Protein AF-0000000066507977 (afdb_homodimer)

Structure (mmCIF, N/CA/C/O backbone):
data_AF-0000000066507977-model_v1
#
loop_
_entity.id
_entity.type
_entity.pdbx_description
1 polymer 'Cysteine peptidase, putative'
#
loop_
_atom_site.group_PDB
_atom_site.id
_atom_site.type_symbol
_atom_site.label_atom_id
_atom_site.label_alt_id
_atom_site.label_comp_id
_atom_site.label_asym_id
_atom_site.label_entity_id
_atom_site.label_seq_id
_atom_site.pdbx_PDB_ins_code
_atom_site.Cartn_x
_atom_site.Cartn_y
_atom_site.Cartn_z
_atom_site.occupancy
_atom_site.B_iso_or_equiv
_atom_site.auth_seq_id
_atom_site.auth_comp_id
_atom_site.auth_asym_id
_atom_site.auth_atom_id
_atom_site.pdbx_PDB_model_num
ATOM 1 N N . MET A 1 1 ? -26.359 -58.062 8.664 1 36.88 1 MET A N 1
ATOM 2 C CA . MET A 1 1 ? -25.344 -57.094 8.281 1 36.88 1 MET A CA 1
ATOM 3 C C . MET A 1 1 ? -24.328 -56.906 9.398 1 36.88 1 MET A C 1
ATOM 5 O O . MET A 1 1 ? -24.672 -56.469 10.492 1 36.88 1 MET A O 1
ATOM 9 N N . SER A 1 2 ? -23.156 -57.781 9.398 1 46.66 2 SER A N 1
ATOM 10 C CA . SER A 1 2 ? -22.375 -58.219 10.555 1 46.66 2 SER A CA 1
ATOM 11 C C . SER A 1 2 ? -21.625 -57.031 11.18 1 46.66 2 SER A C 1
ATOM 13 O O . SER A 1 2 ? -21.438 -56 10.539 1 46.66 2 SER A O 1
ATOM 15 N N . GLY A 1 3 ? -21.328 -57.125 12.484 1 55 3 GLY A N 1
ATOM 16 C CA . GLY A 1 3 ? -20.688 -56.25 13.461 1 55 3 GLY A CA 1
ATOM 17 C C . GLY A 1 3 ? -19.391 -55.656 12.969 1 55 3 GLY A C 1
ATOM 18 O O . GLY A 1 3 ? -18.953 -54.594 13.438 1 55 3 GLY A O 1
ATOM 19 N N . TRP A 1 4 ? -18.672 -56.469 12.094 1 57.59 4 TRP A N 1
ATOM 20 C CA . TRP A 1 4 ? -17.359 -56.062 11.633 1 57.59 4 TRP A CA 1
ATOM 21 C C . TRP A 1 4 ? -17.453 -54.938 10.625 1 57.59 4 TRP A C 1
ATOM 23 O O . TRP A 1 4 ? -16.5 -54.156 10.461 1 57.59 4 TRP A O 1
ATOM 33 N N . ALA A 1 5 ? -18.531 -54.812 9.719 1 61.16 5 ALA A N 1
ATOM 34 C CA . ALA A 1 5 ? -18.672 -53.75 8.742 1 61.16 5 ALA A CA 1
ATOM 35 C C . ALA A 1 5 ? -18.906 -52.406 9.43 1 61.16 5 ALA A C 1
ATOM 37 O O . ALA A 1 5 ? -18.406 -51.375 8.984 1 61.16 5 ALA A O 1
ATOM 38 N N . ARG A 1 6 ? -19.578 -52.406 10.633 1 58.53 6 ARG A N 1
ATOM 39 C CA . ARG A 1 6 ? -19.812 -51.156 11.352 1 58.53 6 ARG A CA 1
ATOM 40 C C . ARG A 1 6 ? -18.516 -50.625 11.977 1 58.53 6 ARG A C 1
ATOM 42 O O . ARG A 1 6 ? -18.297 -49.406 12.039 1 58.53 6 ARG A O 1
ATOM 49 N N . ALA A 1 7 ? -17.609 -51.562 12.422 1 58.47 7 ALA A N 1
ATOM 50 C CA . ALA A 1 7 ? -16.359 -51.094 13.023 1 58.47 7 ALA A CA 1
ATOM 51 C C . ALA A 1 7 ? -15.414 -50.531 11.977 1 58.47 7 ALA A C 1
ATOM 53 O O . ALA A 1 7 ? -14.727 -49.531 12.242 1 58.47 7 ALA A O 1
ATOM 54 N N . LEU A 1 8 ? -15.453 -51.094 10.727 1 55.66 8 LEU A N 1
ATOM 55 C CA . LEU A 1 8 ? -14.594 -50.531 9.695 1 55.66 8 LEU A CA 1
ATOM 56 C C . LEU A 1 8 ? -15.133 -49.188 9.211 1 55.66 8 LEU A C 1
ATOM 58 O O . LEU A 1 8 ? -14.367 -48.281 8.938 1 55.66 8 LEU A O 1
ATOM 62 N N . LEU A 1 9 ? -16.547 -49.062 9.242 1 53.91 9 LEU A N 1
ATOM 63 C CA . LEU A 1 9 ? -17.094 -47.75 8.867 1 53.91 9 LEU A CA 1
ATOM 64 C C . LEU A 1 9 ? -16.781 -46.719 9.93 1 53.91 9 LEU A C 1
ATOM 66 O O . LEU A 1 9 ? -16.469 -45.562 9.602 1 53.91 9 LEU A O 1
ATOM 70 N N . LEU A 1 10 ? -16.844 -47.156 11.188 1 51.69 10 LEU A N 1
ATOM 71 C CA . LEU A 1 10 ? -16.547 -46.188 12.234 1 51.69 10 LEU A CA 1
ATOM 72 C C . LEU A 1 10 ? -15.062 -45.812 12.211 1 51.69 10 LEU A C 1
ATOM 74 O O . LEU A 1 10 ? -14.719 -44.625 12.391 1 51.69 10 LEU A O 1
ATOM 78 N N . ALA A 1 11 ? -14.18 -46.781 11.898 1 51.47 11 ALA A N 1
ATOM 79 C CA . ALA A 1 11 ? -12.758 -46.438 11.836 1 51.47 11 ALA A CA 1
ATOM 80 C C . ALA A 1 11 ? -12.453 -45.562 10.641 1 51.47 11 ALA A C 1
ATOM 82 O O . ALA A 1 11 ? -11.633 -44.625 10.727 1 51.47 11 ALA A O 1
ATOM 83 N N . ALA A 1 12 ? -13.219 -45.812 9.5 1 46.44 12 ALA A N 1
ATOM 84 C CA . ALA A 1 12 ? -13 -44.938 8.352 1 46.44 12 ALA A CA 1
ATOM 85 C C . ALA A 1 12 ? -13.508 -43.531 8.625 1 46.44 12 ALA A C 1
ATOM 87 O O . ALA A 1 12 ? -12.875 -42.531 8.219 1 46.44 12 ALA A O 1
ATOM 88 N N . VAL A 1 13 ? -14.695 -43.438 9.398 1 47.12 13 VAL A N 1
ATOM 89 C CA . VAL A 1 13 ? -15.172 -42.094 9.719 1 47.12 13 VAL A CA 1
ATOM 90 C C . VAL A 1 13 ? -14.211 -41.438 10.688 1 47.12 13 VAL A C 1
ATOM 92 O O . VAL A 1 13 ? -13.953 -40.219 10.594 1 47.12 13 VAL A O 1
ATOM 95 N N . LEU A 1 14 ? -13.633 -42.219 11.609 1 42.78 14 LEU A N 1
ATOM 96 C CA . LEU A 1 14 ? -12.734 -41.594 12.57 1 42.78 14 LEU A CA 1
ATOM 97 C C . LEU A 1 14 ? -11.43 -41.188 11.898 1 42.78 14 LEU A C 1
ATOM 99 O O . LEU A 1 14 ? -10.844 -40.156 12.266 1 42.78 14 LEU A O 1
ATOM 103 N N . VAL A 1 15 ? -10.977 -41.969 10.883 1 38.81 15 VAL A N 1
ATOM 104 C CA . VAL A 1 15 ? -9.727 -41.562 10.234 1 38.81 15 VAL A CA 1
ATOM 105 C C . VAL A 1 15 ? -9.961 -40.344 9.352 1 38.81 15 VAL A C 1
ATOM 107 O O . VAL A 1 15 ? -9.086 -39.469 9.219 1 38.81 15 VAL A O 1
ATOM 110 N N . VAL A 1 16 ? -11.172 -40.25 8.719 1 36.97 16 VAL A N 1
ATOM 111 C CA . VAL A 1 16 ? -11.43 -39.031 7.934 1 36.97 16 VAL A CA 1
ATOM 112 C C . VAL A 1 16 ? -11.492 -37.844 8.852 1 36.97 16 VAL A C 1
ATOM 114 O O . VAL A 1 16 ? -11.086 -36.719 8.469 1 36.97 16 VAL A O 1
ATOM 117 N N . MET A 1 17 ? -11.992 -38 10.062 1 35.5 17 MET A N 1
ATOM 118 C CA . MET A 1 17 ? -12.055 -36.812 10.938 1 35.5 17 MET A CA 1
ATOM 119 C C . MET A 1 17 ? -10.656 -36.375 11.367 1 35.5 17 MET A C 1
ATOM 121 O O . MET A 1 17 ? -10.469 -35.25 11.805 1 35.5 17 MET A O 1
ATOM 125 N N . ALA A 1 18 ? -9.75 -37.281 11.531 1 34.12 18 ALA A N 1
ATOM 126 C CA . ALA A 1 18 ? -8.453 -36.906 12.078 1 34.12 18 ALA A CA 1
ATOM 127 C C . ALA A 1 18 ? -7.629 -36.125 11.047 1 34.12 18 ALA A C 1
ATOM 129 O O . ALA A 1 18 ? -6.781 -35.312 11.414 1 34.12 18 ALA A O 1
ATOM 130 N N . CYS A 1 19 ? -7.715 -36.5 9.766 1 31.78 19 CYS A N 1
ATOM 131 C CA . CYS A 1 19 ? -6.812 -35.938 8.781 1 31.78 19 CYS A CA 1
ATOM 132 C C . CYS A 1 19 ? -7.254 -34.5 8.414 1 31.78 19 CYS A C 1
ATOM 134 O O . CYS A 1 19 ? -6.574 -33.812 7.648 1 31.78 19 CYS A O 1
ATOM 136 N N . LEU A 1 20 ? -8.469 -34.188 8.727 1 32.75 20 LEU A N 1
ATOM 137 C CA . LEU A 1 20 ? -8.977 -32.844 8.43 1 32.75 20 LEU A CA 1
ATOM 138 C C . LEU A 1 20 ? -8.406 -31.812 9.398 1 32.75 20 LEU A C 1
ATOM 140 O O . LEU A 1 20 ? -8.688 -30.609 9.281 1 32.75 20 LEU A O 1
ATOM 144 N N . VAL A 1 21 ? -7.68 -32.156 10.367 1 32.25 21 VAL A N 1
ATOM 145 C CA . VAL A 1 21 ? -7.391 -31.25 11.469 1 32.25 21 VAL A CA 1
ATOM 146 C C . VAL A 1 21 ? -6.234 -30.328 11.086 1 32.25 21 VAL A C 1
ATOM 148 O O . VAL A 1 21 ? -6.273 -29.125 11.367 1 32.25 21 VAL A O 1
ATOM 151 N N . PRO A 1 22 ? -5.266 -30.828 10.297 1 32.66 22 PRO A N 1
ATOM 152 C CA . PRO A 1 22 ? -4.086 -29.969 10.32 1 32.66 22 PRO A CA 1
ATOM 153 C C . PRO A 1 22 ? -4.184 -28.797 9.344 1 32.66 22 PRO A C 1
ATOM 155 O O . PRO A 1 22 ? -3.58 -27.75 9.57 1 32.66 22 PRO A O 1
ATOM 158 N N . ALA A 1 23 ? -4.676 -28.969 8.117 1 34.66 23 ALA A N 1
ATOM 159 C CA . ALA A 1 23 ? -4.797 -27.906 7.125 1 34.66 23 ALA A CA 1
ATOM 160 C C . ALA A 1 23 ? -5.645 -26.75 7.656 1 34.66 23 ALA A C 1
ATOM 162 O O . ALA A 1 23 ? -5.344 -25.594 7.398 1 34.66 23 ALA A O 1
ATOM 163 N N . ALA A 1 24 ? -6.691 -26.906 8.297 1 39.5 24 ALA A N 1
ATOM 164 C CA . ALA A 1 24 ? -7.551 -26.016 9.078 1 39.5 24 ALA A CA 1
ATOM 165 C C . ALA A 1 24 ? -6.75 -25.297 10.156 1 39.5 24 ALA A C 1
ATOM 167 O O . ALA A 1 24 ? -7.031 -24.141 10.477 1 39.5 24 ALA A O 1
ATOM 168 N N . THR A 1 25 ? -5.504 -25.75 10.391 1 40.69 25 THR A N 1
ATOM 169 C CA . THR A 1 25 ? -4.797 -25.188 11.539 1 40.69 25 THR A CA 1
ATOM 170 C C . THR A 1 25 ? -3.914 -24.016 11.109 1 40.69 25 THR A C 1
ATOM 172 O O . THR A 1 25 ? -3.82 -23.016 11.82 1 40.69 25 THR A O 1
ATOM 175 N N . ALA A 1 26 ? -3.121 -24.078 9.898 1 41.31 26 ALA A N 1
ATOM 176 C CA . ALA A 1 26 ? -2.258 -22.953 9.539 1 41.31 26 ALA A CA 1
ATOM 177 C C . ALA A 1 26 ? -3.082 -21.75 9.102 1 41.31 26 ALA A C 1
ATOM 179 O O . ALA A 1 26 ? -2.811 -20.609 9.516 1 41.31 26 ALA A O 1
ATOM 180 N N . SER A 1 27 ? -3.938 -21.781 7.926 1 45.03 27 SER A N 1
ATOM 181 C CA . SER A 1 27 ? -4.91 -20.719 7.703 1 45.03 27 SER A CA 1
ATOM 182 C C . SER A 1 27 ? -5.602 -20.312 9 1 45.03 27 SER A C 1
ATOM 184 O O . SER A 1 27 ? -5.836 -19.125 9.25 1 45.03 27 SER A O 1
ATOM 186 N N . LEU A 1 28 ? -5.68 -21.344 9.742 1 47.59 28 LEU A N 1
ATOM 187 C CA . LEU A 1 28 ? -6.234 -21.109 11.07 1 47.59 28 LEU A CA 1
ATOM 188 C C . LEU A 1 28 ? -5.242 -20.375 11.961 1 47.59 28 LEU A C 1
ATOM 190 O O . LEU A 1 28 ? -5.625 -19.484 12.719 1 47.59 28 LEU A O 1
ATOM 194 N N . HIS A 1 29 ? -3.834 -20.703 11.641 1 51.03 29 HIS A N 1
ATOM 195 C CA . HIS A 1 29 ? -2.842 -20.016 12.461 1 51.03 29 HIS A CA 1
ATOM 196 C C . HIS A 1 29 ? -2.715 -18.547 12.07 1 51.03 29 HIS A C 1
ATOM 198 O O . HIS A 1 29 ? -2.631 -17.672 12.938 1 51.03 29 HIS A O 1
ATOM 204 N N . ALA A 1 30 ? -2.65 -18.359 10.688 1 58.41 30 ALA A N 1
ATOM 205 C CA . ALA A 1 30 ? -2.617 -16.969 10.25 1 58.41 30 ALA A CA 1
ATOM 206 C C . ALA A 1 30 ? -3.883 -16.219 10.672 1 58.41 30 ALA A C 1
ATOM 208 O O . ALA A 1 30 ? -3.818 -15.07 11.117 1 58.41 30 ALA A O 1
ATOM 209 N N . GLU A 1 31 ? -4.867 -16.938 10.484 1 67.06 31 GLU A N 1
ATOM 210 C CA . GLU A 1 31 ? -6.129 -16.344 10.922 1 67.06 31 GLU A CA 1
ATOM 211 C C . GLU A 1 31 ? -6.168 -16.188 12.438 1 67.06 31 GLU A C 1
ATOM 213 O O . GLU A 1 31 ? -6.699 -15.211 12.961 1 67.06 31 GLU A O 1
ATOM 218 N N . GLU A 1 32 ? -5.551 -17.203 13.031 1 68.06 32 GLU A N 1
ATOM 219 C CA . GLU A 1 32 ? -5.492 -17.109 14.492 1 68.06 32 GLU A CA 1
ATOM 220 C C . GLU A 1 32 ? -4.629 -15.938 14.945 1 68.06 32 GLU A C 1
ATOM 222 O O . GLU A 1 32 ? -4.977 -15.234 15.898 1 68.06 32 GLU A O 1
ATOM 227 N N . THR A 1 33 ? -3.619 -15.789 14.211 1 81.56 33 THR A N 1
ATOM 228 C CA . THR A 1 33 ? -2.752 -14.672 14.555 1 81.56 33 THR A CA 1
ATOM 229 C C . THR A 1 33 ? -3.461 -13.344 14.297 1 81.56 33 THR A C 1
ATOM 231 O O . THR A 1 33 ? -3.402 -12.43 15.125 1 81.56 33 THR A O 1
ATOM 234 N N . LEU A 1 34 ? -4.27 -13.297 13.258 1 89.12 34 LEU A N 1
ATOM 235 C CA . LEU A 1 34 ? -5.016 -12.086 12.93 1 89.12 34 LEU A CA 1
ATOM 236 C C . LEU A 1 34 ? -6.078 -11.805 13.984 1 89.12 34 LEU A C 1
ATOM 238 O O . LEU A 1 34 ? -6.219 -10.664 14.438 1 89.12 34 LEU A O 1
ATOM 242 N N . THR A 1 35 ? -6.758 -12.859 14.398 1 91.81 35 THR A N 1
ATOM 243 C CA . THR A 1 35 ? -7.82 -12.703 15.383 1 91.81 35 THR A CA 1
ATOM 244 C C . THR A 1 35 ? -7.246 -12.281 16.734 1 91.81 35 THR A C 1
ATOM 246 O O . THR A 1 35 ? -7.848 -11.477 17.438 1 91.81 35 THR A O 1
ATOM 249 N N . SER A 1 36 ? -6.109 -12.82 17 1 93.62 36 SER A N 1
ATOM 250 C CA . SER A 1 36 ? -5.457 -12.445 18.25 1 93.62 36 SER A CA 1
ATOM 251 C C . SER A 1 36 ? -4.996 -10.992 18.219 1 93.62 36 SER A C 1
ATOM 253 O O . SER A 1 36 ? -5.152 -10.258 19.203 1 93.62 36 SER A O 1
ATOM 255 N N . GLN A 1 37 ? -4.445 -10.578 17.203 1 94.5 37 GLN A N 1
ATOM 256 C CA . GLN A 1 37 ? -4.004 -9.195 17.047 1 94.5 37 GLN A CA 1
ATOM 257 C C . GLN A 1 37 ? -5.188 -8.234 17.125 1 94.5 37 GLN A C 1
ATOM 259 O O . GLN A 1 37 ? -5.082 -7.156 17.703 1 94.5 37 GLN A O 1
ATOM 264 N N . PHE A 1 38 ? -6.277 -8.648 16.531 1 97.25 38 PHE A N 1
ATOM 265 C CA . PHE A 1 38 ? -7.465 -7.805 16.547 1 97.25 38 PHE A CA 1
ATOM 266 C C . PHE A 1 38 ? -8.039 -7.691 17.953 1 97.25 38 PHE A C 1
ATOM 268 O O . PHE A 1 38 ? -8.492 -6.621 18.359 1 97.25 38 PHE A O 1
ATOM 275 N N . ALA A 1 39 ? -8 -8.758 18.656 1 96.12 39 ALA A N 1
ATOM 276 C CA . ALA A 1 39 ? -8.453 -8.727 20.047 1 96.12 39 ALA A CA 1
ATOM 277 C C . ALA A 1 39 ? -7.586 -7.785 20.875 1 96.12 39 ALA A C 1
ATOM 279 O O . ALA A 1 39 ? -8.102 -7.035 21.703 1 96.12 39 ALA A O 1
ATOM 280 N N . GLU A 1 40 ? -6.344 -7.84 20.719 1 96.31 40 GLU A N 1
ATOM 281 C CA . GLU A 1 40 ? -5.434 -6.938 21.422 1 96.31 40 GLU A CA 1
ATOM 282 C C . GLU A 1 40 ? -5.711 -5.484 21.062 1 96.31 40 GLU A C 1
ATOM 284 O O . GLU A 1 40 ? -5.672 -4.602 21.922 1 96.31 40 GLU A O 1
ATOM 289 N N . PHE A 1 41 ? -5.945 -5.289 19.797 1 97.62 41 PHE A N 1
ATOM 290 C CA . PHE A 1 41 ? -6.289 -3.961 19.312 1 97.62 41 PHE A CA 1
ATOM 291 C C . PHE A 1 41 ? -7.535 -3.428 20.016 1 97.62 41 PHE A C 1
ATOM 293 O O . PHE A 1 41 ? -7.555 -2.281 20.453 1 97.62 41 PHE A O 1
ATOM 300 N N . LYS A 1 42 ? -8.57 -4.188 20.047 1 97.38 42 LYS A N 1
ATOM 301 C CA . LYS A 1 42 ? -9.82 -3.791 20.672 1 97.38 42 LYS A CA 1
ATOM 302 C C . LYS A 1 42 ? -9.609 -3.459 22.156 1 97.38 42 LYS A C 1
ATOM 304 O O . LYS A 1 42 ? -10.172 -2.484 22.656 1 97.38 42 LYS A O 1
ATOM 309 N N . GLN A 1 43 ? -8.812 -4.273 22.766 1 96.31 43 GLN A N 1
ATOM 310 C CA . GLN A 1 43 ? -8.531 -4.051 24.188 1 96.31 43 GLN A CA 1
ATOM 311 C C . GLN A 1 43 ? -7.738 -2.766 24.391 1 96.31 43 GLN A C 1
ATOM 313 O O . GLN A 1 43 ? -8.102 -1.936 25.234 1 96.31 43 GLN A O 1
ATOM 318 N N . LYS A 1 44 ? -6.758 -2.576 23.625 1 95.69 44 LYS A N 1
ATOM 319 C CA . LYS A 1 44 ? -5.863 -1.431 23.781 1 95.69 44 LYS A CA 1
ATOM 320 C C . LYS A 1 44 ? -6.598 -0.121 23.5 1 95.69 44 LYS A C 1
ATOM 322 O O . LYS A 1 44 ? -6.344 0.887 24.172 1 95.69 44 LYS A O 1
ATOM 327 N N . HIS A 1 45 ? -7.484 -0.158 22.547 1 94.56 45 HIS A N 1
ATOM 328 C CA . HIS A 1 45 ? -8.102 1.094 22.109 1 94.56 45 HIS A CA 1
ATOM 329 C C . HIS A 1 45 ? -9.562 1.157 22.531 1 94.56 45 HIS A C 1
ATOM 331 O O . HIS A 1 45 ? -10.305 2.031 22.078 1 94.56 45 HIS A O 1
ATOM 337 N N . GLY A 1 46 ? -9.984 0.193 23.297 1 94.12 46 GLY A N 1
ATOM 338 C CA . GLY A 1 46 ? -11.32 0.214 23.875 1 94.12 46 GLY A CA 1
ATOM 339 C C . GLY A 1 46 ? -12.422 0.153 22.828 1 94.12 46 GLY A C 1
ATOM 340 O O . GLY A 1 46 ? -13.391 0.908 22.891 1 94.12 46 GLY A O 1
ATOM 341 N N . ARG A 1 47 ? -12.297 -0.706 21.812 1 95.88 47 ARG A N 1
ATOM 342 C CA . ARG A 1 47 ? -13.266 -0.788 20.734 1 95.88 47 ARG A CA 1
ATOM 343 C C . ARG A 1 47 ? -14.375 -1.771 21.062 1 95.88 47 ARG A C 1
ATOM 345 O O . ARG A 1 47 ? -14.117 -2.889 21.5 1 95.88 47 ARG A O 1
ATOM 352 N N . VAL A 1 48 ? -15.57 -1.277 20.922 1 95.12 48 VAL A N 1
ATOM 353 C CA . VAL A 1 48 ? -16.766 -2.1 21.016 1 95.12 48 VAL A CA 1
ATOM 354 C C . VAL A 1 48 ? -17.656 -1.854 19.797 1 95.12 48 VAL A C 1
ATOM 356 O O . VAL A 1 48 ? -17.891 -0.705 19.422 1 95.12 48 VAL A O 1
ATOM 359 N N . TYR A 1 49 ? -18.094 -2.924 19.219 1 96.25 49 TYR A N 1
ATOM 360 C CA . TYR A 1 49 ? -18.891 -2.801 18 1 96.25 49 TYR A CA 1
ATOM 361 C C . TYR A 1 49 ? -20.344 -3.174 18.266 1 96.25 49 TYR A C 1
ATOM 363 O O . TYR A 1 49 ? -20.641 -3.996 19.141 1 96.25 49 TYR A O 1
ATOM 371 N N . GLU A 1 50 ? -21.203 -2.621 17.516 1 95.44 50 GLU A N 1
ATOM 372 C CA . GLU A 1 50 ? -22.641 -2.701 17.75 1 95.44 50 GLU A CA 1
ATOM 373 C C . GLU A 1 50 ? -23.172 -4.105 17.484 1 95.44 50 GLU A C 1
ATOM 375 O O . GLU A 1 50 ? -24.156 -4.535 18.094 1 95.44 50 GLU A O 1
ATOM 380 N N . SER A 1 51 ? -22.531 -4.824 16.453 1 96.69 51 SER A N 1
ATOM 381 C CA . SER A 1 51 ? -23.016 -6.137 16.047 1 96.69 51 SER A CA 1
ATOM 382 C C . SER A 1 51 ? -21.859 -7.051 15.648 1 96.69 51 SER A C 1
ATOM 384 O O . SER A 1 51 ? -20.75 -6.59 15.422 1 96.69 51 SER A O 1
ATOM 386 N N . ALA A 1 52 ? -22.203 -8.328 15.602 1 95 52 ALA A N 1
ATOM 387 C CA . ALA A 1 52 ? -21.219 -9.305 15.148 1 95 52 ALA A CA 1
ATOM 388 C C . ALA A 1 52 ? -20.828 -9.055 13.695 1 95 52 ALA A C 1
ATOM 390 O O . ALA A 1 52 ? -19.672 -9.266 13.312 1 95 52 ALA A O 1
ATOM 391 N N . ALA A 1 53 ? -21.781 -8.641 12.984 1 95.25 53 ALA A N 1
ATOM 392 C CA . ALA A 1 53 ? -21.516 -8.328 11.578 1 95.25 53 ALA A CA 1
ATOM 393 C C . ALA A 1 53 ? -20.547 -7.16 11.445 1 95.25 53 ALA A C 1
ATOM 395 O O . ALA A 1 53 ? -19.641 -7.188 10.602 1 95.25 53 ALA A O 1
ATOM 396 N N . GLU A 1 54 ? -20.766 -6.145 12.234 1 96.12 54 GLU A N 1
ATOM 397 C CA . GLU A 1 54 ? -19.859 -5.012 12.211 1 96.12 54 GLU A CA 1
ATOM 398 C C . GLU A 1 54 ? -18.453 -5.43 12.641 1 96.12 54 GLU A C 1
ATOM 400 O O . GLU A 1 54 ? -17.453 -5.004 12.047 1 96.12 54 GLU A O 1
ATOM 405 N N . GLU A 1 55 ? -18.438 -6.207 13.656 1 96.31 55 GLU A N 1
ATOM 406 C CA . GLU A 1 55 ? -17.141 -6.648 14.141 1 96.31 55 GLU A CA 1
ATOM 407 C C . GLU A 1 55 ? -16.391 -7.438 13.07 1 96.31 55 GLU A C 1
ATOM 409 O O . GLU A 1 55 ? -15.172 -7.277 12.914 1 96.31 55 GLU A O 1
ATOM 414 N N . ALA A 1 56 ? -17.062 -8.32 12.391 1 94.56 56 ALA A N 1
ATOM 415 C CA . ALA A 1 56 ? -16.453 -9.086 11.305 1 94.56 56 ALA A CA 1
ATOM 416 C C . ALA A 1 56 ? -15.945 -8.164 10.203 1 94.56 56 ALA A C 1
ATOM 418 O O . ALA A 1 56 ? -14.875 -8.398 9.633 1 94.56 56 ALA A O 1
ATOM 419 N N . PHE A 1 57 ? -16.703 -7.164 9.93 1 94.62 57 PHE A N 1
ATOM 420 C CA . PHE A 1 57 ? -16.297 -6.188 8.93 1 94.62 57 PHE A CA 1
ATOM 421 C C . PHE A 1 57 ? -15.039 -5.457 9.367 1 94.62 57 PHE A C 1
ATOM 423 O O . PHE A 1 57 ? -14.094 -5.309 8.578 1 94.62 57 PHE A O 1
ATOM 430 N N . ARG A 1 58 ? -15.016 -5.016 10.633 1 97.69 58 ARG A N 1
ATOM 431 C CA . ARG A 1 58 ? -13.867 -4.293 11.156 1 97.69 58 ARG A CA 1
ATOM 432 C C . ARG A 1 58 ? -12.625 -5.18 11.18 1 97.69 58 ARG A C 1
ATOM 434 O O . ARG A 1 58 ? -11.508 -4.699 10.992 1 97.69 58 ARG A O 1
ATOM 441 N N . LEU A 1 59 ? -12.836 -6.445 11.422 1 96.12 59 LEU A N 1
ATOM 442 C CA . LEU A 1 59 ? -11.727 -7.387 11.359 1 96.12 59 LEU A CA 1
ATOM 443 C C . LEU A 1 59 ? -11.141 -7.441 9.945 1 96.12 59 LEU A C 1
ATOM 445 O O . LEU A 1 59 ? -9.922 -7.484 9.773 1 96.12 59 LEU A O 1
ATOM 449 N N . SER A 1 60 ? -12.016 -7.48 8.977 1 93.44 60 SER A N 1
ATOM 450 C CA . SER A 1 60 ? -11.555 -7.488 7.594 1 93.44 60 SER A CA 1
ATOM 451 C C . SER A 1 60 ? -10.781 -6.215 7.262 1 93.44 60 SER A C 1
ATOM 453 O O . SER A 1 60 ? -9.781 -6.262 6.535 1 93.44 60 SER A O 1
ATOM 455 N N . VAL A 1 61 ? -11.266 -5.109 7.77 1 95.88 61 VAL A N 1
ATOM 456 C CA . VAL A 1 61 ? -10.594 -3.83 7.562 1 95.88 61 VAL A CA 1
ATOM 457 C C . VAL A 1 61 ? -9.242 -3.834 8.266 1 95.88 61 VAL A C 1
ATOM 459 O O . VAL A 1 61 ? -8.25 -3.344 7.727 1 95.88 61 VAL A O 1
ATOM 462 N N . PHE A 1 62 ? -9.281 -4.43 9.453 1 97.19 62 PHE A N 1
ATOM 463 C CA . PHE A 1 62 ? -8.047 -4.57 10.219 1 97.19 62 PHE A CA 1
ATOM 464 C C . PHE A 1 62 ? -7.008 -5.359 9.438 1 97.19 62 PHE A C 1
ATOM 466 O O . PHE A 1 62 ? -5.84 -4.969 9.375 1 97.19 62 PHE A O 1
ATOM 473 N N . ARG A 1 63 ? -7.414 -6.395 8.836 1 92.94 63 ARG A N 1
ATOM 474 C CA . ARG A 1 63 ? -6.539 -7.199 7.988 1 92.94 63 ARG A CA 1
ATOM 475 C C . ARG A 1 63 ? -5.969 -6.371 6.844 1 92.94 63 ARG A C 1
ATOM 477 O O . ARG A 1 63 ? -4.773 -6.438 6.555 1 92.94 63 ARG A O 1
ATOM 484 N N . GLU A 1 64 ? -6.789 -5.629 6.234 1 93.38 64 GLU A N 1
ATOM 485 C CA . GLU A 1 64 ? -6.375 -4.777 5.121 1 93.38 64 GLU A CA 1
ATOM 486 C C . GLU A 1 64 ? -5.34 -3.752 5.57 1 93.38 64 GLU A C 1
ATOM 488 O O . GLU A 1 64 ? -4.375 -3.479 4.848 1 93.38 64 GLU A O 1
ATOM 493 N N . ASN A 1 65 ? -5.578 -3.213 6.68 1 96.19 65 ASN A N 1
ATOM 494 C CA . ASN A 1 65 ? -4.668 -2.178 7.156 1 96.19 65 ASN A CA 1
ATOM 495 C C . ASN A 1 65 ? -3.328 -2.764 7.586 1 96.19 65 ASN A C 1
ATOM 497 O O . ASN A 1 65 ? -2.295 -2.096 7.492 1 96.19 65 ASN A O 1
ATOM 501 N N . LEU A 1 66 ? -3.346 -3.986 8.062 1 95.12 66 LEU A N 1
ATOM 502 C CA . LEU A 1 66 ? -2.072 -4.648 8.328 1 95.12 66 LEU A CA 1
ATOM 503 C C . LEU A 1 66 ? -1.289 -4.855 7.031 1 95.12 66 LEU A C 1
ATOM 505 O O . LEU A 1 66 ? -0.065 -4.703 7.012 1 95.12 66 LEU A O 1
ATOM 509 N N . PHE A 1 67 ? -1.99 -5.215 6.035 1 93.31 67 PHE A N 1
ATOM 510 C CA . PHE A 1 67 ? -1.362 -5.336 4.727 1 93.31 67 PHE A CA 1
ATOM 511 C C . PHE A 1 67 ? -0.777 -4.004 4.281 1 93.31 67 PHE A C 1
ATOM 513 O O . PHE A 1 67 ? 0.369 -3.939 3.832 1 93.31 67 PHE A O 1
ATOM 520 N N . LEU A 1 68 ? -1.506 -2.953 4.418 1 94.81 68 LEU A N 1
ATOM 521 C CA . LEU A 1 68 ? -1.051 -1.615 4.059 1 94.81 68 LEU A CA 1
ATOM 522 C C . LEU A 1 68 ? 0.181 -1.224 4.867 1 94.81 68 LEU A C 1
ATOM 524 O O . LEU A 1 68 ? 1.108 -0.608 4.336 1 94.81 68 LEU A O 1
ATOM 528 N N . ALA A 1 69 ? 0.147 -1.556 6.121 1 97 69 ALA A N 1
ATOM 529 C CA . ALA A 1 69 ? 1.283 -1.251 6.988 1 97 69 ALA A CA 1
ATOM 530 C C . ALA A 1 69 ? 2.559 -1.913 6.473 1 97 69 ALA A C 1
ATOM 532 O O . ALA A 1 69 ? 3.617 -1.282 6.422 1 97 69 ALA A O 1
ATOM 533 N N . ARG A 1 70 ? 2.443 -3.127 6.09 1 95.38 70 ARG A N 1
ATOM 534 C CA . ARG A 1 70 ? 3.604 -3.842 5.57 1 95.38 70 ARG A CA 1
ATOM 535 C C . ARG A 1 70 ? 4.082 -3.227 4.262 1 95.38 70 ARG A C 1
ATOM 537 O O . ARG A 1 70 ? 5.285 -3.145 4.012 1 95.38 70 ARG A O 1
ATOM 544 N N . LEU A 1 71 ? 3.15 -2.9 3.457 1 95.38 71 LEU A N 1
ATOM 545 C CA . LEU A 1 71 ? 3.498 -2.281 2.184 1 95.38 71 LEU A CA 1
ATOM 546 C C . LEU A 1 71 ? 4.168 -0.93 2.4 1 95.38 71 LEU A C 1
ATOM 548 O O . LEU A 1 71 ? 5.145 -0.599 1.721 1 95.38 71 LEU A O 1
ATOM 552 N N . HIS A 1 72 ? 3.643 -0.121 3.309 1 97.06 72 HIS A N 1
ATOM 553 C CA . HIS A 1 72 ? 4.297 1.131 3.674 1 97.06 72 HIS A CA 1
ATOM 554 C C . HIS A 1 72 ? 5.715 0.885 4.18 1 97.06 72 HIS A C 1
ATOM 556 O O . HIS A 1 72 ? 6.633 1.645 3.865 1 97.06 72 HIS A O 1
ATOM 562 N N . ALA A 1 73 ? 5.832 -0.094 4.992 1 96.75 73 ALA A N 1
ATOM 563 C CA . ALA A 1 73 ? 7.148 -0.414 5.535 1 96.75 73 ALA A CA 1
ATOM 564 C C . ALA A 1 73 ? 8.133 -0.766 4.422 1 96.75 73 ALA A C 1
ATOM 566 O O . ALA A 1 73 ? 9.305 -0.386 4.48 1 96.75 73 ALA A O 1
ATOM 567 N N . ALA A 1 74 ? 7.656 -1.505 3.455 1 94.5 74 ALA A N 1
ATOM 568 C CA . ALA A 1 74 ? 8.5 -1.868 2.32 1 94.5 74 ALA A CA 1
ATOM 569 C C . ALA A 1 74 ? 8.93 -0.63 1.539 1 94.5 74 ALA A C 1
ATOM 571 O O . ALA A 1 74 ? 10.055 -0.57 1.029 1 94.5 74 ALA A O 1
ATOM 572 N N . ALA A 1 75 ? 8.102 0.33 1.475 1 95.69 75 ALA A N 1
ATOM 573 C CA . ALA A 1 75 ? 8.375 1.566 0.747 1 95.69 75 ALA A CA 1
ATOM 574 C C . ALA A 1 75 ? 9.227 2.52 1.586 1 95.69 75 ALA A C 1
ATOM 576 O O . ALA A 1 75 ? 9.82 3.461 1.056 1 95.69 75 ALA A O 1
ATOM 577 N N . ASN A 1 76 ? 9.25 2.316 2.926 1 97 76 ASN A N 1
ATOM 578 C CA . ASN A 1 76 ? 9.906 3.209 3.877 1 97 76 ASN A CA 1
ATOM 579 C C . ASN A 1 76 ? 10.844 2.443 4.812 1 97 76 ASN A C 1
ATOM 581 O O . ASN A 1 76 ? 10.508 2.217 5.977 1 97 76 ASN A O 1
ATOM 585 N N . PRO A 1 77 ? 12.055 2.191 4.387 1 95.5 77 PRO A N 1
ATOM 586 C CA . PRO A 1 77 ? 12.938 1.324 5.168 1 95.5 77 PRO A CA 1
ATOM 587 C C . PRO A 1 77 ? 13.398 1.972 6.473 1 95.5 77 PRO A C 1
ATOM 589 O O . PRO A 1 77 ? 13.922 1.287 7.355 1 95.5 77 PRO A O 1
ATOM 592 N N . HIS A 1 78 ? 13.25 3.309 6.645 1 98 78 HIS A N 1
ATOM 593 C CA . HIS A 1 78 ? 13.719 3.992 7.844 1 98 78 HIS A CA 1
ATOM 594 C C . HIS A 1 78 ? 12.562 4.324 8.781 1 98 78 HIS A C 1
ATOM 596 O O . HIS A 1 78 ? 12.734 5.086 9.734 1 98 78 HIS A O 1
ATOM 602 N N . ALA A 1 79 ? 11.375 3.766 8.453 1 98.31 79 ALA A N 1
ATOM 603 C CA . ALA A 1 79 ? 10.195 3.99 9.281 1 98.31 79 ALA A CA 1
ATOM 604 C C . ALA A 1 79 ? 9.508 2.672 9.633 1 98.31 79 ALA A C 1
ATOM 606 O O . ALA A 1 79 ? 9.805 1.633 9.039 1 98.31 79 ALA A O 1
ATOM 607 N N . THR A 1 80 ? 8.711 2.721 10.617 1 98.44 80 THR A N 1
ATOM 608 C CA . THR A 1 80 ? 7.926 1.562 11.031 1 98.44 80 THR A CA 1
ATOM 609 C C . THR A 1 80 ? 6.434 1.851 10.922 1 98.44 80 THR A C 1
ATOM 611 O O . THR A 1 80 ? 6.004 2.994 11.086 1 98.44 80 THR A O 1
ATOM 614 N N . PHE A 1 81 ? 5.719 0.83 10.609 1 98.12 81 PHE A N 1
ATOM 615 C CA . PHE A 1 81 ? 4.273 0.873 10.43 1 98.12 81 PHE A CA 1
ATOM 616 C C . PHE A 1 81 ? 3.605 -0.317 11.109 1 98.12 81 PHE A C 1
ATOM 618 O O . PHE A 1 81 ? 4.203 -1.391 11.219 1 98.12 81 PHE A O 1
ATOM 625 N N . GLY A 1 82 ? 2.396 -0.122 11.547 1 97.38 82 GLY A N 1
ATOM 626 C CA . GLY A 1 82 ? 1.691 -1.181 12.25 1 97.38 82 GLY A CA 1
ATOM 627 C C . GLY A 1 82 ? 0.31 -0.767 12.727 1 97.38 82 GLY A C 1
ATOM 628 O O . GLY A 1 82 ? -0.396 -0.034 12.023 1 97.38 82 GLY A O 1
ATOM 629 N N . VAL A 1 83 ? -0.047 -1.341 13.859 1 97.5 83 VAL A N 1
ATOM 630 C CA . VAL A 1 83 ? -1.375 -1.109 14.422 1 97.5 83 VAL A CA 1
ATOM 631 C C . VAL A 1 83 ? -1.433 0.275 15.062 1 97.5 83 VAL A C 1
ATOM 633 O O . VAL A 1 83 ? -0.566 0.631 15.867 1 97.5 83 VAL A O 1
ATOM 636 N N . THR A 1 84 ? -2.352 1.023 14.672 1 97.88 84 THR A N 1
ATOM 637 C CA . THR A 1 84 ? -2.646 2.344 15.211 1 97.88 84 THR A CA 1
ATOM 638 C C . THR A 1 84 ? -4.102 2.428 15.672 1 97.88 84 THR A C 1
ATOM 640 O O . THR A 1 84 ? -4.871 1.484 15.484 1 97.88 84 THR A O 1
ATOM 643 N N . PRO A 1 85 ? -4.531 3.535 16.266 1 96.75 85 PRO A N 1
ATOM 644 C CA . PRO A 1 85 ? -5.934 3.66 16.672 1 96.75 85 PRO A CA 1
ATOM 645 C C . PRO A 1 85 ? -6.891 3.66 15.477 1 96.75 85 PRO A C 1
ATOM 647 O O . PRO A 1 85 ? -8.102 3.555 15.656 1 96.75 85 PRO A O 1
ATOM 650 N N . PHE A 1 86 ? -6.344 3.695 14.273 1 97 86 PHE A N 1
ATOM 651 C CA . PHE A 1 86 ? -7.172 3.826 13.078 1 97 86 PHE A CA 1
ATOM 652 C C . PHE A 1 86 ? -7.242 2.504 12.328 1 97 86 PHE A C 1
ATOM 654 O O . PHE A 1 86 ? -7.816 2.438 11.234 1 97 86 PHE A O 1
ATOM 661 N N . SER A 1 87 ? -6.738 1.452 12.891 1 97.69 87 SER A N 1
ATOM 662 C CA . SER A 1 87 ? -6.508 0.208 12.164 1 97.69 87 SER A CA 1
ATOM 663 C C . SER A 1 87 ? -7.82 -0.503 11.852 1 97.69 87 SER A C 1
ATOM 665 O O . SER A 1 87 ? -7.844 -1.462 11.078 1 97.69 87 SER A O 1
ATOM 667 N N . ASP A 1 88 ? -8.945 -0.085 12.391 1 97.5 88 ASP A N 1
ATOM 668 C CA . ASP A 1 88 ? -10.242 -0.687 12.078 1 97.5 88 ASP A CA 1
ATOM 669 C C . ASP A 1 88 ? -11.062 0.225 11.164 1 97.5 88 ASP A C 1
ATOM 671 O O . ASP A 1 88 ? -12.266 0.01 10.984 1 97.5 88 ASP A O 1
ATOM 675 N N . LEU A 1 89 ? -10.398 1.289 10.617 1 95.94 89 LEU A N 1
ATOM 676 C CA . LEU A 1 89 ? -11.07 2.201 9.695 1 95.94 89 LEU A CA 1
ATOM 677 C C . LEU A 1 89 ? -10.617 1.948 8.258 1 95.94 89 LEU A C 1
ATOM 679 O O . LEU A 1 89 ? -9.43 1.71 8.008 1 95.94 89 LEU A O 1
ATOM 683 N N . THR A 1 90 ? -11.617 1.972 7.359 1 93.62 90 THR A N 1
ATOM 684 C CA . THR A 1 90 ? -11.234 2.01 5.953 1 93.62 90 THR A CA 1
ATOM 685 C C . THR A 1 90 ? -10.516 3.316 5.621 1 93.62 90 THR A C 1
ATOM 687 O O . THR A 1 90 ? -10.633 4.297 6.355 1 93.62 90 THR A O 1
ATOM 690 N N . ARG A 1 91 ? -9.781 3.318 4.586 1 91.94 91 ARG A N 1
ATOM 691 C CA . ARG A 1 91 ? -9.102 4.543 4.184 1 91.94 91 ARG A CA 1
ATOM 692 C C . ARG A 1 91 ? -10.102 5.66 3.904 1 91.94 91 ARG A C 1
ATOM 694 O O . ARG A 1 91 ? -9.828 6.832 4.164 1 91.94 91 ARG A O 1
ATOM 701 N N . GLU A 1 92 ? -11.227 5.305 3.338 1 88.69 92 GLU A N 1
ATOM 702 C CA . GLU A 1 92 ? -12.266 6.301 3.08 1 88.69 92 GLU A CA 1
ATOM 703 C C . GLU A 1 92 ? -12.812 6.875 4.383 1 88.69 92 GLU A C 1
ATOM 705 O O . GLU A 1 92 ? -13.023 8.086 4.492 1 88.69 92 GLU A O 1
ATOM 710 N N . GLU A 1 93 ? -13.07 5.98 5.355 1 90.38 93 GLU A N 1
ATOM 711 C CA . GLU A 1 93 ? -13.516 6.449 6.664 1 90.38 93 GLU A CA 1
ATOM 712 C C . GLU A 1 93 ? -12.477 7.363 7.305 1 90.38 93 GLU A C 1
ATOM 714 O O . GLU A 1 93 ? -12.82 8.406 7.867 1 90.38 93 GLU A O 1
ATOM 719 N N . PHE A 1 94 ? -11.234 6.957 7.242 1 92.25 94 PHE A N 1
ATOM 720 C CA . PHE A 1 94 ? -10.133 7.73 7.797 1 92.25 94 PHE A CA 1
ATOM 721 C C . PHE A 1 94 ? -10.062 9.117 7.16 1 92.25 94 PHE A C 1
ATOM 723 O O . PHE A 1 94 ? -9.977 10.125 7.863 1 92.25 94 PHE A O 1
ATOM 730 N N . ARG A 1 95 ? -10.125 9.164 5.887 1 87 95 ARG A N 1
ATOM 731 C CA . ARG A 1 95 ? -10.07 10.414 5.141 1 87 95 ARG A CA 1
ATOM 732 C C . ARG A 1 95 ? -11.242 11.32 5.496 1 87 95 ARG A C 1
ATOM 734 O O . ARG A 1 95 ? -11.07 12.523 5.711 1 87 95 ARG A O 1
ATOM 741 N N . SER A 1 96 ? -12.391 10.781 5.574 1 84.19 96 SER A N 1
ATOM 742 C CA . SER A 1 96 ? -13.602 11.555 5.809 1 84.19 96 SER A CA 1
ATOM 743 C C . SER A 1 96 ? -13.633 12.109 7.227 1 84.19 96 SER A C 1
ATOM 745 O O . SER A 1 96 ? -14.164 13.203 7.461 1 84.19 96 SER A O 1
ATOM 747 N N . ARG A 1 97 ? -13.031 11.398 8.109 1 83.25 97 ARG A N 1
ATOM 748 C CA . ARG A 1 97 ? -13.125 11.773 9.516 1 83.25 97 ARG A CA 1
ATOM 749 C C . ARG A 1 97 ? -11.977 12.695 9.914 1 83.25 97 ARG A C 1
ATOM 751 O O . ARG A 1 97 ? -12.148 13.594 10.742 1 83.25 97 ARG A O 1
ATOM 758 N N . TYR A 1 98 ? -10.898 12.492 9.305 1 81.94 98 TYR A N 1
ATOM 759 C CA . TYR A 1 98 ? -9.719 13.133 9.875 1 81.94 98 TYR A CA 1
ATOM 760 C C . TYR A 1 98 ? -9.102 14.109 8.883 1 81.94 98 TYR A C 1
ATOM 762 O O . TYR A 1 98 ? -8.25 14.922 9.258 1 81.94 98 TYR A O 1
ATOM 770 N N . HIS A 1 99 ? -9.508 14.055 7.613 1 73.31 99 HIS A N 1
ATOM 771 C CA . HIS A 1 99 ? -8.914 14.898 6.582 1 73.31 99 HIS A CA 1
ATOM 772 C C . HIS A 1 99 ? -9.969 15.781 5.918 1 73.31 99 HIS A C 1
ATOM 774 O O . HIS A 1 99 ? -9.828 16.156 4.75 1 73.31 99 HIS A O 1
ATOM 780 N N . ASN A 1 100 ? -11.016 16.172 6.453 1 64.88 100 ASN A N 1
ATOM 781 C CA . ASN A 1 100 ? -12.148 16.812 5.789 1 64.88 100 ASN A CA 1
ATOM 782 C C . ASN A 1 100 ? -11.836 18.234 5.379 1 64.88 100 ASN A C 1
ATOM 784 O O . ASN A 1 100 ? -12.703 18.953 4.871 1 64.88 100 ASN A O 1
ATOM 788 N N . GLY A 1 101 ? -10.75 18.547 5.07 1 68.88 101 GLY A N 1
ATOM 789 C CA . GLY A 1 101 ? -10.484 19.922 4.684 1 68.88 101 GLY A CA 1
ATOM 790 C C . GLY A 1 101 ? -9.688 20.047 3.4 1 68.88 101 GLY A C 1
ATOM 791 O O . GLY A 1 101 ? -9.133 21.094 3.096 1 68.88 101 GLY A O 1
ATOM 792 N N . ALA A 1 102 ? -9.844 18.906 2.682 1 72.06 102 ALA A N 1
ATOM 793 C CA . ALA A 1 102 ? -8.992 18.859 1.494 1 72.06 102 ALA A CA 1
ATOM 794 C C . ALA A 1 102 ? -9.367 19.953 0.503 1 72.06 102 ALA A C 1
ATOM 796 O O . ALA A 1 102 ? -8.492 20.531 -0.154 1 72.06 102 ALA A O 1
ATOM 797 N N . ALA A 1 103 ? -10.57 20.297 0.522 1 74.56 103 ALA A N 1
ATOM 798 C CA . ALA A 1 103 ? -11.023 21.344 -0.389 1 74.56 103 ALA A CA 1
ATOM 799 C C . ALA A 1 103 ? -10.398 22.688 -0.024 1 74.56 103 ALA A C 1
ATOM 801 O O . ALA A 1 103 ? -10.047 23.484 -0.905 1 74.56 103 ALA A O 1
ATOM 802 N N . HIS A 1 104 ? -10.273 22.953 1.215 1 80.69 104 HIS A N 1
ATOM 803 C CA . HIS A 1 104 ? -9.664 24.203 1.668 1 80.69 104 HIS A CA 1
ATOM 804 C C . HIS A 1 104 ? -8.188 24.25 1.304 1 80.69 104 HIS A C 1
ATOM 806 O O . HIS A 1 104 ? -7.68 25.297 0.879 1 80.69 104 HIS A O 1
ATOM 812 N N . PHE A 1 105 ? -7.625 23.156 1.393 1 84.38 105 PHE A N 1
ATOM 813 C CA . PHE A 1 105 ? -6.203 23.094 1.079 1 84.38 105 PHE A CA 1
ATOM 814 C C . PHE A 1 105 ? -5.973 23.203 -0.424 1 84.38 105 PHE A C 1
ATOM 816 O O . PHE A 1 105 ? -5.016 23.828 -0.872 1 84.38 105 PHE A O 1
ATOM 823 N N . ALA A 1 106 ? -6.816 22.578 -1.114 1 77.62 106 ALA A N 1
ATOM 824 C CA . ALA A 1 106 ? -6.727 22.688 -2.566 1 77.62 106 ALA A CA 1
ATOM 825 C C . ALA A 1 106 ? -6.918 24.141 -3.018 1 77.62 106 ALA A C 1
ATOM 827 O O . ALA A 1 106 ? -6.203 24.625 -3.898 1 77.62 106 ALA A O 1
ATOM 828 N N . ALA A 1 107 ? -7.863 24.766 -2.43 1 75.69 107 ALA A N 1
ATOM 829 C CA . ALA A 1 107 ? -8.125 26.172 -2.758 1 75.69 107 ALA A CA 1
ATOM 830 C C . ALA A 1 107 ? -6.934 27.047 -2.396 1 75.69 107 ALA A C 1
ATOM 832 O O . ALA A 1 107 ? -6.633 28.016 -3.104 1 75.69 107 ALA A O 1
ATOM 833 N N . ALA A 1 108 ? -6.316 26.719 -1.366 1 75.94 108 ALA A N 1
ATOM 834 C CA . ALA A 1 108 ? -5.164 27.484 -0.892 1 75.94 108 ALA A CA 1
ATOM 835 C C . ALA A 1 108 ? -4.023 27.453 -1.904 1 75.94 108 ALA A C 1
ATOM 837 O O . ALA A 1 108 ? -3.279 28.422 -2.043 1 75.94 108 ALA A O 1
ATOM 838 N N . GLN A 1 109 ? -3.891 26.375 -2.58 1 75.06 109 GLN A N 1
ATOM 839 C CA . GLN A 1 109 ? -2.799 26.203 -3.535 1 75.06 109 GLN A CA 1
ATOM 840 C C . GLN A 1 109 ? -3.018 27.078 -4.773 1 75.06 109 GLN A C 1
ATOM 842 O O . GLN A 1 109 ? -2.066 27.391 -5.488 1 75.06 109 GLN A O 1
ATOM 847 N N . GLU A 1 110 ? -4.184 27.5 -4.965 1 74 110 GLU A N 1
ATOM 848 C CA . GLU A 1 110 ? -4.504 28.297 -6.148 1 74 110 GLU A CA 1
ATOM 849 C C . GLU A 1 110 ? -4.484 29.781 -5.84 1 74 110 GLU A C 1
ATOM 851 O O . GLU A 1 110 ? -4.508 30.625 -6.75 1 74 110 GLU A O 1
ATOM 856 N N . ARG A 1 111 ? -4.383 30.125 -4.68 1 78.69 111 ARG A N 1
ATOM 857 C CA . ARG A 1 111 ? -4.414 31.531 -4.285 1 78.69 111 ARG A CA 1
ATOM 858 C C . ARG A 1 111 ? -3.07 32.219 -4.543 1 78.69 111 ARG A C 1
ATOM 860 O O . ARG A 1 111 ? -2.027 31.547 -4.52 1 78.69 111 ARG A O 1
ATOM 867 N N . ALA A 1 112 ? -3.162 33.469 -4.871 1 77.88 112 ALA A N 1
ATOM 868 C CA . ALA A 1 112 ? -1.937 34.25 -4.961 1 77.88 112 ALA A CA 1
ATOM 869 C C . ALA A 1 112 ? -1.269 34.375 -3.594 1 77.88 112 ALA A C 1
ATOM 871 O O . ALA A 1 112 ? -1.94 34.625 -2.586 1 77.88 112 ALA A O 1
ATOM 872 N N . ARG A 1 113 ? 0.039 34.125 -3.584 1 84.31 113 ARG A N 1
ATOM 873 C CA . ARG A 1 113 ? 0.791 34.125 -2.334 1 84.31 113 ARG A CA 1
ATOM 874 C C . ARG A 1 113 ? 1.853 35.219 -2.344 1 84.31 113 ARG A C 1
ATOM 876 O O . ARG A 1 113 ? 2.412 35.531 -3.395 1 84.31 113 ARG A O 1
ATOM 883 N N . VAL A 1 114 ? 2.018 35.844 -1.164 1 84 114 VAL A N 1
ATOM 884 C CA . VAL A 1 114 ? 3.105 36.781 -0.966 1 84 114 VAL A CA 1
ATOM 885 C C . VAL A 1 114 ? 3.979 36.344 0.203 1 84 114 VAL A C 1
ATOM 887 O O . VAL A 1 114 ? 3.855 36.875 1.313 1 84 114 VAL A O 1
ATOM 890 N N . PRO A 1 115 ? 4.883 35.438 -0.074 1 89.06 115 PRO A N 1
ATOM 891 C CA . PRO A 1 115 ? 5.723 34.906 1.009 1 89.06 115 PRO A CA 1
ATOM 892 C C . PRO A 1 115 ? 6.742 35.938 1.503 1 89.06 115 PRO A C 1
ATOM 894 O O . PRO A 1 115 ? 7.199 36.781 0.729 1 89.06 115 PRO A O 1
ATOM 897 N N . VAL A 1 116 ? 7.094 35.812 2.75 1 89.69 116 VAL A N 1
ATOM 898 C CA . VAL A 1 116 ? 8.141 36.625 3.332 1 89.69 116 VAL A CA 1
ATOM 899 C C . VAL A 1 116 ? 9.5 36.219 2.787 1 89.69 116 VAL A C 1
ATOM 901 O O . VAL A 1 116 ? 9.68 35.062 2.357 1 89.69 116 VAL A O 1
ATOM 904 N N . LYS A 1 117 ? 10.406 37.156 2.768 1 86.88 117 LYS A N 1
ATOM 905 C CA . LYS A 1 117 ? 11.781 36.812 2.393 1 86.88 117 LYS A CA 1
ATOM 906 C C . LYS A 1 117 ? 12.531 36.188 3.561 1 86.88 117 LYS A C 1
ATOM 908 O O . LYS A 1 117 ? 12.516 36.719 4.676 1 86.88 117 LYS A O 1
ATOM 913 N N . VAL A 1 118 ? 12.992 35.031 3.361 1 88.69 118 VAL A N 1
ATOM 914 C CA . VAL A 1 118 ? 13.75 34.312 4.391 1 88.69 118 VAL A CA 1
ATOM 915 C C . VAL A 1 118 ? 15.172 34.062 3.898 1 88.69 118 VAL A C 1
ATOM 917 O O . VAL A 1 118 ? 15.367 33.5 2.816 1 88.69 118 VAL A O 1
ATOM 920 N N . GLU A 1 119 ? 16.141 34.531 4.621 1 85.19 119 GLU A N 1
ATOM 921 C CA . GLU A 1 119 ? 17.547 34.25 4.301 1 85.19 119 GLU A CA 1
ATOM 922 C C . GLU A 1 119 ? 18.016 32.969 4.969 1 85.19 119 GLU A C 1
ATOM 924 O O . GLU A 1 119 ? 17.734 32.75 6.145 1 85.19 119 GLU A O 1
ATOM 929 N N . VAL A 1 120 ? 18.594 32.156 4.133 1 84.88 120 VAL A N 1
ATOM 930 C CA . VAL A 1 120 ? 19.062 30.875 4.645 1 84.88 120 VAL A CA 1
ATOM 931 C C . VAL A 1 120 ? 20.5 31 5.125 1 84.88 120 VAL A C 1
ATOM 933 O O . VAL A 1 120 ? 21.453 30.719 4.375 1 84.88 120 VAL A O 1
ATOM 936 N N . VAL A 1 121 ? 20.859 31.906 5.926 1 78.88 121 VAL A N 1
ATOM 937 C CA . VAL A 1 121 ? 22.234 32.062 6.367 1 78.88 121 VAL A CA 1
ATOM 938 C C . VAL A 1 121 ? 22.375 31.594 7.812 1 78.88 121 VAL A C 1
ATOM 940 O O . VAL A 1 121 ? 21.625 32.031 8.688 1 78.88 121 VAL A O 1
ATOM 943 N N . GLY A 1 122 ? 23.266 30.609 8.008 1 80.75 122 GLY A N 1
ATOM 944 C CA . GLY A 1 122 ? 23.656 30.234 9.352 1 80.75 122 GLY A CA 1
ATOM 945 C C . GLY A 1 122 ? 22.609 29.406 10.078 1 80.75 122 GLY A C 1
ATOM 946 O O . GLY A 1 122 ? 22.562 29.422 11.312 1 80.75 122 GLY A O 1
ATOM 947 N N . ALA A 1 123 ? 21.75 28.797 9.453 1 87.69 123 ALA A N 1
ATOM 948 C CA . ALA A 1 123 ? 20.781 27.953 10.156 1 87.69 123 ALA A CA 1
ATOM 949 C C . ALA A 1 123 ? 21.469 26.766 10.812 1 87.69 123 ALA A C 1
ATOM 951 O O . ALA A 1 123 ? 22.344 26.125 10.211 1 87.69 123 ALA A O 1
ATOM 952 N N . PRO A 1 124 ? 21.125 26.594 12.133 1 95.25 124 PRO A N 1
ATOM 953 C CA . PRO A 1 124 ? 21.719 25.422 12.797 1 95.25 124 PRO A CA 1
ATOM 954 C C . PRO A 1 124 ? 21.375 24.109 12.117 1 95.25 124 PRO A C 1
ATOM 956 O O . PRO A 1 124 ? 20.344 24.016 11.43 1 95.25 124 PRO A O 1
ATOM 959 N N . ALA A 1 125 ? 22.172 23.078 12.406 1 96.25 125 ALA A N 1
ATOM 960 C CA . ALA A 1 125 ? 21.984 21.766 11.789 1 96.25 125 ALA A CA 1
ATOM 961 C C . ALA A 1 125 ? 20.766 21.047 12.383 1 96.25 125 ALA A C 1
ATOM 963 O O . ALA A 1 125 ? 20.188 20.172 11.742 1 96.25 125 ALA A O 1
ATOM 964 N N . ALA A 1 126 ? 20.469 21.453 13.602 1 98.06 126 ALA A N 1
ATOM 965 C CA . ALA A 1 126 ? 19.312 20.828 14.25 1 98.06 126 ALA A CA 1
ATOM 966 C C . ALA A 1 126 ? 18.641 21.797 15.211 1 98.06 126 ALA A C 1
ATOM 968 O O . ALA A 1 126 ? 19.312 22.609 15.867 1 98.06 126 ALA A O 1
ATOM 969 N N . VAL A 1 127 ? 17.312 21.766 15.188 1 98.25 127 VAL A N 1
ATOM 970 C CA . VAL A 1 127 ? 16.484 22.516 16.109 1 98.25 127 VAL A CA 1
ATOM 971 C C . VAL A 1 127 ? 15.305 21.656 16.562 1 98.25 127 VAL A C 1
ATOM 973 O O . VAL A 1 127 ? 14.719 20.922 15.766 1 98.25 127 VAL A O 1
ATOM 976 N N . ASP A 1 128 ? 15.039 21.641 17.828 1 98.62 128 ASP A N 1
ATOM 977 C CA . ASP A 1 128 ? 13.867 21 18.422 1 98.62 128 ASP A CA 1
ATOM 978 C C . ASP A 1 128 ? 13.242 21.891 19.5 1 98.62 128 ASP A C 1
ATOM 980 O O . ASP A 1 128 ? 13.742 21.984 20.609 1 98.62 128 ASP A O 1
ATOM 984 N N . TRP A 1 129 ? 12.172 22.469 19.125 1 98.75 129 TRP A N 1
ATOM 985 C CA . TRP A 1 129 ? 11.57 23.453 20.016 1 98.75 129 TRP A CA 1
ATOM 986 C C . TRP A 1 129 ? 10.883 22.781 21.203 1 98.75 129 TRP A C 1
ATOM 988 O O . TRP A 1 129 ? 10.562 23.438 22.188 1 98.75 129 TRP A O 1
ATOM 998 N N . ARG A 1 130 ? 10.586 21.484 21.141 1 98.38 130 ARG A N 1
ATOM 999 C CA . ARG A 1 130 ? 10.086 20.766 22.297 1 98.38 130 ARG A CA 1
ATOM 1000 C C . ARG A 1 130 ? 11.078 20.797 23.453 1 98.38 130 ARG A C 1
ATOM 1002 O O . ARG A 1 130 ? 10.688 20.969 24.609 1 98.38 130 ARG A O 1
ATOM 1009 N N . ALA A 1 131 ? 12.328 20.656 23.062 1 96.75 131 ALA A N 1
ATOM 1010 C CA . ALA A 1 131 ? 13.398 20.641 24.062 1 96.75 131 ALA A CA 1
ATOM 1011 C C . ALA A 1 131 ? 13.547 22 24.719 1 96.75 131 ALA A C 1
ATOM 1013 O O . ALA A 1 131 ? 14.094 22.109 25.828 1 96.75 131 ALA A O 1
ATOM 1014 N N . ARG A 1 132 ? 13.055 23 24.141 1 96 132 ARG A N 1
ATOM 1015 C CA . ARG A 1 132 ? 13.148 24.359 24.656 1 96 132 ARG A CA 1
ATOM 1016 C C . ARG A 1 132 ? 11.875 24.75 25.406 1 96 132 ARG A C 1
ATOM 1018 O O . ARG A 1 132 ? 11.719 25.906 25.828 1 96 132 ARG A O 1
ATOM 1025 N N . GLY A 1 133 ? 10.977 23.828 25.438 1 97.31 133 GLY A N 1
ATOM 1026 C CA . GLY A 1 133 ? 9.75 24.031 26.203 1 97.31 133 GLY A CA 1
ATOM 1027 C C . GLY A 1 133 ? 8.742 24.906 25.484 1 97.31 133 GLY A C 1
ATOM 1028 O O . GLY A 1 133 ? 7.824 25.453 26.109 1 97.31 133 GLY A O 1
ATOM 1029 N N . ALA A 1 134 ? 8.844 25.031 24.188 1 98.19 134 ALA A N 1
ATOM 1030 C CA . ALA A 1 134 ? 8.047 26.016 23.453 1 98.19 134 ALA A CA 1
ATOM 1031 C C . ALA A 1 134 ? 6.797 25.375 22.859 1 98.19 134 ALA A C 1
ATOM 1033 O O . ALA A 1 134 ? 6.008 26.047 22.203 1 98.19 134 ALA A O 1
ATOM 1034 N N . VAL A 1 135 ? 6.605 24.062 23.062 1 98.81 135 VAL A N 1
ATOM 1035 C CA . VAL A 1 135 ? 5.52 23.359 22.391 1 98.81 135 VAL A CA 1
ATOM 1036 C C . VAL A 1 135 ? 4.586 22.75 23.438 1 98.81 135 VAL A C 1
ATOM 1038 O O . VAL A 1 135 ? 5.035 22.047 24.344 1 98.81 135 VAL A O 1
ATOM 1041 N N . THR A 1 136 ? 3.324 23.031 23.344 1 98.62 136 THR A N 1
ATOM 1042 C CA . THR A 1 136 ? 2.35 22.438 24.25 1 98.62 136 THR A CA 1
ATOM 1043 C C . THR A 1 136 ? 2.174 20.953 23.953 1 98.62 136 THR A C 1
ATOM 1045 O O . THR A 1 136 ? 2.67 20.453 22.938 1 98.62 136 THR A O 1
ATOM 1048 N N . ALA A 1 137 ? 1.486 20.25 24.797 1 98.31 137 ALA A N 1
ATOM 1049 C CA . ALA A 1 137 ? 1.284 18.812 24.672 1 98.31 137 ALA A CA 1
ATOM 1050 C C . ALA A 1 137 ? 0.447 18.484 23.453 1 98.31 137 ALA A C 1
ATOM 1052 O O . ALA A 1 137 ? -0.297 19.328 22.953 1 98.31 137 ALA A O 1
ATOM 1053 N N . VAL A 1 138 ? 0.62 17.234 22.969 1 98.69 138 VAL A N 1
ATOM 1054 C CA . VAL A 1 138 ? -0.198 16.734 21.875 1 98.69 138 VAL A CA 1
ATOM 1055 C C . VAL A 1 138 ? -1.661 16.672 22.297 1 98.69 138 VAL A C 1
ATOM 1057 O O . VAL A 1 138 ? -1.97 16.219 23.406 1 98.69 138 VAL A O 1
ATOM 1060 N N . LYS A 1 139 ? -2.531 17.156 21.453 1 98 139 LYS A N 1
ATOM 1061 C CA . LYS A 1 139 ? -3.967 17.203 21.719 1 98 139 LYS A CA 1
ATOM 1062 C C . LYS A 1 139 ? -4.719 16.219 20.828 1 98 139 LYS A C 1
ATOM 1064 O O . LYS A 1 139 ? -4.121 15.305 20.266 1 98 139 LYS A O 1
ATOM 1069 N N . ASP A 1 140 ? -6.086 16.266 20.875 1 96.88 140 ASP A N 1
ATOM 1070 C CA . ASP A 1 140 ? -6.922 15.328 20.125 1 96.88 140 ASP A CA 1
ATOM 1071 C C . ASP A 1 140 ? -8.031 16.062 19.375 1 96.88 140 ASP A C 1
ATOM 1073 O O . ASP A 1 140 ? -8.984 16.547 19.984 1 96.88 140 ASP A O 1
ATOM 1077 N N . GLN A 1 141 ? -7.949 16.031 18.078 1 95.69 141 GLN A N 1
ATOM 1078 C CA . GLN A 1 141 ? -8.969 16.719 17.297 1 95.69 141 GLN A CA 1
ATOM 1079 C C . GLN A 1 141 ? -10.234 15.867 17.188 1 95.69 141 GLN A C 1
ATOM 1081 O O . GLN A 1 141 ? -11.297 16.375 16.812 1 95.69 141 GLN A O 1
ATOM 1086 N N . GLY A 1 142 ? -10.047 14.555 17.453 1 93.94 142 GLY A N 1
ATOM 1087 C CA . GLY A 1 142 ? -11.188 13.664 17.312 1 93.94 142 GLY A CA 1
ATOM 1088 C C . GLY A 1 142 ? -11.625 13.461 15.867 1 93.94 142 GLY A C 1
ATOM 1089 O O . GLY A 1 142 ? -10.781 13.367 14.969 1 93.94 142 GLY A O 1
ATOM 1090 N N . GLN A 1 143 ? -12.922 13.305 15.688 1 90.31 143 GLN A N 1
ATOM 1091 C CA . GLN A 1 143 ? -13.461 13.023 14.359 1 90.31 143 GLN A CA 1
ATOM 1092 C C . GLN A 1 143 ? -13.875 14.312 13.648 1 90.31 143 GLN A C 1
ATOM 1094 O O . GLN A 1 143 ? -14.781 14.305 12.812 1 90.31 143 GLN A O 1
ATOM 1099 N N . CYS A 1 144 ? -13.32 15.398 14.047 1 92.62 144 CYS A N 1
ATOM 1100 C CA . CYS A 1 144 ? -13.578 16.703 13.445 1 92.62 144 CYS A CA 1
ATOM 1101 C C . CYS A 1 144 ? -12.43 17.125 12.539 1 92.62 144 CYS A C 1
ATOM 1103 O O . CYS A 1 144 ? -11.266 17.016 12.922 1 92.62 144 CYS A O 1
ATOM 1105 N N . GLY A 1 145 ? -12.781 17.578 11.297 1 91.69 145 GLY A N 1
ATOM 1106 C CA . GLY A 1 145 ? -11.781 18.125 10.391 1 91.69 145 GLY A CA 1
ATOM 1107 C C . GLY A 1 145 ? -11.234 19.469 10.844 1 91.69 145 GLY A C 1
ATOM 1108 O O . GLY A 1 145 ? -11.242 20.438 10.078 1 91.69 145 GLY A O 1
ATOM 1109 N N . SER A 1 146 ? -10.797 19.516 12.086 1 95.38 146 SER A N 1
ATOM 1110 C CA . SER A 1 146 ? -10.359 20.766 12.695 1 95.38 146 SER A CA 1
ATOM 1111 C C . SER A 1 146 ? -8.836 20.844 12.781 1 95.38 146 SER A C 1
ATOM 1113 O O . SER A 1 146 ? -8.289 21.625 13.547 1 95.38 146 SER A O 1
ATOM 1115 N N . CYS A 1 147 ? -8.141 20.016 11.953 1 96.5 147 CYS A N 1
ATOM 1116 C CA . CYS A 1 147 ? -6.68 19.984 11.984 1 96.5 147 CYS A CA 1
ATOM 1117 C C . CYS A 1 147 ? -6.102 21.359 11.703 1 96.5 147 CYS A C 1
ATOM 1119 O O . CYS A 1 147 ? -5.059 21.734 12.25 1 96.5 147 CYS A O 1
ATOM 1121 N N . TRP A 1 148 ? -6.75 22.141 10.914 1 96.5 148 TRP A N 1
ATOM 1122 C CA . TRP A 1 148 ? -6.328 23.5 10.602 1 96.5 148 TRP A CA 1
ATOM 1123 C C . TRP A 1 148 ? -6.309 24.375 11.859 1 96.5 148 TRP A C 1
ATOM 1125 O O . TRP A 1 148 ? -5.383 25.156 12.062 1 96.5 148 TRP A O 1
ATOM 1135 N N . ALA A 1 149 ? -7.266 24.203 12.664 1 97.88 149 ALA A N 1
ATOM 1136 C CA . ALA A 1 149 ? -7.348 24.953 13.914 1 97.88 149 ALA A CA 1
ATOM 1137 C C . ALA A 1 149 ? -6.254 24.516 14.891 1 97.88 149 ALA A C 1
ATOM 1139 O O . ALA A 1 149 ? -5.652 25.344 15.57 1 97.88 149 ALA A O 1
ATOM 1140 N N . PHE A 1 150 ? -6.012 23.219 14.938 1 98.5 150 PHE A N 1
ATOM 1141 C CA . PHE A 1 150 ? -4.977 22.703 15.828 1 98.5 150 PHE A CA 1
ATOM 1142 C C . PHE A 1 150 ? -3.598 23.172 15.375 1 98.5 150 PHE A C 1
ATOM 1144 O O . PHE A 1 150 ? -2.748 23.5 16.203 1 98.5 150 PHE A O 1
ATOM 1151 N N . SER A 1 151 ? -3.395 23.125 14.102 1 98.5 151 SER A N 1
ATOM 1152 C CA . SER A 1 151 ? -2.133 23.609 13.547 1 98.5 151 SER A CA 1
ATOM 1153 C C . SER A 1 151 ? -1.929 25.094 13.844 1 98.5 151 SER A C 1
ATOM 1155 O O . SER A 1 151 ? -0.875 25.484 14.344 1 98.5 151 SER A O 1
ATOM 1157 N N . ALA A 1 152 ? -2.914 25.922 13.602 1 98.56 152 ALA A N 1
ATOM 1158 C CA . ALA A 1 152 ? -2.832 27.375 13.789 1 98.56 152 ALA A CA 1
ATOM 1159 C C . ALA A 1 152 ? -2.652 27.719 15.266 1 98.56 152 ALA A C 1
ATOM 1161 O O . ALA A 1 152 ? -1.776 28.516 15.617 1 98.56 152 ALA A O 1
ATOM 1162 N N . ILE A 1 153 ? -3.473 27.141 16.094 1 98.88 153 ILE A N 1
ATOM 1163 C CA . ILE A 1 153 ? -3.418 27.438 17.516 1 98.88 153 ILE A CA 1
ATOM 1164 C C . ILE A 1 153 ? -2.08 26.969 18.094 1 98.88 153 ILE A C 1
ATOM 1166 O O . ILE A 1 153 ? -1.482 27.656 18.922 1 98.88 153 ILE A O 1
ATOM 1170 N N . GLY A 1 154 ? -1.68 25.734 17.656 1 98.88 154 GLY A N 1
ATOM 1171 C CA . GLY A 1 154 ? -0.357 25.297 18.078 1 98.88 154 GLY A CA 1
ATOM 1172 C C . GLY A 1 154 ? 0.734 26.297 17.734 1 98.88 154 GLY A C 1
ATOM 1173 O O . GLY A 1 154 ? 1.632 26.531 18.547 1 98.88 154 GLY A O 1
ATOM 1174 N N . ASN A 1 155 ? 0.701 26.828 16.578 1 98.88 155 ASN A N 1
ATOM 1175 C CA . ASN A 1 155 ? 1.661 27.859 16.172 1 98.88 155 ASN A CA 1
ATOM 1176 C C . ASN A 1 155 ? 1.573 29.094 17.062 1 98.88 155 ASN A C 1
ATOM 1178 O O . ASN A 1 155 ? 2.596 29.594 17.516 1 98.88 155 ASN A O 1
ATOM 1182 N N . VAL A 1 156 ? 0.396 29.594 17.344 1 98.75 156 VAL A N 1
ATOM 1183 C CA . VAL A 1 156 ? 0.2 30.797 18.156 1 98.75 156 VAL A CA 1
ATOM 1184 C C . VAL A 1 156 ? 0.744 30.562 19.562 1 98.75 156 VAL A C 1
ATOM 1186 O O . VAL A 1 156 ? 1.362 31.453 20.141 1 98.75 156 VAL A O 1
ATOM 1189 N N . GLU A 1 157 ? 0.492 29.375 20.109 1 98.75 157 GLU A N 1
ATOM 1190 C CA . GLU A 1 157 ? 1.025 29.047 21.422 1 98.75 157 GLU A CA 1
ATOM 1191 C C . GLU A 1 157 ? 2.543 29.188 21.453 1 98.75 157 GLU A C 1
ATOM 1193 O O . GLU A 1 157 ? 3.094 29.781 22.391 1 98.75 157 GLU A O 1
ATOM 1198 N N . CYS A 1 158 ? 3.113 28.672 20.469 1 98.44 158 CYS A N 1
ATOM 1199 C CA . CYS A 1 158 ? 4.57 28.719 20.391 1 98.44 158 CYS A CA 1
ATOM 1200 C C . CYS A 1 158 ? 5.062 30.141 20.234 1 98.44 158 CYS A C 1
ATOM 1202 O O . CYS A 1 158 ? 5.992 30.562 20.938 1 98.44 158 CYS A O 1
ATOM 1204 N N . GLN A 1 159 ? 4.449 30.906 19.328 1 97.75 159 GLN A N 1
ATOM 1205 C CA . GLN A 1 159 ? 4.867 32.281 19.078 1 97.75 159 GLN A CA 1
ATOM 1206 C C . GLN A 1 159 ? 4.676 33.156 20.312 1 97.75 159 GLN A C 1
ATOM 1208 O O . GLN A 1 159 ? 5.5 34.031 20.594 1 97.75 159 GLN A O 1
ATOM 1213 N N . TRP A 1 160 ? 3.615 32.906 21 1 97.44 160 TRP A N 1
ATOM 1214 C CA . TRP A 1 160 ? 3.338 33.656 22.234 1 97.44 160 TRP A CA 1
ATOM 1215 C C . TRP A 1 160 ? 4.41 33.375 23.281 1 97.44 160 TRP A C 1
ATOM 1217 O O . TRP A 1 160 ? 4.902 34.312 23.938 1 97.44 160 TRP A O 1
ATOM 1227 N N . PHE A 1 161 ? 4.73 32.156 23.453 1 97.88 161 PHE A N 1
ATOM 1228 C CA . PHE A 1 161 ? 5.785 31.75 24.375 1 97.88 161 PHE A CA 1
ATOM 1229 C C . PHE A 1 161 ? 7.117 32.375 23.984 1 97.88 161 PHE A C 1
ATOM 1231 O O . PHE A 1 161 ? 7.832 32.906 24.828 1 97.88 161 PHE A O 1
ATOM 1238 N N . LEU A 1 162 ? 7.414 32.344 22.719 1 96.31 162 LEU A N 1
ATOM 1239 C CA . LEU A 1 162 ? 8.703 32.844 22.234 1 96.31 162 LEU A CA 1
ATOM 1240 C C . LEU A 1 162 ? 8.766 34.344 22.312 1 96.31 162 LEU A C 1
ATOM 1242 O O . LEU A 1 162 ? 9.859 34.938 22.281 1 96.31 162 LEU A O 1
ATOM 1246 N N . ALA A 1 163 ? 7.637 35 22.438 1 94.94 163 ALA A N 1
ATOM 1247 C CA . ALA A 1 163 ? 7.574 36.438 22.625 1 94.94 163 ALA A CA 1
ATOM 1248 C C . ALA A 1 163 ? 7.797 36.812 24.094 1 94.94 163 ALA A C 1
ATOM 1250 O O . ALA A 1 163 ? 7.781 37.969 24.453 1 94.94 163 ALA A O 1
ATOM 1251 N N . GLY A 1 164 ? 7.957 35.906 24.938 1 94.75 164 GLY A N 1
ATOM 1252 C CA . GLY A 1 164 ? 8.328 36.156 26.328 1 94.75 164 GLY A CA 1
ATOM 1253 C C . GLY A 1 164 ? 7.207 35.875 27.312 1 94.75 164 GLY A C 1
ATOM 1254 O O . GLY A 1 164 ? 7.316 36.219 28.484 1 94.75 164 GLY A O 1
ATOM 1255 N N . HIS A 1 165 ? 6.168 35.25 26.859 1 96.81 165 HIS A N 1
ATOM 1256 C CA . HIS A 1 165 ? 5.031 34.969 27.719 1 96.81 165 HIS A CA 1
ATOM 1257 C C . HIS A 1 165 ? 5.031 33.5 28.172 1 96.81 165 HIS A C 1
ATOM 1259 O O . HIS A 1 165 ? 5.797 32.688 27.641 1 96.81 165 HIS A O 1
ATOM 1265 N N . PRO A 1 166 ? 4.324 33.156 29.172 1 96.5 166 PRO A N 1
ATOM 1266 C CA . PRO A 1 166 ? 4.223 31.766 29.562 1 96.5 166 PRO A CA 1
ATOM 1267 C C . PRO A 1 166 ? 3.609 30.891 28.484 1 96.5 166 PRO A C 1
ATOM 1269 O O . PRO A 1 166 ? 2.717 31.328 27.75 1 96.5 166 PRO A O 1
ATOM 1272 N N . LEU A 1 167 ? 4.137 29.656 28.438 1 97.81 167 LEU A N 1
ATOM 1273 C CA . LEU A 1 167 ? 3.506 28.719 27.531 1 97.81 167 LEU A CA 1
ATOM 1274 C C . LEU A 1 167 ? 2.053 28.469 27.922 1 97.81 167 LEU A C 1
ATOM 1276 O O . LEU A 1 167 ? 1.78 27.953 29 1 97.81 167 LEU A O 1
ATOM 1280 N N . THR A 1 168 ? 1.141 28.891 27.094 1 98.12 168 THR A N 1
ATOM 1281 C CA . THR A 1 168 ? -0.286 28.875 27.406 1 98.12 168 THR A CA 1
ATOM 1282 C C . THR A 1 168 ? -1.031 27.922 26.469 1 98.12 168 THR A C 1
ATOM 1284 O O . THR A 1 168 ? -0.82 27.953 25.25 1 98.12 168 THR A O 1
ATOM 1287 N N . ASN A 1 169 ? -1.851 27.047 27.078 1 98.62 169 ASN A N 1
ATOM 1288 C CA . ASN A 1 169 ? -2.758 26.219 26.297 1 98.62 169 ASN A CA 1
ATOM 1289 C C . ASN A 1 169 ? -3.941 27.031 25.766 1 98.62 169 ASN A C 1
ATOM 1291 O O . ASN A 1 169 ? -4.73 27.562 26.547 1 98.62 169 ASN A O 1
ATOM 1295 N N . LEU A 1 170 ? -4.059 27.094 24.406 1 98.75 170 LEU A N 1
ATOM 1296 C CA . LEU A 1 170 ? -5.066 27.953 23.812 1 98.75 170 LEU A CA 1
ATOM 1297 C C . LEU A 1 170 ? -6.191 27.141 23.188 1 98.75 170 LEU A C 1
ATOM 1299 O O . LEU A 1 170 ? -6.074 25.922 23.062 1 98.75 170 LEU A O 1
ATOM 1303 N N . SER A 1 171 ? -7.238 27.812 22.812 1 98.56 171 SER A N 1
ATOM 1304 C CA . SER A 1 171 ? -8.492 27.156 22.453 1 98.56 171 SER A CA 1
ATOM 1305 C C . SER A 1 171 ? -8.578 26.953 20.938 1 98.56 171 SER A C 1
ATOM 1307 O O . SER A 1 171 ? -8.688 27.906 20.172 1 98.56 171 SER A O 1
ATOM 1309 N N . GLU A 1 172 ? -8.617 25.672 20.547 1 98.44 172 GLU A N 1
ATOM 1310 C CA . GLU A 1 172 ? -8.969 25.359 19.172 1 98.44 172 GLU A CA 1
ATOM 1311 C C . GLU A 1 172 ? -10.453 25.594 18.906 1 98.44 172 GLU A C 1
ATOM 1313 O O . GLU A 1 172 ? -10.836 25.953 17.797 1 98.44 172 GLU A O 1
ATOM 1318 N N . GLN A 1 173 ? -11.266 25.438 19.953 1 98.12 173 GLN A N 1
ATOM 1319 C CA . GLN A 1 173 ? -12.711 25.547 19.812 1 98.12 173 GLN A CA 1
ATOM 1320 C C . GLN A 1 173 ? -13.117 26.938 19.328 1 98.12 173 GLN A C 1
ATOM 1322 O O . GLN A 1 173 ? -14.086 27.094 18.594 1 98.12 173 GLN A O 1
ATOM 1327 N N . MET A 1 174 ? -12.414 27.953 19.781 1 98 174 MET A N 1
ATOM 1328 C CA . MET A 1 174 ? -12.68 29.328 19.344 1 98 174 MET A CA 1
ATOM 1329 C C . MET A 1 174 ? -12.742 29.406 17.828 1 98 174 MET A C 1
ATOM 1331 O O . MET A 1 174 ? -13.695 29.953 17.266 1 98 174 MET A O 1
ATOM 1335 N N . LEU A 1 175 ? -11.766 28.828 17.172 1 97.94 175 LEU A N 1
ATOM 1336 C CA . LEU A 1 175 ? -11.711 28.875 15.719 1 97.94 175 LEU A CA 1
ATOM 1337 C C . LEU A 1 175 ? -12.805 28 15.109 1 97.94 175 LEU A C 1
ATOM 1339 O O . LEU A 1 175 ? -13.461 28.406 14.148 1 97.94 175 LEU A O 1
ATOM 1343 N N . VAL A 1 176 ? -12.992 26.812 15.664 1 97.19 176 VAL A N 1
ATOM 1344 C CA . VAL A 1 176 ? -13.953 25.859 15.109 1 97.19 176 VAL A CA 1
ATOM 1345 C C . VAL A 1 176 ? -15.359 26.438 15.164 1 97.19 176 VAL A C 1
ATOM 1347 O O . VAL A 1 176 ? -16.156 26.266 14.234 1 97.19 176 VAL A O 1
ATOM 1350 N N . SER A 1 177 ? -15.656 27.172 16.188 1 97.44 177 SER A N 1
ATOM 1351 C CA . SER A 1 177 ? -17.016 27.656 16.422 1 97.44 177 SER A CA 1
ATOM 1352 C C . SER A 1 177 ? -17.203 29.062 15.852 1 97.44 177 SER A C 1
ATOM 1354 O O . SER A 1 177 ? -18.297 29.422 15.414 1 97.44 177 SER A O 1
ATOM 1356 N N . CYS A 1 178 ? -16.172 29.875 15.859 1 97.31 178 CYS A N 1
ATOM 1357 C CA . CYS A 1 178 ? -16.422 31.297 15.672 1 97.31 178 CYS A CA 1
ATOM 1358 C C . CYS A 1 178 ? -15.875 31.781 14.328 1 97.31 178 CYS A C 1
ATOM 1360 O O . CYS A 1 178 ? -16.297 32.812 13.812 1 97.31 178 CYS A O 1
ATOM 1362 N N . ASP A 1 179 ? -14.859 31.141 13.781 1 96.56 179 ASP A N 1
ATOM 1363 C CA . ASP A 1 179 ? -14.281 31.531 12.5 1 96.56 179 ASP A CA 1
ATOM 1364 C C . ASP A 1 179 ? -15.234 31.203 11.352 1 96.56 179 ASP A C 1
ATOM 1366 O O . ASP A 1 179 ? -15.383 30.047 10.961 1 96.56 179 ASP A O 1
ATOM 1370 N N . LYS A 1 180 ? -15.797 32.188 10.742 1 92.56 180 LYS A N 1
ATOM 1371 C CA . LYS A 1 180 ? -16.797 31.969 9.688 1 92.56 180 LYS A CA 1
ATOM 1372 C C . LYS A 1 180 ? -16.125 31.922 8.312 1 92.56 180 LYS A C 1
ATOM 1374 O O . LYS A 1 180 ? -16.781 31.609 7.316 1 92.56 180 LYS A O 1
ATOM 1379 N N . THR A 1 181 ? -14.906 32.281 8.266 1 91.5 181 THR A N 1
ATOM 1380 C CA . THR A 1 181 ? -14.156 32.125 7.023 1 91.5 181 THR A CA 1
ATOM 1381 C C . THR A 1 181 ? -13.883 30.672 6.711 1 91.5 181 THR A C 1
ATOM 1383 O O . THR A 1 181 ? -13.859 30.266 5.543 1 91.5 181 THR A O 1
ATOM 1386 N N . ASP A 1 182 ? -13.586 29.906 7.73 1 93.69 182 ASP A N 1
ATOM 1387 C CA . ASP A 1 182 ? -13.406 28.469 7.605 1 93.69 182 ASP A CA 1
ATOM 1388 C C . ASP A 1 182 ? -14.695 27.719 7.945 1 93.69 182 ASP A C 1
ATOM 1390 O O . ASP A 1 182 ? -15.758 28.328 8.062 1 93.69 182 ASP A O 1
ATOM 1394 N N . SER A 1 183 ? -14.602 26.375 7.973 1 9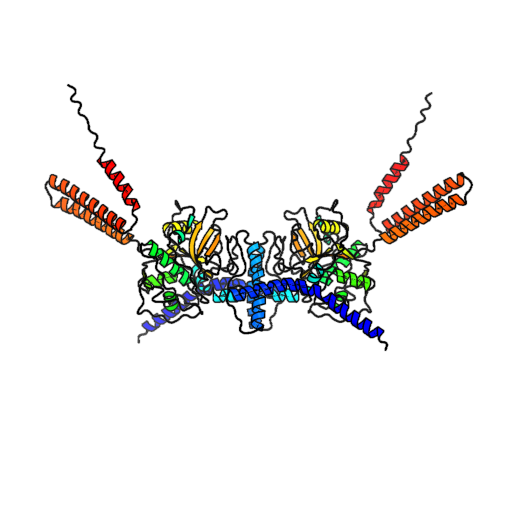2.19 183 SER A N 1
ATOM 1395 C CA . SER A 1 183 ? -15.859 25.641 8.016 1 92.19 183 SER A CA 1
ATOM 1396 C C . SER A 1 183 ? -15.867 24.641 9.172 1 92.19 183 SER A C 1
ATOM 1398 O O . SER A 1 183 ? -16.297 23.5 9.008 1 92.19 183 SER A O 1
ATOM 1400 N N . GLY A 1 184 ? -15.289 25.078 10.273 1 93.38 184 GLY A N 1
ATOM 1401 C CA . GLY A 1 184 ? -15.344 24.234 11.453 1 93.38 184 GLY A CA 1
ATOM 1402 C C . GLY A 1 184 ? -14.828 22.828 11.195 1 93.38 184 GLY A C 1
ATOM 1403 O O . GLY A 1 184 ? -13.688 22.656 10.766 1 93.38 184 GLY A O 1
ATOM 1404 N N . CYS A 1 185 ? -15.742 21.859 11.312 1 92.38 185 CYS A N 1
ATOM 1405 C CA . CYS A 1 185 ? -15.352 20.469 11.148 1 92.38 185 CYS A CA 1
ATOM 1406 C C . CYS A 1 185 ? -15.281 20.094 9.672 1 92.38 185 CYS A C 1
ATOM 1408 O O . CYS A 1 185 ? -14.789 19.016 9.328 1 92.38 185 CYS A O 1
ATOM 1410 N N . SER A 1 186 ? -15.602 20.938 8.875 1 89.94 186 SER A N 1
ATOM 1411 C CA . SER A 1 186 ? -15.539 20.656 7.441 1 89.94 186 SER A CA 1
ATOM 1412 C C . SER A 1 186 ? -14.266 21.25 6.824 1 89.94 186 SER A C 1
ATOM 1414 O O . SER A 1 186 ? -14.148 21.312 5.602 1 89.94 186 SER A O 1
ATOM 1416 N N . GLY A 1 187 ? -13.406 21.781 7.672 1 92 187 GLY A N 1
ATOM 1417 C CA . GLY A 1 187 ? -12.086 22.141 7.188 1 92 187 GLY A CA 1
ATOM 1418 C C . GLY A 1 187 ? -11.797 23.625 7.277 1 92 187 GLY A C 1
ATOM 1419 O O . GLY A 1 187 ? -12.68 24.422 7.629 1 92 187 GLY A O 1
ATOM 1420 N N . GLY A 1 188 ? -10.57 23.938 7.008 1 93.75 188 GLY A N 1
ATOM 1421 C CA . GLY A 1 188 ? -10.047 25.297 7.016 1 93.75 188 GLY A CA 1
ATOM 1422 C C . GLY A 1 188 ? -8.586 25.391 6.637 1 93.75 188 GLY A C 1
ATOM 1423 O O . GLY A 1 188 ? -7.992 24.391 6.215 1 93.75 188 GLY A O 1
ATOM 1424 N N . LEU A 1 189 ? -8.109 26.578 6.688 1 94.44 189 LEU A N 1
ATOM 1425 C CA . LEU A 1 189 ? -6.715 26.859 6.383 1 94.44 189 LEU A CA 1
ATOM 1426 C C . LEU A 1 189 ? -6.078 27.703 7.492 1 94.44 189 LEU A C 1
ATOM 1428 O O . LEU A 1 189 ? -6.699 28.641 8 1 94.44 189 LEU A O 1
ATOM 1432 N N . MET A 1 190 ? -4.867 27.391 7.809 1 96.69 190 MET A N 1
ATOM 1433 C CA . MET A 1 190 ? -4.191 28.094 8.898 1 96.69 190 MET A CA 1
ATOM 1434 C C . MET A 1 190 ? -4.098 29.578 8.617 1 96.69 190 MET A C 1
ATOM 1436 O O . MET A 1 190 ? -4.324 30.406 9.508 1 96.69 190 MET A O 1
ATOM 1440 N N . ASN A 1 191 ? -3.789 29.906 7.41 1 93.5 191 ASN A N 1
ATOM 1441 C CA . ASN A 1 191 ? -3.697 31.312 7.059 1 93.5 191 ASN A CA 1
ATOM 1442 C C . ASN A 1 191 ? -5.023 32.031 7.277 1 93.5 191 ASN A C 1
ATOM 1444 O O . ASN A 1 191 ? -5.047 33.188 7.754 1 93.5 191 ASN A O 1
ATOM 1448 N N . ASN A 1 192 ? -6.062 31.438 6.875 1 94.06 192 ASN A N 1
ATOM 1449 C CA . ASN A 1 192 ? -7.391 32 7.129 1 94.06 192 ASN A CA 1
ATOM 1450 C C . ASN A 1 192 ? -7.652 32.156 8.625 1 94.06 192 ASN A C 1
ATOM 1452 O O . ASN A 1 192 ? -8.258 33.156 9.039 1 94.06 192 ASN A O 1
ATOM 1456 N N . ALA A 1 193 ? -7.23 31.188 9.344 1 97.25 193 ALA A N 1
ATOM 1457 C CA . ALA A 1 193 ? -7.414 31.234 10.797 1 97.25 193 ALA A CA 1
ATOM 1458 C C . ALA A 1 193 ? -6.688 32.438 11.406 1 97.25 193 ALA A C 1
ATOM 1460 O O . ALA A 1 193 ? -7.254 33.156 12.234 1 97.25 193 ALA A O 1
ATOM 1461 N N . PHE A 1 194 ? -5.441 32.625 11 1 97.31 194 PHE A N 1
ATOM 1462 C CA . PHE A 1 194 ? -4.684 33.781 11.484 1 97.31 194 PHE A CA 1
ATOM 1463 C C . PHE A 1 194 ? -5.375 35.094 11.117 1 97.31 194 PHE A C 1
ATOM 1465 O O . PHE A 1 194 ? -5.48 36 11.938 1 97.31 194 PHE A O 1
ATOM 1472 N N . GLU A 1 195 ? -5.758 35.125 9.906 1 94.56 195 GLU A N 1
ATOM 1473 C CA . GLU A 1 195 ? -6.422 36.312 9.414 1 94.56 195 GLU A CA 1
ATOM 1474 C C . GLU A 1 195 ? -7.688 36.625 10.219 1 94.56 195 GLU A C 1
ATOM 1476 O O . GLU A 1 195 ? -7.941 37.75 10.594 1 94.56 195 GLU A O 1
ATOM 1481 N N . TRP A 1 196 ? -8.461 35.594 10.445 1 97.25 196 TRP A N 1
ATOM 1482 C CA . TRP A 1 196 ? -9.672 35.781 11.227 1 97.25 196 TRP A CA 1
ATOM 1483 C C . TRP A 1 196 ? -9.352 36.281 12.625 1 97.25 196 TRP A C 1
ATOM 1485 O O . TRP A 1 196 ? -10.016 37.188 13.133 1 97.25 196 TRP A O 1
ATOM 1495 N N . ILE A 1 197 ? -8.359 35.719 13.312 1 97.5 197 ILE A N 1
ATOM 1496 C CA . ILE A 1 197 ? -7.957 36.125 14.648 1 97.5 197 ILE A CA 1
ATOM 1497 C C . ILE A 1 197 ? -7.609 37.625 14.656 1 97.5 197 ILE A C 1
ATOM 1499 O O . ILE A 1 197 ? -8.094 38.375 15.5 1 97.5 197 ILE A O 1
ATOM 1503 N N . VAL A 1 198 ? -6.812 38.062 13.703 1 96.12 198 VAL A N 1
ATOM 1504 C CA . VAL A 1 198 ? -6.297 39.438 13.672 1 96.12 198 VAL A CA 1
ATOM 1505 C C . VAL A 1 198 ? -7.414 40.406 13.289 1 96.12 198 VAL A C 1
ATOM 1507 O O . VAL A 1 198 ? -7.594 41.438 13.938 1 96.12 198 VAL A O 1
ATOM 1510 N N . GLN A 1 199 ? -8.211 40.062 12.359 1 95.38 199 GLN A N 1
ATOM 1511 C CA . GLN A 1 199 ? -9.125 41 11.758 1 95.38 199 GLN A CA 1
ATOM 1512 C C . GLN A 1 199 ? -10.484 40.969 12.445 1 95.38 199 GLN A C 1
ATOM 1514 O O . GLN A 1 199 ? -11.156 42 12.555 1 95.38 199 GLN A O 1
ATOM 1519 N N . GLU A 1 200 ? -10.859 39.781 12.891 1 95.56 200 GLU A N 1
ATOM 1520 C CA . GLU A 1 200 ? -12.242 39.625 13.328 1 95.56 200 GLU A CA 1
ATOM 1521 C C . GLU A 1 200 ? -12.32 39.406 14.836 1 95.56 200 GLU A C 1
ATOM 1523 O O . GLU A 1 200 ? -13.383 39.562 15.438 1 95.56 200 GLU A O 1
ATOM 1528 N N . ASN A 1 201 ? -11.227 39.031 15.398 1 95.81 201 ASN A N 1
ATOM 1529 C CA . ASN A 1 201 ? -11.234 38.812 16.844 1 95.81 201 ASN A CA 1
ATOM 1530 C C . ASN A 1 201 ? -10.211 39.656 17.562 1 95.81 201 ASN A C 1
ATOM 1532 O O . ASN A 1 201 ? -9.695 39.281 18.609 1 95.81 201 ASN A O 1
ATOM 1536 N N . ASN A 1 202 ? -9.859 40.812 16.953 1 94 202 ASN A N 1
ATOM 1537 C CA . ASN A 1 202 ? -8.977 41.812 17.516 1 94 202 ASN A CA 1
ATOM 1538 C C . ASN A 1 202 ? -7.648 41.219 17.969 1 94 202 ASN A C 1
ATOM 1540 O O . ASN A 1 202 ? -7.102 41.625 19 1 94 202 ASN A O 1
ATOM 1544 N N . GLY A 1 203 ? -7.238 40.125 17.375 1 96.12 203 GLY A N 1
ATOM 1545 C CA . GLY A 1 203 ? -5.961 39.5 17.656 1 96.12 203 GLY A CA 1
ATOM 1546 C C . GLY A 1 203 ? -6.008 38.594 18.875 1 96.12 203 GLY A C 1
ATOM 1547 O O . GLY A 1 203 ? -5.023 37.938 19.203 1 96.12 203 GLY A O 1
ATOM 1548 N N . ALA A 1 204 ? -7.133 38.469 19.531 1 96.56 204 ALA A N 1
ATOM 1549 C CA . ALA A 1 204 ? -7.246 37.75 20.797 1 96.56 204 ALA A CA 1
ATOM 1550 C C . ALA A 1 204 ? -7.48 36.281 20.562 1 96.56 204 ALA A C 1
ATOM 1552 O O . ALA A 1 204 ? -8.25 35.875 19.688 1 96.56 204 ALA A O 1
ATOM 1553 N N . VAL A 1 205 ? -6.809 35.469 21.297 1 98 205 VAL A N 1
ATOM 1554 C CA . VAL A 1 205 ? -7.016 34.031 21.328 1 98 205 VAL A CA 1
ATOM 1555 C C . VAL A 1 205 ? -7.324 33.594 22.766 1 98 205 VAL A C 1
ATOM 1557 O O . VAL A 1 205 ? -6.613 33.969 23.703 1 98 205 VAL A O 1
ATOM 1560 N N . TYR A 1 206 ? -8.359 32.812 22.906 1 98.31 206 TYR A N 1
ATOM 1561 C CA . TYR A 1 206 ? -8.812 32.406 24.234 1 98.31 206 TYR A CA 1
ATOM 1562 C C . TYR A 1 206 ? -8.055 31.203 24.75 1 98.31 206 TYR A C 1
ATOM 1564 O O . TYR A 1 206 ? -7.449 30.469 23.953 1 98.31 206 TYR A O 1
ATOM 1572 N N . THR A 1 207 ? -8.07 31.047 26.062 1 98.44 207 THR A N 1
ATOM 1573 C CA . THR A 1 207 ? -7.441 29.875 26.672 1 98.44 207 THR A CA 1
ATOM 1574 C C . THR A 1 207 ? -8.312 28.641 26.5 1 98.44 207 THR A C 1
ATOM 1576 O O . THR A 1 207 ? -9.539 28.75 26.422 1 98.44 207 THR A O 1
ATOM 1579 N N . GLU A 1 208 ? -7.613 27.516 26.438 1 98.31 208 GLU A N 1
ATOM 1580 C CA . GLU A 1 208 ? -8.32 26.234 26.406 1 98.31 208 GLU A CA 1
ATOM 1581 C C . GLU A 1 208 ? -9.242 26.078 27.609 1 98.31 208 GLU A C 1
ATOM 1583 O O . GLU A 1 208 ? -10.344 25.547 27.484 1 98.31 208 GLU A O 1
ATOM 1588 N N . ASP A 1 209 ? -8.859 26.5 28.781 1 97.62 209 ASP A N 1
ATOM 1589 C CA . ASP A 1 209 ? -9.625 26.359 30.016 1 97.62 209 ASP A CA 1
ATOM 1590 C C . ASP A 1 209 ? -10.945 27.125 29.938 1 97.62 209 ASP A C 1
ATOM 1592 O O . ASP A 1 209 ? -11.977 26.641 30.422 1 97.62 209 ASP A O 1
ATOM 1596 N N . SER A 1 210 ? -10.906 28.312 29.375 1 97.5 210 SER A N 1
ATOM 1597 C CA . SER A 1 210 ? -12.086 29.156 29.344 1 97.5 210 SER A CA 1
ATOM 1598 C C . SER A 1 210 ? -12.984 28.828 28.156 1 97.5 210 SER A C 1
ATOM 1600 O O . SER A 1 210 ? -14.172 29.156 28.156 1 97.5 210 SER A O 1
ATOM 1602 N N . TYR A 1 211 ? -12.43 28.188 27.109 1 97.56 211 TYR A N 1
ATOM 1603 C CA . TYR A 1 211 ? -13.172 27.734 25.938 1 97.56 211 TYR A CA 1
ATOM 1604 C C . TYR A 1 211 ? -12.711 26.359 25.484 1 97.56 211 TYR A C 1
ATOM 1606 O O . TYR A 1 211 ? -12.078 26.219 24.438 1 97.56 211 TYR A O 1
ATOM 1614 N N . PRO A 1 212 ? -13.102 25.375 26.188 1 97 212 PRO A N 1
ATOM 1615 C CA . PRO A 1 212 ? -12.586 24.031 25.969 1 97 212 PRO A CA 1
ATOM 1616 C C . PRO A 1 212 ? -13.039 23.422 24.641 1 97 212 PRO A C 1
ATOM 1618 O O . PRO A 1 212 ? -14.172 23.656 24.219 1 97 212 PRO A O 1
ATOM 1621 N N . TYR A 1 213 ? -12.18 22.641 24.047 1 97.69 213 TYR A N 1
ATOM 1622 C CA . TYR A 1 213 ? -12.492 21.938 22.797 1 97.69 213 TYR A CA 1
ATOM 1623 C C . TYR A 1 213 ? -13.68 21 22.984 1 97.69 213 TYR A C 1
ATOM 1625 O O . TYR A 1 213 ? -13.695 20.172 23.906 1 97.69 213 TYR A O 1
ATOM 1633 N N . ALA A 1 214 ? -14.688 21.094 22.109 1 96.44 214 ALA A N 1
ATOM 1634 C CA . ALA A 1 214 ? -15.922 20.328 22.281 1 96.44 214 ALA A CA 1
ATOM 1635 C C . ALA A 1 214 ? -16.359 19.688 20.969 1 96.44 214 ALA A C 1
ATOM 1637 O O . ALA A 1 214 ? -17.453 19.125 20.875 1 96.44 214 ALA A O 1
ATOM 1638 N N . SER A 1 215 ? -15.508 19.656 20 1 94.25 215 SER A N 1
ATOM 1639 C CA . SER A 1 215 ? -15.93 19.266 18.656 1 94.25 215 SER A CA 1
ATOM 1640 C C . SER A 1 215 ? -15.391 17.891 18.297 1 94.25 215 SER A C 1
ATOM 1642 O O . SER A 1 215 ? -15.523 17.453 17.141 1 94.25 215 SER A O 1
ATOM 1644 N N . GLY A 1 216 ? -14.906 17.141 19.188 1 92.75 216 GLY A N 1
ATOM 1645 C CA . GLY A 1 216 ? -14.281 15.852 18.922 1 92.75 216 GLY A CA 1
ATOM 1646 C C . GLY A 1 216 ? -15.219 14.852 18.266 1 92.75 216 GLY A C 1
ATOM 1647 O O . GLY A 1 216 ? -14.766 13.938 17.578 1 92.75 216 GLY A O 1
ATOM 1648 N N . GLU A 1 217 ? -16.5 15.078 18.391 1 90.25 217 GLU A N 1
ATOM 1649 C CA . GLU A 1 217 ? -17.484 14.148 17.828 1 90.25 217 GLU A CA 1
ATOM 1650 C C . GLU A 1 217 ? -17.922 14.586 16.438 1 90.25 217 GLU A C 1
ATOM 1652 O O . GLU A 1 217 ? -18.844 14.008 15.859 1 90.25 217 GLU A O 1
ATOM 1657 N N . GLY A 1 218 ? -17.344 15.57 16 1 89.31 218 GLY A N 1
ATOM 1658 C CA . GLY A 1 218 ? -17.594 15.969 14.633 1 89.31 218 GLY A CA 1
ATOM 1659 C C . GLY A 1 218 ? -18.656 17.047 14.5 1 89.31 218 GLY A C 1
ATOM 1660 O O . GLY A 1 218 ? -19.203 17.25 13.422 1 89.31 218 GLY A O 1
ATOM 1661 N N . ILE A 1 219 ? -18.906 17.656 15.625 1 89.19 219 ILE A N 1
ATOM 1662 C CA . ILE A 1 219 ? -19.891 18.734 15.602 1 89.19 219 ILE A CA 1
ATOM 1663 C C . ILE A 1 219 ? -19.219 20.062 15.953 1 89.19 219 ILE A C 1
ATOM 1665 O O . ILE A 1 219 ? -18.25 20.078 16.719 1 89.19 219 ILE A O 1
ATOM 1669 N N . SER A 1 220 ? -19.781 21.141 15.383 1 89.88 220 SER A N 1
ATOM 1670 C CA . SER A 1 220 ? -19.297 22.484 15.672 1 89.88 220 SER A CA 1
ATOM 1671 C C . SER A 1 220 ? -20.344 23.281 16.438 1 89.88 220 SER A C 1
ATOM 1673 O O . SER A 1 220 ? -21.203 23.922 15.836 1 89.88 220 SER A O 1
ATOM 1675 N N . PRO A 1 221 ? -20.203 23.359 17.719 1 93.25 221 PRO A N 1
ATOM 1676 C CA . PRO A 1 221 ? -21.141 24.172 18.484 1 93.25 221 PRO A CA 1
ATOM 1677 C C . PRO A 1 221 ? -21.109 25.641 18.078 1 93.25 221 PRO A C 1
ATOM 1679 O O . PRO A 1 221 ? -20.109 26.109 17.531 1 93.25 221 PRO A O 1
ATOM 1682 N N . PRO A 1 222 ? -22.172 26.375 18.406 1 93.88 222 PRO A N 1
ATOM 1683 C CA . PRO A 1 222 ? -22.203 27.781 18.047 1 93.88 222 PRO A CA 1
ATOM 1684 C C . PRO A 1 222 ? -21.156 28.609 18.812 1 93.88 222 PRO A C 1
ATOM 1686 O O . PRO A 1 222 ? -20.766 28.25 19.922 1 93.88 222 PRO A O 1
ATOM 1689 N N . CYS A 1 223 ? -20.766 29.672 18.172 1 95.81 223 CYS A N 1
ATOM 1690 C CA . CYS A 1 223 ? -19.781 30.594 18.75 1 95.81 223 CYS A CA 1
ATOM 1691 C C . CYS A 1 223 ? -20.328 31.281 20 1 95.81 223 CYS A C 1
ATOM 1693 O O . CYS A 1 223 ? -21.484 31.719 20 1 95.81 223 CYS A O 1
ATOM 1695 N N . THR A 1 224 ? -19.547 31.25 21.016 1 90.75 224 THR A N 1
ATOM 1696 C CA . THR A 1 224 ? -19.797 32.062 22.188 1 90.75 224 THR A CA 1
ATOM 1697 C C . THR A 1 224 ? -18.625 33 22.469 1 90.75 224 THR A C 1
ATOM 1699 O O . THR A 1 224 ? -17.469 32.562 22.531 1 90.75 224 THR A O 1
ATOM 1702 N N . THR A 1 225 ? -18.844 34.312 22.547 1 79.31 225 THR A N 1
ATOM 1703 C CA . THR A 1 225 ? -17.703 35.219 22.672 1 79.31 225 THR A CA 1
ATOM 1704 C C . THR A 1 225 ? -17.625 35.781 24.078 1 79.31 225 THR A C 1
ATOM 1706 O O . THR A 1 225 ? -16.641 36.469 24.422 1 79.31 225 THR A O 1
ATOM 1709 N N . SER A 1 226 ? -18.578 35.594 24.844 1 84.69 226 SER A N 1
ATOM 1710 C CA . SER A 1 226 ? -18.562 36.219 26.156 1 84.69 226 SER A CA 1
ATOM 1711 C C . SER A 1 226 ? -18 35.25 27.203 1 84.69 226 SER A C 1
ATOM 1713 O O . SER A 1 226 ? -18.172 34.031 27.109 1 84.69 226 SER A O 1
ATOM 1715 N N . GLY A 1 227 ? -17.219 35.844 28.172 1 89.88 227 GLY A N 1
ATOM 1716 C CA . GLY A 1 227 ? -16.812 35.156 29.375 1 89.88 227 GLY A CA 1
ATOM 1717 C C . GLY A 1 227 ? -15.57 34.312 29.188 1 89.88 227 GLY A C 1
ATOM 1718 O O . GLY A 1 227 ? -15.32 33.375 29.938 1 89.88 227 GLY A O 1
ATOM 1719 N N . HIS A 1 228 ? -14.789 34.625 28.094 1 94.62 228 HIS A N 1
ATOM 1720 C CA . HIS A 1 228 ? -13.57 33.844 27.891 1 94.62 228 HIS A CA 1
ATOM 1721 C C . HIS A 1 228 ? -12.328 34.656 28.25 1 94.62 228 HIS A C 1
ATOM 1723 O O . HIS A 1 228 ? -12.336 35.875 28.172 1 94.62 228 HIS A O 1
ATOM 1729 N N . THR A 1 229 ? -11.32 33.938 28.688 1 97.62 229 THR A N 1
ATOM 1730 C CA . THR A 1 229 ? -10.055 34.562 29.078 1 97.62 229 THR A CA 1
ATOM 1731 C C . THR A 1 229 ? -9.102 34.594 27.875 1 97.62 229 THR A C 1
ATOM 1733 O O . THR A 1 229 ? -8.828 33.594 27.25 1 97.62 229 THR A O 1
ATOM 1736 N N . VAL A 1 230 ? -8.609 35.844 27.609 1 97.31 230 VAL A N 1
ATOM 1737 C CA . VAL A 1 230 ? -7.625 35.969 26.547 1 97.31 230 VAL A CA 1
ATOM 1738 C C . VAL A 1 230 ? -6.277 35.438 27.016 1 97.31 230 VAL A C 1
ATOM 1740 O O . VAL A 1 230 ? -5.742 35.875 28.031 1 97.31 230 VAL A O 1
ATOM 1743 N N . GLY A 1 231 ? -5.727 34.469 26.25 1 97.94 231 GLY A N 1
ATOM 1744 C CA . GLY A 1 231 ? -4.469 33.844 26.625 1 97.94 231 GLY A CA 1
ATOM 1745 C C . GLY A 1 231 ? -3.305 34.281 25.766 1 97.94 231 GLY A C 1
ATOM 1746 O O . GLY A 1 231 ? -2.145 34.125 26.156 1 97.94 231 GLY A O 1
ATOM 1747 N N . ALA A 1 232 ? -3.65 34.844 24.641 1 97.69 232 ALA A N 1
ATOM 1748 C CA . ALA A 1 232 ? -2.643 35.344 23.719 1 97.69 232 ALA A CA 1
ATOM 1749 C C . ALA A 1 232 ? -3.252 36.375 22.75 1 97.69 232 ALA A C 1
ATOM 1751 O O . ALA A 1 232 ? -4.473 36.406 22.578 1 97.69 232 ALA A O 1
ATOM 1752 N N . THR A 1 233 ? -2.398 37.219 22.203 1 96.81 233 THR A N 1
ATOM 1753 C CA . THR A 1 233 ? -2.793 38.156 21.125 1 96.81 233 THR A CA 1
ATOM 1754 C C . THR A 1 233 ? -1.78 38.094 19.984 1 96.81 233 THR A C 1
ATOM 1756 O O . THR A 1 233 ? -0.572 38.062 20.219 1 96.81 233 THR A O 1
ATOM 1759 N N . ILE A 1 234 ? -2.334 38.094 18.812 1 96 234 ILE A N 1
ATOM 1760 C CA . ILE A 1 234 ? -1.454 38.219 17.656 1 96 234 ILE A CA 1
ATOM 1761 C C . ILE A 1 234 ? -1.847 39.438 16.844 1 96 234 ILE A C 1
ATOM 1763 O O . ILE A 1 234 ? -3.01 39.844 16.844 1 96 234 ILE A O 1
ATOM 1767 N N . THR A 1 235 ? -0.87 40.031 16.141 1 94.25 235 THR A N 1
ATOM 1768 C CA . THR A 1 235 ? -1.128 41.25 15.414 1 94.25 235 THR A CA 1
ATOM 1769 C C . THR A 1 235 ? -0.996 41.031 13.906 1 94.25 235 THR A C 1
ATOM 1771 O O . THR A 1 235 ? -1.321 41.938 13.117 1 94.25 235 THR A O 1
ATOM 1774 N N . GLY A 1 236 ? -0.466 39.875 13.539 1 94.62 236 GLY A N 1
ATOM 1775 C CA . GLY A 1 236 ? -0.303 39.594 12.125 1 94.62 236 GLY A CA 1
ATOM 1776 C C . GLY A 1 236 ? 0.107 38.156 11.859 1 94.62 236 GLY A C 1
ATOM 1777 O O . GLY A 1 236 ? 0.046 37.312 12.766 1 94.62 236 GLY A O 1
ATOM 1778 N N . HIS A 1 237 ? 0.287 37.906 10.602 1 95.12 237 HIS A N 1
ATOM 1779 C CA . HIS A 1 237 ? 0.757 36.594 10.156 1 95.12 237 HIS A CA 1
ATOM 1780 C C . HIS A 1 237 ? 1.559 36.688 8.867 1 95.12 237 HIS A C 1
ATOM 1782 O O . HIS A 1 237 ? 1.512 37.719 8.188 1 95.12 237 HIS A O 1
ATOM 1788 N N . VAL A 1 238 ? 2.35 35.656 8.586 1 95.06 238 VAL A N 1
ATOM 1789 C CA . VAL A 1 238 ? 3.18 35.625 7.383 1 95.06 238 VAL A CA 1
ATOM 1790 C C . VAL A 1 238 ? 3.023 34.281 6.672 1 95.06 238 VAL A C 1
ATOM 1792 O O . VAL A 1 238 ? 2.682 33.281 7.297 1 95.06 238 VAL A O 1
ATOM 1795 N N . GLU A 1 239 ? 3.199 34.281 5.406 1 95.25 239 GLU A N 1
ATOM 1796 C CA . GLU A 1 239 ? 3.355 33.062 4.586 1 95.25 239 GLU A CA 1
ATOM 1797 C C . GLU A 1 239 ? 4.82 32.812 4.242 1 95.25 239 GLU A C 1
ATOM 1799 O O . GLU A 1 239 ? 5.562 33.75 3.947 1 95.25 239 GLU A O 1
ATOM 1804 N N . LEU A 1 240 ? 5.168 31.625 4.344 1 96.69 240 LEU A N 1
ATOM 1805 C CA . LEU A 1 240 ? 6.562 31.281 4.074 1 96.69 240 LEU A CA 1
ATOM 1806 C C . LEU A 1 240 ? 6.738 30.781 2.646 1 96.69 240 LEU A C 1
ATOM 1808 O O . LEU A 1 240 ? 5.781 30.312 2.031 1 96.69 240 LEU A O 1
ATOM 1812 N N . PRO A 1 241 ? 7.996 30.938 2.125 1 95.38 241 PRO A N 1
ATOM 1813 C CA . PRO A 1 241 ? 8.258 30.422 0.782 1 95.38 241 PRO A CA 1
ATOM 1814 C C . PRO A 1 241 ? 8.125 28.906 0.703 1 95.38 241 PRO A C 1
ATOM 1816 O O . PRO A 1 241 ? 8.32 28.203 1.705 1 95.38 241 PRO A O 1
ATOM 1819 N N . GLN A 1 242 ? 7.84 28.391 -0.493 1 95.94 242 GLN A N 1
ATOM 1820 C CA . GLN A 1 242 ? 7.766 26.953 -0.738 1 95.94 242 GLN A CA 1
ATOM 1821 C C . GLN A 1 242 ? 9.156 26.359 -0.948 1 95.94 242 GLN A C 1
ATOM 1823 O O . GLN A 1 242 ? 9.445 25.781 -2.004 1 95.94 242 GLN A O 1
ATOM 1828 N N . ASP A 1 243 ? 9.938 26.484 0.062 1 97.25 243 ASP A N 1
ATOM 1829 C CA . ASP A 1 243 ? 11.336 26.062 0.071 1 97.25 243 ASP A CA 1
ATOM 1830 C C . ASP A 1 243 ? 11.734 25.516 1.438 1 97.25 243 ASP A C 1
ATOM 1832 O O . ASP A 1 243 ? 11.711 26.234 2.438 1 97.25 243 ASP A O 1
ATOM 1836 N N . GLU A 1 244 ? 12.086 24.281 1.436 1 97.94 244 GLU A N 1
ATOM 1837 C CA . GLU A 1 244 ? 12.336 23.609 2.707 1 97.94 244 GLU A CA 1
ATOM 1838 C C . GLU A 1 244 ? 13.508 24.234 3.445 1 97.94 244 GLU A C 1
ATOM 1840 O O . GLU A 1 244 ? 13.523 24.297 4.676 1 97.94 244 GLU A O 1
ATOM 1845 N N . ALA A 1 245 ? 14.523 24.672 2.711 1 96.62 245 ALA A N 1
ATOM 1846 C CA . ALA A 1 245 ? 15.656 25.328 3.363 1 96.62 245 ALA A CA 1
ATOM 1847 C C . ALA A 1 245 ? 15.227 26.625 4.023 1 96.62 245 ALA A C 1
ATOM 1849 O O . ALA A 1 245 ? 15.656 26.938 5.137 1 96.62 245 ALA A O 1
ATOM 1850 N N . GLN A 1 246 ? 14.438 27.391 3.354 1 97.19 246 GLN A N 1
ATOM 1851 C CA . GLN A 1 246 ? 13.961 28.656 3.902 1 97.19 246 GLN A CA 1
ATOM 1852 C C . GLN A 1 246 ? 13 28.438 5.066 1 97.19 246 GLN A C 1
ATOM 1854 O O . GLN A 1 246 ? 13.016 29.172 6.047 1 97.19 246 GLN A O 1
ATOM 1859 N N . ILE A 1 247 ? 12.18 27.422 4.953 1 98.12 247 ILE A N 1
ATOM 1860 C CA . ILE A 1 247 ? 11.273 27.078 6.047 1 98.12 247 ILE A CA 1
ATOM 1861 C C . ILE A 1 247 ? 12.086 26.688 7.281 1 98.12 247 ILE A C 1
ATOM 1863 O O . ILE A 1 247 ? 11.781 27.109 8.398 1 98.12 247 ILE A O 1
ATOM 1867 N N . ALA A 1 248 ? 13.141 25.922 7.07 1 98.06 248 ALA A N 1
ATOM 1868 C CA . ALA A 1 248 ? 13.992 25.5 8.18 1 98.06 248 ALA A CA 1
ATOM 1869 C C . ALA A 1 248 ? 14.68 26.688 8.82 1 98.06 248 ALA A C 1
ATOM 1871 O O . ALA A 1 248 ? 14.781 26.781 10.047 1 98.06 248 ALA A O 1
ATOM 1872 N N . ALA A 1 249 ? 15.18 27.578 7.984 1 97 249 ALA A N 1
ATOM 1873 C CA . ALA A 1 249 ? 15.844 28.766 8.5 1 97 249 ALA A CA 1
ATOM 1874 C C . ALA A 1 249 ? 14.883 29.625 9.328 1 97 249 ALA A C 1
ATOM 1876 O O . ALA A 1 249 ? 15.25 30.125 10.391 1 97 249 ALA A O 1
ATOM 1877 N N . TRP A 1 250 ? 13.703 29.797 8.812 1 96.56 250 TRP A N 1
ATOM 1878 C CA . TRP A 1 250 ? 12.695 30.547 9.547 1 96.56 250 TRP A CA 1
ATOM 1879 C C . TRP A 1 250 ? 12.375 29.875 10.883 1 96.56 250 TRP A C 1
ATOM 1881 O O . TRP A 1 250 ? 12.32 30.531 11.922 1 96.56 250 TRP A O 1
ATOM 1891 N N . LEU A 1 251 ? 12.172 28.578 10.844 1 98 251 LEU A N 1
ATOM 1892 C CA . LEU A 1 251 ? 11.828 27.797 12.031 1 98 251 LEU A CA 1
ATOM 1893 C C . LEU A 1 251 ? 12.914 27.922 13.094 1 98 251 LEU A C 1
ATOM 1895 O O . LEU A 1 251 ? 12.617 28.047 14.281 1 98 251 LEU A O 1
ATOM 1899 N N . ALA A 1 252 ? 14.078 27.938 12.68 1 97.06 252 ALA A N 1
ATOM 1900 C CA . ALA A 1 252 ? 15.211 27.984 13.602 1 97.06 252 ALA A CA 1
ATOM 1901 C C . ALA A 1 252 ? 15.227 29.312 14.375 1 97.06 252 ALA A C 1
ATOM 1903 O O . ALA A 1 252 ? 15.602 29.344 15.547 1 97.06 252 ALA A O 1
ATOM 1904 N N . VAL A 1 253 ? 14.797 30.344 13.727 1 94.69 253 VAL A N 1
ATOM 1905 C CA . VAL A 1 253 ? 14.93 31.688 14.305 1 94.69 253 VAL A CA 1
ATOM 1906 C C . VAL A 1 253 ? 13.617 32.094 14.969 1 94.69 253 VAL A C 1
ATOM 1908 O O . VAL A 1 253 ? 13.625 32.688 16.047 1 94.69 253 VAL A O 1
ATOM 1911 N N . ASN A 1 254 ? 12.531 31.719 14.336 1 95.25 254 ASN A N 1
ATOM 1912 C CA . ASN A 1 254 ? 11.266 32.344 14.727 1 95.25 254 ASN A CA 1
ATOM 1913 C C . ASN A 1 254 ? 10.367 31.344 15.469 1 95.25 254 ASN A C 1
ATOM 1915 O O . ASN A 1 254 ? 9.383 31.734 16.094 1 95.25 254 ASN A O 1
ATOM 1919 N N . GLY A 1 255 ? 10.711 30.031 15.422 1 97.38 255 GLY A N 1
ATOM 1920 C CA . GLY A 1 255 ? 9.906 29.047 16.125 1 97.38 255 GLY A CA 1
ATOM 1921 C C . GLY A 1 255 ? 9.102 28.156 15.195 1 97.38 255 GLY A C 1
ATOM 1922 O O . GLY A 1 255 ? 9.273 28.203 13.977 1 97.38 255 GLY A O 1
ATOM 1923 N N . PRO A 1 256 ? 8.227 27.328 15.781 1 98.69 256 PRO A N 1
ATOM 1924 C CA . PRO A 1 256 ? 7.441 26.344 15.023 1 98.69 256 PRO A CA 1
ATOM 1925 C C . PRO A 1 256 ? 6.566 27 13.953 1 98.69 256 PRO A C 1
ATOM 1927 O O . PRO A 1 256 ? 6.223 28.172 14.062 1 98.69 256 PRO A O 1
ATOM 1930 N N . VAL A 1 257 ? 6.242 26.172 12.93 1 98.75 257 VAL A N 1
ATOM 1931 C CA . VAL A 1 257 ? 5.551 26.672 11.75 1 98.75 257 VAL A CA 1
ATOM 1932 C C . VAL A 1 257 ? 4.301 25.828 11.484 1 98.75 257 VAL A C 1
ATOM 1934 O O . VAL A 1 257 ? 4.344 24.609 11.562 1 98.75 257 VAL A O 1
ATOM 1937 N N . ALA A 1 258 ? 3.162 26.516 11.219 1 98.62 258 ALA A N 1
ATOM 1938 C CA . ALA A 1 258 ? 1.969 25.797 10.758 1 98.62 258 ALA A CA 1
ATOM 1939 C C . ALA A 1 258 ? 2.113 25.375 9.297 1 98.62 258 ALA A C 1
ATOM 1941 O O . ALA A 1 258 ? 2.35 26.219 8.422 1 98.62 258 ALA A O 1
ATOM 1942 N N . VAL A 1 259 ? 1.962 24.094 9.047 1 98 259 VAL A N 1
ATOM 1943 C CA . VAL A 1 259 ? 2.109 23.609 7.676 1 98 259 VAL A CA 1
ATOM 1944 C C . VAL A 1 259 ? 0.938 22.703 7.316 1 98 259 VAL A C 1
ATOM 1946 O O . VAL A 1 259 ? 0.286 22.141 8.203 1 98 259 VAL A O 1
ATOM 1949 N N . ALA A 1 260 ? 0.679 22.625 6.035 1 96.5 260 ALA A N 1
ATOM 1950 C CA . ALA A 1 260 ? -0.214 21.594 5.496 1 96.5 260 ALA A CA 1
ATOM 1951 C C . ALA A 1 260 ? 0.579 20.453 4.863 1 96.5 260 ALA A C 1
ATOM 1953 O O . ALA A 1 260 ? 1.64 20.688 4.277 1 96.5 260 ALA A O 1
ATOM 1954 N N . VAL A 1 261 ? 0.047 19.234 5.012 1 96.69 261 VAL A N 1
ATOM 1955 C CA . VAL A 1 261 ? 0.697 18.062 4.434 1 96.69 261 VAL A CA 1
ATOM 1956 C C . VAL A 1 261 ? -0.348 17.156 3.791 1 96.69 261 VAL A C 1
ATOM 1958 O O . VAL A 1 261 ? -1.552 17.375 3.941 1 96.69 261 VAL A O 1
ATOM 1961 N N . ASP A 1 262 ? 0.126 16.297 2.984 1 94.94 262 ASP A N 1
ATOM 1962 C CA . ASP A 1 262 ? -0.668 15.133 2.59 1 94.94 262 ASP A CA 1
ATOM 1963 C C . ASP A 1 262 ? -0.474 13.977 3.566 1 94.94 262 ASP A C 1
ATOM 1965 O O . ASP A 1 262 ? 0.589 13.352 3.594 1 94.94 262 ASP A O 1
ATOM 1969 N N . ALA A 1 263 ? -1.482 13.656 4.301 1 94.94 263 ALA A N 1
ATOM 1970 C CA . ALA A 1 263 ? -1.341 12.656 5.359 1 94.94 263 ALA A CA 1
ATOM 1971 C C . ALA A 1 263 ? -1.879 11.305 4.91 1 94.94 263 ALA A C 1
ATOM 1973 O O . ALA A 1 263 ? -2.137 10.43 5.738 1 94.94 263 ALA A O 1
ATOM 1974 N N . SER A 1 264 ? -1.993 11.086 3.631 1 91.44 264 SER A N 1
ATOM 1975 C CA . SER A 1 264 ? -2.574 9.859 3.092 1 91.44 264 SER A CA 1
ATOM 1976 C C . SER A 1 264 ? -1.766 8.633 3.51 1 91.44 264 SER A C 1
ATOM 1978 O O . SER A 1 264 ? -2.318 7.543 3.666 1 91.44 264 SER A O 1
ATOM 1980 N N . SER A 1 265 ? -0.509 8.773 3.764 1 95.69 265 SER A N 1
ATOM 1981 C CA . SER A 1 265 ? 0.374 7.656 4.086 1 95.69 265 SER A CA 1
ATOM 1982 C C . SER A 1 265 ? 0.556 7.512 5.59 1 95.69 265 SER A C 1
ATOM 1984 O O . SER A 1 265 ? 1.379 6.715 6.051 1 95.69 265 SER A O 1
ATOM 1986 N N . TRP A 1 266 ? -0.241 8.203 6.387 1 97 266 TRP A N 1
ATOM 1987 C CA . TRP A 1 266 ? 0.109 8.336 7.797 1 97 266 TRP A CA 1
ATOM 1988 C C . TRP A 1 266 ? -0.702 7.371 8.656 1 97 266 TRP A C 1
ATOM 1990 O O . TRP A 1 266 ? -0.375 7.141 9.82 1 97 266 TRP A O 1
ATOM 2000 N N . MET A 1 267 ? -1.695 6.77 8.094 1 96.19 267 MET A N 1
ATOM 2001 C CA . MET A 1 267 ? -2.689 6.027 8.867 1 96.19 267 MET A CA 1
ATOM 2002 C C . MET A 1 267 ? -2.027 4.926 9.688 1 96.19 267 MET A C 1
ATOM 2004 O O . MET A 1 267 ? -2.422 4.676 10.828 1 96.19 267 MET A O 1
ATOM 2008 N N . THR A 1 268 ? -0.991 4.301 9.156 1 97.81 268 THR A N 1
ATOM 2009 C CA . THR A 1 268 ? -0.417 3.125 9.797 1 97.81 268 THR A CA 1
ATOM 2010 C C . THR A 1 268 ? 0.963 3.441 10.367 1 97.81 268 THR A C 1
ATOM 2012 O O . THR A 1 268 ? 1.68 2.539 10.812 1 97.81 268 THR A O 1
ATOM 2015 N N . TYR A 1 269 ? 1.402 4.652 10.375 1 98.5 269 TYR A N 1
ATOM 2016 C CA . TYR A 1 269 ? 2.721 5.062 10.852 1 98.5 269 TYR A CA 1
ATOM 2017 C C . TYR A 1 269 ? 2.855 4.844 12.352 1 98.5 269 TYR A C 1
ATOM 2019 O O . TYR A 1 269 ? 1.959 5.195 13.117 1 98.5 269 TYR A O 1
ATOM 2027 N N . THR A 1 270 ? 4.105 4.27 12.766 1 98.5 270 THR A N 1
ATOM 2028 C CA . THR A 1 270 ? 4.32 4.055 14.195 1 98.5 270 THR A CA 1
ATOM 2029 C C . THR A 1 270 ? 5.664 4.637 14.633 1 98.5 270 THR A C 1
ATOM 2031 O O . THR A 1 270 ? 5.914 4.797 15.828 1 98.5 270 THR A O 1
ATOM 2034 N N . GLY A 1 271 ? 6.555 4.883 13.703 1 98.69 271 GLY A N 1
ATOM 2035 C CA . GLY A 1 271 ? 7.812 5.484 14.117 1 98.69 271 GLY A CA 1
ATOM 2036 C C . GLY A 1 271 ? 8.852 5.504 13.016 1 98.69 271 GLY A C 1
ATOM 2037 O O . GLY A 1 271 ? 8.633 4.953 11.938 1 98.69 271 GLY A O 1
ATOM 2038 N N . GLY A 1 272 ? 9.93 6.242 13.328 1 98.69 272 GLY A N 1
ATOM 2039 C CA . GLY A 1 272 ? 11.023 6.359 12.367 1 98.69 272 GLY A CA 1
ATOM 2040 C C . GLY A 1 272 ? 10.836 7.504 11.391 1 98.69 272 GLY A C 1
ATOM 2041 O O . GLY A 1 272 ? 9.984 8.375 11.594 1 98.69 272 GLY A O 1
ATOM 2042 N N . VAL A 1 273 ? 11.727 7.531 10.312 1 98.75 273 VAL A N 1
ATOM 2043 C CA . VAL A 1 273 ? 11.703 8.625 9.352 1 98.75 273 VAL A CA 1
ATOM 2044 C C . VAL A 1 273 ? 11.023 8.164 8.062 1 98.75 273 VAL A C 1
ATOM 2046 O O . VAL A 1 273 ? 11.547 7.305 7.352 1 98.75 273 VAL A O 1
ATOM 2049 N N . MET A 1 274 ? 9.891 8.672 7.82 1 97.94 274 MET A N 1
ATOM 2050 C CA . MET A 1 274 ? 9.211 8.391 6.562 1 97.94 274 MET A CA 1
ATOM 2051 C C . MET A 1 274 ? 9.945 9.023 5.387 1 97.94 274 MET A C 1
ATOM 2053 O O . MET A 1 274 ? 10.125 10.242 5.352 1 97.94 274 MET A O 1
ATOM 2057 N N . THR A 1 275 ? 10.32 8.227 4.426 1 97.38 275 THR A N 1
ATOM 2058 C CA . THR A 1 275 ? 11.117 8.711 3.309 1 97.38 275 THR A CA 1
ATOM 2059 C C . THR A 1 275 ? 10.305 8.703 2.018 1 97.38 275 THR A C 1
ATOM 2061 O O . THR A 1 275 ? 10.727 9.273 1.01 1 97.38 275 THR A O 1
ATOM 2064 N N . SER A 1 276 ? 9.156 8.086 2.066 1 95.44 276 SER A N 1
ATOM 2065 C CA . SER A 1 276 ? 8.312 8 0.881 1 95.44 276 SER A CA 1
ATOM 2066 C C . SER A 1 276 ? 6.844 8.18 1.238 1 95.44 276 SER A C 1
ATOM 2068 O O . SER A 1 276 ? 6.199 7.25 1.729 1 95.44 276 SER A O 1
ATOM 2070 N N . CYS A 1 277 ? 6.332 9.383 0.949 1 95.38 277 CYS A N 1
ATOM 2071 C CA . CYS A 1 277 ? 4.906 9.672 1.04 1 95.38 277 CYS A CA 1
ATOM 2072 C C . CYS A 1 277 ? 4.234 9.555 -0.324 1 95.38 277 CYS A C 1
ATOM 2074 O O . CYS A 1 277 ? 4.672 10.18 -1.292 1 95.38 277 CYS A O 1
ATOM 2076 N N . VAL A 1 278 ? 3.279 8.68 -0.401 1 92.38 278 VAL A N 1
ATOM 2077 C CA . VAL A 1 278 ? 2.443 8.695 -1.596 1 92.38 278 VAL A CA 1
ATOM 2078 C C . VAL A 1 278 ? 1.423 9.828 -1.492 1 92.38 278 VAL A C 1
ATOM 2080 O O . VAL A 1 278 ? 0.394 9.688 -0.828 1 92.38 278 VAL A O 1
ATOM 2083 N N . SER A 1 279 ? 1.801 10.961 -2.207 1 89.5 279 SER A N 1
ATOM 2084 C CA . SER A 1 279 ? 1.016 12.172 -1.999 1 89.5 279 SER A CA 1
ATOM 2085 C C . SER A 1 279 ? 0.229 12.539 -3.252 1 89.5 279 SER A C 1
ATOM 2087 O O . SER A 1 279 ? 0.693 12.312 -4.371 1 89.5 279 SER A O 1
ATOM 2089 N N . GLU A 1 280 ? -0.95 12.977 -3.012 1 82.94 280 GLU A N 1
ATOM 2090 C CA . GLU A 1 280 ? -1.784 13.492 -4.09 1 82.94 280 GLU A CA 1
ATOM 2091 C C . GLU A 1 280 ? -2.086 14.977 -3.891 1 82.94 280 GLU A C 1
ATOM 2093 O O . GLU A 1 280 ? -1.934 15.781 -4.816 1 82.94 280 GLU A O 1
ATOM 2098 N N . GLN A 1 281 ? -2.477 15.305 -2.734 1 88.25 281 GLN A N 1
ATOM 2099 C CA . GLN A 1 281 ? -2.875 16.672 -2.412 1 88.25 281 GLN A CA 1
ATOM 2100 C C . GLN A 1 281 ? -2.775 16.938 -0.913 1 88.25 281 GLN A C 1
ATOM 2102 O O . GLN A 1 281 ? -2.838 16 -0.108 1 88.25 281 GLN A O 1
ATOM 2107 N N . LEU A 1 282 ? -2.609 18.219 -0.62 1 92.81 282 LEU A N 1
ATOM 2108 C CA . LEU A 1 282 ? -2.652 18.609 0.786 1 92.81 282 LEU A CA 1
ATOM 2109 C C . LEU A 1 282 ? -4.012 18.297 1.397 1 92.81 282 LEU A C 1
ATOM 2111 O O . LEU A 1 282 ? -5.047 18.484 0.751 1 92.81 282 LEU A O 1
ATOM 2115 N N . ASP A 1 283 ? -3.961 17.766 2.688 1 92.5 283 ASP A N 1
ATOM 2116 C CA . ASP A 1 283 ? -5.25 17.391 3.264 1 92.5 283 ASP A CA 1
ATOM 2117 C C . ASP A 1 283 ? -5.203 17.438 4.789 1 92.5 283 ASP A C 1
ATOM 2119 O O . ASP A 1 283 ? -6.137 17 5.457 1 92.5 283 ASP A O 1
ATOM 2123 N N . HIS A 1 284 ? -4.129 17.984 5.316 1 95.75 284 HIS A N 1
ATOM 2124 C CA . HIS A 1 284 ? -3.975 17.938 6.766 1 95.75 284 HIS A CA 1
ATOM 2125 C C . HIS A 1 284 ? -3.092 19.078 7.266 1 95.75 284 HIS A C 1
ATOM 2127 O O . HIS A 1 284 ? -2.053 19.359 6.672 1 95.75 284 HIS A O 1
ATOM 2133 N N . GLY A 1 285 ? -3.566 19.797 8.305 1 96.81 285 GLY A N 1
ATOM 2134 C CA . GLY A 1 285 ? -2.781 20.828 8.961 1 96.81 285 GLY A CA 1
ATOM 2135 C C . GLY A 1 285 ? -2.055 20.328 10.195 1 96.81 285 GLY A C 1
ATOM 2136 O O . GLY A 1 285 ? -2.645 19.641 11.039 1 96.81 285 GLY A O 1
ATOM 2137 N N . VAL A 1 286 ? -0.779 20.625 10.273 1 98.5 286 VAL A N 1
ATOM 2138 C CA . VAL A 1 286 ? 0.042 20.156 11.391 1 98.5 286 VAL A CA 1
ATOM 2139 C C . VAL A 1 286 ? 1.051 21.234 11.773 1 98.5 286 VAL A C 1
ATOM 2141 O O . VAL A 1 286 ? 1.042 22.328 11.203 1 98.5 286 VAL A O 1
ATOM 2144 N N . LEU A 1 287 ? 1.792 20.906 12.828 1 98.94 287 LEU A N 1
ATOM 2145 C CA . LEU A 1 287 ? 2.764 21.875 13.336 1 98.94 287 LEU A CA 1
ATOM 2146 C C . LEU A 1 287 ? 4.188 21.344 13.172 1 98.94 287 LEU A C 1
ATOM 2148 O O . LEU A 1 287 ? 4.527 20.297 13.719 1 98.94 287 LEU A O 1
ATOM 2152 N N . LEU A 1 288 ? 4.953 22.047 12.375 1 98.88 288 LEU A N 1
ATOM 2153 C CA . LEU A 1 288 ? 6.379 21.766 12.234 1 98.88 288 LEU A CA 1
ATOM 2154 C C . LEU A 1 288 ? 7.164 22.328 13.414 1 98.88 288 LEU A C 1
ATOM 2156 O O . LEU A 1 288 ? 7.188 23.547 13.617 1 98.88 288 LEU A O 1
ATOM 2160 N N . VAL A 1 289 ? 7.93 21.438 14.195 1 98.94 289 VAL A N 1
ATOM 2161 C CA . VAL A 1 289 ? 8.461 21.938 15.469 1 98.94 289 VAL A CA 1
ATOM 2162 C C . VAL A 1 289 ? 9.984 21.812 15.469 1 98.94 289 VAL A C 1
ATOM 2164 O O . VAL A 1 289 ? 10.648 22.297 16.375 1 98.94 289 VAL A O 1
ATOM 2167 N N . GLY A 1 290 ? 10.523 21.172 14.469 1 98.88 290 GLY A N 1
ATOM 2168 C CA . GLY A 1 290 ? 11.969 21.031 14.438 1 98.88 290 GLY A CA 1
ATOM 2169 C C . GLY A 1 290 ? 12.461 20.25 13.234 1 98.88 290 GLY A C 1
ATOM 2170 O O . GLY A 1 290 ? 11.672 19.875 12.367 1 98.88 290 GLY A O 1
ATOM 2171 N N . TYR A 1 291 ? 13.727 20.109 13.125 1 98.81 291 TYR A N 1
ATOM 2172 C CA . TYR A 1 291 ? 14.414 19.328 12.117 1 98.81 291 TYR A CA 1
ATOM 2173 C C . TYR A 1 291 ? 15.789 18.875 12.602 1 98.81 291 TYR A C 1
ATOM 2175 O O . TYR A 1 291 ? 16.297 19.391 13.609 1 98.81 291 TYR A O 1
ATOM 2183 N N . ASN A 1 292 ? 16.312 17.859 12.016 1 98.69 292 ASN A N 1
ATOM 2184 C CA . ASN A 1 292 ? 17.672 17.406 12.258 1 98.69 292 ASN A CA 1
ATOM 2185 C C . ASN A 1 292 ? 18.375 17.031 10.961 1 98.69 292 ASN A C 1
ATOM 2187 O O . ASN A 1 292 ? 18.203 15.922 10.453 1 98.69 292 ASN A O 1
ATOM 2191 N N . ASP A 1 293 ? 19.25 17.844 10.516 1 97.75 293 ASP A N 1
ATOM 2192 C CA . ASP A 1 293 ? 20 17.656 9.273 1 97.75 293 ASP A CA 1
ATOM 2193 C C . ASP A 1 293 ? 21.234 16.781 9.5 1 97.75 293 ASP A C 1
ATOM 2195 O O . ASP A 1 293 ? 21.844 16.297 8.547 1 97.75 293 ASP A O 1
ATOM 2199 N N . SER A 1 294 ? 21.578 16.562 10.719 1 97.19 294 SER A N 1
ATOM 2200 C CA . SER A 1 294 ? 22.781 15.812 11.055 1 97.19 294 SER A CA 1
ATOM 2201 C C . SER A 1 294 ? 22.5 14.32 11.156 1 97.19 294 SER A C 1
ATOM 2203 O O . SER A 1 294 ? 23.422 13.516 11.312 1 97.19 294 SER A O 1
ATOM 2205 N N . ALA A 1 295 ? 21.266 14.008 11.109 1 97.38 295 ALA A N 1
ATOM 2206 C CA . ALA A 1 295 ? 20.891 12.594 11.172 1 97.38 295 ALA A CA 1
ATOM 2207 C C . ALA A 1 295 ? 21.266 11.883 9.875 1 97.38 295 ALA A C 1
ATOM 2209 O O . ALA A 1 295 ? 21.516 12.523 8.852 1 97.38 295 ALA A O 1
ATOM 2210 N N . ALA A 1 296 ? 21.391 10.508 9.891 1 96.69 296 ALA A N 1
ATOM 2211 C CA . ALA A 1 296 ? 21.688 9.719 8.695 1 96.69 296 ALA A CA 1
ATOM 2212 C C . ALA A 1 296 ? 20.688 10.031 7.578 1 96.69 296 ALA A C 1
ATOM 2214 O O . ALA A 1 296 ? 21.078 10.117 6.41 1 96.69 296 ALA A O 1
ATOM 2215 N N . VAL A 1 297 ? 19.438 10.094 7.996 1 97.88 297 VAL A N 1
ATOM 2216 C CA . VAL A 1 297 ? 18.375 10.625 7.137 1 97.88 297 VAL A CA 1
ATOM 2217 C C . VAL A 1 297 ? 17.844 11.93 7.719 1 97.88 297 VAL A C 1
ATOM 2219 O O . VAL A 1 297 ? 17.125 11.922 8.719 1 97.88 297 VAL A O 1
ATOM 2222 N N . PRO A 1 298 ? 18.234 13.078 7.078 1 98.56 298 PRO A N 1
ATOM 2223 C CA . PRO A 1 298 ? 17.672 14.336 7.578 1 98.56 298 PRO A CA 1
ATOM 2224 C C . PRO A 1 298 ? 16.141 14.32 7.652 1 98.56 298 PRO A C 1
ATOM 2226 O O . PRO A 1 298 ? 15.492 13.781 6.762 1 98.56 298 PRO A O 1
ATOM 2229 N N . TYR A 1 299 ? 15.617 14.922 8.75 1 98.88 299 TYR A N 1
ATOM 2230 C CA . TYR A 1 299 ? 14.172 14.797 8.906 1 98.88 299 TYR A CA 1
ATOM 2231 C C . TYR A 1 299 ? 13.586 16.047 9.555 1 98.88 299 TYR A C 1
ATOM 2233 O O . TYR A 1 299 ? 14.297 16.797 10.219 1 98.88 299 TYR A O 1
ATOM 2241 N N . TRP A 1 300 ? 12.273 16.266 9.266 1 98.88 300 TRP A N 1
ATOM 2242 C CA . TRP A 1 300 ? 11.398 17.188 9.977 1 98.88 300 TRP A CA 1
ATOM 2243 C C . TRP A 1 300 ? 10.766 16.5 11.188 1 98.88 300 TRP A C 1
ATOM 2245 O O . TRP A 1 300 ? 10.508 15.297 11.164 1 98.88 300 TRP A O 1
ATOM 2255 N N . ILE A 1 301 ? 10.484 17.266 12.219 1 98.94 301 ILE A N 1
ATOM 2256 C CA . ILE A 1 301 ? 9.664 16.828 13.352 1 98.94 301 ILE A CA 1
ATOM 2257 C C . ILE A 1 301 ? 8.312 17.531 13.32 1 98.94 301 ILE A C 1
ATOM 2259 O O . ILE A 1 301 ? 8.25 18.766 13.32 1 98.94 301 ILE A O 1
ATOM 2263 N N . ILE A 1 302 ? 7.266 16.734 13.312 1 98.94 302 ILE A N 1
ATOM 2264 C CA . ILE A 1 302 ? 5.93 17.281 13.148 1 98.94 302 ILE A CA 1
ATOM 2265 C C . ILE A 1 302 ? 5.043 16.859 14.32 1 98.94 302 ILE A C 1
ATOM 2267 O O . ILE A 1 302 ? 4.977 15.68 14.656 1 98.94 302 ILE A O 1
ATOM 2271 N N . LYS A 1 303 ? 4.387 17.812 14.938 1 98.94 303 LYS A N 1
ATOM 2272 C CA . LYS A 1 303 ? 3.369 17.531 15.953 1 98.94 303 LYS A CA 1
ATOM 2273 C C . LYS A 1 303 ? 1.991 17.375 15.32 1 98.94 303 LYS A C 1
ATOM 2275 O O . LYS A 1 303 ? 1.522 18.25 14.602 1 98.94 303 LYS A O 1
ATOM 2280 N N . ASN A 1 304 ? 1.42 16.25 15.578 1 98.06 304 ASN A N 1
ATOM 2281 C CA . ASN A 1 304 ? 0.073 15.953 15.102 1 98.06 304 ASN A CA 1
ATOM 2282 C C . ASN A 1 304 ? -0.967 16.156 16.203 1 98.06 304 ASN A C 1
ATOM 2284 O O . ASN A 1 304 ? -0.64 16.641 17.297 1 98.06 304 ASN A O 1
ATOM 2288 N N . SER A 1 305 ? -2.254 15.938 15.797 1 97.94 305 SER A N 1
ATOM 2289 C CA . SER A 1 305 ? -3.344 16.141 16.75 1 97.94 305 SER A CA 1
ATOM 2290 C C . SER A 1 305 ? -4.211 14.898 16.875 1 97.94 305 SER A C 1
ATOM 2292 O O . SER A 1 305 ? -5.434 14.992 16.984 1 97.94 305 SER A O 1
ATOM 2294 N N . TRP A 1 306 ? -3.553 13.719 16.781 1 97 306 TRP A N 1
ATOM 2295 C CA . TRP A 1 306 ? -4.25 12.445 16.875 1 97 306 TRP A CA 1
ATOM 2296 C C . TRP A 1 306 ? -3.871 11.703 18.156 1 97 306 TRP A C 1
ATOM 2298 O O . TRP A 1 306 ? -3.627 10.492 18.125 1 97 306 TRP A O 1
ATOM 2308 N N . THR A 1 307 ? -3.709 12.414 19.25 1 96.69 307 THR A N 1
ATOM 2309 C CA . THR A 1 307 ? -3.367 11.891 20.578 1 96.69 307 THR A CA 1
ATOM 2310 C C . THR A 1 307 ? -1.938 11.352 20.594 1 96.69 307 THR A C 1
ATOM 2312 O O . THR A 1 307 ? -1.281 11.297 19.547 1 96.69 307 THR A O 1
ATOM 2315 N N . THR A 1 308 ? -1.497 10.945 21.781 1 97.94 308 THR A N 1
ATOM 2316 C CA . THR A 1 308 ? -0.158 10.391 21.953 1 97.94 308 THR A CA 1
ATOM 2317 C C . THR A 1 308 ? -0.137 8.906 21.578 1 97.94 308 THR A C 1
ATOM 2319 O O . THR A 1 308 ? 0.931 8.297 21.516 1 97.94 308 THR A O 1
ATOM 2322 N N . GLN A 1 309 ? -1.259 8.344 21.25 1 96.56 309 GLN A N 1
ATOM 2323 C CA . GLN A 1 309 ? -1.345 6.926 20.922 1 96.56 309 GLN A CA 1
ATOM 2324 C C . GLN A 1 309 ? -0.958 6.676 19.469 1 96.56 309 GLN A C 1
ATOM 2326 O O . GLN A 1 309 ? -0.768 5.531 19.062 1 96.56 309 GLN A O 1
ATOM 2331 N N . TRP A 1 310 ? -0.823 7.66 18.75 1 97.44 310 TRP A N 1
ATOM 2332 C CA . TRP A 1 310 ? -0.447 7.555 17.344 1 97.44 310 TRP A CA 1
ATOM 2333 C C . TRP A 1 310 ? 0.993 8.008 17.125 1 97.44 310 TRP A C 1
ATOM 2335 O O . TRP A 1 310 ? 1.454 8.953 17.766 1 97.44 310 TRP A O 1
ATOM 2345 N N . GLY A 1 311 ? 1.653 7.383 16.203 1 98.31 311 GLY A N 1
ATOM 2346 C CA . GLY A 1 311 ? 3.004 7.781 15.836 1 98.31 311 GLY A CA 1
ATOM 2347 C C . GLY A 1 311 ? 3.977 7.715 17 1 98.31 311 GLY A C 1
ATOM 2348 O O . GLY A 1 311 ? 3.938 6.77 17.797 1 98.31 311 GLY A O 1
ATOM 2349 N N . GLU A 1 312 ? 4.879 8.641 16.969 1 98.62 312 GLU A N 1
ATOM 2350 C CA . GLU A 1 312 ? 5.82 8.773 18.078 1 98.62 312 GLU A CA 1
ATOM 2351 C C . GLU A 1 312 ? 5.262 9.68 19.172 1 98.62 312 GLU A C 1
ATOM 2353 O O . GLU A 1 312 ? 5.641 10.844 19.266 1 98.62 312 GLU A O 1
ATOM 2358 N N . GLU A 1 313 ? 4.32 9.078 19.906 1 98.31 313 GLU A N 1
ATOM 2359 C CA . GLU A 1 313 ? 3.65 9.836 20.953 1 98.31 313 GLU A CA 1
ATOM 2360 C C . GLU A 1 313 ? 3 11.102 20.406 1 98.31 313 GLU A C 1
ATOM 2362 O O . GLU A 1 313 ? 3.166 12.188 20.953 1 98.31 313 GLU A O 1
ATOM 2367 N N . GLY A 1 314 ? 2.488 11 19.234 1 98.75 314 GLY A N 1
ATOM 2368 C CA . GLY A 1 314 ? 1.753 12.094 18.625 1 98.75 314 GLY A CA 1
ATOM 2369 C C . GLY A 1 314 ? 2.564 12.852 17.594 1 98.75 314 GLY A C 1
ATOM 2370 O O . GLY A 1 314 ? 2.072 13.812 17 1 98.75 314 GLY A O 1
ATOM 2371 N N . TYR A 1 315 ? 3.795 12.406 17.359 1 98.88 315 TYR A N 1
ATOM 2372 C CA . TYR A 1 315 ? 4.672 13.078 16.391 1 98.88 315 TYR A CA 1
ATOM 2373 C C . TYR A 1 315 ? 5.02 12.156 15.234 1 98.88 315 TYR A C 1
ATOM 2375 O O . TYR A 1 315 ? 4.84 10.938 15.328 1 98.88 315 TYR A O 1
ATOM 2383 N N . ILE A 1 316 ? 5.465 12.734 14.188 1 98.88 316 ILE A N 1
ATOM 2384 C CA . ILE A 1 316 ? 5.984 12 13.031 1 98.88 316 ILE A CA 1
ATOM 2385 C C . ILE A 1 316 ? 7.246 12.68 12.516 1 98.88 316 ILE A C 1
ATOM 2387 O O . ILE A 1 316 ? 7.367 13.906 12.578 1 98.88 316 ILE A O 1
ATOM 2391 N N . ARG A 1 317 ? 8.195 11.914 12.078 1 98.88 317 ARG A N 1
ATOM 2392 C CA . ARG A 1 317 ? 9.367 12.406 11.367 1 98.88 317 ARG A CA 1
ATOM 2393 C C . ARG A 1 317 ? 9.281 12.07 9.875 1 98.88 317 ARG A C 1
ATOM 2395 O O . ARG A 1 317 ? 8.984 10.938 9.508 1 98.88 317 ARG A O 1
ATOM 2402 N N . ILE A 1 318 ? 9.406 13.062 9.047 1 98.81 318 ILE A N 1
ATOM 2403 C CA . ILE A 1 318 ? 9.445 12.836 7.609 1 98.81 318 ILE A CA 1
ATOM 2404 C C . ILE A 1 318 ? 10.766 13.352 7.043 1 98.81 318 ILE A C 1
ATOM 2406 O O . ILE A 1 318 ? 11.344 14.312 7.562 1 98.81 318 ILE A O 1
ATOM 2410 N N . ALA A 1 319 ? 11.234 12.742 6.035 1 98.69 319 ALA A N 1
ATOM 2411 C CA . ALA A 1 319 ? 12.516 13.125 5.445 1 98.69 319 ALA A CA 1
ATOM 2412 C C . ALA A 1 319 ? 12.484 14.578 4.977 1 98.69 319 ALA A C 1
ATOM 2414 O O . ALA A 1 319 ? 11.492 15.031 4.406 1 98.69 319 ALA A O 1
ATOM 2415 N N . LYS A 1 320 ? 13.516 15.234 5.25 1 98.56 320 LYS A N 1
ATOM 2416 C CA . LYS A 1 320 ? 13.688 16.625 4.863 1 98.56 320 LYS A CA 1
ATOM 2417 C C . LYS A 1 320 ? 14.5 16.75 3.578 1 98.56 320 LYS A C 1
ATOM 2419 O O . LYS A 1 320 ? 15.492 16.031 3.396 1 98.56 320 LYS A O 1
ATOM 2424 N N . GLY A 1 321 ? 14.055 17.625 2.697 1 97.25 321 GLY A N 1
ATOM 2425 C CA . GLY A 1 321 ? 14.844 17.938 1.516 1 97.25 321 GLY A CA 1
ATOM 2426 C C . GLY A 1 321 ? 14.227 17.422 0.231 1 97.25 321 GLY A C 1
ATOM 2427 O O . GLY A 1 321 ? 14.641 17.797 -0.864 1 97.25 321 GLY A O 1
ATOM 2428 N N . LEU A 1 322 ? 13.18 16.703 0.3 1 94.69 322 LEU A N 1
ATOM 2429 C CA . LEU A 1 322 ? 12.594 16.109 -0.897 1 94.69 322 LEU A CA 1
ATOM 2430 C C . LEU A 1 322 ? 11.094 16.391 -0.965 1 94.69 322 LEU A C 1
ATOM 2432 O O . LEU A 1 322 ? 10.367 15.727 -1.7 1 94.69 322 LEU A O 1
ATOM 2436 N N . ASN A 1 323 ? 10.656 17.359 -0.153 1 97.94 323 ASN A N 1
ATOM 2437 C CA . ASN A 1 323 ? 9.25 17.75 -0.079 1 97.94 323 ASN A CA 1
ATOM 2438 C C . ASN A 1 323 ? 8.344 16.562 0.192 1 97.94 323 ASN A C 1
ATOM 2440 O O . ASN A 1 323 ? 7.289 16.422 -0.428 1 97.94 323 ASN A O 1
ATOM 2444 N N . GLN A 1 324 ? 8.828 15.664 1.082 1 97.88 324 GLN A N 1
ATOM 2445 C CA . GLN A 1 324 ? 7.988 14.539 1.493 1 97.88 324 GLN A CA 1
ATOM 2446 C C . GLN A 1 324 ? 6.652 15.031 2.049 1 97.88 324 GLN A C 1
ATOM 2448 O O . GLN A 1 324 ? 6.605 16 2.795 1 97.88 324 GLN A O 1
ATOM 2453 N N . CYS A 1 325 ? 5.543 14.367 1.61 1 97.06 325 CYS A N 1
ATOM 2454 C CA . CYS A 1 325 ? 4.172 14.641 2.025 1 97.06 325 CYS A CA 1
ATOM 2455 C C . CYS A 1 325 ? 3.758 16.062 1.659 1 97.06 325 CYS A C 1
ATOM 2457 O O . CYS A 1 325 ? 2.879 16.641 2.301 1 97.06 325 CYS A O 1
ATOM 2459 N N . LEU A 1 326 ? 4.461 16.734 0.826 1 96.44 326 LEU A N 1
ATOM 2460 C CA . LEU A 1 326 ? 4.16 18.062 0.305 1 96.44 326 LEU A CA 1
ATOM 2461 C C . LEU A 1 326 ? 4.328 19.125 1.391 1 96.44 326 LEU A C 1
ATOM 2463 O O . LEU A 1 326 ? 3.586 20.109 1.421 1 96.44 326 LEU A O 1
ATOM 2467 N N . VAL A 1 327 ? 5.289 18.938 2.211 1 98 327 VAL A N 1
ATOM 2468 C CA . VAL A 1 327 ? 5.406 19.688 3.459 1 98 327 VAL A CA 1
ATOM 2469 C C . VAL A 1 327 ? 5.738 21.156 3.158 1 98 327 VAL A C 1
ATOM 2471 O O . VAL A 1 327 ? 5.418 22.047 3.949 1 98 327 VAL A O 1
ATOM 2474 N N . LYS A 1 328 ? 6.352 21.438 2.02 1 97.31 328 LYS A N 1
ATOM 2475 C CA . LYS A 1 328 ? 6.801 22.812 1.804 1 97.31 328 LYS A CA 1
ATOM 2476 C C . LYS A 1 328 ? 5.715 23.641 1.126 1 97.31 328 LYS A C 1
ATOM 2478 O O . LYS A 1 328 ? 5.848 24.859 0.996 1 97.31 328 LYS A O 1
ATOM 2483 N N . GLU A 1 329 ? 4.598 23 0.739 1 95.19 329 GLU A N 1
ATOM 2484 C CA . GLU A 1 329 ? 3.664 23.609 -0.2 1 95.19 329 GLU A CA 1
ATOM 2485 C C . GLU A 1 329 ? 2.826 24.688 0.479 1 95.19 329 GLU A C 1
ATOM 2487 O O . GLU A 1 329 ? 2.346 25.625 -0.179 1 95.19 329 GLU A O 1
ATOM 2492 N N . GLU A 1 330 ? 2.539 24.578 1.697 1 94.94 330 GLU A N 1
ATOM 2493 C CA . GLU A 1 330 ? 1.743 25.531 2.471 1 94.94 330 GLU A CA 1
ATOM 2494 C C . GLU A 1 330 ? 2.287 25.672 3.891 1 94.94 330 GLU A C 1
ATOM 2496 O O . GLU A 1 330 ? 2.072 24.797 4.734 1 94.94 330 GLU A O 1
ATOM 2501 N N . ALA A 1 331 ? 3.008 26.75 4.102 1 97.19 331 ALA A N 1
ATOM 2502 C CA . ALA A 1 331 ? 3.604 27.062 5.398 1 97.19 331 ALA A CA 1
ATOM 2503 C C . ALA A 1 331 ? 3.309 28.5 5.801 1 97.19 331 ALA A C 1
ATOM 2505 O O . ALA A 1 331 ? 3.406 29.422 4.98 1 97.19 331 ALA A O 1
ATOM 2506 N N . SER A 1 332 ? 2.861 28.688 7.074 1 97.25 332 SER A N 1
ATOM 2507 C CA . SER A 1 332 ? 2.539 30.016 7.582 1 97.25 332 SER A CA 1
ATOM 2508 C C . SER A 1 332 ? 2.771 30.109 9.086 1 97.25 332 SER A C 1
ATOM 2510 O O . SER A 1 332 ? 2.969 29.094 9.75 1 97.25 332 SER A O 1
ATOM 2512 N N . SER A 1 333 ? 2.859 31.297 9.578 1 97.81 333 SER A N 1
ATOM 2513 C CA . SER A 1 333 ? 3.078 31.547 11 1 97.81 333 SER A CA 1
ATOM 2514 C C . SER A 1 333 ? 2.453 32.875 11.445 1 97.81 333 SER A C 1
ATOM 2516 O O . SER A 1 333 ? 2.373 33.812 10.656 1 97.81 333 SER A O 1
ATOM 2518 N N . ALA A 1 334 ? 1.975 32.844 12.672 1 96.56 334 ALA A N 1
ATOM 2519 C CA . ALA A 1 334 ? 1.622 34.094 13.312 1 96.56 334 ALA A CA 1
ATOM 2520 C C . ALA A 1 334 ? 2.855 34.969 13.516 1 96.56 334 ALA A C 1
ATOM 2522 O O . ALA A 1 334 ? 3.969 34.469 13.664 1 96.56 334 ALA A O 1
ATOM 2523 N N . ALA A 1 335 ? 2.742 36.25 13.234 1 85.94 335 ALA A N 1
ATOM 2524 C CA . ALA A 1 335 ? 3.844 37.188 13.406 1 85.94 335 ALA A CA 1
ATOM 2525 C C . ALA A 1 335 ? 3.781 37.875 14.766 1 85.94 335 ALA A C 1
ATOM 2527 O O . ALA A 1 335 ? 2.693 38.156 15.273 1 85.94 335 ALA A O 1
ATOM 2528 N N . LYS A 1 336 ? 4.977 37.781 15.438 1 64.06 336 LYS A N 1
ATOM 2529 C CA . LYS A 1 336 ? 5.152 38.469 16.719 1 64.06 336 LYS A CA 1
ATOM 2530 C C . LYS A 1 336 ? 4.922 39.969 16.578 1 64.06 336 LYS A C 1
ATOM 2532 O O . LYS A 1 336 ? 5.117 40.531 15.508 1 64.06 336 LYS A O 1
ATOM 2537 N N . HIS A 1 337 ? 4.105 40.531 17.406 1 52.38 337 HIS A N 1
ATOM 2538 C CA . HIS A 1 337 ? 4.16 41.969 17.484 1 52.38 337 HIS A CA 1
ATOM 2539 C C . HIS A 1 337 ? 5.598 42.469 17.406 1 52.38 337 HIS A C 1
ATOM 2541 O O . HIS A 1 337 ? 6.453 42.062 18.188 1 52.38 337 HIS A O 1
ATOM 2547 N N . GLY A 1 338 ? 6.211 42.344 16.328 1 40.66 338 GLY A N 1
ATOM 2548 C CA . GLY A 1 338 ? 7.535 42.969 16.375 1 40.66 338 GLY A CA 1
ATOM 2549 C C . GLY A 1 338 ? 7.602 44.188 17.25 1 40.66 338 GLY A C 1
ATOM 2550 O O . GLY A 1 338 ? 6.746 45.062 17.156 1 40.66 338 GLY A O 1
ATOM 2551 N N . PHE A 1 339 ? 8.055 44.062 18.391 1 38.34 339 PHE A N 1
ATOM 2552 C CA . PHE A 1 339 ? 8.656 45.188 19.062 1 38.34 339 PHE A CA 1
ATOM 2553 C C . PHE A 1 339 ? 9.312 46.125 18.062 1 38.34 339 PHE A C 1
ATOM 2555 O O . PHE A 1 339 ? 9.898 47.156 18.453 1 38.34 339 PHE A O 1
ATOM 2562 N N . PHE A 1 340 ? 9.367 45.781 16.891 1 37.34 340 PHE A N 1
ATOM 2563 C CA . PHE A 1 340 ? 10.094 46.562 15.906 1 37.34 340 PHE A CA 1
ATOM 2564 C C . PHE A 1 340 ? 9.344 47.844 15.562 1 37.34 340 PHE A C 1
ATOM 2566 O O . PHE A 1 340 ? 9.953 48.906 15.359 1 37.34 340 PHE A O 1
ATOM 2573 N N . ARG A 1 341 ? 8.102 47.812 15.477 1 39.31 341 ARG A N 1
ATOM 2574 C CA . ARG A 1 341 ? 7.449 49.125 15.289 1 39.31 341 ARG A CA 1
ATOM 2575 C C . ARG A 1 341 ? 7.617 50 16.516 1 39.31 341 ARG A C 1
ATOM 2577 O O . ARG A 1 341 ? 7.855 51.219 16.391 1 39.31 341 ARG A O 1
ATOM 2584 N N . ILE A 1 342 ? 7.469 49.375 17.609 1 38.66 342 ILE A N 1
ATOM 2585 C CA . ILE A 1 342 ? 7.695 50.219 18.781 1 38.66 342 ILE A CA 1
ATOM 2586 C C . ILE A 1 342 ? 9.188 50.5 18.938 1 38.66 342 ILE A C 1
ATOM 2588 O O . ILE A 1 342 ? 9.578 51.594 19.281 1 38.66 342 ILE A O 1
ATOM 2592 N N . PHE A 1 343 ? 9.984 49.531 18.547 1 40 343 PHE A N 1
ATOM 2593 C CA . PHE A 1 343 ? 11.422 49.781 18.547 1 40 343 PHE A CA 1
ATOM 2594 C C . PHE A 1 343 ? 11.797 50.781 17.438 1 40 343 PHE A C 1
ATOM 2596 O O . PHE A 1 343 ? 12.609 51.688 17.656 1 40 343 PHE A O 1
ATOM 2603 N N . SER A 1 344 ? 11.234 50.625 16.344 1 39.94 344 SER A N 1
ATOM 2604 C CA . SER A 1 344 ? 11.453 51.625 15.312 1 39.94 344 SER A CA 1
ATOM 2605 C C . SER A 1 344 ? 10.828 52.969 15.695 1 39.94 344 SER A C 1
ATOM 2607 O O . SER A 1 344 ? 11.406 54 15.453 1 39.94 344 SER A O 1
ATOM 2609 N N . ILE A 1 345 ? 9.734 52.875 16.281 1 45.34 345 ILE A N 1
ATOM 2610 C CA . ILE A 1 345 ? 9.094 54.094 16.734 1 45.34 345 ILE A CA 1
ATOM 2611 C C . ILE A 1 345 ? 9.852 54.656 17.953 1 45.34 345 ILE A C 1
ATOM 2613 O O . ILE A 1 345 ? 10.109 55.844 18.047 1 45.34 345 ILE A O 1
ATOM 2617 N N . VAL A 1 346 ? 10.273 53.719 18.812 1 47 346 VAL A N 1
ATOM 2618 C CA . VAL A 1 346 ? 11.047 54.156 19.969 1 47 346 VAL A CA 1
ATOM 2619 C C . VAL A 1 346 ? 12.445 54.594 19.531 1 47 346 VAL A C 1
ATOM 2621 O O . VAL A 1 346 ? 12.961 55.594 20 1 47 346 VAL A O 1
ATOM 2624 N N . VAL A 1 347 ? 13.016 53.906 18.578 1 49.62 347 VAL A N 1
ATOM 2625 C CA . VAL A 1 347 ? 14.312 54.281 18.031 1 49.62 347 VAL A CA 1
ATOM 2626 C C . VAL A 1 347 ? 14.172 55.594 17.25 1 49.62 347 VAL A C 1
ATOM 2628 O O . VAL A 1 347 ? 14.992 56.5 17.391 1 49.62 347 VAL A O 1
ATOM 2631 N N . VAL A 1 348 ? 13.078 55.688 16.578 1 52.59 348 VAL A N 1
ATOM 2632 C CA . VAL A 1 348 ? 12.812 56.938 15.859 1 52.59 348 VAL A CA 1
ATOM 2633 C C . VAL A 1 348 ? 12.477 58.031 16.859 1 52.59 348 VAL A C 1
ATOM 2635 O O . VAL A 1 348 ? 12.953 59.188 16.719 1 52.59 348 VAL A O 1
ATOM 2638 N N . LEU A 1 349 ? 11.797 57.688 17.875 1 52.09 349 LEU A N 1
ATOM 2639 C CA . LEU A 1 349 ? 11.453 58.688 18.906 1 52.09 349 LEU A CA 1
ATOM 2640 C C . LEU A 1 349 ? 12.68 59.062 19.719 1 52.09 349 LEU A C 1
ATOM 2642 O O . LEU A 1 349 ? 12.891 60.25 20.016 1 52.09 349 LEU A O 1
ATOM 2646 N N . VAL A 1 350 ? 13.531 58.094 19.984 1 53.16 350 VAL A N 1
ATOM 2647 C CA . VAL A 1 350 ? 14.773 58.375 20.703 1 53.16 350 VAL A CA 1
ATOM 2648 C C . VAL A 1 350 ? 15.719 59.156 19.812 1 53.16 350 VAL A C 1
ATOM 2650 O O . VAL A 1 350 ? 16.344 60.125 20.25 1 53.16 350 VAL A O 1
ATOM 2653 N N . LEU A 1 351 ? 15.703 58.812 18.547 1 56.38 351 LEU A N 1
ATOM 2654 C CA . LEU A 1 351 ? 16.531 59.531 17.594 1 56.38 351 LEU A CA 1
ATOM 2655 C C . LEU A 1 351 ? 15.992 60.969 17.375 1 56.38 351 LEU A C 1
ATOM 2657 O O . LEU A 1 351 ? 16.766 61.906 17.312 1 56.38 351 LEU A O 1
ATOM 2661 N N . VAL A 1 352 ? 14.727 61.094 17.359 1 56.06 352 VAL A N 1
ATOM 2662 C CA . VAL A 1 352 ? 14.102 62.406 17.203 1 56.06 352 VAL A CA 1
ATOM 2663 C C . VAL A 1 352 ? 14.344 63.25 18.469 1 56.06 352 VAL A C 1
ATOM 2665 O O . VAL A 1 352 ? 14.672 64.438 18.375 1 56.06 352 VAL A O 1
ATOM 2668 N N . PHE A 1 353 ? 14.25 62.594 19.594 1 54.22 353 PHE A N 1
ATOM 2669 C CA . PHE A 1 353 ? 14.492 63.281 20.844 1 54.22 353 PHE A CA 1
ATOM 2670 C C . PHE A 1 353 ? 15.969 63.656 20.984 1 54.22 353 PHE A C 1
ATOM 2672 O O . PHE A 1 353 ? 16.297 64.75 21.5 1 54.22 353 PHE A O 1
ATOM 2679 N N . CYS A 1 354 ? 16.844 62.75 20.422 1 52.59 354 CYS A N 1
ATOM 2680 C CA . CYS A 1 354 ? 18.266 63.031 20.438 1 52.59 354 CYS A CA 1
ATOM 2681 C C . CYS A 1 354 ? 18.609 64.188 19.5 1 52.59 354 CYS A C 1
ATOM 2683 O O . CYS A 1 354 ? 19.391 65.062 19.844 1 52.59 354 CYS A O 1
ATOM 2685 N N . VAL A 1 355 ? 18.016 64.188 18.328 1 56.16 355 VAL A N 1
ATOM 2686 C CA . VAL A 1 355 ? 18.281 65.188 17.344 1 56.16 355 VAL A CA 1
ATOM 2687 C C . VAL A 1 355 ? 17.656 66.5 17.797 1 56.16 355 VAL A C 1
ATOM 2689 O O . VAL A 1 355 ? 18.266 67.562 17.688 1 56.16 355 VAL A O 1
ATOM 2692 N N . CYS A 1 356 ? 16.438 66.438 18.359 1 52.03 356 CYS A N 1
ATOM 2693 C CA . CYS A 1 356 ? 15.781 67.625 18.828 1 52.03 356 CYS A CA 1
ATOM 2694 C C . CYS A 1 356 ? 16.516 68.25 20.031 1 52.03 356 CYS A C 1
ATOM 2696 O O . CYS A 1 356 ? 16.625 69.438 20.172 1 52.03 356 CYS A O 1
ATOM 2698 N N . GLY A 1 357 ? 17.047 67.375 20.859 1 48.47 357 GLY A N 1
ATOM 2699 C CA . GLY A 1 357 ? 17.859 67.812 21.969 1 48.47 357 GLY A CA 1
ATOM 2700 C C . GLY A 1 357 ? 19.125 68.5 21.531 1 48.47 357 GLY A C 1
ATOM 2701 O O . GLY A 1 357 ? 19.5 69.562 22.094 1 48.47 357 GLY A O 1
ATOM 2702 N N . VAL A 1 358 ? 19.75 68 20.438 1 53.69 358 VAL A N 1
ATOM 2703 C CA . VAL A 1 358 ? 20.953 68.625 19.891 1 53.69 358 VAL A CA 1
ATOM 2704 C C . VAL A 1 358 ? 20.594 70 19.25 1 53.69 358 VAL A C 1
ATOM 2706 O O . VAL A 1 358 ? 21.312 70.938 19.406 1 53.69 358 VAL A O 1
ATOM 2709 N N . PHE A 1 359 ? 19.5 70.062 18.531 1 53.19 359 PHE A N 1
ATOM 2710 C CA . PHE A 1 359 ? 19.078 71.25 17.875 1 53.19 359 PHE A CA 1
ATOM 2711 C C . PHE A 1 359 ? 18.688 72.312 18.891 1 53.19 359 PHE A C 1
ATOM 2713 O O . PHE A 1 359 ? 19.016 73.5 18.734 1 53.19 359 PHE A O 1
ATOM 2720 N N . PHE A 1 360 ? 17.969 72 19.953 1 51.66 360 PHE A N 1
ATOM 2721 C CA . PHE A 1 360 ? 17.609 72.938 21.016 1 51.66 360 PHE A CA 1
ATOM 2722 C C . PHE A 1 360 ? 18.844 73.438 21.703 1 51.66 360 PHE A C 1
ATOM 2724 O O . PHE A 1 360 ? 18.906 74.625 22.047 1 51.66 360 PHE A O 1
ATOM 2731 N N . CYS A 1 361 ? 19.812 72.562 21.859 1 45.94 361 CYS A N 1
ATOM 2732 C CA . CYS A 1 361 ? 21.078 73 22.469 1 45.94 361 CYS A CA 1
ATOM 2733 C C . CYS A 1 361 ? 21.828 73.938 21.531 1 45.94 361 CYS A C 1
ATOM 2735 O O . CYS A 1 361 ? 22.484 74.875 22 1 45.94 361 CYS A O 1
ATOM 2737 N N . PHE A 1 362 ? 21.797 73.688 20.25 1 52.38 362 PHE A N 1
ATOM 2738 C CA . PHE A 1 362 ? 22.469 74.5 19.281 1 52.38 362 PHE A CA 1
ATOM 2739 C C . PHE A 1 362 ? 21.828 75.875 19.234 1 52.38 362 PHE A C 1
ATOM 2741 O O . PHE A 1 362 ? 22.531 76.875 19.078 1 52.38 362 PHE A O 1
ATOM 2748 N N . PHE A 1 363 ? 20.547 76 19.188 1 52.91 363 PHE A N 1
ATOM 2749 C CA . PHE A 1 363 ? 19.922 77.312 18.984 1 52.91 363 PHE A CA 1
ATOM 2750 C C . PHE A 1 363 ? 19.953 78.125 20.266 1 52.91 363 PHE A C 1
ATOM 2752 O O . PHE A 1 363 ? 19.984 79.312 20.234 1 52.91 363 PHE A O 1
ATOM 2759 N N . PHE A 1 364 ? 19.734 77.5 21.375 1 49.38 364 PHE A N 1
ATOM 2760 C CA . PHE A 1 364 ? 19.609 78.312 22.547 1 49.38 364 PHE A CA 1
ATOM 2761 C C . PHE A 1 364 ? 20.953 78.625 23.188 1 49.38 364 PHE A C 1
ATOM 2763 O O . PHE A 1 364 ? 21.094 79.5 24.031 1 49.38 364 PHE A O 1
ATOM 2770 N N . PHE A 1 365 ? 21.844 77.625 23.328 1 46.38 365 PHE A N 1
ATOM 2771 C CA . PHE A 1 365 ? 23.016 77.938 24.141 1 46.38 365 PHE A CA 1
ATOM 2772 C C . PHE A 1 365 ? 24.156 78.438 23.281 1 46.38 365 PHE A C 1
ATOM 2774 O O . PHE A 1 365 ? 24.578 77.812 22.328 1 46.38 365 PHE A O 1
ATOM 2781 N N . PHE A 1 366 ? 24.203 79.812 23.062 1 48.12 366 PHE A N 1
ATOM 2782 C CA . PHE A 1 366 ? 25.156 80.688 22.328 1 48.12 366 PHE A CA 1
ATOM 2783 C C . PHE A 1 366 ? 26.578 80.312 22.688 1 48.12 366 PHE A C 1
ATOM 2785 O O . PHE A 1 366 ? 27.516 80.688 21.984 1 48.12 366 PHE A O 1
ATOM 2792 N N . ASP A 1 367 ? 26.938 80.125 24.062 1 49.47 367 ASP A N 1
ATOM 2793 C CA . ASP A 1 367 ? 28.344 80.062 24.438 1 49.47 367 ASP A CA 1
ATOM 2794 C C . ASP A 1 367 ? 28.906 78.688 24.172 1 49.47 367 ASP A C 1
ATOM 2796 O O . ASP A 1 367 ? 28.203 77.688 24.297 1 49.47 367 ASP A O 1
ATOM 2800 N N . VAL A 1 368 ? 30.094 78.5 23.359 1 55.84 368 VAL A N 1
ATOM 2801 C CA . VAL A 1 368 ? 30.797 77.312 22.844 1 55.84 368 VAL A CA 1
ATOM 2802 C C . VAL A 1 368 ? 30.906 76.25 23.922 1 55.84 368 VAL A C 1
ATOM 2804 O O . VAL A 1 368 ? 30.75 75.062 23.641 1 55.84 368 VAL A O 1
ATOM 2807 N N . PHE A 1 369 ? 31.141 76.625 25.219 1 55.84 369 PHE A N 1
ATOM 2808 C CA . PHE A 1 369 ? 31.375 75.688 26.312 1 55.84 369 PHE A CA 1
ATOM 2809 C C . PHE A 1 369 ? 30.094 74.938 26.656 1 55.84 369 PHE A C 1
ATOM 2811 O O . PHE A 1 369 ? 30.109 73.75 26.859 1 55.84 369 PHE A O 1
ATOM 2818 N N . TYR A 1 370 ? 28.953 75.688 26.75 1 54.47 370 TYR A N 1
ATOM 2819 C CA . TYR A 1 370 ? 27.656 75.062 27.109 1 54.47 370 TYR A CA 1
ATOM 2820 C C . TYR A 1 370 ? 27.109 74.25 25.938 1 54.47 370 TYR A C 1
ATOM 2822 O O . TYR A 1 370 ? 26.359 73.312 26.156 1 54.47 370 TYR A O 1
ATOM 2830 N N . PHE A 1 371 ? 27.625 74.562 24.656 1 55.62 371 PHE A N 1
ATOM 2831 C CA . PHE A 1 371 ? 27.328 73.75 23.453 1 55.62 371 PHE A CA 1
ATOM 2832 C C . PHE A 1 371 ? 27.953 72.375 23.547 1 55.62 371 PHE A C 1
ATOM 2834 O O . PHE A 1 371 ? 27.297 71.375 23.281 1 55.62 371 PHE A O 1
ATOM 2841 N N . LEU A 1 372 ? 29.297 72.375 23.953 1 59.69 372 LEU A N 1
ATOM 2842 C CA . LEU A 1 372 ? 30.016 71.125 24.078 1 59.69 372 LEU A CA 1
ATOM 2843 C C . LEU A 1 372 ? 29.484 70.25 25.25 1 59.69 372 LEU A C 1
ATOM 2845 O O . LEU A 1 372 ? 29.375 69.062 25.141 1 59.69 372 LEU A O 1
ATOM 2849 N N . LEU A 1 373 ? 29.047 70.938 26.344 1 60.59 373 LEU A N 1
ATOM 2850 C CA . LEU A 1 373 ? 28.469 70.312 27.5 1 60.59 373 LEU A CA 1
ATOM 2851 C C . LEU A 1 373 ? 27.062 69.75 27.188 1 60.59 373 LEU A C 1
ATOM 2853 O O . LEU A 1 373 ? 26.688 68.688 27.609 1 60.59 373 LEU A O 1
ATOM 2857 N N . GLY A 1 374 ? 26.312 70.562 26.344 1 53.28 374 GLY A N 1
ATOM 2858 C CA . GLY A 1 374 ? 25 70.125 25.891 1 53.28 374 GLY A CA 1
ATOM 2859 C C . GLY A 1 374 ? 25.031 68.938 24.938 1 53.28 374 GLY A C 1
ATOM 2860 O O . GLY A 1 374 ? 24.219 68 25.047 1 53.28 374 GLY A O 1
ATOM 2861 N N . ILE A 1 375 ? 26.062 69 24.031 1 60.56 375 ILE A N 1
ATOM 2862 C CA . ILE A 1 375 ? 26.281 67.875 23.125 1 60.56 375 ILE A CA 1
ATOM 2863 C C . ILE A 1 375 ? 26.688 66.625 23.953 1 60.56 375 ILE A C 1
ATOM 2865 O O . ILE A 1 375 ? 26.188 65.5 23.703 1 60.56 375 ILE A O 1
ATOM 2869 N N . PHE A 1 376 ? 27.578 66.875 24.953 1 60.19 376 PHE A N 1
ATOM 2870 C CA . PHE A 1 376 ? 28.016 65.812 25.812 1 60.19 376 PHE A CA 1
ATOM 2871 C C . PHE A 1 376 ? 26.859 65.25 26.656 1 60.19 376 PHE A C 1
ATOM 2873 O O . PHE A 1 376 ? 26.688 64.062 26.781 1 60.19 376 PHE A O 1
ATOM 2880 N N . LEU A 1 377 ? 26 66.125 27.141 1 58.66 377 LEU A N 1
ATOM 2881 C CA . LEU A 1 377 ? 24.875 65.688 27.984 1 58.66 377 LEU A CA 1
ATOM 2882 C C . LEU A 1 377 ? 23.781 65.062 27.141 1 58.66 377 LEU A C 1
ATOM 2884 O O . LEU A 1 377 ? 23.156 64.062 27.562 1 58.66 377 LEU A O 1
ATOM 2888 N N . SER A 1 378 ? 23.562 65.625 25.922 1 54.31 378 SER A N 1
ATOM 2889 C CA . SER A 1 378 ? 22.609 65.062 24.984 1 54.31 378 SER A CA 1
ATOM 2890 C C . SER A 1 378 ? 23.078 63.656 24.5 1 54.31 378 SER A C 1
ATOM 2892 O O . SER A 1 378 ? 22.281 62.719 24.406 1 54.31 378 SER A O 1
ATOM 2894 N N . LEU A 1 379 ? 24.359 63.625 24.156 1 58.72 379 LEU A N 1
ATOM 2895 C CA . LEU A 1 379 ? 24.938 62.344 23.766 1 58.72 379 LEU A CA 1
ATOM 2896 C C . LEU A 1 379 ? 24.953 61.375 24.938 1 58.72 379 LEU A C 1
ATOM 2898 O O . LEU A 1 379 ? 24.672 60.188 24.781 1 58.72 379 LEU A O 1
ATOM 2902 N N . PHE A 1 380 ? 25.219 61.906 26.172 1 58.78 380 PHE A N 1
ATOM 2903 C CA . PHE A 1 380 ? 25.203 61.094 27.375 1 58.78 380 PHE A CA 1
ATOM 2904 C C . PHE A 1 380 ? 23.781 60.656 27.688 1 58.78 380 PHE A C 1
ATOM 2906 O O . PHE A 1 380 ? 23.562 59.469 28.016 1 58.78 380 PHE A O 1
ATOM 2913 N N . LEU A 1 381 ? 22.828 61.5 27.562 1 56.25 381 LEU A N 1
ATOM 2914 C CA . LEU A 1 381 ? 21.438 61.125 27.812 1 56.25 381 LEU A CA 1
ATOM 2915 C C . LEU A 1 381 ? 20.906 60.188 26.734 1 56.25 381 LEU A C 1
ATOM 2917 O O . LEU A 1 381 ? 20.156 59.25 27.031 1 56.25 381 LEU A O 1
ATOM 2921 N N . CYS A 1 382 ? 21.328 60.469 25.5 1 55.06 382 CYS A N 1
ATOM 2922 C CA . CYS A 1 382 ? 20.969 59.562 24.406 1 55.06 382 CYS A CA 1
ATOM 2923 C C . CYS A 1 382 ? 21.594 58.188 24.594 1 55.06 382 CYS A C 1
ATOM 2925 O O . CYS A 1 382 ? 20.922 57.188 24.391 1 55.06 382 CYS A O 1
ATOM 2927 N N . VAL A 1 383 ? 22.906 58.188 24.953 1 57.84 383 VAL A N 1
ATOM 2928 C CA . VAL A 1 383 ? 23.578 56.938 25.234 1 57.84 383 VAL A CA 1
ATOM 2929 C C . VAL A 1 383 ? 23 56.312 26.516 1 57.84 383 VAL A C 1
ATOM 2931 O O . VAL A 1 383 ? 22.75 55.094 26.578 1 57.84 383 VAL A O 1
ATOM 2934 N N . PHE A 1 384 ? 22.672 57.125 27.469 1 56.97 384 PHE A N 1
ATOM 2935 C CA . PHE A 1 384 ? 22.109 56.656 28.734 1 56.97 384 PHE A CA 1
ATOM 2936 C C . PHE A 1 384 ? 20.703 56.125 28.531 1 56.97 384 PHE A C 1
ATOM 2938 O O . PHE A 1 384 ? 20.359 55.031 29.031 1 56.97 384 PHE A O 1
ATOM 2945 N N . VAL A 1 385 ? 19.875 56.781 27.812 1 54.94 385 VAL A N 1
ATOM 2946 C CA . VAL A 1 385 ? 18.5 56.344 27.562 1 54.94 385 VAL A CA 1
ATOM 2947 C C . VAL A 1 385 ? 18.531 55.125 26.641 1 54.94 385 VAL A C 1
ATOM 2949 O O . VAL A 1 385 ? 17.766 54.188 26.844 1 54.94 385 VAL A O 1
ATOM 2952 N N . SER A 1 386 ? 19.453 55.156 25.656 1 51.12 386 SER A N 1
ATOM 2953 C CA . SER A 1 386 ? 19.609 54 24.781 1 51.12 386 SER A CA 1
ATOM 2954 C C . SER A 1 386 ? 20.094 52.781 25.547 1 51.12 386 SER A C 1
ATOM 2956 O O . SER A 1 386 ? 19.594 51.688 25.344 1 51.12 386 SER A O 1
ATOM 2958 N N . VAL A 1 387 ? 21.031 53 26.422 1 55.12 387 VAL A N 1
ATOM 2959 C CA . VAL A 1 387 ? 21.531 51.906 27.266 1 55.12 387 VAL A CA 1
ATOM 2960 C C . VAL A 1 387 ? 20.469 51.5 28.266 1 55.12 387 VAL A C 1
ATOM 2962 O O . VAL A 1 387 ? 20.25 50.281 28.484 1 55.12 387 VAL A O 1
ATOM 2965 N N . TRP A 1 388 ? 19.797 52.438 28.781 1 54.94 388 TRP A N 1
ATOM 2966 C CA . TRP A 1 388 ? 18.75 52.094 29.75 1 54.94 388 TRP A CA 1
ATOM 2967 C C . TRP A 1 388 ? 17.562 51.438 29.062 1 54.94 388 TRP A C 1
ATOM 2969 O O . TRP A 1 388 ? 16.984 50.5 29.578 1 54.94 388 TRP A O 1
ATOM 2979 N N . VAL A 1 389 ? 17.125 51.906 27.906 1 51.34 389 VAL A N 1
ATOM 2980 C CA . VAL A 1 389 ? 16.062 51.25 27.141 1 51.34 389 VAL A CA 1
ATOM 2981 C C . VAL A 1 389 ? 16.531 49.875 26.688 1 51.34 389 VAL A C 1
ATOM 2983 O O . VAL A 1 389 ? 15.773 48.906 26.766 1 51.34 389 VAL A O 1
ATOM 2986 N N . CYS A 1 390 ? 17.781 49.812 26.172 1 48.5 390 CYS A N 1
ATOM 2987 C CA . CYS A 1 390 ? 18.344 48.5 25.859 1 48.5 390 CYS A CA 1
ATOM 2988 C C . CYS A 1 390 ? 18.438 47.656 27.109 1 48.5 390 CYS A C 1
ATOM 2990 O O . CYS A 1 390 ? 18.125 46.438 27.062 1 48.5 390 CYS A O 1
ATOM 2992 N N . TRP A 1 391 ? 18.891 48.281 28.219 1 50.75 391 TRP A N 1
ATOM 2993 C CA . TRP A 1 391 ? 18.922 47.562 29.5 1 50.75 391 TRP A CA 1
ATOM 2994 C C . TRP A 1 391 ? 17.5 47.188 29.922 1 50.75 391 TRP A C 1
ATOM 2996 O O .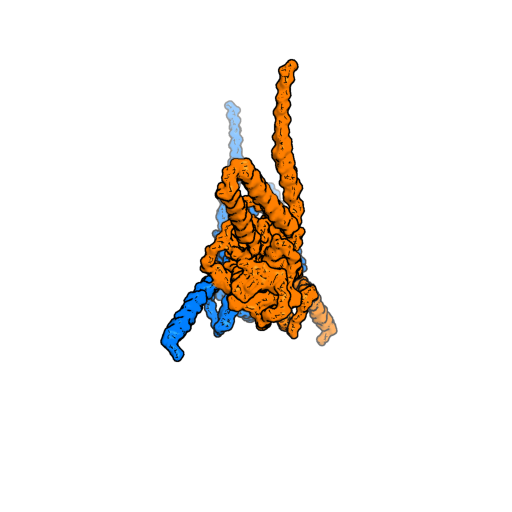 TRP A 1 391 ? 17.266 46.062 30.359 1 50.75 391 TRP A O 1
ATOM 3006 N N . LEU A 1 392 ? 16.594 48.094 29.797 1 48.69 392 LEU A N 1
ATOM 3007 C CA . LEU A 1 392 ? 15.211 47.781 30.141 1 48.69 392 LEU A CA 1
ATOM 3008 C C . LEU A 1 392 ? 14.609 46.781 29.188 1 48.69 392 LEU A C 1
ATOM 3010 O O . LEU A 1 392 ? 13.914 45.844 29.609 1 48.69 392 LEU A O 1
ATOM 3014 N N . LEU A 1 393 ? 14.875 46.938 27.953 1 45.69 393 LEU A N 1
ATOM 3015 C CA . LEU A 1 393 ? 14.422 45.969 26.984 1 45.69 393 LEU A CA 1
ATOM 3016 C C . LEU A 1 393 ? 15.133 44.625 27.188 1 45.69 393 LEU A C 1
ATOM 3018 O O . LEU A 1 393 ? 14.516 43.562 27.109 1 45.69 393 LEU A O 1
ATOM 3022 N N . CYS A 1 394 ? 16.484 44.719 27.297 1 43.12 394 CYS A N 1
ATOM 3023 C CA . CYS A 1 394 ? 17.219 43.531 27.672 1 43.12 394 CYS A CA 1
ATOM 3024 C C . CYS A 1 394 ? 16.719 42.969 29 1 43.12 394 CYS A C 1
ATOM 3026 O O . CYS A 1 394 ? 16.609 41.75 29.188 1 43.12 394 CYS A O 1
ATOM 3028 N N . PHE A 1 395 ? 16.5 43.812 29.984 1 45.19 395 PHE A N 1
ATOM 3029 C CA . PHE A 1 395 ? 15.914 43.375 31.25 1 45.19 395 PHE A CA 1
ATOM 3030 C C . PHE A 1 395 ? 14.531 42.781 31.031 1 45.19 395 PHE A C 1
ATOM 3032 O O . PHE A 1 395 ? 14.172 41.781 31.641 1 45.19 395 PHE A O 1
ATOM 3039 N N . LEU A 1 396 ? 13.719 43.438 30.266 1 41.44 396 LEU A N 1
ATOM 3040 C CA . LEU A 1 396 ? 12.398 42.875 29.984 1 41.44 396 LEU A CA 1
ATOM 3041 C C . LEU A 1 396 ? 12.516 41.625 29.109 1 41.44 396 LEU A C 1
ATOM 3043 O O . LEU A 1 396 ? 11.672 40.75 29.188 1 41.44 396 LEU A O 1
ATOM 3047 N N . CYS A 1 397 ? 13.289 41.75 28.047 1 38.03 397 CYS A N 1
ATOM 3048 C CA . CYS A 1 397 ? 13.5 40.562 27.219 1 38.03 397 CYS A CA 1
ATOM 3049 C C . CYS A 1 397 ? 14.422 39.562 27.922 1 38.03 397 CYS A C 1
ATOM 3051 O O . CYS A 1 397 ? 14.742 38.5 27.375 1 38.03 397 CYS A O 1
ATOM 3053 N N . ARG A 1 398 ? 14.289 39.219 29.25 1 39.69 398 ARG A N 1
ATOM 3054 C CA . ARG A 1 398 ? 14.945 38.312 30.172 1 39.69 398 ARG A CA 1
ATOM 3055 C C . ARG A 1 398 ? 16.219 37.75 29.562 1 39.69 398 ARG A C 1
ATOM 3057 O O . ARG A 1 398 ? 16.703 36.688 30 1 39.69 398 ARG A O 1
ATOM 3064 N N . THR A 1 399 ? 16.641 38.125 28.344 1 35.66 399 THR A N 1
ATOM 3065 C CA . THR A 1 399 ? 17.844 37.469 27.859 1 35.66 399 THR A CA 1
ATOM 3066 C C . THR A 1 399 ? 19.094 38.062 28.531 1 35.66 399 THR A C 1
ATOM 3068 O O . THR A 1 399 ? 19.359 39.25 28.391 1 35.66 399 THR A O 1
ATOM 3071 N N . ALA A 1 400 ? 19.5 37.562 29.703 1 34.56 400 ALA A N 1
ATOM 3072 C CA . ALA A 1 400 ? 20.578 37.875 30.641 1 34.56 400 ALA A CA 1
ATOM 3073 C C . ALA A 1 400 ? 21.922 37.969 29.922 1 34.56 400 ALA A C 1
ATOM 3075 O O . ALA A 1 400 ? 22.828 38.688 30.359 1 34.56 400 ALA A O 1
ATOM 3076 N N . PHE A 1 401 ? 22.125 37.188 28.859 1 35 401 PHE A N 1
ATOM 3077 C CA . PHE A 1 401 ? 23.531 36.906 28.547 1 35 401 PHE A CA 1
ATOM 3078 C C . PHE A 1 401 ? 24.172 38.094 27.844 1 35 401 PHE A C 1
ATOM 3080 O O . PHE A 1 401 ? 25.391 38.25 27.891 1 35 401 PHE A O 1
ATOM 3087 N N . VAL A 1 402 ? 23.422 38.844 27.188 1 34.09 402 VAL A N 1
ATOM 3088 C CA . VAL A 1 402 ? 24.125 39.781 26.297 1 34.09 402 VAL A CA 1
ATOM 3089 C C . VAL A 1 402 ? 24.688 40.938 27.125 1 34.09 402 VAL A C 1
ATOM 3091 O O . VAL A 1 402 ? 25.406 41.812 26.594 1 34.09 402 VAL A O 1
ATOM 3094 N N . MET A 1 403 ? 24.359 41.062 28.391 1 33.78 403 MET A N 1
ATOM 3095 C CA . MET A 1 403 ? 24.812 42.219 29.125 1 33.78 403 MET A CA 1
ATOM 3096 C C . MET A 1 403 ? 26.328 42.156 29.344 1 33.78 403 MET A C 1
ATOM 3098 O O . MET A 1 403 ? 26.953 43.188 29.656 1 33.78 403 MET A O 1
ATOM 3102 N N . ILE A 1 404 ? 26.828 40.906 29.391 1 34.81 404 ILE A N 1
ATOM 3103 C CA . ILE A 1 404 ? 28.203 40.844 29.891 1 34.81 404 ILE A CA 1
ATOM 3104 C C . ILE A 1 404 ? 29.156 41.375 28.828 1 34.81 404 ILE A C 1
ATOM 3106 O O . ILE A 1 404 ? 30.125 42.062 29.141 1 34.81 404 ILE A O 1
ATOM 3110 N N . ILE A 1 405 ? 28.781 41.219 27.562 1 34.09 405 ILE A N 1
ATOM 3111 C CA . ILE A 1 405 ? 29.844 41.438 26.594 1 34.09 405 ILE A CA 1
ATOM 3112 C C . ILE A 1 405 ? 30 42.969 26.359 1 34.09 405 ILE A C 1
ATOM 3114 O O . ILE A 1 405 ? 31.125 43.438 26.219 1 34.09 405 ILE A O 1
ATOM 3118 N N . PHE A 1 406 ? 28.875 43.656 26.469 1 33.94 406 PHE A N 1
ATOM 3119 C CA . PHE A 1 406 ? 29.047 45.062 26.125 1 33.94 406 PHE A CA 1
ATOM 3120 C C . PHE A 1 406 ? 29.766 45.844 27.234 1 33.94 406 PHE A C 1
ATOM 3122 O O . PHE A 1 406 ? 30.328 46.906 27.016 1 33.94 406 PHE A O 1
ATOM 3129 N N . PHE A 1 407 ? 29.625 45.281 28.469 1 34.47 407 PHE A N 1
ATOM 3130 C CA . PHE A 1 407 ? 30.359 45.938 29.516 1 34.47 407 PHE A CA 1
ATOM 3131 C C . PHE A 1 407 ? 31.859 45.844 29.281 1 34.47 407 PHE A C 1
ATOM 3133 O O . PHE A 1 407 ? 32.625 46.781 29.594 1 34.47 407 PHE A O 1
ATOM 3140 N N . PHE A 1 408 ? 32.25 44.688 28.609 1 35.62 408 PHE A N 1
ATOM 3141 C CA . PHE A 1 408 ? 33.688 44.531 28.438 1 35.62 408 PHE A CA 1
ATOM 3142 C C . PHE A 1 408 ? 34.219 45.469 27.344 1 35.62 408 PHE A C 1
ATOM 3144 O O . PHE A 1 408 ? 35.312 46.031 27.469 1 35.62 408 PHE A O 1
ATOM 3151 N N . PHE A 1 409 ? 33.406 45.688 26.344 1 35.28 409 PHE A N 1
ATOM 3152 C CA . PHE A 1 409 ? 34 46.469 25.266 1 35.28 409 PHE A CA 1
ATOM 3153 C C . PHE A 1 409 ? 34.062 47.938 25.641 1 35.28 409 PHE A C 1
ATOM 3155 O O . PHE A 1 409 ? 34.938 48.656 25.172 1 35.28 409 PHE A O 1
ATOM 3162 N N . PHE A 1 410 ? 33.094 48.375 26.422 1 34.66 410 PHE A N 1
ATOM 3163 C CA . PHE A 1 410 ? 33.156 49.812 26.75 1 34.66 410 PHE A CA 1
ATOM 3164 C C . PHE A 1 410 ? 34.344 50.094 27.672 1 34.66 410 PHE A C 1
ATOM 3166 O O . PHE A 1 410 ? 34.969 51.156 27.578 1 34.66 410 PHE A O 1
ATOM 3173 N N . PHE A 1 411 ? 34.625 49.125 28.531 1 34.88 411 PHE A N 1
ATOM 3174 C CA . PHE A 1 411 ? 35.75 49.375 29.406 1 34.88 411 PHE A CA 1
ATOM 3175 C C . PHE A 1 411 ? 37.062 49.438 28.609 1 34.88 411 PHE A C 1
ATOM 3177 O O . PHE A 1 411 ? 38 50.125 29 1 34.88 411 PHE A O 1
ATOM 3184 N N . PHE A 1 412 ? 37.156 48.562 27.594 1 35.75 412 PHE A N 1
ATOM 3185 C CA . PHE A 1 412 ? 38.438 48.594 26.891 1 35.75 412 PHE A CA 1
ATOM 3186 C C . PHE A 1 412 ? 38.625 49.906 26.109 1 35.75 412 PHE A C 1
ATOM 3188 O O . PHE A 1 412 ? 39.75 50.375 25.906 1 35.75 412 PHE A O 1
ATOM 3195 N N . TRP A 1 413 ? 37.5 50.344 25.562 1 33.03 413 TRP A N 1
ATOM 3196 C CA . TRP A 1 413 ? 37.75 51.531 24.734 1 33.03 413 TRP A CA 1
ATOM 3197 C C . TRP A 1 413 ? 38.156 52.719 25.594 1 33.03 413 TRP A C 1
ATOM 3199 O O . TRP A 1 413 ? 39 53.5 25.203 1 33.03 413 TRP A O 1
ATOM 3209 N N . VAL A 1 414 ? 37.5 52.875 26.703 1 33.62 414 VAL A N 1
ATOM 3210 C CA . VAL A 1 414 ? 37.844 54.094 27.406 1 33.62 414 VAL A CA 1
ATOM 3211 C C . VAL A 1 414 ? 39.25 54 27.969 1 33.62 414 VAL A C 1
ATOM 3213 O O . VAL A 1 414 ? 39.875 55 28.281 1 33.62 414 VAL A O 1
ATOM 3216 N N . GLY A 1 415 ? 39.656 52.75 28.328 1 31.83 415 GLY A N 1
ATOM 3217 C CA . GLY A 1 415 ? 40.875 52.719 29.125 1 31.83 415 GLY A CA 1
ATOM 3218 C C . GLY A 1 415 ? 42.125 53 28.312 1 31.83 415 GLY A C 1
ATOM 3219 O O . GLY A 1 415 ? 43.25 52.875 28.828 1 31.83 415 GLY A O 1
ATOM 3220 N N . GLY A 1 416 ? 42.094 52.938 27.031 1 29.83 416 GLY A N 1
ATOM 3221 C CA . GLY A 1 416 ? 43.375 53.031 26.359 1 29.83 416 GLY A CA 1
ATOM 3222 C C . GLY A 1 416 ? 44.031 54.406 26.516 1 29.83 416 GLY A C 1
ATOM 3223 O O . GLY A 1 416 ? 44.031 55.188 25.562 1 29.83 416 GLY A O 1
ATOM 3224 N N . GLY A 1 417 ? 43.719 55.188 27.594 1 27.06 417 GLY A N 1
ATOM 3225 C CA . GLY A 1 417 ? 44.5 56.375 27.781 1 27.06 417 GLY A CA 1
ATOM 3226 C C . GLY A 1 417 ? 46 56.125 27.812 1 27.06 417 GLY A C 1
ATOM 3227 O O . GLY A 1 417 ? 46.469 55.312 28.609 1 27.06 417 GLY A O 1
ATOM 3228 N N . TYR A 1 418 ? 46.75 56.125 26.672 1 25.98 418 TYR A N 1
ATOM 3229 C CA . TYR A 1 418 ? 48.188 56.188 26.422 1 25.98 418 TYR A CA 1
ATOM 3230 C C . TYR A 1 418 ? 48.844 57.219 27.312 1 25.98 418 TYR A C 1
ATOM 3232 O O . TYR A 1 418 ? 48.406 58.375 27.359 1 25.98 418 TYR A O 1
ATOM 3240 N N . PHE A 1 419 ? 49.344 56.875 28.547 1 23.72 419 PHE A N 1
ATOM 3241 C CA . PHE A 1 419 ? 50.344 57.562 29.406 1 23.72 419 PHE A CA 1
ATOM 3242 C C . PHE A 1 419 ? 51.5 58.094 28.578 1 23.72 419 PHE A C 1
ATOM 3244 O O . PHE A 1 419 ? 52.281 57.281 28.047 1 23.72 419 PHE A O 1
ATOM 3251 N N . CYS A 1 420 ? 51.406 59.031 27.625 1 20.73 420 CYS A N 1
ATOM 3252 C CA . CYS A 1 420 ? 52.5 59.75 26.984 1 20.73 420 CYS A CA 1
ATOM 3253 C C . CYS A 1 420 ? 53.469 60.312 28.031 1 20.73 420 CYS A C 1
ATOM 3255 O O . CYS A 1 420 ? 53.094 61.125 28.859 1 20.73 420 CYS A O 1
ATOM 3257 N N . ARG A 1 421 ? 54.312 59.438 28.625 1 22.17 421 ARG A N 1
ATOM 3258 C CA . ARG A 1 421 ? 55.469 59.719 29.484 1 22.17 421 ARG A CA 1
ATOM 3259 C C . ARG A 1 421 ? 56.406 60.75 28.844 1 22.17 421 ARG A C 1
ATOM 3261 O O . ARG A 1 421 ? 56.906 60.531 27.734 1 22.17 421 ARG A O 1
ATOM 3268 N N . CYS A 1 422 ? 56.062 62.031 28.938 1 22.11 422 CYS A N 1
ATOM 3269 C CA . CYS A 1 422 ? 56.969 63.156 28.703 1 22.11 422 CYS A CA 1
ATOM 3270 C C . CYS A 1 422 ? 58.281 62.969 29.453 1 22.11 422 CYS A C 1
ATOM 3272 O O . CYS A 1 422 ? 58.312 62.844 30.672 1 22.11 422 CYS A O 1
ATOM 3274 N N . GLU A 1 423 ? 59.094 61.969 29 1 23.73 423 GLU A N 1
ATOM 3275 C CA . GLU A 1 423 ? 60.469 61.906 29.484 1 23.73 423 GLU A CA 1
ATOM 3276 C C . GLU A 1 423 ? 61.156 63.25 29.453 1 23.73 423 GLU A C 1
ATOM 3278 O O . GLU A 1 423 ? 61.156 63.938 28.422 1 23.73 423 GLU A O 1
ATOM 3283 N N . VAL A 1 424 ? 61 64.062 30.531 1 22.89 424 VAL A N 1
ATOM 3284 C CA . VAL A 1 424 ? 61.844 65.188 30.875 1 22.89 424 VAL A CA 1
ATOM 3285 C C . VAL A 1 424 ? 63.312 64.812 30.875 1 22.89 424 VAL A C 1
ATOM 3287 O O . VAL A 1 424 ? 63.719 63.969 31.703 1 22.89 424 VAL A O 1
ATOM 3290 N N . GLN A 1 425 ? 63.719 64.188 29.797 1 20.22 425 GLN A N 1
ATOM 3291 C CA . GLN A 1 425 ? 65.188 64.062 29.703 1 20.22 425 GLN A CA 1
ATOM 3292 C C . GLN A 1 425 ? 65.875 65.438 29.859 1 20.22 425 GLN A C 1
ATOM 3294 O O . GLN A 1 425 ? 65.625 66.312 29.047 1 20.22 425 GLN A O 1
ATOM 3299 N N . ALA A 1 426 ? 66.062 65.938 31.141 1 19.33 426 ALA A N 1
ATOM 3300 C CA . ALA A 1 426 ? 67.375 66.5 31.391 1 19.33 426 ALA A CA 1
ATOM 3301 C C . ALA A 1 426 ? 68.438 65.375 31.516 1 19.33 426 ALA A C 1
ATOM 3303 O O . ALA A 1 426 ? 68.125 64.312 32.062 1 19.33 426 ALA A O 1
ATOM 3304 N N . MET B 1 1 ? -37.312 52.375 -1.516 1 36.56 1 MET B N 1
ATOM 3305 C CA . MET B 1 1 ? -36.125 51.562 -1.409 1 36.56 1 MET B CA 1
ATOM 3306 C C . MET B 1 1 ? -35.406 51.469 -2.746 1 36.56 1 MET B C 1
ATOM 3308 O O . MET B 1 1 ? -35.938 50.969 -3.725 1 36.56 1 MET B O 1
ATOM 3312 N N . SER B 1 2 ? -34.406 52.531 -3.045 1 45.75 2 SER B N 1
ATOM 3313 C CA . SER B 1 2 ? -34.031 53.062 -4.355 1 45.75 2 SER B CA 1
ATOM 3314 C C . SER B 1 2 ? -33.25 52 -5.152 1 45.75 2 SER B C 1
ATOM 3316 O O . SER B 1 2 ? -32.75 51.031 -4.582 1 45.75 2 SER B O 1
ATOM 3318 N N . GLY B 1 3 ? -33.312 52.094 -6.484 1 54.28 3 GLY B N 1
ATOM 3319 C CA . GLY B 1 3 ? -32.812 51.312 -7.602 1 54.28 3 GLY B CA 1
ATOM 3320 C C . GLY B 1 3 ? -31.344 50.938 -7.445 1 54.28 3 GLY B C 1
ATOM 3321 O O . GLY B 1 3 ? -30.891 49.938 -8.031 1 54.28 3 GLY B O 1
ATOM 3322 N N . TRP B 1 4 ? -30.594 51.875 -6.746 1 56.97 4 TRP B N 1
ATOM 3323 C CA . TRP B 1 4 ? -29.156 51.688 -6.633 1 56.97 4 TRP B CA 1
ATOM 3324 C C . TRP B 1 4 ? -28.812 50.594 -5.641 1 56.97 4 TRP B C 1
ATOM 3326 O O . TRP B 1 4 ? -27.719 50.031 -5.68 1 56.97 4 TRP B O 1
ATOM 3336 N N . ALA B 1 5 ? -29.594 50.344 -4.504 1 60.91 5 ALA B N 1
ATOM 3337 C CA . ALA B 1 5 ? -29.328 49.281 -3.531 1 60.91 5 ALA B CA 1
ATOM 3338 C C . ALA B 1 5 ? -29.484 47.906 -4.156 1 60.91 5 ALA B C 1
ATOM 3340 O O . ALA B 1 5 ? -28.75 46.969 -3.816 1 60.91 5 ALA B O 1
ATOM 3341 N N . ARG B 1 6 ? -30.391 47.75 -5.152 1 58.28 6 ARG B N 1
ATOM 3342 C CA . ARG B 1 6 ? -30.594 46.469 -5.797 1 58.28 6 ARG B CA 1
ATOM 3343 C C . ARG B 1 6 ? -29.422 46.125 -6.715 1 58.28 6 ARG B C 1
ATOM 3345 O O . ARG B 1 6 ? -29.031 44.969 -6.844 1 58.28 6 ARG B O 1
ATOM 3352 N N . ALA B 1 7 ? -28.812 47.188 -7.34 1 58.28 7 ALA B N 1
ATOM 3353 C CA . ALA B 1 7 ? -27.688 46.938 -8.234 1 58.28 7 ALA B CA 1
ATOM 3354 C C . ALA B 1 7 ? -26.438 46.531 -7.457 1 58.28 7 ALA B C 1
ATOM 3356 O O . ALA B 1 7 ? -25.672 45.656 -7.887 1 58.28 7 ALA B O 1
ATOM 3357 N N . LEU B 1 8 ? -26.266 47.125 -6.238 1 55.09 8 LEU B N 1
ATOM 3358 C CA . LEU B 1 8 ? -25.109 46.75 -5.453 1 55.09 8 LEU B CA 1
ATOM 3359 C C . LEU B 1 8 ? -25.281 45.344 -4.867 1 55.09 8 LEU B C 1
ATOM 3361 O O . LEU B 1 8 ? -24.312 44.562 -4.797 1 55.09 8 LEU B O 1
ATOM 3365 N N . LEU B 1 9 ? -26.594 45 -4.539 1 53.78 9 LEU B N 1
ATOM 3366 C CA . LEU B 1 9 ? -26.812 43.625 -4.051 1 53.78 9 LEU B CA 1
ATOM 3367 C C . LEU B 1 9 ? -26.578 42.625 -5.168 1 53.78 9 LEU B C 1
ATOM 3369 O O . LEU B 1 9 ? -26 41.562 -4.941 1 53.78 9 LEU B O 1
ATOM 3373 N N . LEU B 1 10 ? -27.031 43.031 -6.375 1 51.22 10 LEU B N 1
ATOM 3374 C CA . LEU B 1 10 ? -26.812 42.094 -7.473 1 51.22 10 LEU B CA 1
ATOM 3375 C C . LEU B 1 10 ? -25.344 41.969 -7.809 1 51.22 10 LEU B C 1
ATOM 3377 O O . LEU B 1 10 ? -24.844 40.844 -8.078 1 51.22 10 LEU B O 1
ATOM 3381 N N . ALA B 1 11 ? -24.562 43.062 -7.691 1 51.81 11 ALA B N 1
ATOM 3382 C CA . ALA B 1 11 ? -23.141 42.969 -7.984 1 51.81 11 ALA B CA 1
ATOM 3383 C C . ALA B 1 11 ? -22.406 42.188 -6.898 1 51.81 11 ALA B C 1
ATOM 3385 O O . ALA B 1 11 ? -21.484 41.406 -7.195 1 51.81 11 ALA B O 1
ATOM 3386 N N . ALA B 1 12 ? -22.922 42.344 -5.621 1 46.31 12 ALA B N 1
ATOM 3387 C CA . ALA B 1 12 ? -22.266 41.562 -4.57 1 46.31 12 ALA B CA 1
ATOM 3388 C C . ALA B 1 12 ? -22.578 40.062 -4.727 1 46.31 12 ALA B C 1
ATOM 3390 O O . ALA B 1 12 ? -21.719 39.219 -4.5 1 46.31 12 ALA B O 1
ATOM 3391 N N . VAL B 1 13 ? -23.891 39.781 -5.188 1 47.5 13 VAL B N 1
ATOM 3392 C CA . VAL B 1 13 ? -24.188 38.375 -5.402 1 47.5 13 VAL B CA 1
ATOM 3393 C C . VAL B 1 13 ? -23.391 37.844 -6.586 1 47.5 13 VAL B C 1
ATOM 3395 O O . VAL B 1 13 ? -22.906 36.688 -6.559 1 47.5 13 VAL B O 1
ATOM 3398 N N . LEU B 1 14 ? -23.188 38.688 -7.605 1 43.09 14 LEU B N 1
ATOM 3399 C CA . LEU B 1 14 ? -22.453 38.188 -8.758 1 43.09 14 LEU B CA 1
ATOM 3400 C C . LEU B 1 14 ? -20.984 38.031 -8.43 1 43.09 14 LEU B C 1
ATOM 3402 O O . LEU B 1 14 ? -20.328 37.094 -8.938 1 43.09 14 LEU B O 1
ATOM 3406 N N . VAL B 1 15 ? -20.438 38.906 -7.547 1 39 15 VAL B N 1
ATOM 3407 C CA . VAL B 1 15 ? -19.016 38.75 -7.238 1 39 15 VAL B CA 1
ATOM 3408 C C . VAL B 1 15 ? -18.812 37.531 -6.336 1 39 15 VAL B C 1
ATOM 3410 O O . VAL B 1 15 ? -17.797 36.844 -6.441 1 39 15 VAL B O 1
ATOM 3413 N N . VAL B 1 16 ? -19.797 37.281 -5.418 1 36.81 16 VAL B N 1
ATOM 3414 C CA . VAL B 1 16 ? -19.656 36.062 -4.605 1 36.81 16 VAL B CA 1
ATOM 3415 C C . VAL B 1 16 ? -19.734 34.844 -5.496 1 36.81 16 VAL B C 1
ATOM 3417 O O . VAL B 1 16 ? -19.062 33.844 -5.238 1 36.81 16 VAL B O 1
ATOM 3420 N N . MET B 1 17 ? -20.531 34.875 -6.547 1 35.47 17 MET B N 1
ATOM 3421 C CA . MET B 1 17 ? -20.609 33.688 -7.398 1 35.47 17 MET B CA 1
ATOM 3422 C C . MET B 1 17 ? -19.312 33.469 -8.156 1 35.47 17 MET B C 1
ATOM 3424 O O . MET B 1 17 ? -19.031 32.375 -8.633 1 35.47 17 MET B O 1
ATOM 3428 N N . ALA B 1 18 ? -18.641 34.5 -8.516 1 34.22 18 ALA B N 1
ATOM 3429 C CA . ALA B 1 18 ? -17.453 34.344 -9.359 1 34.22 18 ALA B CA 1
ATOM 3430 C C . ALA B 1 18 ? -16.297 33.75 -8.57 1 34.22 18 ALA B C 1
ATOM 3432 O O . ALA B 1 18 ? -15.422 33.062 -9.133 1 34.22 18 ALA B O 1
ATOM 3433 N N . CYS B 1 19 ? -16.141 34.125 -7.305 1 31.67 19 CYS B N 1
ATOM 3434 C CA . CYS B 1 19 ? -14.945 33.719 -6.574 1 31.67 19 CYS B CA 1
ATOM 3435 C C . CYS B 1 19 ? -15.039 32.281 -6.121 1 31.67 19 CYS B C 1
ATOM 3437 O O . CYS B 1 19 ? -14.094 31.734 -5.551 1 31.67 19 CYS B O 1
ATOM 3439 N N . LEU B 1 20 ? -16.219 31.734 -6.109 1 33.22 20 LEU B N 1
ATOM 3440 C CA . LEU B 1 20 ? -16.406 30.344 -5.734 1 33.22 20 LEU B CA 1
ATOM 3441 C C . LEU B 1 20 ? -15.914 29.406 -6.832 1 33.22 20 LEU B C 1
ATOM 3443 O O . LEU B 1 20 ? -15.93 28.188 -6.668 1 33.22 20 LEU B O 1
ATOM 3447 N N . VAL B 1 21 ? -15.508 29.844 -7.938 1 32.31 21 VAL B N 1
ATOM 3448 C CA . VAL B 1 21 ? -15.32 28.984 -9.094 1 32.31 21 VAL B CA 1
ATOM 3449 C C . VAL B 1 21 ? -13.961 28.281 -9 1 32.31 21 VAL B C 1
ATOM 3451 O O . VAL B 1 21 ? -13.844 27.094 -9.281 1 32.31 21 VAL B O 1
ATOM 3454 N N . PRO B 1 22 ? -12.922 28.969 -8.453 1 32.97 22 PRO B N 1
ATOM 3455 C CA . PRO B 1 22 ? -11.648 28.312 -8.758 1 32.97 22 PRO B CA 1
ATOM 3456 C C . PRO B 1 22 ? -11.312 27.203 -7.777 1 32.97 22 PRO B C 1
ATOM 3458 O O . PRO B 1 22 ? -10.633 26.234 -8.141 1 32.97 22 PRO B O 1
ATOM 3461 N N . ALA B 1 23 ? -11.531 27.328 -6.473 1 34.03 23 ALA B N 1
ATOM 3462 C CA . ALA B 1 23 ? -11.234 26.297 -5.477 1 34.03 23 ALA B CA 1
ATOM 3463 C C . ALA B 1 23 ? -11.953 25 -5.797 1 34.03 23 ALA B C 1
ATOM 3465 O O . ALA B 1 23 ? -11.398 23.906 -5.605 1 34.03 23 ALA B O 1
ATOM 3466 N N . ALA B 1 24 ? -13.133 24.938 -6.16 1 38.84 24 ALA B N 1
ATOM 3467 C CA . ALA B 1 24 ? -13.969 23.891 -6.734 1 38.84 24 ALA B CA 1
ATOM 3468 C C . ALA B 1 24 ? -13.32 23.297 -7.98 1 38.84 24 ALA B C 1
ATOM 3470 O O . ALA B 1 24 ? -13.453 22.094 -8.25 1 38.84 24 ALA B O 1
ATOM 3471 N N . THR B 1 25 ? -12.242 23.969 -8.484 1 40.94 25 THR B N 1
ATOM 3472 C CA . THR B 1 25 ? -11.727 23.516 -9.766 1 40.94 25 THR B CA 1
ATOM 3473 C C . THR B 1 25 ? -10.57 22.531 -9.57 1 40.94 25 THR B C 1
ATOM 3475 O O . THR B 1 25 ? -10.461 21.547 -10.297 1 40.94 25 THR B O 1
ATOM 3478 N N . ALA B 1 26 ? -9.547 22.766 -8.57 1 41.31 26 ALA B N 1
ATOM 3479 C CA . ALA B 1 26 ? -8.438 21.812 -8.43 1 41.31 26 ALA B CA 1
ATOM 3480 C C . ALA B 1 26 ? -8.906 20.5 -7.828 1 41.31 26 ALA B C 1
ATOM 3482 O O . ALA B 1 26 ? -8.539 19.422 -8.305 1 41.31 26 ALA B O 1
ATOM 3483 N N . SER B 1 27 ? -9.469 20.422 -6.492 1 44.78 27 SER B N 1
ATOM 3484 C CA . SER B 1 27 ? -10.156 19.203 -6.066 1 44.78 27 SER B CA 1
ATOM 3485 C C . SER B 1 27 ? -11.047 18.656 -7.176 1 44.78 27 SER B C 1
ATOM 3487 O O . SER B 1 27 ? -11.109 17.438 -7.379 1 44.78 27 SER B O 1
ATOM 3489 N N . LEU B 1 28 ? -11.461 19.625 -7.863 1 47.16 28 LEU B N 1
ATOM 3490 C CA . LEU B 1 28 ? -12.258 19.281 -9.031 1 47.16 28 LEU B CA 1
ATOM 3491 C C . LEU B 1 28 ? -11.383 18.703 -10.133 1 47.16 28 LEU B C 1
ATOM 3493 O O . LEU B 1 28 ? -11.766 17.734 -10.805 1 47.16 28 LEU B O 1
ATOM 3497 N N . HIS B 1 29 ? -10.016 19.281 -10.133 1 50.69 29 HIS B N 1
ATOM 3498 C CA . HIS B 1 29 ? -9.133 18.766 -11.172 1 50.69 29 HIS B CA 1
ATOM 3499 C C . HIS B 1 29 ? -8.664 17.359 -10.852 1 50.69 29 HIS B C 1
ATOM 3501 O O . HIS B 1 29 ? -8.633 16.5 -11.727 1 50.69 29 HIS B O 1
ATOM 3507 N N . ALA B 1 30 ? -8.25 17.219 -9.523 1 58 30 ALA B N 1
ATOM 3508 C CA . ALA B 1 30 ? -7.867 15.867 -9.133 1 58 30 ALA B CA 1
ATOM 3509 C C . ALA B 1 30 ? -9.047 14.906 -9.266 1 58 30 ALA B C 1
ATOM 3511 O O . ALA B 1 30 ? -8.883 13.773 -9.734 1 58 30 ALA B O 1
ATOM 3512 N N . GLU B 1 31 ? -10.07 15.43 -8.828 1 66.69 31 GLU B N 1
ATOM 3513 C CA . GLU B 1 31 ? -11.273 14.617 -8.977 1 66.69 31 GLU B CA 1
ATOM 3514 C C . GLU B 1 31 ? -11.633 14.43 -10.453 1 66.69 31 GLU B C 1
ATOM 3516 O O . GLU B 1 31 ? -12.086 13.352 -10.852 1 66.69 31 GLU B O 1
ATOM 3521 N N . GLU B 1 32 ? -11.359 15.516 -11.156 1 67.88 32 GLU B N 1
ATOM 3522 C CA . GLU B 1 32 ? -11.625 15.406 -12.586 1 67.88 32 GLU B CA 1
ATOM 3523 C C . GLU B 1 32 ? -10.695 14.398 -13.25 1 67.88 32 GLU B C 1
ATOM 3525 O O . GLU B 1 32 ? -11.117 13.625 -14.109 1 67.88 32 GLU B O 1
ATOM 3530 N N . THR B 1 33 ? -9.531 14.445 -12.766 1 81.75 33 THR B N 1
ATOM 3531 C CA . THR B 1 33 ? -8.578 13.492 -13.32 1 81.75 33 THR B CA 1
ATOM 3532 C C . THR B 1 33 ? -8.961 12.062 -12.93 1 81.75 33 THR B C 1
ATOM 3534 O O . THR B 1 33 ? -8.93 11.156 -13.766 1 81.75 33 THR B O 1
ATOM 3537 N N . LEU B 1 34 ? -9.492 11.898 -11.742 1 89.12 34 LEU B N 1
ATOM 3538 C CA . LEU B 1 34 ? -9.922 10.578 -11.266 1 89.12 34 LEU B CA 1
ATOM 3539 C C . LEU B 1 34 ? -11.125 10.086 -12.055 1 89.12 34 LEU B C 1
ATOM 3541 O O . LEU B 1 34 ? -11.164 8.93 -12.484 1 89.12 34 LEU B O 1
ATOM 3545 N N . THR B 1 35 ? -12.055 11.008 -12.281 1 91.81 35 THR B N 1
ATOM 3546 C CA . THR B 1 35 ? -13.273 10.641 -13 1 91.81 35 THR B CA 1
ATOM 3547 C C . THR B 1 35 ? -12.961 10.305 -14.453 1 91.81 35 THR B C 1
ATOM 3549 O O . THR B 1 35 ? -13.555 9.383 -15.023 1 91.81 35 THR B O 1
ATOM 3552 N N . SER B 1 36 ? -12.031 11.023 -14.961 1 93.69 36 SER B N 1
ATOM 3553 C CA . SER B 1 36 ? -11.625 10.742 -16.328 1 93.69 36 SER B CA 1
ATOM 3554 C C . SER B 1 36 ? -10.922 9.391 -16.438 1 93.69 36 SER B C 1
ATOM 3556 O O . SER B 1 36 ? -11.164 8.625 -17.375 1 93.69 36 SER B O 1
ATOM 3558 N N . GLN B 1 37 ? -10.086 9.109 -15.586 1 94.56 37 GLN B N 1
ATOM 3559 C CA . GLN B 1 37 ? -9.383 7.832 -15.57 1 94.56 37 GLN B CA 1
ATOM 3560 C C . GLN B 1 37 ? -10.359 6.672 -15.383 1 94.56 37 GLN B C 1
ATOM 3562 O O . GLN B 1 37 ? -10.211 5.617 -16 1 94.56 37 GLN B O 1
ATOM 3567 N N . PHE B 1 38 ? -11.336 6.902 -14.562 1 97.31 38 PHE B N 1
ATOM 3568 C CA . PHE B 1 38 ? -12.328 5.859 -14.312 1 97.31 38 PHE B CA 1
ATOM 3569 C C . PHE B 1 38 ? -13.18 5.617 -15.555 1 97.31 38 PHE B C 1
ATOM 3571 O O . PHE B 1 38 ? -13.516 4.473 -15.867 1 97.31 38 PHE B O 1
ATOM 3578 N N . ALA B 1 39 ? -13.5 6.664 -16.219 1 96.19 39 ALA B N 1
ATOM 3579 C CA . ALA B 1 39 ? -14.242 6.523 -17.469 1 96.19 39 ALA B CA 1
ATOM 3580 C C . ALA B 1 39 ? -13.445 5.73 -18.5 1 96.19 39 ALA B C 1
ATOM 3582 O O . ALA B 1 39 ? -13.992 4.883 -19.203 1 96.19 39 ALA B O 1
ATOM 3583 N N . GLU B 1 40 ? -12.227 6 -18.625 1 96.31 40 GLU B N 1
ATOM 3584 C CA . GLU B 1 40 ? -11.359 5.258 -19.547 1 96.31 40 GLU B CA 1
ATOM 3585 C C . GLU B 1 40 ? -11.281 3.785 -19.141 1 96.31 40 GLU B C 1
ATOM 3587 O O . GLU B 1 40 ? -11.281 2.906 -20.016 1 96.31 40 GLU B O 1
ATOM 3592 N N . PHE B 1 41 ? -11.188 3.574 -17.875 1 97.62 41 PHE B N 1
ATOM 3593 C CA . PHE B 1 41 ? -11.164 2.217 -17.344 1 97.62 41 PHE B CA 1
ATOM 3594 C C . PHE B 1 41 ? -12.422 1.457 -17.75 1 97.62 41 PHE B C 1
ATOM 3596 O O . PHE B 1 41 ? -12.344 0.316 -18.203 1 97.62 41 PHE B O 1
ATOM 3603 N N . LYS B 1 42 ? -13.555 2.029 -17.531 1 97.38 42 LYS B N 1
ATOM 3604 C CA . LYS B 1 42 ? -14.828 1.401 -17.859 1 97.38 42 LYS B CA 1
ATOM 3605 C C . LYS B 1 42 ? -14.906 1.079 -19.344 1 97.38 42 LYS B C 1
ATOM 3607 O O . LYS B 1 42 ? -15.383 0.009 -19.734 1 97.38 42 LYS B O 1
ATOM 3612 N N . GLN B 1 43 ? -14.43 2.012 -20.125 1 96.31 43 GLN B N 1
ATOM 3613 C CA . GLN B 1 43 ? -14.453 1.812 -21.578 1 96.31 43 GLN B CA 1
ATOM 3614 C C . GLN B 1 43 ? -13.516 0.682 -21.984 1 96.31 43 GLN B C 1
ATOM 3616 O O . GLN B 1 43 ? -13.906 -0.216 -22.734 1 96.31 43 GLN B O 1
ATOM 3621 N N . LYS B 1 44 ? -12.367 0.687 -21.484 1 95.75 44 LYS B N 1
ATOM 3622 C CA . LYS B 1 44 ? -11.344 -0.284 -21.859 1 95.75 44 LYS B CA 1
ATOM 3623 C C . LYS B 1 44 ? -11.75 -1.697 -21.453 1 95.75 44 LYS B C 1
ATOM 3625 O O . LYS B 1 44 ? -11.484 -2.658 -22.172 1 95.75 44 LYS B O 1
ATOM 3630 N N . HIS B 1 45 ? -12.383 -1.795 -20.312 1 94.56 45 HIS B N 1
ATOM 3631 C CA . HIS B 1 45 ? -12.648 -3.125 -19.781 1 94.56 45 HIS B CA 1
ATOM 3632 C C . HIS B 1 45 ? -14.141 -3.457 -19.844 1 94.56 45 HIS B C 1
ATOM 3634 O O . HIS B 1 45 ? -14.586 -4.438 -19.25 1 94.56 45 HIS B O 1
ATOM 3640 N N . GLY B 1 46 ? -14.883 -2.602 -20.469 1 94.25 46 GLY B N 1
ATOM 3641 C CA . GLY B 1 46 ? -16.297 -2.873 -20.719 1 94.25 46 GLY B CA 1
ATOM 3642 C C . GLY B 1 46 ? -17.109 -2.982 -19.438 1 94.25 46 GLY B C 1
ATOM 3643 O O . GLY B 1 46 ? -17.922 -3.896 -19.297 1 94.25 46 GLY B O 1
ATOM 3644 N N . ARG B 1 47 ? -16.922 -2.088 -18.484 1 95.94 47 ARG B N 1
ATOM 3645 C CA . ARG B 1 47 ? -17.594 -2.156 -17.188 1 95.94 47 ARG B CA 1
ATOM 3646 C C . ARG B 1 47 ? -18.922 -1.392 -17.234 1 95.94 47 ARG B C 1
ATOM 3648 O O . ARG B 1 47 ? -18.969 -0.256 -17.719 1 95.94 47 ARG B O 1
ATOM 3655 N N . VAL B 1 48 ? -19.938 -2.086 -16.828 1 95.12 48 VAL B N 1
ATOM 3656 C CA . VAL B 1 48 ? -21.25 -1.492 -16.641 1 95.12 48 VAL B CA 1
ATOM 3657 C C . VAL B 1 48 ? -21.781 -1.868 -15.258 1 95.12 48 VAL B C 1
ATOM 3659 O O . VAL B 1 48 ? -21.719 -3.033 -14.852 1 95.12 48 VAL B O 1
ATOM 3662 N N . TYR B 1 49 ? -22.266 -0.877 -14.578 1 96.31 49 TYR B N 1
ATOM 3663 C CA . TYR B 1 49 ? -22.719 -1.115 -13.211 1 96.31 49 TYR B CA 1
ATOM 3664 C C . TYR B 1 49 ? -24.234 -1.012 -13.125 1 96.31 49 TYR B C 1
ATOM 3666 O O . TYR B 1 49 ? -24.859 -0.27 -13.891 1 96.31 49 TYR B O 1
ATOM 3674 N N . GLU B 1 50 ? -24.781 -1.702 -12.219 1 95.5 50 GLU B N 1
ATOM 3675 C CA . GLU B 1 50 ? -26.219 -1.883 -12.117 1 95.5 50 GLU B CA 1
ATOM 3676 C C . GLU B 1 50 ? -26.922 -0.588 -11.703 1 95.5 50 GLU B C 1
ATOM 3678 O O . GLU B 1 50 ? -28.078 -0.354 -12.055 1 95.5 50 GLU B O 1
ATOM 3683 N N . SER B 1 51 ? -26.188 0.254 -10.844 1 96.62 51 SER B N 1
ATOM 3684 C CA . SER B 1 51 ? -26.797 1.469 -10.305 1 96.62 51 SER B CA 1
ATOM 3685 C C . SER B 1 51 ? -25.766 2.582 -10.164 1 96.62 51 SER B C 1
ATOM 3687 O O . SER B 1 51 ? -24.562 2.33 -10.211 1 96.62 51 SER B O 1
ATOM 3689 N N . ALA B 1 52 ? -26.312 3.768 -10.016 1 95 52 ALA B N 1
ATOM 3690 C CA . ALA B 1 52 ? -25.453 4.918 -9.781 1 95 52 ALA B CA 1
ATOM 3691 C C . ALA B 1 52 ? -24.688 4.773 -8.461 1 95 52 ALA B C 1
ATOM 3693 O O . ALA B 1 52 ? -23.547 5.195 -8.352 1 95 52 ALA B O 1
ATOM 3694 N N . ALA B 1 53 ? -25.359 4.215 -7.559 1 95.19 53 ALA B N 1
ATOM 3695 C CA . ALA B 1 53 ? -24.734 3.984 -6.258 1 95.19 53 ALA B CA 1
ATOM 3696 C C . ALA B 1 53 ? -23.562 3.014 -6.375 1 95.19 53 ALA B C 1
ATOM 3698 O O . ALA B 1 53 ? -22.516 3.217 -5.758 1 95.19 53 ALA B O 1
ATOM 3699 N N . GLU B 1 54 ? -23.781 1.945 -7.105 1 96.12 54 GLU B N 1
ATOM 3700 C CA . GLU B 1 54 ? -22.703 0.997 -7.312 1 96.12 54 GLU B CA 1
ATOM 3701 C C . GLU B 1 54 ? -21.531 1.647 -8.047 1 96.12 54 GLU B C 1
ATOM 3703 O O . GLU B 1 54 ? -20.375 1.419 -7.707 1 96.12 54 GLU B O 1
ATOM 3708 N N . GLU B 1 55 ? -21.891 2.398 -9.023 1 96.25 55 GLU B N 1
ATOM 3709 C CA . GLU B 1 55 ? -20.828 3.055 -9.789 1 96.25 55 GLU B CA 1
ATOM 3710 C C . GLU B 1 55 ? -20.016 3.99 -8.906 1 96.25 55 GLU B C 1
ATOM 3712 O O . GLU B 1 55 ? -18.781 4.055 -9.031 1 96.25 55 GLU B O 1
ATOM 3717 N N . ALA B 1 56 ? -20.656 4.75 -8.07 1 94.56 56 ALA B N 1
ATOM 3718 C CA . ALA B 1 56 ? -19.969 5.637 -7.141 1 94.56 56 ALA B CA 1
ATOM 3719 C C . ALA B 1 56 ? -19.062 4.848 -6.203 1 94.56 56 ALA B C 1
ATOM 3721 O O . ALA B 1 56 ? -17.953 5.285 -5.887 1 94.56 56 ALA B O 1
ATOM 3722 N N . PHE B 1 57 ? -19.547 3.736 -5.773 1 94.62 57 PHE B N 1
ATOM 3723 C CA . PHE B 1 57 ? -18.75 2.869 -4.91 1 94.62 57 PHE B CA 1
ATOM 3724 C C . PHE B 1 57 ? -17.516 2.365 -5.641 1 94.62 57 PHE B C 1
ATOM 3726 O O . PHE B 1 57 ? -16.406 2.408 -5.098 1 94.62 57 PHE B O 1
ATOM 3733 N N . ARG B 1 58 ? -17.719 1.9 -6.887 1 97.69 58 ARG B N 1
ATOM 3734 C CA . ARG B 1 58 ? -16.609 1.382 -7.68 1 97.69 58 ARG B CA 1
ATOM 3735 C C . ARG B 1 58 ? -15.578 2.475 -7.973 1 97.69 58 ARG B C 1
ATOM 3737 O O . ARG B 1 58 ? -14.383 2.203 -8.055 1 97.69 58 ARG B O 1
ATOM 3744 N N . LEU B 1 59 ? -16.062 3.678 -8.133 1 96.12 59 LEU B N 1
ATOM 3745 C CA . LEU B 1 59 ? -15.148 4.805 -8.305 1 96.12 59 LEU B CA 1
ATOM 3746 C C . LEU B 1 59 ? -14.281 4.992 -7.07 1 96.12 59 LEU B C 1
ATOM 3748 O O . LEU B 1 59 ? -13.078 5.25 -7.184 1 96.12 59 LEU B O 1
ATOM 3752 N N . SER B 1 60 ? -14.891 4.898 -5.922 1 93.38 60 SER B N 1
ATOM 3753 C CA . SER B 1 60 ? -14.133 5.02 -4.68 1 93.38 60 SER B CA 1
ATOM 3754 C C . SER B 1 60 ? -13.094 3.908 -4.559 1 93.38 60 SER B C 1
ATOM 3756 O O . SER B 1 60 ? -11.977 4.145 -4.086 1 93.38 60 SER B O 1
ATOM 3758 N N . VAL B 1 61 ? -13.469 2.721 -4.965 1 95.88 61 VAL B N 1
ATOM 3759 C CA . VAL B 1 61 ? -12.555 1.587 -4.941 1 95.88 61 VAL B CA 1
ATOM 3760 C C . VAL B 1 61 ? -11.422 1.814 -5.941 1 95.88 61 VAL B C 1
ATOM 3762 O O . VAL B 1 61 ? -10.258 1.52 -5.652 1 95.88 61 VAL B O 1
ATOM 3765 N N . PHE B 1 62 ? -11.828 2.369 -7.066 1 97.25 62 PHE B N 1
ATOM 3766 C CA . PHE B 1 62 ? -10.859 2.713 -8.094 1 97.25 62 PHE B CA 1
ATOM 3767 C C . PHE B 1 62 ? -9.82 3.688 -7.555 1 97.25 62 PHE B C 1
ATOM 3769 O O . PHE B 1 62 ? -8.617 3.508 -7.777 1 97.25 62 PHE B O 1
ATOM 3776 N N . ARG B 1 63 ? -10.258 4.648 -6.855 1 93 63 ARG B N 1
ATOM 3777 C CA . ARG B 1 63 ? -9.367 5.613 -6.215 1 93 63 ARG B CA 1
ATOM 3778 C C . ARG B 1 63 ? -8.406 4.918 -5.25 1 93 63 ARG B C 1
ATOM 3780 O O . ARG B 1 63 ? -7.211 5.203 -5.242 1 93 63 ARG B O 1
ATOM 3787 N N . GLU B 1 64 ? -8.922 4.047 -4.484 1 93.38 64 GLU B N 1
ATOM 3788 C CA . GLU B 1 64 ? -8.117 3.305 -3.516 1 93.38 64 GLU B CA 1
ATOM 3789 C C . GLU B 1 64 ? -7.051 2.467 -4.211 1 93.38 64 GLU B C 1
ATOM 3791 O O . GLU B 1 64 ? -5.914 2.383 -3.738 1 93.38 64 GLU B O 1
ATOM 3796 N N . ASN B 1 65 ? -7.441 1.884 -5.25 1 96.25 65 ASN B N 1
ATOM 3797 C CA . ASN B 1 65 ? -6.496 1.016 -5.945 1 96.25 65 ASN B CA 1
ATOM 3798 C C . ASN B 1 65 ? -5.414 1.821 -6.656 1 96.25 65 ASN B C 1
ATOM 3800 O O . ASN B 1 65 ? -4.285 1.35 -6.816 1 96.25 65 ASN B O 1
ATOM 3804 N N . LEU B 1 66 ? -5.754 3.012 -7.094 1 95.12 66 LEU B N 1
ATOM 3805 C CA . LEU B 1 66 ? -4.711 3.881 -7.629 1 95.12 66 LEU B CA 1
ATOM 3806 C C . LEU B 1 66 ? -3.701 4.246 -6.547 1 95.12 66 LEU B C 1
ATOM 3808 O O . LEU B 1 66 ? -2.498 4.312 -6.812 1 95.12 66 LEU B O 1
ATOM 3812 N N . PHE B 1 67 ? -4.215 4.496 -5.402 1 93.31 67 PHE B N 1
ATOM 3813 C CA . PHE B 1 67 ? -3.336 4.754 -4.27 1 93.31 67 PHE B CA 1
ATOM 3814 C C . PHE B 1 67 ? -2.438 3.551 -4 1 93.31 67 PHE B C 1
ATOM 3816 O O . PHE B 1 67 ? -1.227 3.699 -3.826 1 93.31 67 PHE B O 1
ATOM 3823 N N . LEU B 1 68 ? -2.984 2.389 -3.99 1 94.88 68 LEU B N 1
ATOM 3824 C CA . LEU B 1 68 ? -2.232 1.157 -3.773 1 94.88 68 LEU B CA 1
ATOM 3825 C C . LEU B 1 68 ? -1.17 0.973 -4.852 1 94.88 68 LEU B C 1
ATOM 3827 O O . LEU B 1 68 ? -0.053 0.54 -4.562 1 94.88 68 LEU B O 1
ATOM 3831 N N . ALA B 1 69 ? -1.541 1.27 -6.062 1 97.06 69 ALA B N 1
ATOM 3832 C CA . ALA B 1 69 ? -0.598 1.154 -7.172 1 97.06 69 ALA B CA 1
ATOM 3833 C C . ALA B 1 69 ? 0.623 2.041 -6.945 1 97.06 69 ALA B C 1
ATOM 3835 O O . ALA B 1 69 ? 1.759 1.608 -7.152 1 97.06 69 ALA B O 1
ATOM 3836 N N . ARG B 1 70 ? 0.38 3.229 -6.523 1 95.31 70 ARG B N 1
ATOM 3837 C CA . ARG B 1 70 ? 1.484 4.148 -6.266 1 95.31 70 ARG B CA 1
ATOM 3838 C C . ARG B 1 70 ? 2.352 3.65 -5.113 1 95.31 70 ARG B C 1
ATOM 3840 O O . ARG B 1 70 ? 3.576 3.789 -5.148 1 95.31 70 ARG B O 1
ATOM 3847 N N . LEU B 1 71 ? 1.71 3.178 -4.121 1 95.44 71 LEU B N 1
ATOM 3848 C CA . LEU B 1 71 ? 2.443 2.654 -2.977 1 95.44 71 LEU B CA 1
ATOM 3849 C C . LEU B 1 71 ? 3.275 1.439 -3.371 1 95.44 71 LEU B C 1
ATOM 3851 O O . LEU B 1 71 ? 4.422 1.301 -2.941 1 95.44 71 LEU B O 1
ATOM 3855 N N . HIS B 1 72 ? 2.707 0.54 -4.16 1 97.12 72 HIS B N 1
ATOM 3856 C CA . HIS B 1 72 ? 3.471 -0.584 -4.691 1 97.12 72 HIS B CA 1
ATOM 3857 C C . HIS B 1 72 ? 4.668 -0.102 -5.504 1 97.12 72 HIS B C 1
ATOM 3859 O O . HIS B 1 72 ? 5.754 -0.68 -5.422 1 97.12 72 HIS B O 1
ATOM 3865 N N . ALA B 1 73 ? 4.422 0.867 -6.305 1 96.75 73 ALA B N 1
ATOM 3866 C CA . ALA B 1 73 ? 5.5 1.403 -7.129 1 96.75 73 ALA B CA 1
ATOM 3867 C C . ALA B 1 73 ? 6.637 1.945 -6.262 1 96.75 73 ALA B C 1
ATOM 3869 O O . ALA B 1 73 ? 7.812 1.78 -6.594 1 96.75 73 ALA B O 1
ATOM 3870 N N . ALA B 1 74 ? 6.273 2.613 -5.191 1 94.44 74 ALA B N 1
ATOM 3871 C CA . ALA B 1 74 ? 7.277 3.141 -4.27 1 94.44 74 ALA B CA 1
ATOM 3872 C C . ALA B 1 74 ? 8.094 2.014 -3.641 1 94.44 74 ALA B C 1
ATOM 3874 O O . ALA B 1 74 ? 9.289 2.162 -3.406 1 94.44 74 ALA B O 1
ATOM 3875 N N . ALA B 1 75 ? 7.484 0.913 -3.412 1 95.75 75 ALA B N 1
ATOM 3876 C CA . ALA B 1 75 ? 8.133 -0.238 -2.793 1 95.75 75 ALA B CA 1
ATOM 3877 C C . ALA B 1 75 ? 8.914 -1.047 -3.824 1 95.75 75 ALA B C 1
ATOM 3879 O O . ALA B 1 75 ? 9.773 -1.856 -3.467 1 95.75 75 ALA B O 1
ATOM 3880 N N . ASN B 1 76 ? 8.609 -0.872 -5.133 1 97 76 ASN B N 1
ATOM 3881 C CA . ASN B 1 76 ? 9.164 -1.656 -6.227 1 97 76 ASN B CA 1
ATOM 3882 C C . ASN B 1 76 ? 9.711 -0.76 -7.336 1 97 76 ASN B C 1
ATOM 3884 O O . ASN B 1 76 ? 9.094 -0.618 -8.391 1 97 76 ASN B O 1
ATOM 3888 N N . PRO B 1 77 ? 10.922 -0.299 -7.191 1 95.5 77 PRO B N 1
ATOM 3889 C CA . PRO B 1 77 ? 11.438 0.691 -8.141 1 95.5 77 PRO B CA 1
ATOM 3890 C C . PRO B 1 77 ? 11.695 0.106 -9.523 1 95.5 77 PRO B C 1
ATOM 3892 O O . PRO B 1 77 ? 11.875 0.853 -10.492 1 95.5 77 PRO B O 1
ATOM 3895 N N . HIS B 1 78 ? 11.742 -1.236 -9.695 1 98 78 HIS B N 1
ATOM 3896 C CA . HIS B 1 78 ? 12.031 -1.852 -10.984 1 98 78 HIS B CA 1
ATOM 3897 C C . HIS B 1 78 ? 10.766 -2.396 -11.633 1 98 78 HIS B C 1
ATOM 3899 O O . HIS B 1 78 ? 10.844 -3.135 -12.617 1 98 78 HIS B O 1
ATOM 3905 N N . ALA B 1 79 ? 9.609 -2.041 -11.023 1 98.31 79 ALA B N 1
ATOM 3906 C CA . ALA B 1 79 ? 8.328 -2.484 -11.57 1 98.31 79 ALA B CA 1
ATOM 3907 C C . ALA B 1 79 ? 7.359 -1.314 -11.719 1 98.31 79 ALA B C 1
ATOM 3909 O O . ALA B 1 79 ? 7.598 -0.23 -11.188 1 98.31 79 ALA B O 1
ATOM 3910 N N . THR B 1 80 ? 6.371 -1.526 -12.5 1 98.5 80 THR B N 1
ATOM 3911 C CA . THR B 1 80 ? 5.324 -0.531 -12.695 1 98.5 80 THR B CA 1
ATOM 3912 C C . THR B 1 80 ? 3.969 -1.076 -12.258 1 98.5 80 THR B C 1
ATOM 3914 O O . THR B 1 80 ? 3.719 -2.281 -12.344 1 98.5 80 THR B O 1
ATOM 3917 N N . PHE B 1 81 ? 3.176 -0.183 -11.758 1 98.19 81 PHE B N 1
ATOM 3918 C CA . PHE B 1 81 ? 1.842 -0.477 -11.25 1 98.19 81 PHE B CA 1
ATOM 3919 C C . PHE B 1 81 ? 0.836 0.561 -11.734 1 98.19 81 PHE B C 1
ATOM 3921 O O . PHE B 1 81 ? 1.19 1.72 -11.961 1 98.19 81 PHE B O 1
ATOM 3928 N N . GLY B 1 82 ? -0.39 0.14 -11.883 1 97.44 82 GLY B N 1
ATOM 3929 C CA . GLY B 1 82 ? -1.412 1.044 -12.391 1 97.44 82 GLY B CA 1
ATOM 3930 C C . GLY B 1 82 ? -2.771 0.385 -12.539 1 97.44 82 GLY B C 1
ATOM 3931 O O . GLY B 1 82 ? -3.156 -0.448 -11.711 1 97.44 82 GLY B O 1
ATOM 3932 N N . VAL B 1 83 ? -3.473 0.862 -13.547 1 97.5 83 VAL B N 1
ATOM 3933 C CA . VAL B 1 83 ? -4.832 0.39 -13.789 1 97.5 83 VAL B CA 1
ATOM 3934 C C . VAL B 1 83 ? -4.793 -0.995 -14.43 1 97.5 83 VAL B C 1
ATOM 3936 O O . VAL B 1 83 ? -4.086 -1.209 -15.422 1 97.5 83 VAL B O 1
ATOM 3939 N N . THR B 1 84 ? -5.457 -1.876 -13.859 1 97.88 84 THR B N 1
ATOM 3940 C CA . THR B 1 84 ? -5.629 -3.24 -14.344 1 97.88 84 THR B CA 1
ATOM 3941 C C . THR B 1 84 ? -7.113 -3.588 -14.461 1 97.88 84 THR B C 1
ATOM 3943 O O . THR B 1 84 ? -7.973 -2.793 -14.078 1 97.88 84 THR B O 1
ATOM 3946 N N . PRO B 1 85 ? -7.465 -4.773 -14.961 1 96.75 85 PRO B N 1
ATOM 3947 C CA . PRO B 1 85 ? -8.875 -5.152 -15.031 1 96.75 85 PRO B CA 1
ATOM 3948 C C . PRO B 1 85 ? -9.516 -5.297 -13.648 1 96.75 85 PRO B C 1
ATOM 3950 O O . PRO B 1 85 ? -10.742 -5.41 -13.539 1 96.75 85 PRO B O 1
ATOM 3953 N N . PHE B 1 86 ? -8.711 -5.203 -12.609 1 97.06 86 PHE B N 1
ATOM 3954 C CA . PHE B 1 86 ? -9.203 -5.453 -11.258 1 97.06 86 PHE B CA 1
ATOM 3955 C C . PHE B 1 86 ? -9.328 -4.148 -10.477 1 97.06 86 PHE B C 1
ATOM 3957 O O . PHE B 1 86 ? -9.641 -4.16 -9.289 1 97.06 86 PHE B O 1
ATOM 3964 N N . SER B 1 87 ? -9.164 -3.043 -11.133 1 97.75 87 SER B N 1
ATOM 3965 C CA . SER B 1 87 ? -8.992 -1.763 -10.453 1 97.75 87 SER B CA 1
ATOM 3966 C C . SER B 1 87 ? -10.305 -1.288 -9.836 1 97.75 87 SER B C 1
ATOM 3968 O O . SER B 1 87 ? -10.312 -0.335 -9.055 1 97.75 87 SER B O 1
ATOM 3970 N N . ASP B 1 88 ? -11.43 -1.913 -10.109 1 97.5 88 ASP B N 1
ATOM 3971 C CA . ASP B 1 88 ? -12.703 -1.541 -9.492 1 97.5 88 ASP B CA 1
ATOM 3972 C C . ASP B 1 88 ? -13.117 -2.561 -8.43 1 97.5 88 ASP B C 1
ATOM 3974 O O . ASP B 1 88 ? -14.25 -2.545 -7.961 1 97.5 88 ASP B O 1
ATOM 3978 N N . LEU B 1 89 ? -12.172 -3.475 -8.07 1 96 89 LEU B N 1
ATOM 3979 C CA . LEU B 1 89 ? -12.438 -4.469 -7.039 1 96 89 LEU B CA 1
ATOM 3980 C C . LEU B 1 89 ? -11.719 -4.109 -5.742 1 96 89 LEU B C 1
ATOM 3982 O O . LEU B 1 89 ? -10.57 -3.662 -5.77 1 96 89 LEU B O 1
ATOM 3986 N N . THR B 1 90 ? -12.453 -4.289 -4.633 1 93.62 90 THR B N 1
ATOM 3987 C CA . THR B 1 90 ? -11.758 -4.23 -3.354 1 93.62 90 THR B CA 1
ATOM 3988 C C . THR B 1 90 ? -10.766 -5.383 -3.225 1 93.62 90 THR B C 1
ATOM 3990 O O . THR B 1 90 ? -10.875 -6.387 -3.934 1 93.62 90 THR B O 1
ATOM 3993 N N . ARG B 1 91 ? -9.828 -5.246 -2.389 1 92.06 91 ARG B N 1
ATOM 3994 C CA . ARG B 1 91 ? -8.867 -6.328 -2.18 1 92.06 91 ARG B CA 1
ATOM 3995 C C . ARG B 1 91 ? -9.562 -7.594 -1.7 1 92.06 91 ARG B C 1
ATOM 3997 O O . ARG B 1 91 ? -9.156 -8.703 -2.045 1 92.06 91 ARG B O 1
ATOM 4004 N N . GLU B 1 92 ? -10.57 -7.418 -0.881 1 88.81 92 GLU B N 1
ATOM 4005 C CA . GLU B 1 92 ? -11.328 -8.57 -0.41 1 88.81 92 GLU B CA 1
ATOM 4006 C C . GLU B 1 92 ? -12.047 -9.266 -1.562 1 88.81 92 GLU B C 1
ATOM 4008 O O . GLU B 1 92 ? -12.062 -10.492 -1.646 1 88.81 92 GLU B O 1
ATOM 4013 N N . GLU B 1 93 ? -12.68 -8.445 -2.428 1 90.5 93 GLU B N 1
ATOM 4014 C CA . GLU B 1 93 ? -13.328 -9.016 -3.607 1 90.5 93 GLU B CA 1
ATOM 4015 C C . GLU B 1 93 ? -12.32 -9.742 -4.492 1 90.5 93 GLU B C 1
ATOM 4017 O O . GLU B 1 93 ? -12.602 -10.844 -4.98 1 90.5 93 GLU B O 1
ATOM 4022 N N . PHE B 1 94 ? -11.195 -9.125 -4.715 1 92.31 94 PHE B N 1
ATOM 4023 C CA . PHE B 1 94 ? -10.133 -9.703 -5.527 1 92.31 94 PHE B CA 1
ATOM 4024 C C . PHE B 1 94 ? -9.68 -11.039 -4.949 1 92.31 94 PHE B C 1
ATOM 4026 O O . PHE B 1 94 ? -9.578 -12.031 -5.672 1 92.31 94 PHE B O 1
ATOM 4033 N N . ARG B 1 95 ? -9.438 -11.078 -3.697 1 87.31 95 ARG B N 1
ATOM 4034 C CA . ARG B 1 95 ? -8.992 -12.289 -3.012 1 87.31 95 ARG B CA 1
ATOM 4035 C C . ARG B 1 95 ? -10.039 -13.391 -3.109 1 87.31 95 ARG B C 1
ATOM 4037 O O . ARG B 1 95 ? -9.711 -14.547 -3.381 1 87.31 95 ARG B O 1
ATOM 4044 N N . SER B 1 96 ? -11.25 -13.055 -2.9 1 84.31 96 SER B N 1
ATOM 4045 C CA . SER B 1 96 ? -12.32 -14.039 -2.865 1 84.31 96 SER B CA 1
ATOM 4046 C C . SER B 1 96 ? -12.586 -14.617 -4.25 1 84.31 96 SER B C 1
ATOM 4048 O O . SER B 1 96 ? -12.953 -15.781 -4.383 1 84.31 96 SER B O 1
ATOM 4050 N N . ARG B 1 97 ? -12.328 -13.82 -5.238 1 83.44 97 ARG B N 1
ATOM 4051 C CA . ARG B 1 97 ? -12.672 -14.242 -6.594 1 83.44 97 ARG B CA 1
ATOM 4052 C C . ARG B 1 97 ? -11.5 -14.945 -7.27 1 83.44 97 ARG B C 1
ATOM 4054 O O . ARG B 1 97 ? -11.703 -15.875 -8.055 1 83.44 97 ARG B O 1
ATOM 4061 N N . TYR B 1 98 ? -10.367 -14.539 -6.914 1 82 98 TYR B N 1
ATOM 4062 C CA . TYR B 1 98 ? -9.25 -14.969 -7.746 1 82 98 TYR B CA 1
ATOM 4063 C C . TYR B 1 98 ? -8.258 -15.797 -6.941 1 82 98 TYR B C 1
ATOM 4065 O O . TYR B 1 98 ? -7.379 -16.453 -7.512 1 82 98 TYR B O 1
ATOM 4073 N N . HIS B 1 99 ? -8.383 -15.781 -5.613 1 73.56 99 HIS B N 1
ATOM 4074 C CA . HIS B 1 99 ? -7.43 -16.484 -4.754 1 73.56 99 HIS B CA 1
ATOM 4075 C C . HIS B 1 99 ? -8.133 -17.516 -3.875 1 73.56 99 HIS B C 1
ATOM 4077 O O . HIS B 1 99 ? -7.711 -17.766 -2.744 1 73.56 99 HIS B O 1
ATOM 4083 N N . ASN B 1 100 ? -9.148 -18.156 -4.195 1 64.75 100 ASN B N 1
ATOM 4084 C CA . ASN B 1 100 ? -9.977 -18.969 -3.301 1 64.75 100 ASN B CA 1
ATOM 4085 C C . ASN B 1 100 ? -9.312 -20.312 -2.982 1 64.75 100 ASN B C 1
ATOM 4087 O O . ASN B 1 100 ? -9.852 -21.109 -2.215 1 64.75 100 ASN B O 1
ATOM 4091 N N . GLY B 1 101 ? -8.156 -20.406 -2.928 1 67.88 101 GLY B N 1
ATOM 4092 C CA . GLY B 1 101 ? -7.574 -21.703 -2.643 1 67.88 101 GLY B CA 1
ATOM 4093 C C . GLY B 1 101 ? -6.504 -21.656 -1.566 1 67.88 101 GLY B C 1
ATOM 4094 O O . GLY B 1 101 ? -5.699 -22.578 -1.442 1 67.88 101 GLY B O 1
ATOM 4095 N N . ALA B 1 102 ? -6.734 -20.594 -0.78 1 71 102 ALA B N 1
ATOM 4096 C CA . ALA B 1 102 ? -5.68 -20.359 0.201 1 71 102 ALA B CA 1
ATOM 4097 C C . ALA B 1 102 ? -5.605 -21.5 1.209 1 71 102 ALA B C 1
ATOM 4099 O O . ALA B 1 102 ? -4.516 -21.891 1.636 1 71 102 ALA B O 1
ATOM 4100 N N . ALA B 1 103 ? -6.691 -22.078 1.436 1 74.25 103 ALA B N 1
ATOM 4101 C CA . ALA B 1 103 ? -6.719 -23.188 2.391 1 74.25 103 ALA B CA 1
ATOM 4102 C C . ALA B 1 103 ? -5.941 -24.391 1.861 1 74.25 103 ALA B C 1
ATOM 4104 O O . ALA B 1 103 ? -5.246 -25.062 2.619 1 74.25 103 ALA B O 1
ATOM 4105 N N . HIS B 1 104 ? -6.055 -24.625 0.624 1 81.56 104 HIS B N 1
ATOM 4106 C CA . HIS B 1 104 ? -5.332 -25.734 0.015 1 81.56 104 HIS B CA 1
ATOM 4107 C C . HIS B 1 104 ? -3.828 -25.5 0.024 1 81.56 104 HIS B C 1
ATOM 4109 O O . HIS B 1 104 ? -3.045 -26.406 0.289 1 81.56 104 HIS B O 1
ATOM 4115 N N . PHE B 1 105 ? -3.525 -24.328 -0.161 1 84.25 105 PHE B N 1
ATOM 4116 C CA . PHE B 1 105 ? -2.109 -23.984 -0.181 1 84.25 105 PHE B CA 1
ATOM 4117 C C . PHE B 1 105 ? -1.526 -24 1.227 1 84.25 105 PHE B C 1
ATOM 4119 O O . PHE B 1 105 ? -0.385 -24.422 1.425 1 84.25 105 PHE B O 1
ATOM 4126 N N . ALA B 1 106 ? -2.301 -23.562 2.111 1 78.31 106 ALA B N 1
ATOM 4127 C CA . ALA B 1 106 ? -1.86 -23.625 3.502 1 78.31 106 ALA B CA 1
ATOM 4128 C C . ALA B 1 106 ? -1.659 -25.078 3.938 1 78.31 106 ALA B C 1
ATOM 4130 O O . ALA B 1 106 ? -0.681 -25.406 4.617 1 78.31 106 ALA B O 1
ATOM 4131 N N . ALA B 1 107 ? -2.553 -25.891 3.566 1 76.5 107 ALA B N 1
ATOM 4132 C CA . ALA B 1 107 ? -2.461 -27.312 3.902 1 76.5 107 ALA B CA 1
ATOM 4133 C C . ALA B 1 107 ? -1.237 -27.953 3.254 1 76.5 107 ALA B C 1
ATOM 4135 O O . ALA B 1 107 ? -0.606 -28.828 3.84 1 76.5 107 ALA B O 1
ATOM 4136 N N . ALA B 1 108 ? -0.948 -27.5 2.123 1 75.81 108 ALA B N 1
ATOM 4137 C CA . ALA B 1 108 ? 0.189 -28.031 1.38 1 75.81 108 ALA B CA 1
ATOM 4138 C C . ALA B 1 108 ? 1.499 -27.766 2.117 1 75.81 108 ALA B C 1
ATOM 4140 O O . ALA B 1 108 ? 2.424 -28.594 2.062 1 75.81 108 ALA B O 1
ATOM 4141 N N . GLN B 1 109 ? 1.575 -26.688 2.773 1 75 109 GLN B N 1
ATOM 4142 C CA . GLN B 1 109 ? 2.801 -26.297 3.469 1 75 109 GLN B CA 1
ATOM 4143 C C . GLN B 1 109 ? 3.029 -27.172 4.699 1 75 109 GLN B C 1
ATOM 4145 O O . GLN B 1 109 ? 4.16 -27.312 5.172 1 75 109 GLN B O 1
ATOM 4150 N N . GLU B 1 110 ? 2.033 -27.812 5.148 1 75.12 110 GLU B N 1
ATOM 4151 C CA . GLU B 1 110 ? 2.139 -28.609 6.359 1 75.12 110 GLU B CA 1
ATOM 4152 C C . GLU B 1 110 ? 2.34 -30.094 6.02 1 75.12 110 GLU B C 1
ATOM 4154 O O . GLU B 1 110 ? 2.682 -30.891 6.895 1 75.12 110 GLU B O 1
ATOM 4159 N N . ARG B 1 111 ? 2.215 -30.438 4.875 1 79.31 111 ARG B N 1
ATOM 4160 C CA . ARG B 1 111 ? 2.324 -31.828 4.473 1 79.31 111 ARG B CA 1
ATOM 4161 C C . ARG B 1 111 ? 3.785 -32.281 4.398 1 79.31 111 ARG B C 1
ATOM 4163 O O . ARG B 1 111 ? 4.672 -31.453 4.145 1 79.31 111 ARG B O 1
ATOM 4170 N N . ALA B 1 112 ? 3.994 -33.531 4.711 1 79.62 112 ALA B N 1
ATOM 4171 C CA . ALA B 1 112 ? 5.32 -34.094 4.5 1 79.62 112 ALA B CA 1
ATOM 4172 C C . ALA B 1 112 ? 5.672 -34.125 3.014 1 79.62 112 ALA B C 1
ATOM 4174 O O . ALA B 1 112 ? 4.836 -34.5 2.184 1 79.62 112 ALA B O 1
ATOM 4175 N N . ARG B 1 113 ? 6.859 -33.625 2.693 1 84.69 113 ARG B N 1
ATOM 4176 C CA . ARG B 1 113 ? 7.297 -33.531 1.305 1 84.69 113 ARG B CA 1
ATOM 4177 C C . ARG B 1 113 ? 8.5 -34.438 1.048 1 84.69 113 ARG B C 1
ATOM 4179 O O . ARG B 1 113 ? 9.336 -34.625 1.934 1 84.69 113 ARG B O 1
ATOM 4186 N N . VAL B 1 114 ? 8.484 -35.031 -0.157 1 84.12 114 VAL B N 1
ATOM 4187 C CA . VAL B 1 114 ? 9.648 -35.781 -0.623 1 84.12 114 VAL B CA 1
ATOM 4188 C C . VAL B 1 114 ? 10.133 -35.219 -1.954 1 84.12 114 VAL B C 1
ATOM 4190 O O . VAL B 1 114 ? 9.844 -35.781 -3.018 1 84.12 114 VAL B O 1
ATOM 4193 N N . PRO B 1 115 ? 10.906 -34.156 -1.869 1 89.19 115 PRO B N 1
ATOM 4194 C CA . PRO B 1 115 ? 11.359 -33.531 -3.107 1 89.19 115 PRO B CA 1
ATOM 4195 C C . PRO B 1 115 ? 12.398 -34.344 -3.852 1 89.19 115 PRO B C 1
ATOM 4197 O O . PRO B 1 115 ? 13.164 -35.094 -3.227 1 89.19 115 PRO B O 1
ATOM 4200 N N . VAL B 1 116 ? 12.414 -34.219 -5.133 1 89.81 116 VAL B N 1
ATOM 4201 C CA . VAL B 1 116 ? 13.422 -34.844 -5.969 1 89.81 116 VAL B CA 1
ATOM 4202 C C . VAL B 1 116 ? 14.773 -34.188 -5.75 1 89.81 116 VAL B C 1
ATOM 4204 O O . VAL B 1 116 ? 14.852 -33.031 -5.348 1 89.81 116 VAL B O 1
ATOM 4207 N N . LYS B 1 117 ? 15.805 -34.969 -5.957 1 86.75 117 LYS B N 1
ATOM 4208 C CA . LYS B 1 117 ? 17.141 -34.375 -5.902 1 86.75 117 LYS B CA 1
ATOM 4209 C C . LYS B 1 117 ? 17.484 -33.656 -7.199 1 86.75 117 LYS B C 1
ATOM 4211 O O . LYS B 1 117 ? 17.297 -34.219 -8.289 1 86.75 117 LYS B O 1
ATOM 4216 N N . VAL B 1 118 ? 17.781 -32.438 -7.086 1 88.75 118 VAL B N 1
ATOM 4217 C CA . VAL B 1 118 ? 18.156 -31.625 -8.25 1 88.75 118 VAL B CA 1
ATOM 4218 C C . VAL B 1 118 ? 19.578 -31.109 -8.094 1 88.75 118 VAL B C 1
ATOM 4220 O O . VAL B 1 118 ? 19.938 -30.5 -7.074 1 88.75 118 VAL B O 1
ATOM 4223 N N . GLU B 1 119 ? 20.422 -31.438 -9.023 1 85.12 119 GLU B N 1
ATOM 4224 C CA . GLU B 1 119 ? 21.797 -30.922 -9.031 1 85.12 119 GLU B CA 1
ATOM 4225 C C . GLU B 1 119 ? 21.875 -29.578 -9.758 1 85.12 119 GLU B C 1
ATOM 4227 O O . GLU B 1 119 ? 21.281 -29.406 -10.828 1 85.12 119 GLU B O 1
ATOM 4232 N N . VAL B 1 120 ? 22.469 -28.672 -9.047 1 85 120 VAL B N 1
ATOM 4233 C CA . VAL B 1 120 ? 22.594 -27.328 -9.625 1 85 120 VAL B CA 1
ATOM 4234 C C . VAL B 1 120 ? 23.891 -27.234 -10.414 1 85 120 VAL B C 1
ATOM 4236 O O . VAL B 1 120 ? 24.906 -26.781 -9.875 1 85 120 VAL B O 1
ATOM 4239 N N . VAL B 1 121 ? 24.172 -28.031 -11.344 1 78.81 121 VAL B N 1
ATOM 4240 C CA . VAL B 1 121 ? 25.422 -27.969 -12.094 1 78.81 121 VAL B CA 1
ATOM 4241 C C . VAL B 1 121 ? 25.141 -27.5 -13.516 1 78.81 121 VAL B C 1
ATOM 4243 O O . VAL B 1 121 ? 24.297 -28.062 -14.211 1 78.81 121 VAL B O 1
ATOM 4246 N N . GLY B 1 122 ? 25.797 -26.391 -13.883 1 80.62 122 GLY B N 1
ATOM 4247 C CA . GLY B 1 122 ? 25.812 -25.969 -15.273 1 80.62 122 GLY B CA 1
ATOM 4248 C C . GLY B 1 122 ? 24.5 -25.359 -15.727 1 80.62 122 GLY B C 1
ATOM 4249 O O . GLY B 1 122 ? 2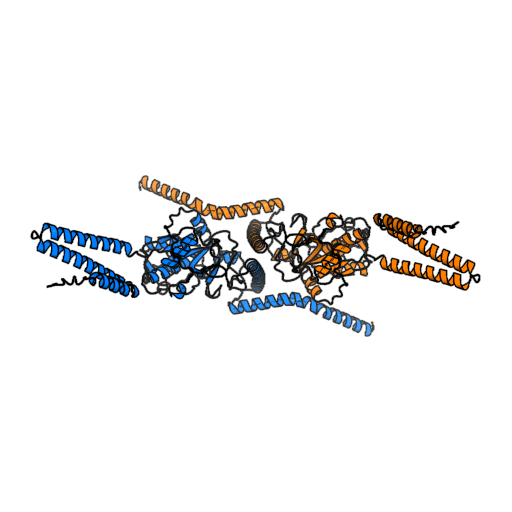4.156 -25.406 -16.906 1 80.62 122 GLY B O 1
ATOM 4250 N N . ALA B 1 123 ? 23.688 -24.891 -14.906 1 87.56 123 ALA B N 1
ATOM 4251 C CA . ALA B 1 123 ? 22.453 -24.25 -15.359 1 87.56 123 ALA B CA 1
ATOM 4252 C C . ALA B 1 123 ? 22.734 -22.969 -16.125 1 87.56 123 ALA B C 1
ATOM 4254 O O . ALA B 1 123 ? 23.609 -22.188 -15.742 1 87.56 123 ALA B O 1
ATOM 4255 N N . PRO B 1 124 ? 22.078 -22.891 -17.328 1 95.25 124 PRO B N 1
ATOM 4256 C CA . PRO B 1 124 ? 22.281 -21.656 -18.094 1 95.25 124 PRO B CA 1
ATOM 4257 C C . PRO B 1 124 ? 21.891 -20.406 -17.328 1 95.25 124 PRO B C 1
ATOM 4259 O O . PRO B 1 124 ? 21.047 -20.469 -16.406 1 95.25 124 PRO B O 1
ATOM 4262 N N . ALA B 1 125 ? 22.406 -19.25 -17.766 1 96.31 125 ALA B N 1
ATOM 4263 C CA . ALA B 1 125 ? 22.141 -17.984 -17.094 1 96.31 125 ALA B CA 1
ATOM 4264 C C . ALA B 1 125 ? 20.719 -17.5 -17.375 1 96.31 125 ALA B C 1
ATOM 4266 O O . ALA B 1 125 ? 20.156 -16.719 -16.594 1 96.31 125 ALA B O 1
ATOM 4267 N N . ALA B 1 126 ? 20.219 -17.984 -18.5 1 98.06 126 ALA B N 1
ATOM 4268 C CA . ALA B 1 126 ? 18.859 -17.594 -18.844 1 98.06 126 ALA B CA 1
ATOM 4269 C C . ALA B 1 126 ? 18.156 -18.688 -19.641 1 98.06 126 ALA B C 1
ATOM 4271 O O . ALA B 1 126 ? 18.781 -19.375 -20.453 1 98.06 126 ALA B O 1
ATOM 4272 N N . VAL B 1 127 ? 16.875 -18.859 -19.312 1 98.25 127 VAL B N 1
ATOM 4273 C CA . VAL B 1 127 ? 16 -19.766 -20.031 1 98.25 127 VAL B CA 1
ATOM 4274 C C . VAL B 1 127 ? 14.617 -19.141 -20.188 1 98.25 127 VAL B C 1
ATOM 4276 O O . VAL B 1 127 ? 14.117 -18.5 -19.266 1 98.25 127 VAL B O 1
ATOM 4279 N N . ASP B 1 128 ? 14.07 -19.203 -21.359 1 98.62 128 ASP B N 1
ATOM 4280 C CA . ASP B 1 128 ? 12.695 -18.797 -21.656 1 98.62 128 ASP B CA 1
ATOM 4281 C C . ASP B 1 128 ? 12.008 -19.812 -22.562 1 98.62 128 ASP B C 1
ATOM 4283 O O . ASP B 1 128 ? 12.25 -19.828 -23.781 1 98.62 128 ASP B O 1
ATOM 4287 N N . TRP B 1 129 ? 11.172 -20.547 -21.984 1 98.75 129 TRP B N 1
ATOM 4288 C CA . TRP B 1 129 ? 10.562 -21.641 -22.719 1 98.75 129 TRP B CA 1
ATOM 4289 C C . TRP B 1 129 ? 9.508 -21.125 -23.703 1 98.75 129 TRP B C 1
ATOM 4291 O O . TRP B 1 129 ? 9.086 -21.859 -24.609 1 98.75 129 TRP B O 1
ATOM 4301 N N . ARG B 1 130 ? 9.016 -19.906 -23.547 1 98.38 130 ARG B N 1
ATOM 4302 C CA . ARG B 1 130 ? 8.141 -19.297 -24.547 1 98.38 130 ARG B CA 1
ATOM 4303 C C . ARG B 1 130 ? 8.836 -19.188 -25.891 1 98.38 130 ARG B C 1
ATOM 4305 O O . ARG B 1 130 ? 8.219 -19.438 -26.938 1 98.38 130 ARG B O 1
ATOM 4312 N N . ALA B 1 131 ? 10.094 -18.812 -25.797 1 96.75 131 ALA B N 1
ATOM 4313 C CA . ALA B 1 131 ? 10.891 -18.641 -27 1 96.75 131 ALA B CA 1
ATOM 4314 C C . ALA B 1 131 ? 11.109 -19.969 -27.719 1 96.75 131 ALA B C 1
ATOM 4316 O O . ALA B 1 131 ? 11.391 -20 -28.922 1 96.75 131 ALA B O 1
ATOM 4317 N N . ARG B 1 132 ? 10.945 -21.031 -27.062 1 96 132 ARG B N 1
ATOM 4318 C CA . ARG B 1 132 ? 11.148 -22.375 -27.625 1 96 132 ARG B CA 1
ATOM 4319 C C . ARG B 1 132 ? 9.82 -22.984 -28.062 1 96 132 ARG B C 1
ATOM 4321 O O . ARG B 1 132 ? 9.781 -24.156 -28.453 1 96 132 ARG B O 1
ATOM 4328 N N . GLY B 1 133 ? 8.805 -22.234 -27.875 1 97.31 133 GLY B N 1
ATOM 4329 C CA . GLY B 1 133 ? 7.496 -22.672 -28.328 1 97.31 133 GLY B CA 1
ATOM 4330 C C . GLY B 1 133 ? 6.848 -23.688 -27.406 1 97.31 133 GLY B C 1
ATOM 4331 O O . GLY B 1 133 ? 5.922 -24.391 -27.812 1 97.31 133 GLY B O 1
ATOM 4332 N N . ALA B 1 134 ? 7.27 -23.75 -26.172 1 98.25 134 ALA B N 1
ATOM 4333 C CA . ALA B 1 134 ? 6.848 -24.844 -25.297 1 98.25 134 ALA B CA 1
ATOM 4334 C C . ALA B 1 134 ? 5.676 -24.422 -24.422 1 98.25 134 ALA B C 1
ATOM 4336 O O . ALA B 1 134 ? 5.195 -25.203 -23.594 1 98.25 134 ALA B O 1
ATOM 4337 N N . VAL B 1 135 ? 5.223 -23.172 -24.562 1 98.81 135 VAL B N 1
ATOM 4338 C CA . VAL B 1 135 ? 4.215 -22.641 -23.641 1 98.81 135 VAL B CA 1
ATOM 4339 C C . VAL B 1 135 ? 2.973 -22.219 -24.422 1 98.81 135 VAL B C 1
ATOM 4341 O O . VAL B 1 135 ? 3.072 -21.484 -25.406 1 98.81 135 VAL B O 1
ATOM 4344 N N . THR B 1 136 ? 1.833 -22.734 -24.047 1 98.62 136 THR B N 1
ATOM 4345 C CA . THR B 1 136 ? 0.586 -22.328 -24.688 1 98.62 136 THR B CA 1
ATOM 4346 C C . THR B 1 136 ? 0.23 -20.891 -24.344 1 98.62 136 THR B C 1
ATOM 4348 O O . THR B 1 136 ? 0.85 -20.297 -23.453 1 98.62 136 THR B O 1
ATOM 4351 N N . ALA B 1 137 ? -0.737 -20.344 -25 1 98.31 137 ALA B N 1
ATOM 4352 C CA . ALA B 1 137 ? -1.155 -18.969 -24.812 1 98.31 137 ALA B CA 1
ATOM 4353 C C . ALA B 1 137 ? -1.729 -18.75 -23.406 1 98.31 137 ALA B C 1
ATOM 4355 O O . ALA B 1 137 ? -2.18 -19.703 -22.766 1 98.31 137 ALA B O 1
ATOM 4356 N N . VAL B 1 138 ? -1.673 -17.484 -22.953 1 98.69 138 VAL B N 1
ATOM 4357 C CA . VAL B 1 138 ? -2.293 -17.109 -21.688 1 98.69 138 VAL B CA 1
ATOM 4358 C C . VAL B 1 138 ? -3.803 -17.312 -21.781 1 98.69 138 VAL B C 1
ATOM 4360 O O . VAL B 1 138 ? -4.43 -16.953 -22.781 1 98.69 138 VAL B O 1
ATOM 4363 N N . LYS B 1 139 ? -4.355 -17.922 -20.766 1 98 139 LYS B N 1
ATOM 4364 C CA . LYS B 1 139 ? -5.785 -18.219 -20.688 1 98 139 LYS B CA 1
ATOM 4365 C C . LYS B 1 139 ? -6.473 -17.359 -19.625 1 98 139 LYS B C 1
ATOM 4367 O O . LYS B 1 139 ? -5.93 -16.344 -19.203 1 98 139 LYS B O 1
ATOM 4372 N N . ASP B 1 140 ? -7.781 -17.656 -19.359 1 96.81 140 ASP B N 1
ATOM 4373 C CA . ASP B 1 140 ? -8.57 -16.859 -18.422 1 96.81 140 ASP B CA 1
ATOM 4374 C C . ASP B 1 140 ? -9.336 -17.75 -17.453 1 96.81 140 ASP B C 1
ATOM 4376 O O . ASP B 1 140 ? -10.312 -18.406 -17.828 1 96.81 140 ASP B O 1
ATOM 4380 N N . GLN B 1 141 ? -8.961 -17.688 -16.203 1 95.56 141 GLN B N 1
ATOM 4381 C CA . GLN B 1 141 ? -9.648 -18.516 -15.219 1 95.56 141 GLN B CA 1
ATOM 4382 C C . GLN B 1 141 ? -10.977 -17.891 -14.805 1 95.56 141 GLN B C 1
ATOM 4384 O O . GLN B 1 141 ? -11.828 -18.562 -14.211 1 95.56 141 GLN B O 1
ATOM 4389 N N . GLY B 1 142 ? -11.078 -16.578 -15.07 1 93.88 142 GLY B N 1
ATOM 4390 C CA . GLY B 1 142 ? -12.297 -15.891 -14.664 1 93.88 142 GLY B CA 1
ATOM 4391 C C . GLY B 1 142 ? -12.414 -15.742 -13.156 1 93.88 142 GLY B C 1
ATOM 4392 O O . GLY B 1 142 ? -11.422 -15.484 -12.469 1 93.88 142 GLY B O 1
ATOM 4393 N N . GLN B 1 143 ? -13.641 -15.797 -12.688 1 90.31 143 GLN B N 1
ATOM 4394 C CA . GLN B 1 143 ? -13.898 -15.578 -11.266 1 90.31 143 GLN B CA 1
ATOM 4395 C C . GLN B 1 143 ? -13.906 -16.906 -10.508 1 90.31 143 GLN B C 1
ATOM 4397 O O . GLN B 1 143 ? -14.594 -17.031 -9.492 1 90.31 143 GLN B O 1
ATOM 4402 N N . CYS B 1 144 ? -13.289 -17.891 -11.047 1 92.5 144 CYS B N 1
ATOM 4403 C CA . CYS B 1 144 ? -13.172 -19.203 -10.422 1 92.5 144 CYS B CA 1
ATOM 4404 C C . CYS B 1 144 ? -11.789 -19.391 -9.812 1 92.5 144 CYS B C 1
ATOM 4406 O O . CYS B 1 144 ? -10.781 -19.094 -10.453 1 92.5 144 CYS B O 1
ATOM 4408 N N . GLY B 1 145 ? -11.758 -19.875 -8.539 1 91.62 145 GLY B N 1
ATOM 4409 C CA . GLY B 1 145 ? -10.5 -20.219 -7.898 1 91.62 145 GLY B CA 1
ATOM 4410 C C . GLY B 1 145 ? -9.852 -21.469 -8.484 1 91.62 145 GLY B C 1
ATOM 4411 O O . GLY B 1 145 ? -9.523 -22.406 -7.758 1 91.62 145 GLY B O 1
ATOM 4412 N N . SER B 1 146 ? -9.695 -21.453 -9.789 1 95.31 146 SER B N 1
ATOM 4413 C CA . SER B 1 146 ? -9.195 -22.625 -10.5 1 95.31 146 SER B CA 1
ATOM 4414 C C . SER B 1 146 ? -7.75 -22.438 -10.938 1 95.31 146 SER B C 1
ATOM 4416 O O . SER B 1 146 ? -7.266 -23.141 -11.828 1 95.31 146 SER B O 1
ATOM 4418 N N . CYS B 1 147 ? -7.047 -21.484 -10.281 1 96.44 147 CYS B N 1
ATOM 4419 C CA . CYS B 1 147 ? -5.66 -21.203 -10.641 1 96.44 147 CYS B CA 1
ATOM 4420 C C . CYS B 1 147 ? -4.805 -22.469 -10.531 1 96.44 147 CYS B C 1
ATOM 4422 O O . CYS B 1 147 ? -3.867 -22.656 -11.305 1 96.44 147 CYS B O 1
ATOM 4424 N N . TRP B 1 148 ? -5.109 -23.328 -9.625 1 96.5 148 TRP B N 1
ATOM 4425 C CA . TRP B 1 148 ? -4.402 -24.594 -9.445 1 96.5 148 TRP B CA 1
ATOM 4426 C C . TRP B 1 148 ? -4.523 -25.469 -10.688 1 96.5 148 TRP B C 1
ATOM 4428 O O . TRP B 1 148 ? -3.549 -26.094 -11.109 1 96.5 148 TRP B O 1
ATOM 4438 N N . ALA B 1 149 ? -5.656 -25.484 -11.25 1 97.81 149 ALA B N 1
ATOM 4439 C CA . ALA B 1 149 ? -5.891 -26.266 -12.453 1 97.81 149 ALA B CA 1
ATOM 4440 C C . ALA B 1 149 ? -5.145 -25.672 -13.648 1 97.81 149 ALA B C 1
ATOM 4442 O O . ALA B 1 149 ? -4.582 -26.406 -14.461 1 97.81 149 ALA B O 1
ATOM 4443 N N . PHE B 1 150 ? -5.148 -24.359 -13.734 1 98.44 150 PHE B N 1
ATOM 4444 C CA . PHE B 1 150 ? -4.449 -23.688 -14.828 1 98.44 150 PHE B CA 1
ATOM 4445 C C . PHE B 1 150 ? -2.943 -23.906 -14.719 1 98.44 150 PHE B C 1
ATOM 4447 O O . PHE B 1 150 ? -2.266 -24.109 -15.727 1 98.44 150 PHE B O 1
ATOM 4454 N N . SER B 1 151 ? -2.469 -23.797 -13.516 1 98.5 151 SER B N 1
ATOM 4455 C CA . SER B 1 151 ? -1.049 -24.031 -13.281 1 98.5 151 SER B CA 1
ATOM 4456 C C . SER B 1 151 ? -0.663 -25.469 -13.641 1 98.5 151 SER B C 1
ATOM 4458 O O . SER B 1 151 ? 0.3 -25.688 -14.375 1 98.5 151 SER B O 1
ATOM 4460 N N . ALA B 1 152 ? -1.403 -26.438 -13.188 1 98.56 152 ALA B N 1
ATOM 4461 C CA . ALA B 1 152 ? -1.117 -27.859 -13.414 1 98.56 152 ALA B CA 1
ATOM 4462 C C . ALA B 1 152 ? -1.224 -28.203 -14.898 1 98.56 152 ALA B C 1
ATOM 4464 O O . ALA B 1 152 ? -0.328 -28.844 -15.461 1 98.56 152 ALA B O 1
ATOM 4465 N N . ILE B 1 153 ? -2.303 -27.781 -15.5 1 98.88 153 ILE B N 1
ATOM 4466 C CA . ILE B 1 153 ? -2.527 -28.109 -16.906 1 98.88 153 ILE B CA 1
ATOM 4467 C C . ILE B 1 153 ? -1.46 -27.438 -17.766 1 98.88 153 ILE B C 1
ATOM 4469 O O . ILE B 1 153 ? -0.96 -28.031 -18.719 1 98.88 153 ILE B O 1
ATOM 4473 N N . GLY B 1 154 ? -1.191 -26.125 -17.422 1 98.88 154 GLY B N 1
ATOM 4474 C CA . GLY B 1 154 ? -0.096 -25.484 -18.109 1 98.88 154 GLY B CA 1
ATOM 4475 C C . GLY B 1 154 ? 1.199 -26.266 -18.062 1 98.88 154 GLY B C 1
ATOM 4476 O O . GLY B 1 154 ? 1.915 -26.375 -19.062 1 98.88 154 GLY B O 1
ATOM 4477 N N . ASN B 1 155 ? 1.526 -26.781 -16.938 1 98.88 155 ASN B N 1
ATOM 4478 C CA . ASN B 1 155 ? 2.715 -27.609 -16.781 1 98.88 155 ASN B CA 1
ATOM 4479 C C . ASN B 1 155 ? 2.641 -28.859 -17.641 1 98.88 155 ASN B C 1
ATOM 4481 O O . ASN B 1 155 ? 3.605 -29.203 -18.328 1 98.88 155 ASN B O 1
ATOM 4485 N N . VAL B 1 156 ? 1.535 -29.562 -17.656 1 98.75 156 VAL B N 1
ATOM 4486 C CA . VAL B 1 156 ? 1.37 -30.797 -18.422 1 98.75 156 VAL B CA 1
ATOM 4487 C C . VAL B 1 156 ? 1.526 -30.5 -19.906 1 98.75 156 VAL B C 1
ATOM 4489 O O . VAL B 1 156 ? 2.141 -31.281 -20.641 1 98.75 156 VAL B O 1
ATOM 4492 N N . GLU B 1 157 ? 0.953 -29.391 -20.359 1 98.75 157 GLU B N 1
ATOM 4493 C CA . GLU B 1 157 ? 1.104 -29 -21.75 1 98.75 157 GLU B CA 1
ATOM 4494 C C . GLU B 1 157 ? 2.574 -28.891 -22.141 1 98.75 157 GLU B C 1
ATOM 4496 O O . GLU B 1 157 ? 2.99 -29.391 -23.188 1 98.75 157 GLU B O 1
ATOM 4501 N N . CYS B 1 158 ? 3.258 -28.25 -21.297 1 98.5 158 CYS B N 1
ATOM 4502 C CA . CYS B 1 158 ? 4.676 -28.031 -21.562 1 98.5 158 CYS B CA 1
ATOM 4503 C C . CYS B 1 158 ? 5.434 -29.359 -21.562 1 98.5 158 CYS B C 1
ATOM 4505 O O . CYS B 1 158 ? 6.242 -29.609 -22.453 1 98.5 158 CYS B O 1
ATOM 4507 N N . GLN B 1 159 ? 5.191 -30.188 -20.547 1 97.88 159 GLN B N 1
ATOM 4508 C CA . GLN B 1 159 ? 5.891 -31.469 -20.422 1 97.88 159 GLN B CA 1
ATOM 4509 C C . GLN B 1 159 ? 5.574 -32.375 -21.594 1 97.88 159 GLN B C 1
ATOM 4511 O O . GLN B 1 159 ? 6.449 -33.094 -22.078 1 97.88 159 GLN B O 1
ATOM 4516 N N . TRP B 1 160 ? 4.359 -32.344 -22.016 1 97.5 160 TRP B N 1
ATOM 4517 C CA . TRP B 1 160 ? 3.941 -33.156 -23.172 1 97.5 160 TRP B CA 1
ATOM 4518 C C . TRP B 1 160 ? 4.676 -32.719 -24.438 1 97.5 160 TRP B C 1
ATOM 4520 O O . TRP B 1 160 ? 5.16 -33.562 -25.188 1 97.5 160 TRP B O 1
ATOM 4530 N N . PHE B 1 161 ? 4.723 -31.469 -24.641 1 98 161 PHE B N 1
ATOM 4531 C CA . PHE B 1 161 ? 5.449 -30.906 -25.781 1 98 161 PHE B CA 1
ATOM 4532 C C . PHE B 1 161 ? 6.922 -31.281 -25.719 1 98 161 PHE B C 1
ATOM 4534 O O . PHE B 1 161 ? 7.504 -31.703 -26.719 1 98 161 PHE B O 1
ATOM 4541 N N . LEU B 1 162 ? 7.504 -31.172 -24.562 1 96.44 162 LEU B N 1
ATOM 4542 C CA . LEU B 1 162 ? 8.93 -31.422 -24.406 1 96.44 162 LEU B CA 1
ATOM 4543 C C . LEU B 1 162 ? 9.242 -32.906 -24.516 1 96.44 162 LEU B C 1
ATOM 4545 O O . LEU B 1 162 ? 10.398 -33.281 -24.75 1 96.44 162 LEU B O 1
ATOM 4549 N N . ALA B 1 163 ? 8.242 -33.75 -24.375 1 95.12 163 ALA B N 1
ATOM 4550 C CA . ALA B 1 163 ? 8.391 -35.188 -24.578 1 95.12 163 ALA B CA 1
ATOM 4551 C C . ALA B 1 163 ? 8.328 -35.531 -26.062 1 95.12 163 ALA B C 1
ATOM 4553 O O . ALA B 1 163 ? 8.422 -36.719 -26.438 1 95.12 163 ALA B O 1
ATOM 4554 N N . GLY B 1 164 ? 8.125 -34.625 -26.922 1 94.88 164 GLY B N 1
ATOM 4555 C CA . GLY B 1 164 ? 8.211 -34.844 -28.344 1 94.88 164 GLY B CA 1
ATOM 4556 C C . GLY B 1 164 ? 6.863 -34.812 -29.047 1 94.88 164 GLY B C 1
ATOM 4557 O O . GLY B 1 164 ? 6.75 -35.156 -30.219 1 94.88 164 GLY B O 1
ATOM 4558 N N . HIS B 1 165 ? 5.863 -34.344 -28.344 1 96.94 165 HIS B N 1
ATOM 4559 C CA . HIS B 1 165 ? 4.523 -34.281 -28.922 1 96.94 165 HIS B CA 1
ATOM 4560 C C . HIS B 1 165 ? 4.172 -32.844 -29.328 1 96.94 165 HIS B C 1
ATOM 4562 O O . HIS B 1 165 ? 4.883 -31.891 -28.984 1 96.94 165 HIS B O 1
ATOM 4568 N N . PRO B 1 166 ? 3.201 -32.656 -30.156 1 96.56 166 PRO B N 1
ATOM 4569 C CA . PRO B 1 166 ? 2.771 -31.297 -30.484 1 96.56 166 PRO B CA 1
ATOM 4570 C C . PRO B 1 166 ? 2.283 -30.516 -29.266 1 96.56 166 PRO B C 1
ATOM 4572 O O . PRO B 1 166 ? 1.677 -31.094 -28.359 1 96.56 166 PRO B O 1
ATOM 4575 N N . LEU B 1 167 ? 2.588 -29.219 -29.328 1 97.81 167 LEU B N 1
ATOM 4576 C CA . LEU B 1 167 ? 2.031 -28.375 -28.266 1 97.81 167 LEU B CA 1
ATOM 4577 C C . LEU B 1 167 ? 0.506 -28.391 -28.312 1 97.81 167 LEU B C 1
ATOM 4579 O O . LEU B 1 167 ? -0.093 -27.938 -29.297 1 97.81 167 LEU B O 1
ATOM 4583 N N . THR B 1 168 ? -0.11 -28.938 -27.312 1 98.19 168 THR B N 1
ATOM 4584 C CA . THR B 1 168 ? -1.549 -29.172 -27.281 1 98.19 168 THR B CA 1
ATOM 4585 C C . THR B 1 168 ? -2.209 -28.359 -26.188 1 98.19 168 THR B C 1
ATOM 4587 O O . THR B 1 168 ? -1.723 -28.328 -25.047 1 98.19 168 THR B O 1
ATOM 4590 N N . ASN B 1 169 ? -3.287 -27.656 -26.578 1 98.62 169 ASN B N 1
ATOM 4591 C CA . ASN B 1 169 ? -4.117 -26.984 -25.578 1 98.62 169 ASN B CA 1
ATOM 4592 C C . ASN B 1 169 ? -4.984 -27.969 -24.812 1 98.62 169 ASN B C 1
ATOM 4594 O O . ASN B 1 169 ? -5.82 -28.656 -25.406 1 98.62 169 ASN B O 1
ATOM 4598 N N . LEU B 1 170 ? -4.777 -28.016 -23.469 1 98.75 170 LEU B N 1
ATOM 4599 C CA . LEU B 1 170 ? -5.449 -29.031 -22.672 1 98.75 170 LEU B CA 1
ATOM 46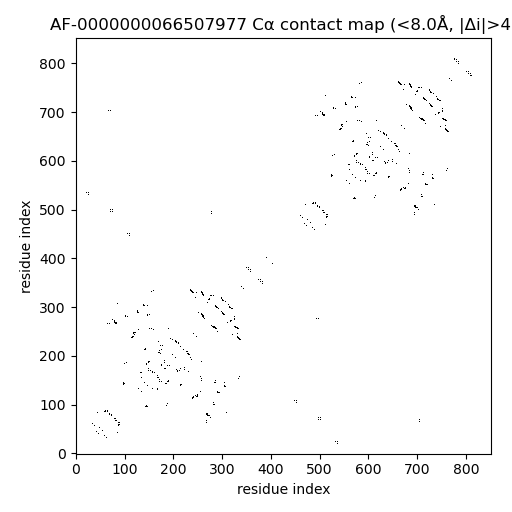00 C C . LEU B 1 170 ? -6.531 -28.406 -21.797 1 98.75 170 LEU B C 1
ATOM 4602 O O . LEU B 1 170 ? -6.598 -27.188 -21.656 1 98.75 170 LEU B O 1
ATOM 4606 N N . SER B 1 171 ? -7.328 -29.25 -21.203 1 98.56 171 SER B N 1
ATOM 4607 C CA . SER B 1 171 ? -8.555 -28.828 -20.531 1 98.56 171 SER B CA 1
ATOM 4608 C C . SER B 1 171 ? -8.328 -28.594 -19.047 1 98.56 171 SER B C 1
ATOM 4610 O O . SER B 1 171 ? -8.078 -29.531 -18.297 1 98.56 171 SER B O 1
ATOM 4612 N N . GLU B 1 172 ? -8.5 -27.344 -18.625 1 98.44 172 GLU B N 1
ATOM 4613 C CA . GLU B 1 172 ? -8.57 -27.062 -17.203 1 98.44 172 GLU B CA 1
ATOM 4614 C C . GLU B 1 172 ? -9.883 -27.547 -16.609 1 98.44 172 GLU B C 1
ATOM 4616 O O . GLU B 1 172 ? -9.93 -27.953 -15.445 1 98.44 172 GLU B O 1
ATOM 4621 N N . GLN B 1 173 ? -10.945 -27.547 -17.438 1 98.12 173 GLN B N 1
ATOM 4622 C CA . GLN B 1 173 ? -12.273 -27.906 -16.953 1 98.12 173 GLN B CA 1
ATOM 4623 C C . GLN B 1 173 ? -12.312 -29.328 -16.438 1 98.12 173 GLN B C 1
ATOM 4625 O O . GLN B 1 173 ? -13.047 -29.641 -15.492 1 98.12 173 GLN B O 1
ATOM 4630 N N . MET B 1 174 ? -11.562 -30.219 -17.047 1 98 174 MET B N 1
ATOM 4631 C CA . MET B 1 174 ? -11.484 -31.609 -16.594 1 98 174 MET B CA 1
ATOM 4632 C C . MET B 1 174 ? -11.172 -31.672 -15.094 1 98 174 MET B C 1
ATOM 4634 O O . MET B 1 174 ? -11.859 -32.344 -14.344 1 98 174 MET B O 1
ATOM 4638 N N . LEU B 1 175 ? -10.195 -30.922 -14.68 1 97.88 175 LEU B N 1
ATOM 4639 C CA . LEU B 1 175 ? -9.797 -30.922 -13.273 1 97.88 175 LEU B CA 1
ATOM 4640 C C . LEU B 1 175 ? -10.852 -30.234 -12.414 1 97.88 175 LEU B C 1
ATOM 4642 O O . LEU B 1 175 ? -11.188 -30.719 -11.336 1 97.88 175 LEU B O 1
ATOM 4646 N N . VAL B 1 176 ? -11.367 -29.094 -12.883 1 97.19 176 VAL B N 1
ATOM 4647 C CA . VAL B 1 176 ? -12.32 -28.312 -12.109 1 97.19 176 VAL B CA 1
ATOM 4648 C C . VAL B 1 176 ? -13.586 -29.125 -11.852 1 97.19 176 VAL B C 1
ATOM 4650 O O . VAL B 1 176 ? -14.156 -29.078 -10.758 1 97.19 176 VAL B O 1
ATOM 4653 N N . SER B 1 177 ? -13.984 -29.922 -12.797 1 97.5 177 SER B N 1
ATOM 4654 C CA . SER B 1 177 ? -15.25 -30.641 -12.711 1 97.5 177 SER B CA 1
ATOM 4655 C C . SER B 1 177 ? -15.055 -32.031 -12.148 1 97.5 177 SER B C 1
ATOM 4657 O O . SER B 1 177 ? -15.938 -32.562 -11.477 1 97.5 177 SER B O 1
ATOM 4659 N N . CYS B 1 178 ? -13.93 -32.688 -12.406 1 97.31 178 CYS B N 1
ATOM 4660 C CA . CYS B 1 178 ? -13.883 -34.125 -12.188 1 97.31 178 CYS B CA 1
ATOM 4661 C C . CYS B 1 178 ? -12.969 -34.469 -11.016 1 97.31 178 CYS B C 1
ATOM 4663 O O . CYS B 1 178 ? -13.07 -35.531 -10.445 1 97.31 178 CYS B O 1
ATOM 4665 N N . ASP B 1 179 ? -11.977 -33.656 -10.711 1 96.5 179 ASP B N 1
ATOM 4666 C CA . ASP B 1 179 ? -11.062 -33.906 -9.602 1 96.5 179 ASP B CA 1
ATOM 4667 C C . ASP B 1 179 ? -11.766 -33.75 -8.258 1 96.5 179 ASP B C 1
ATOM 4669 O O . ASP B 1 179 ? -12.023 -32.594 -7.828 1 96.5 179 ASP B O 1
ATOM 4673 N N . LYS B 1 180 ? -11.984 -34.75 -7.555 1 92.69 180 LYS B N 1
ATOM 4674 C CA . LYS B 1 180 ? -12.727 -34.719 -6.297 1 92.69 180 LYS B CA 1
ATOM 4675 C C . LYS B 1 180 ? -11.789 -34.531 -5.109 1 92.69 180 LYS B C 1
ATOM 4677 O O . LYS B 1 180 ? -12.242 -34.281 -3.984 1 92.69 180 LYS B O 1
ATOM 4682 N N . THR B 1 181 ? -10.547 -34.625 -5.352 1 91.56 181 THR B N 1
ATOM 4683 C CA . THR B 1 181 ? -9.57 -34.344 -4.312 1 91.56 181 THR B CA 1
ATOM 4684 C C . THR B 1 181 ? -9.484 -32.844 -4.047 1 91.56 181 THR B C 1
ATOM 4686 O O . THR B 1 181 ? -9.266 -32.438 -2.908 1 91.56 181 THR B O 1
ATOM 4689 N N . ASP B 1 182 ? -9.57 -32.094 -5.098 1 93.75 182 ASP B N 1
ATOM 4690 C CA . ASP B 1 182 ? -9.617 -30.625 -4.992 1 93.75 182 ASP B CA 1
ATOM 4691 C C . ASP B 1 182 ? -11.055 -30.109 -5.008 1 93.75 182 ASP B C 1
ATOM 4693 O O . ASP B 1 182 ? -12 -30.906 -4.879 1 93.75 182 ASP B O 1
ATOM 4697 N N . SER B 1 183 ? -11.219 -28.781 -5.035 1 92.25 183 SER B N 1
ATOM 4698 C CA . SER B 1 183 ? -12.555 -28.266 -4.777 1 92.25 183 SER B CA 1
ATOM 4699 C C . SER B 1 183 ? -13.008 -27.312 -5.879 1 92.25 183 SER B C 1
ATOM 4701 O O . SER B 1 183 ? -13.578 -26.25 -5.598 1 92.25 183 SER B O 1
ATOM 4703 N N . GLY B 1 184 ? -12.617 -27.672 -7.09 1 93.44 184 GLY B N 1
ATOM 4704 C CA . GLY B 1 184 ? -13.086 -26.875 -8.211 1 93.44 184 GLY B CA 1
ATOM 4705 C C . GLY B 1 184 ? -12.773 -25.391 -8.055 1 93.44 184 GLY B C 1
ATOM 4706 O O . GLY B 1 184 ? -11.609 -25.016 -7.902 1 93.44 184 GLY B O 1
ATOM 4707 N N . CYS B 1 185 ? -13.852 -24.625 -7.938 1 92.44 185 CYS B N 1
ATOM 4708 C CA . CYS B 1 185 ? -13.688 -23.172 -7.84 1 92.44 185 CYS B CA 1
ATOM 4709 C C . CYS B 1 185 ? -13.344 -22.766 -6.414 1 92.44 185 CYS B C 1
ATOM 4711 O O . CYS B 1 185 ? -12.984 -21.609 -6.168 1 92.44 185 CYS B O 1
ATOM 4713 N N . SER B 1 186 ? -13.32 -23.625 -5.574 1 90.06 186 SER B N 1
ATOM 4714 C CA . SER B 1 186 ? -12.984 -23.312 -4.188 1 90.06 186 SER B CA 1
ATOM 4715 C C . SER B 1 186 ? -11.531 -23.641 -3.887 1 90.06 186 SER B C 1
ATOM 4717 O O . SER B 1 186 ? -11.117 -23.656 -2.725 1 90.06 186 SER B O 1
ATOM 4719 N N . GLY B 1 187 ? -10.805 -24.047 -4.922 1 92.12 187 GLY B N 1
ATOM 4720 C CA . GLY B 1 187 ? -9.359 -24.172 -4.754 1 92.12 187 GLY B CA 1
ATOM 4721 C C . GLY B 1 187 ? -8.844 -25.578 -4.949 1 92.12 187 GLY B C 1
ATOM 4722 O O . GLY B 1 187 ? -9.633 -26.516 -5.105 1 92.12 187 GLY B O 1
ATOM 4723 N N . GLY B 1 188 ? -7.555 -25.672 -4.973 1 93.81 188 GLY B N 1
ATOM 4724 C CA . GLY B 1 188 ? -6.824 -26.922 -5.133 1 93.81 188 GLY B CA 1
ATOM 4725 C C . GLY B 1 188 ? -5.316 -26.734 -5.105 1 93.81 188 GLY B C 1
ATOM 4726 O O . GLY B 1 188 ? -4.828 -25.641 -4.812 1 93.81 188 GLY B O 1
ATOM 4727 N N . LEU B 1 189 ? -4.672 -27.828 -5.273 1 94.38 189 LEU B N 1
ATOM 4728 C CA . LEU B 1 189 ? -3.215 -27.875 -5.305 1 94.38 189 LEU B CA 1
ATOM 4729 C C . LEU B 1 189 ? -2.717 -28.609 -6.543 1 94.38 189 LEU B C 1
ATOM 4731 O O . LEU B 1 189 ? -3.262 -29.656 -6.91 1 94.38 189 LEU B O 1
ATOM 4735 N N . MET B 1 190 ? -1.681 -28.109 -7.133 1 96.69 190 MET B N 1
ATOM 4736 C CA . MET B 1 190 ? -1.166 -28.703 -8.367 1 96.69 190 MET B CA 1
ATOM 4737 C C . MET B 1 190 ? -0.75 -30.141 -8.141 1 96.69 190 MET B C 1
ATOM 4739 O O . MET B 1 190 ? -1.029 -31.016 -8.969 1 96.69 190 MET B O 1
ATOM 4743 N N . ASN B 1 191 ? -0.115 -30.391 -7.039 1 93.5 191 ASN B N 1
ATOM 4744 C CA . ASN B 1 191 ? 0.296 -31.75 -6.742 1 93.5 191 ASN B CA 1
ATOM 4745 C C . ASN B 1 191 ? -0.902 -32.688 -6.668 1 93.5 191 ASN B C 1
ATOM 4747 O O . ASN B 1 191 ? -0.835 -33.844 -7.145 1 93.5 191 ASN B O 1
ATOM 4751 N N . ASN B 1 192 ? -1.903 -32.281 -6.023 1 94.12 192 ASN B N 1
ATOM 4752 C CA . ASN B 1 192 ? -3.137 -33.062 -5.973 1 94.12 192 ASN B CA 1
ATOM 4753 C C . ASN B 1 192 ? -3.701 -33.281 -7.367 1 94.12 192 ASN B C 1
ATOM 4755 O O . ASN B 1 192 ? -4.211 -34.375 -7.656 1 94.12 192 ASN B O 1
ATOM 4759 N N . ALA B 1 193 ? -3.643 -32.281 -8.156 1 97.25 193 ALA B N 1
ATOM 4760 C CA . ALA B 1 193 ? -4.141 -32.375 -9.523 1 97.25 193 ALA B CA 1
ATOM 4761 C C . ALA B 1 193 ? -3.383 -33.438 -10.305 1 97.25 193 ALA B C 1
ATOM 4763 O O . ALA B 1 193 ? -3.988 -34.281 -11 1 97.25 193 ALA B O 1
ATOM 4764 N N . PHE B 1 194 ? -2.062 -33.406 -10.203 1 97.38 194 PHE B N 1
ATOM 4765 C CA . PHE B 1 194 ? -1.252 -34.438 -10.875 1 97.38 194 PHE B CA 1
ATOM 4766 C C . PHE B 1 194 ? -1.604 -35.812 -10.383 1 97.38 194 PHE B C 1
ATOM 4768 O O . PHE B 1 194 ? -1.736 -36.75 -11.172 1 97.38 194 PHE B O 1
ATOM 4775 N N . GLU B 1 195 ? -1.679 -35.906 -9.109 1 94.62 195 GLU B N 1
ATOM 4776 C CA . GLU B 1 195 ? -1.995 -37.188 -8.508 1 94.62 195 GLU B CA 1
ATOM 4777 C C . GLU B 1 195 ? -3.342 -37.719 -8.992 1 94.62 195 GLU B C 1
ATOM 4779 O O . GLU B 1 195 ? -3.471 -38.906 -9.328 1 94.62 195 GLU B O 1
ATOM 4784 N N . TRP B 1 196 ? -4.312 -36.844 -9.016 1 97.25 196 TRP B N 1
ATOM 4785 C CA . TRP B 1 196 ? -5.625 -37.25 -9.508 1 97.25 196 TRP B CA 1
ATOM 4786 C C . TRP B 1 196 ? -5.543 -37.719 -10.953 1 97.25 196 TRP B C 1
ATOM 4788 O O . TRP B 1 196 ? -6.145 -38.75 -11.312 1 97.25 196 TRP B O 1
ATOM 4798 N N . ILE B 1 197 ? -4.844 -37 -11.828 1 97.5 197 ILE B N 1
ATOM 4799 C CA . ILE B 1 197 ? -4.699 -37.375 -13.234 1 97.5 197 ILE B CA 1
ATOM 4800 C C . ILE B 1 197 ? -4.109 -38.781 -13.344 1 97.5 197 ILE B C 1
ATOM 4802 O O . ILE B 1 197 ? -4.633 -39.625 -14.078 1 97.5 197 ILE B O 1
ATOM 4806 N N . VAL B 1 198 ? -3.045 -39.062 -12.617 1 96.25 198 VAL B N 1
ATOM 4807 C CA . VAL B 1 198 ? -2.305 -40.312 -12.727 1 96.25 198 VAL B CA 1
ATOM 4808 C C . VAL B 1 198 ? -3.123 -41.469 -12.117 1 96.25 198 VAL B C 1
ATOM 4810 O O . VAL B 1 198 ? -3.268 -42.531 -12.727 1 96.25 198 VAL B O 1
ATOM 4813 N N . GLN B 1 199 ? -3.73 -41.219 -11.023 1 95.38 199 GLN B N 1
ATOM 4814 C CA . GLN B 1 199 ? -4.305 -42.312 -10.242 1 95.38 199 GLN B CA 1
ATOM 4815 C C . GLN B 1 199 ? -5.77 -42.531 -10.602 1 95.38 199 GLN B C 1
ATOM 4817 O O . GLN B 1 199 ? -6.262 -43.656 -10.57 1 95.38 199 GLN B O 1
ATOM 4822 N N . GLU B 1 200 ? -6.438 -41.406 -10.914 1 95.56 200 GLU B N 1
ATOM 4823 C CA . GLU B 1 200 ? -7.891 -41.531 -11.031 1 95.56 200 GLU B CA 1
ATOM 4824 C C . GLU B 1 200 ? -8.352 -41.344 -12.469 1 95.56 200 GLU B C 1
ATOM 4826 O O . GLU B 1 200 ? -9.477 -41.688 -12.82 1 95.56 200 GLU B O 1
ATOM 4831 N N . ASN B 1 201 ? -7.492 -40.812 -13.266 1 95.81 201 ASN B N 1
ATOM 4832 C CA . ASN B 1 201 ? -7.867 -40.625 -14.664 1 95.81 201 ASN B CA 1
ATOM 4833 C C . ASN B 1 201 ? -6.895 -41.312 -15.609 1 95.81 201 ASN B C 1
ATOM 4835 O O . ASN B 1 201 ? -6.707 -40.875 -16.75 1 95.81 201 ASN B O 1
ATOM 4839 N N . ASN B 1 202 ? -6.219 -42.375 -15.117 1 94.06 202 ASN B N 1
ATOM 4840 C CA . ASN B 1 202 ? -5.328 -43.219 -15.891 1 94.06 202 ASN B CA 1
ATOM 4841 C C . ASN B 1 202 ? -4.266 -42.406 -16.625 1 94.06 202 ASN B C 1
ATOM 4843 O O . ASN B 1 202 ? -3.908 -42.75 -17.766 1 94.06 202 ASN B O 1
ATOM 4847 N N . GLY B 1 203 ? -3.938 -41.25 -16.125 1 96.25 203 GLY B N 1
ATOM 4848 C CA . GLY B 1 203 ? -2.893 -40.406 -16.688 1 96.25 203 GLY B CA 1
ATOM 4849 C C . GLY B 1 203 ? -3.375 -39.562 -17.844 1 96.25 203 GLY B C 1
ATOM 4850 O O . GLY B 1 203 ? -2.619 -38.75 -18.375 1 96.25 203 GLY B O 1
ATOM 4851 N N . ALA B 1 204 ? -4.625 -39.656 -18.219 1 96.62 204 ALA B N 1
ATOM 4852 C CA . ALA B 1 204 ? -5.148 -39 -19.406 1 96.62 204 ALA B CA 1
ATOM 4853 C C . ALA B 1 204 ? -5.578 -37.562 -19.109 1 96.62 204 ALA B C 1
ATOM 4855 O O . ALA B 1 204 ? -6.184 -37.312 -18.062 1 96.62 204 ALA B O 1
ATOM 4856 N N . VAL B 1 205 ? -5.238 -36.688 -19.938 1 98.06 205 VAL B N 1
ATOM 4857 C CA . VAL B 1 205 ? -5.699 -35.312 -19.906 1 98.06 205 VAL B CA 1
ATOM 4858 C C . VAL B 1 205 ? -6.398 -34.969 -21.219 1 98.06 205 VAL B C 1
ATOM 4860 O O . VAL B 1 205 ? -5.867 -35.219 -22.297 1 98.06 205 VAL B O 1
ATOM 4863 N N . TYR B 1 206 ? -7.562 -34.344 -21.109 1 98.31 206 TYR B N 1
ATOM 4864 C CA . TYR B 1 206 ? -8.367 -34.094 -22.297 1 98.31 206 TYR B CA 1
ATOM 4865 C C . TYR B 1 206 ? -7.969 -32.781 -22.953 1 98.31 206 TYR B C 1
ATOM 4867 O O . TYR B 1 206 ? -7.336 -31.922 -22.312 1 98.31 206 TYR B O 1
ATOM 4875 N N . THR B 1 207 ? -8.305 -32.656 -24.234 1 98.44 207 THR B N 1
ATOM 4876 C CA . THR B 1 207 ? -8.047 -31.406 -24.953 1 98.44 207 THR B CA 1
ATOM 4877 C C . THR B 1 207 ? -9.055 -30.344 -24.547 1 98.44 207 THR B C 1
ATOM 4879 O O . THR B 1 207 ? -10.188 -30.656 -24.188 1 98.44 207 THR B O 1
ATOM 4882 N N . GLU B 1 208 ? -8.57 -29.094 -24.625 1 98.25 208 GLU B N 1
ATOM 4883 C CA . GLU B 1 208 ? -9.461 -27.969 -24.406 1 98.25 208 GLU B CA 1
ATOM 4884 C C . GLU B 1 208 ? -10.656 -28 -25.359 1 98.25 208 GLU B C 1
ATOM 4886 O O . GLU B 1 208 ? -11.773 -27.672 -24.969 1 98.25 208 GLU B O 1
ATOM 4891 N N . ASP B 1 209 ? -10.477 -28.375 -26.609 1 97.62 209 ASP B N 1
ATOM 4892 C CA . ASP B 1 209 ? -11.523 -28.391 -27.625 1 97.62 209 ASP B CA 1
ATOM 4893 C C . ASP B 1 209 ? -12.633 -29.375 -27.266 1 97.62 209 ASP B C 1
ATOM 4895 O O . ASP B 1 209 ? -13.812 -29.094 -27.469 1 97.62 209 ASP B O 1
ATOM 4899 N N . SER B 1 210 ? -12.258 -30.516 -26.75 1 97.5 210 SER B N 1
ATOM 4900 C CA . SER B 1 210 ? -13.234 -31.562 -26.469 1 97.5 210 SER B CA 1
ATOM 4901 C C . SER B 1 210 ? -13.875 -31.359 -25.094 1 97.5 210 SER B C 1
ATOM 4903 O O . SER B 1 210 ? -14.945 -31.906 -24.812 1 97.5 210 SER B O 1
ATOM 4905 N N . TYR B 1 211 ? -13.211 -30.609 -24.188 1 97.56 211 TYR B N 1
ATOM 4906 C CA . TYR B 1 211 ? -13.734 -30.281 -22.875 1 97.56 211 TYR B CA 1
ATOM 4907 C C . TYR B 1 211 ? -13.422 -28.828 -22.516 1 97.56 211 TYR B C 1
ATOM 4909 O O . TYR B 1 211 ? -12.602 -28.562 -21.641 1 97.56 211 TYR B O 1
ATOM 4917 N N . PRO B 1 212 ? -14.141 -27.953 -23.094 1 97.06 212 PRO B N 1
ATOM 4918 C CA . PRO B 1 212 ? -13.828 -26.516 -22.969 1 97.06 212 PRO B CA 1
ATOM 4919 C C . PRO B 1 212 ? -14.062 -25.969 -21.562 1 97.06 212 PRO B C 1
ATOM 4921 O O . PRO B 1 212 ? -15.008 -26.391 -20.891 1 97.06 212 PRO B O 1
ATOM 4924 N N . TYR B 1 213 ? -13.227 -25.031 -21.156 1 97.69 213 TYR B N 1
ATOM 4925 C CA . TYR B 1 213 ? -13.367 -24.375 -19.859 1 97.69 213 TYR B CA 1
ATOM 4926 C C . TYR B 1 213 ? -14.711 -23.672 -19.75 1 97.69 213 TYR B C 1
ATOM 4928 O O . TYR B 1 213 ? -15.078 -22.891 -20.625 1 97.69 213 TYR B O 1
ATOM 4936 N N . ALA B 1 214 ? -15.453 -23.906 -18.656 1 96.44 214 ALA B N 1
ATOM 4937 C CA . ALA B 1 214 ? -16.812 -23.375 -18.531 1 96.44 214 ALA B CA 1
ATOM 4938 C C . ALA B 1 214 ? -17.047 -22.797 -17.141 1 96.44 214 ALA B C 1
ATOM 4940 O O . ALA B 1 214 ? -18.172 -22.453 -16.781 1 96.44 214 ALA B O 1
ATOM 4941 N N . SER B 1 215 ? -16 -22.578 -16.406 1 94.31 215 SER B N 1
ATOM 4942 C CA . SER B 1 215 ? -16.172 -22.25 -14.992 1 94.31 215 SER B CA 1
ATOM 4943 C C . SER B 1 215 ? -15.812 -20.781 -14.727 1 94.31 215 SER B C 1
ATOM 4945 O O . SER B 1 215 ? -15.742 -20.359 -13.57 1 94.31 215 SER B O 1
ATOM 4947 N N . GLY B 1 216 ? -15.688 -19.969 -15.703 1 92.75 216 GLY B N 1
ATOM 4948 C CA . GLY B 1 216 ? -15.25 -18.594 -15.57 1 92.75 216 GLY B CA 1
ATOM 4949 C C . GLY B 1 216 ? -16.172 -17.75 -14.711 1 92.75 216 GLY B C 1
ATOM 4950 O O . GLY B 1 216 ? -15.75 -16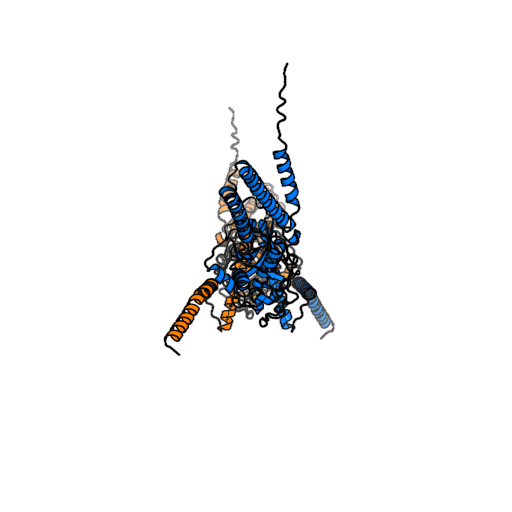.766 -14.117 1 92.75 216 GLY B O 1
ATOM 4951 N N . GLU B 1 217 ? -17.391 -18.203 -14.531 1 90.19 217 GLU B N 1
ATOM 4952 C CA . GLU B 1 217 ? -18.359 -17.453 -13.75 1 90.19 217 GLU B CA 1
ATOM 4953 C C . GLU B 1 217 ? -18.391 -17.922 -12.297 1 90.19 217 GLU B C 1
ATOM 4955 O O . GLU B 1 217 ? -19.25 -17.5 -11.516 1 90.19 217 GLU B O 1
ATOM 4960 N N . GLY B 1 218 ? -17.562 -18.781 -12.023 1 89.44 218 GLY B N 1
ATOM 4961 C CA . GLY B 1 218 ? -17.422 -19.188 -10.633 1 89.44 218 GLY B CA 1
ATOM 4962 C C . GLY B 1 218 ? -18.219 -20.438 -10.289 1 89.44 218 GLY B C 1
ATOM 4963 O O . GLY B 1 218 ? -18.484 -20.703 -9.117 1 89.44 218 GLY B O 1
ATOM 4964 N N . ILE B 1 219 ? -18.609 -21.109 -11.32 1 89.19 219 ILE B N 1
ATOM 4965 C CA . ILE B 1 219 ? -19.359 -22.344 -11.094 1 89.19 219 ILE B CA 1
ATOM 4966 C C . ILE B 1 219 ? -18.562 -23.531 -11.617 1 89.19 219 ILE B C 1
ATOM 4968 O O . ILE B 1 219 ? -17.797 -23.406 -12.57 1 89.19 219 ILE B O 1
ATOM 4972 N N . SER B 1 220 ? -18.797 -24.672 -10.953 1 90 220 SER B N 1
ATOM 4973 C CA . SER B 1 220 ? -18.156 -25.922 -11.367 1 90 220 SER B CA 1
ATOM 4974 C C . SER B 1 220 ? -19.188 -26.922 -11.898 1 90 220 SER B C 1
ATOM 4976 O O . SER B 1 220 ? -19.781 -27.688 -11.125 1 90 220 SER B O 1
ATOM 4978 N N . PRO B 1 221 ? -19.328 -26.984 -13.172 1 93.12 221 PRO B N 1
ATOM 4979 C CA . PRO B 1 221 ? -20.266 -27.969 -13.719 1 93.12 221 PRO B CA 1
ATOM 4980 C C . PRO B 1 221 ? -19.891 -29.406 -13.359 1 93.12 221 PRO B C 1
ATOM 4982 O O . PRO B 1 221 ? -18.734 -29.688 -13.07 1 93.12 221 PRO B O 1
ATOM 4985 N N . PRO B 1 222 ? -20.875 -30.312 -13.445 1 93.88 222 PRO B N 1
ATOM 4986 C CA . PRO B 1 222 ? -20.578 -31.703 -13.109 1 93.88 222 PRO B CA 1
ATOM 4987 C C . PRO B 1 222 ? -19.609 -32.344 -14.102 1 93.88 222 PRO B C 1
ATOM 4989 O O . PRO B 1 222 ? -19.547 -31.938 -15.266 1 93.88 222 PRO B O 1
ATOM 4992 N N . CYS B 1 223 ? -18.906 -33.312 -13.602 1 95.75 223 CYS B N 1
ATOM 4993 C CA . CYS B 1 223 ? -17.922 -34.062 -14.391 1 95.75 223 CYS B CA 1
ATOM 4994 C C . CYS B 1 223 ? -18.609 -34.875 -15.492 1 95.75 223 CYS B C 1
ATOM 4996 O O . CYS B 1 223 ? -19.641 -35.5 -15.25 1 95.75 223 CYS B O 1
ATOM 4998 N N . THR B 1 224 ? -18.109 -34.719 -16.672 1 90.69 224 THR B N 1
ATOM 4999 C CA . THR B 1 224 ? -18.469 -35.594 -17.766 1 90.69 224 THR B CA 1
ATOM 5000 C C . THR B 1 224 ? -17.234 -36.312 -18.328 1 90.69 224 THR B C 1
ATOM 5002 O O . THR B 1 224 ? -16.25 -35.656 -18.672 1 90.69 224 THR B O 1
ATOM 5005 N N . THR B 1 225 ? -17.203 -37.625 -18.359 1 79.5 225 THR B N 1
ATOM 5006 C CA . THR B 1 225 ? -15.992 -38.344 -18.75 1 79.5 225 THR B CA 1
ATOM 5007 C C . THR B 1 225 ? -16.125 -38.906 -20.141 1 79.5 225 THR B C 1
ATOM 5009 O O . THR B 1 225 ? -15.156 -39.406 -20.719 1 79.5 225 THR B O 1
ATOM 5012 N N . SER B 1 226 ? -17.266 -38.906 -20.672 1 85.06 226 SER B N 1
ATOM 5013 C CA . SER B 1 226 ? -17.438 -39.531 -21.969 1 85.06 226 SER B CA 1
ATOM 5014 C C . SER B 1 226 ? -17.312 -38.531 -23.109 1 85.06 226 SER B C 1
ATOM 5016 O O . SER B 1 226 ? -17.672 -37.375 -22.953 1 85.06 226 SER B O 1
ATOM 5018 N N . GLY B 1 227 ? -16.719 -39.031 -24.25 1 89.88 227 GLY B N 1
ATOM 5019 C CA . GLY B 1 227 ? -16.734 -38.281 -25.5 1 89.88 227 GLY B CA 1
ATOM 5020 C C . GLY B 1 227 ? -15.641 -37.25 -25.594 1 89.88 227 GLY B C 1
ATOM 5021 O O . GLY B 1 227 ? -15.75 -36.281 -26.359 1 89.88 227 GLY B O 1
ATOM 5022 N N . HIS B 1 228 ? -14.578 -37.375 -24.719 1 94.62 228 HIS B N 1
ATOM 5023 C CA . HIS B 1 228 ? -13.508 -36.375 -24.781 1 94.62 228 HIS B CA 1
ATOM 5024 C C . HIS B 1 228 ? -12.266 -36.969 -25.453 1 94.62 228 HIS B C 1
ATOM 5026 O O . HIS B 1 228 ? -12.023 -38.188 -25.375 1 94.62 228 HIS B O 1
ATOM 5032 N N . THR B 1 229 ? -11.531 -36.094 -26.094 1 97.62 229 THR B N 1
ATOM 5033 C CA . THR B 1 229 ? -10.297 -36.5 -26.766 1 97.62 229 THR B CA 1
ATOM 5034 C C . THR B 1 229 ? -9.102 -36.375 -25.828 1 97.62 229 THR B C 1
ATOM 5036 O O . THR B 1 229 ? -8.875 -35.312 -25.25 1 97.62 229 THR B O 1
ATOM 5039 N N . VAL B 1 230 ? -8.359 -37.5 -25.703 1 97.38 230 VAL B N 1
ATOM 5040 C CA . VAL B 1 230 ? -7.145 -37.438 -24.891 1 97.38 230 VAL B CA 1
ATOM 5041 C C . VAL B 1 230 ? -6.059 -36.688 -25.641 1 97.38 230 VAL B C 1
ATOM 5043 O O . VAL B 1 230 ? -5.703 -37.031 -26.766 1 97.38 230 VAL B O 1
ATOM 5046 N N . GLY B 1 231 ? -5.535 -35.594 -25.016 1 98 231 GLY B N 1
ATOM 5047 C CA . GLY B 1 231 ? -4.527 -34.781 -25.656 1 98 231 GLY B CA 1
ATOM 5048 C C . GLY B 1 231 ? -3.133 -34.969 -25.094 1 98 231 GLY B C 1
ATOM 5049 O O . GLY B 1 231 ? -2.139 -34.625 -25.734 1 98 231 GLY B O 1
ATOM 5050 N N . ALA B 1 232 ? -3.094 -35.594 -23.922 1 97.81 232 ALA B N 1
ATOM 5051 C CA . ALA B 1 232 ? -1.824 -35.906 -23.281 1 97.81 232 ALA B CA 1
ATOM 5052 C C . ALA B 1 232 ? -2.008 -36.969 -22.203 1 97.81 232 ALA B C 1
ATOM 5054 O O . ALA B 1 232 ? -3.129 -37.25 -21.766 1 97.81 232 ALA B O 1
ATOM 5055 N N . THR B 1 233 ? -0.914 -37.656 -21.875 1 96.94 233 THR B N 1
ATOM 5056 C CA . THR B 1 233 ? -0.887 -38.594 -20.766 1 96.94 233 THR B CA 1
ATOM 5057 C C . THR B 1 233 ? 0.338 -38.375 -19.891 1 96.94 233 THR B C 1
ATOM 5059 O O . THR B 1 233 ? 1.427 -38.094 -20.391 1 96.94 233 THR B O 1
ATOM 5062 N N . ILE B 1 234 ? 0.065 -38.438 -18.625 1 96.12 234 ILE B N 1
ATOM 5063 C CA . ILE B 1 234 ? 1.194 -38.375 -17.703 1 96.12 234 ILE B CA 1
ATOM 5064 C C . ILE B 1 234 ? 1.219 -39.656 -16.844 1 96.12 234 ILE B C 1
ATOM 5066 O O . ILE B 1 234 ? 0.174 -40.25 -16.578 1 96.12 234 ILE B O 1
ATOM 5070 N N . THR B 1 235 ? 2.426 -40.031 -16.391 1 94.44 235 THR B N 1
ATOM 5071 C CA . THR B 1 235 ? 2.557 -41.281 -15.641 1 94.44 235 THR B CA 1
ATOM 5072 C C . THR B 1 235 ? 2.994 -41 -14.211 1 94.44 235 THR B C 1
ATOM 5074 O O . THR B 1 235 ? 3.025 -41.906 -13.375 1 94.44 235 THR B O 1
ATOM 5077 N N . GLY B 1 236 ? 3.387 -39.781 -13.945 1 94.75 236 GLY B N 1
ATOM 5078 C CA . GLY B 1 236 ? 3.82 -39.406 -12.602 1 94.75 236 GLY B CA 1
ATOM 5079 C C . GLY B 1 236 ? 4.02 -37.906 -12.422 1 94.75 236 GLY B C 1
ATOM 5080 O O . GLY B 1 236 ? 3.615 -37.125 -13.273 1 94.75 236 GLY B O 1
ATOM 5081 N N . HIS B 1 237 ? 4.43 -37.594 -11.234 1 95.25 237 HIS B N 1
ATOM 5082 C CA . HIS B 1 237 ? 4.754 -36.219 -10.883 1 95.25 237 HIS B CA 1
ATOM 5083 C C . HIS B 1 237 ? 5.84 -36.156 -9.812 1 95.25 237 HIS B C 1
ATOM 5085 O O . HIS B 1 237 ? 6.125 -37.156 -9.156 1 95.25 237 HIS B O 1
ATOM 5091 N N . VAL B 1 238 ? 6.484 -35 -9.703 1 95.12 238 VAL B N 1
ATOM 5092 C CA . VAL B 1 238 ? 7.551 -34.812 -8.727 1 95.12 238 VAL B CA 1
ATOM 5093 C C . VAL B 1 238 ? 7.336 -33.5 -7.973 1 95.12 238 VAL B C 1
ATOM 5095 O O . VAL B 1 238 ? 6.688 -32.562 -8.484 1 95.12 238 VAL B O 1
ATOM 5098 N N . GLU B 1 239 ? 7.801 -33.438 -6.789 1 95.25 239 GLU B N 1
ATOM 5099 C CA . GLU B 1 239 ? 7.93 -32.219 -6.004 1 95.25 239 GLU B CA 1
ATOM 5100 C C . GLU B 1 239 ? 9.367 -31.703 -6.004 1 95.25 239 GLU B C 1
ATOM 5102 O O . GLU B 1 239 ? 10.312 -32.5 -5.906 1 95.25 239 GLU B O 1
ATOM 5107 N N . LEU B 1 240 ? 9.469 -30.438 -6.168 1 96.69 240 LEU B N 1
ATOM 5108 C CA . LEU B 1 240 ? 10.812 -29.875 -6.223 1 96.69 240 LEU B CA 1
ATOM 5109 C C . LEU B 1 240 ? 11.219 -29.312 -4.863 1 96.69 240 LEU B C 1
ATOM 5111 O O . LEU B 1 240 ? 10.367 -29 -4.035 1 96.69 240 LEU B O 1
ATOM 5115 N N . PRO B 1 241 ? 12.57 -29.234 -4.652 1 95.44 241 PRO B N 1
ATOM 5116 C CA . PRO B 1 241 ? 13.039 -28.641 -3.395 1 95.44 241 PRO B CA 1
ATOM 5117 C C . PRO B 1 241 ? 12.664 -27.172 -3.254 1 95.44 241 PRO B C 1
ATOM 5119 O O . PRO B 1 241 ? 12.5 -26.484 -4.258 1 95.44 241 PRO B O 1
ATOM 5122 N N . GLN B 1 242 ? 12.586 -26.703 -2.012 1 95.88 242 GLN B N 1
ATOM 5123 C CA . GLN B 1 242 ? 12.328 -25.297 -1.725 1 95.88 242 GLN B CA 1
ATOM 5124 C C . GLN B 1 242 ? 13.602 -24.469 -1.831 1 95.88 242 GLN B C 1
ATOM 5126 O O . GLN B 1 242 ? 14.023 -23.844 -0.856 1 95.88 242 GLN B O 1
ATOM 5131 N N . ASP B 1 243 ? 14.141 -24.469 -2.994 1 97.19 243 ASP B N 1
ATOM 5132 C CA . ASP B 1 243 ? 15.406 -23.828 -3.32 1 97.19 243 ASP B CA 1
ATOM 5133 C C . ASP B 1 243 ? 15.375 -23.234 -4.73 1 97.19 243 ASP B C 1
ATOM 5135 O O . ASP B 1 243 ? 15.242 -23.984 -5.711 1 97.19 243 ASP B O 1
ATOM 5139 N N . GLU B 1 244 ? 15.492 -21.969 -4.785 1 97.94 244 GLU B N 1
ATOM 5140 C CA . GLU B 1 244 ? 15.32 -21.281 -6.066 1 97.94 244 GLU B CA 1
ATOM 5141 C C . GLU B 1 244 ? 16.391 -21.734 -7.07 1 97.94 244 GLU B C 1
ATOM 5143 O O . GLU B 1 244 ? 16.125 -21.797 -8.273 1 97.94 244 GLU B O 1
ATOM 5148 N N . ALA B 1 245 ? 17.594 -21.953 -6.594 1 96.62 245 ALA B N 1
ATOM 5149 C CA . ALA B 1 245 ? 18.656 -22.422 -7.504 1 96.62 245 ALA B CA 1
ATOM 5150 C C . ALA B 1 245 ? 18.312 -23.797 -8.07 1 96.62 245 ALA B C 1
ATOM 5152 O O . ALA B 1 245 ? 18.516 -24.047 -9.266 1 96.62 245 ALA B O 1
ATOM 5153 N N . GLN B 1 246 ? 17.844 -24.672 -7.254 1 97.25 246 GLN B N 1
ATOM 5154 C CA . GLN B 1 246 ? 17.469 -26 -7.703 1 97.25 246 GLN B CA 1
ATOM 5155 C C . GLN B 1 246 ? 16.25 -25.969 -8.609 1 97.25 246 GLN B C 1
ATOM 5157 O O . GLN B 1 246 ? 16.172 -26.719 -9.586 1 97.25 246 GLN B O 1
ATOM 5162 N N . ILE B 1 247 ? 15.305 -25.109 -8.289 1 98.12 247 ILE B N 1
ATOM 5163 C CA . ILE B 1 247 ? 14.133 -24.969 -9.141 1 98.12 247 ILE B CA 1
ATOM 5164 C C . ILE B 1 247 ? 14.555 -24.453 -10.523 1 98.12 247 ILE B C 1
ATOM 5166 O O . ILE B 1 247 ? 14.078 -24.953 -11.547 1 98.12 247 ILE B O 1
ATOM 5170 N N . ALA B 1 248 ? 15.484 -23.516 -10.539 1 98.06 248 ALA B N 1
ATOM 5171 C CA . ALA B 1 248 ? 15.969 -22.969 -11.805 1 98.06 248 ALA B CA 1
ATOM 5172 C C . ALA B 1 248 ? 16.688 -24.047 -12.617 1 98.06 248 ALA B C 1
ATOM 5174 O O . ALA B 1 248 ? 16.516 -24.141 -13.836 1 98.06 248 ALA B O 1
ATOM 5175 N N . ALA B 1 249 ? 17.5 -24.812 -11.938 1 97 249 ALA B N 1
ATOM 5176 C CA . ALA B 1 249 ? 18.234 -25.875 -12.617 1 97 249 ALA B CA 1
ATOM 5177 C C . ALA B 1 249 ? 17.266 -26.906 -13.211 1 97 249 ALA B C 1
ATOM 5179 O O . ALA B 1 249 ? 17.453 -27.359 -14.344 1 97 249 ALA B O 1
ATOM 5180 N N . TRP B 1 250 ? 16.297 -27.266 -12.445 1 96.56 250 TRP B N 1
ATOM 5181 C CA . TRP B 1 250 ? 15.289 -28.203 -12.938 1 96.56 250 TRP B CA 1
ATOM 5182 C C . TRP B 1 250 ? 14.555 -27.625 -14.141 1 96.56 250 TRP B C 1
ATOM 5184 O O . TRP B 1 250 ? 14.375 -28.297 -15.156 1 96.56 250 TRP B O 1
ATOM 5194 N N . LEU B 1 251 ? 14.148 -26.375 -14.039 1 98.06 251 LEU B N 1
ATOM 5195 C CA . LEU B 1 251 ? 13.406 -25.703 -15.094 1 98.06 251 LEU B CA 1
ATOM 5196 C C . LEU B 1 251 ? 14.219 -25.656 -16.375 1 98.06 251 LEU B C 1
ATOM 5198 O O . LEU B 1 251 ? 13.68 -25.859 -17.469 1 98.06 251 LEU B O 1
ATOM 5202 N N . ALA B 1 252 ? 15.438 -25.453 -16.25 1 97.06 252 ALA B N 1
ATOM 5203 C CA . ALA B 1 252 ? 16.312 -25.344 -17.406 1 97.06 252 ALA B CA 1
ATOM 5204 C C . ALA B 1 252 ? 16.375 -26.641 -18.188 1 97.06 252 ALA B C 1
ATOM 5206 O 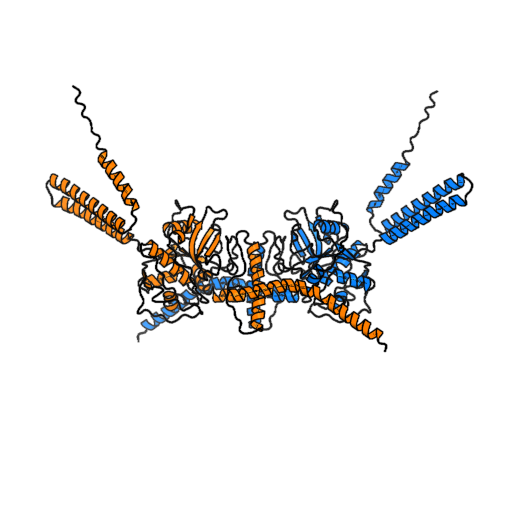O . ALA B 1 252 ? 16.484 -26.641 -19.422 1 97.06 252 ALA B O 1
ATOM 5207 N N . VAL B 1 253 ? 16.297 -27.734 -17.484 1 94.75 253 VAL B N 1
ATOM 5208 C CA . VAL B 1 253 ? 16.516 -29.031 -18.109 1 94.75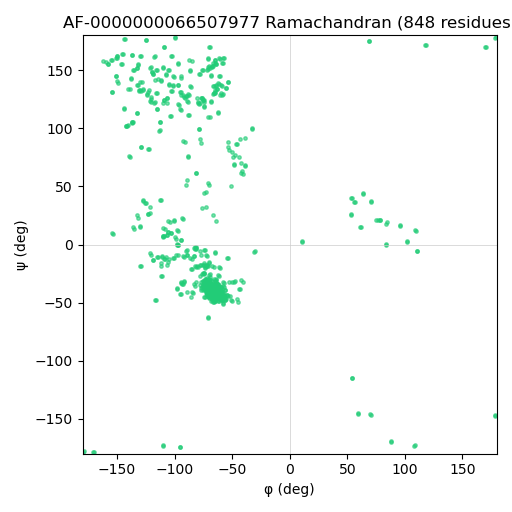 253 VAL B CA 1
ATOM 5209 C C . VAL B 1 253 ? 15.18 -29.688 -18.469 1 94.75 253 VAL B C 1
ATOM 5211 O O . VAL B 1 253 ? 15.039 -30.281 -19.531 1 94.75 253 VAL B O 1
ATOM 5214 N N . ASN B 1 254 ? 14.234 -29.484 -17.578 1 95.31 254 ASN B N 1
ATOM 5215 C CA . ASN B 1 254 ? 13.031 -30.312 -17.688 1 95.31 254 ASN B CA 1
ATOM 5216 C C . ASN B 1 254 ? 11.836 -29.516 -18.172 1 95.31 254 ASN B C 1
ATOM 5218 O O . ASN B 1 254 ? 10.82 -30.078 -18.578 1 95.31 254 ASN B O 1
ATOM 5222 N N . GLY B 1 255 ? 11.945 -28.172 -18.188 1 97.44 255 GLY B N 1
ATOM 5223 C CA . GLY B 1 255 ? 10.844 -27.359 -18.672 1 97.44 255 GLY B CA 1
ATOM 5224 C C . GLY B 1 255 ? 10.125 -26.609 -17.578 1 97.44 255 GLY B C 1
ATOM 5225 O O . GLY B 1 255 ? 10.586 -26.594 -16.422 1 97.44 255 GLY B O 1
ATOM 5226 N N . PRO B 1 256 ? 9.016 -25.938 -17.906 1 98.69 256 PRO B N 1
ATOM 5227 C CA . PRO B 1 256 ? 8.266 -25.109 -16.969 1 98.69 256 PRO B CA 1
ATOM 5228 C C . PRO B 1 256 ? 7.789 -25.875 -15.742 1 98.69 256 PRO B C 1
ATOM 5230 O O . PRO B 1 256 ? 7.645 -27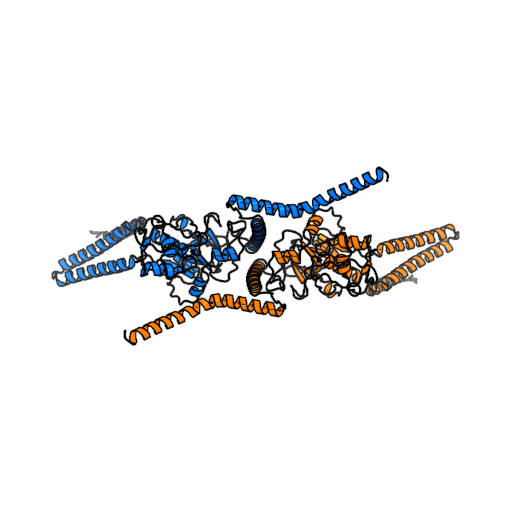.094 -15.789 1 98.69 256 PRO B O 1
ATOM 5233 N N . VAL B 1 257 ? 7.559 -25.094 -14.664 1 98.81 257 VAL B N 1
ATOM 5234 C CA . VAL B 1 257 ? 7.262 -25.672 -13.359 1 98.81 257 VAL B CA 1
ATOM 5235 C C . VAL B 1 257 ? 5.98 -25.062 -12.797 1 98.81 257 VAL B C 1
ATOM 5237 O O . VAL B 1 257 ? 5.789 -23.844 -12.859 1 98.81 257 VAL B O 1
ATOM 5240 N N . ALA B 1 258 ? 5.074 -25.922 -12.289 1 98.62 258 ALA B N 1
ATOM 5241 C CA . ALA B 1 258 ? 3.916 -25.422 -11.555 1 98.62 258 ALA B CA 1
ATOM 5242 C C . ALA B 1 258 ? 4.316 -24.953 -10.156 1 98.62 258 ALA B C 1
ATOM 5244 O O . ALA B 1 258 ? 4.887 -25.719 -9.375 1 98.62 258 ALA B O 1
ATOM 5245 N N . VAL B 1 259 ? 4.004 -23.703 -9.852 1 97.88 259 VAL B N 1
ATOM 5246 C CA . VAL B 1 259 ? 4.379 -23.172 -8.539 1 97.88 259 VAL B CA 1
ATOM 5247 C C . VAL B 1 259 ? 3.184 -22.469 -7.902 1 97.88 259 VAL B C 1
ATOM 5249 O O . VAL B 1 259 ? 2.258 -22.047 -8.602 1 97.88 259 VAL B O 1
ATOM 5252 N N . ALA B 1 260 ? 3.215 -22.422 -6.594 1 96.38 260 ALA B N 1
ATOM 5253 C CA . ALA B 1 260 ? 2.309 -21.562 -5.84 1 96.38 260 ALA B CA 1
ATOM 5254 C C . ALA B 1 260 ? 3.016 -20.281 -5.387 1 96.38 260 ALA B C 1
ATOM 5256 O O . ALA B 1 260 ? 4.203 -20.312 -5.059 1 96.38 260 ALA B O 1
ATOM 5257 N N . VAL B 1 261 ? 2.264 -19.172 -5.387 1 96.5 261 VAL B N 1
ATOM 5258 C CA . VAL B 1 261 ? 2.816 -17.891 -4.953 1 96.5 261 VAL B CA 1
ATOM 5259 C C . VAL B 1 261 ? 1.806 -17.172 -4.066 1 96.5 261 VAL B C 1
ATOM 5261 O O . VAL B 1 261 ? 0.659 -17.609 -3.938 1 96.5 261 VAL B O 1
ATOM 5264 N N . ASP B 1 262 ? 2.293 -16.234 -3.379 1 94.75 262 ASP B N 1
ATOM 5265 C CA . ASP B 1 262 ? 1.421 -15.219 -2.787 1 94.75 262 ASP B CA 1
ATOM 5266 C C . ASP B 1 262 ? 1.177 -14.062 -3.758 1 94.75 262 ASP B C 1
ATOM 5268 O O . ASP B 1 262 ? 2.078 -13.266 -4.016 1 94.75 262 ASP B O 1
ATOM 5272 N N . ALA B 1 263 ? -0.003 -13.945 -4.23 1 94.75 263 ALA B N 1
ATOM 5273 C CA . ALA B 1 263 ? -0.289 -12.961 -5.27 1 94.75 263 ALA B CA 1
ATOM 5274 C C . ALA B 1 263 ? -0.942 -11.719 -4.684 1 94.75 263 ALA B C 1
ATOM 5276 O O . ALA B 1 263 ? -1.538 -10.914 -5.41 1 94.75 263 ALA B O 1
ATOM 5277 N N . SER B 1 264 ? -0.795 -11.484 -3.408 1 91.5 264 SER B N 1
ATOM 5278 C CA . SER B 1 264 ? -1.443 -10.375 -2.725 1 91.5 264 SER B CA 1
ATOM 5279 C C . SER B 1 264 ? -0.98 -9.031 -3.287 1 91.5 264 SER B C 1
ATOM 5281 O O . SER B 1 264 ? -1.735 -8.062 -3.285 1 91.5 264 SER B O 1
ATOM 5283 N N . SER B 1 265 ? 0.193 -8.961 -3.832 1 95.75 265 SER B N 1
ATOM 5284 C CA . SER B 1 265 ? 0.769 -7.715 -4.32 1 95.75 265 SER B CA 1
ATOM 5285 C C . SER B 1 265 ? 0.573 -7.57 -5.828 1 95.75 265 SER B C 1
ATOM 5287 O O . SER B 1 265 ? 1.117 -6.648 -6.441 1 95.75 265 SER B O 1
ATOM 5289 N N . TRP B 1 266 ? -0.257 -8.398 -6.43 1 97 266 TRP B N 1
ATOM 5290 C CA . TRP B 1 266 ? -0.221 -8.5 -7.887 1 97 266 TRP B CA 1
ATOM 5291 C C . TRP B 1 266 ? -1.363 -7.711 -8.516 1 97 266 TRP B C 1
ATOM 5293 O O . TRP B 1 266 ? -1.358 -7.449 -9.719 1 97 266 TRP B O 1
ATOM 5303 N N . MET B 1 267 ? -2.293 -7.285 -7.738 1 96.25 267 MET B N 1
ATOM 5304 C CA . MET B 1 267 ? -3.551 -6.742 -8.25 1 96.25 267 MET B CA 1
ATOM 5305 C C . MET B 1 267 ? -3.297 -5.562 -9.18 1 96.25 267 MET B C 1
ATOM 5307 O O . MET B 1 267 ? -3.977 -5.41 -10.195 1 96.25 267 MET B O 1
ATOM 5311 N N . THR B 1 268 ? -2.295 -4.754 -8.875 1 97.81 268 THR B N 1
ATOM 5312 C CA . THR B 1 268 ? -2.098 -3.508 -9.609 1 97.81 268 THR B CA 1
ATOM 5313 C C . THR B 1 268 ? -0.854 -3.588 -10.492 1 97.81 268 THR B C 1
ATOM 5315 O O . THR B 1 268 ? -0.428 -2.584 -11.062 1 97.81 268 THR B O 1
ATOM 5318 N N . TYR B 1 269 ? -0.221 -4.703 -10.625 1 98.5 269 TYR B N 1
ATOM 5319 C CA . TYR B 1 269 ? 1.004 -4.887 -11.398 1 98.5 269 TYR B CA 1
ATOM 5320 C C . TYR B 1 269 ? 0.75 -4.676 -12.883 1 98.5 269 TYR B C 1
ATOM 5322 O O . TYR B 1 269 ? -0.225 -5.195 -13.438 1 98.5 269 TYR B O 1
ATOM 5330 N N . THR B 1 270 ? 1.736 -3.895 -13.562 1 98.56 270 THR B N 1
ATOM 5331 C CA . THR B 1 270 ? 1.577 -3.674 -14.992 1 98.56 270 THR B CA 1
ATOM 5332 C C . THR B 1 270 ? 2.863 -4.02 -15.742 1 98.56 270 THR B C 1
ATOM 5334 O O . THR B 1 270 ? 2.857 -4.156 -16.969 1 98.56 270 THR B O 1
ATOM 5337 N N . GLY B 1 271 ? 3.977 -4.09 -15.039 1 98.69 271 GLY B N 1
ATOM 5338 C CA . GLY B 1 271 ? 5.191 -4.473 -15.75 1 98.69 271 GLY B CA 1
ATOM 5339 C C . GLY B 1 271 ? 6.445 -4.289 -14.914 1 98.69 271 GLY B C 1
ATOM 5340 O O . GLY B 1 271 ? 6.391 -3.752 -13.805 1 98.69 271 GLY B O 1
ATOM 5341 N N . GLY B 1 272 ? 7.535 -4.836 -15.484 1 98.69 272 GLY B N 1
ATOM 5342 C CA . GLY B 1 272 ? 8.82 -4.738 -14.805 1 98.69 272 GLY B CA 1
ATOM 5343 C C . GLY B 1 272 ? 9.07 -5.875 -13.836 1 98.69 272 GLY B C 1
ATOM 5344 O O . GLY B 1 272 ? 8.359 -6.883 -13.852 1 98.69 272 GLY B O 1
ATOM 5345 N N . VAL B 1 273 ? 10.164 -5.723 -12.992 1 98.75 273 VAL B N 1
ATOM 5346 C CA . VAL B 1 273 ? 10.562 -6.785 -12.078 1 98.75 273 VAL B CA 1
ATOM 5347 C C . VAL B 1 273 ? 10.125 -6.426 -10.656 1 98.75 273 VAL B C 1
ATOM 5349 O O . VAL B 1 273 ? 10.633 -5.469 -10.07 1 98.75 273 VAL B O 1
ATOM 5352 N N . MET B 1 274 ? 9.188 -7.125 -10.172 1 97.94 274 MET B N 1
ATOM 5353 C CA . MET B 1 274 ? 8.773 -6.945 -8.781 1 97.94 274 MET B CA 1
ATOM 5354 C C . MET B 1 274 ? 9.859 -7.414 -7.82 1 97.94 274 MET B C 1
ATOM 5356 O O . MET B 1 274 ? 10.258 -8.578 -7.852 1 97.94 274 MET B O 1
ATOM 5360 N N . THR B 1 275 ? 10.305 -6.535 -6.961 1 97.44 275 THR B N 1
ATOM 5361 C CA . THR B 1 275 ? 11.414 -6.844 -6.066 1 97.44 275 THR B CA 1
ATOM 5362 C C . THR B 1 275 ? 10.93 -6.949 -4.621 1 97.44 275 THR B C 1
ATOM 5364 O O . THR B 1 275 ? 11.664 -7.426 -3.752 1 97.44 275 THR B O 1
ATOM 5367 N N . SER B 1 276 ? 9.719 -6.559 -4.391 1 95.5 276 SER B N 1
ATOM 5368 C CA . SER B 1 276 ? 9.172 -6.598 -3.039 1 95.5 276 SER B CA 1
ATOM 5369 C C . SER B 1 276 ? 7.711 -7.035 -3.047 1 95.5 276 SER B C 1
ATOM 5371 O O . SER B 1 276 ? 6.816 -6.234 -3.328 1 95.5 276 SER B O 1
ATOM 5373 N N . CYS B 1 277 ? 7.5 -8.297 -2.689 1 95.38 277 CYS B N 1
ATOM 5374 C CA . CYS B 1 277 ? 6.164 -8.836 -2.447 1 95.38 277 CYS B CA 1
ATOM 5375 C C . CYS B 1 277 ? 5.824 -8.805 -0.962 1 95.38 277 CYS B C 1
ATOM 5377 O O . CYS B 1 277 ? 6.582 -9.328 -0.139 1 95.38 277 CYS B O 1
ATOM 5379 N N . VAL B 1 278 ? 4.777 -8.109 -0.653 1 92.56 278 VAL B N 1
ATOM 5380 C CA . VAL B 1 278 ? 4.262 -8.25 0.705 1 92.56 278 VAL B CA 1
ATOM 5381 C C . VAL B 1 278 ? 3.459 -9.547 0.824 1 92.56 278 VAL B C 1
ATOM 5383 O O . VAL B 1 278 ? 2.287 -9.594 0.446 1 92.56 278 VAL B O 1
ATOM 5386 N N . SER B 1 279 ? 4.188 -10.578 1.396 1 89.38 279 SER B N 1
ATOM 5387 C CA . SER B 1 279 ? 3.596 -11.914 1.351 1 89.38 279 SER B CA 1
ATOM 5388 C C . SER B 1 279 ? 3.199 -12.391 2.744 1 89.38 279 SER B C 1
ATOM 5390 O O . SER B 1 279 ? 3.865 -12.062 3.73 1 89.38 279 SER B O 1
ATOM 5392 N N . GLU B 1 280 ? 2.098 -13.039 2.77 1 82.81 280 GLU B N 1
ATOM 5393 C CA . GLU B 1 280 ? 1.641 -13.672 4.004 1 82.81 280 GLU B CA 1
ATOM 5394 C C . GLU B 1 280 ? 1.558 -15.188 3.846 1 82.81 280 GLU B C 1
ATOM 5396 O O . GLU B 1 280 ? 2.053 -15.938 4.691 1 82.81 280 GLU B O 1
ATOM 5401 N N . GLN B 1 281 ? 0.966 -15.609 2.809 1 88 281 GLN B N 1
ATOM 5402 C CA . GLN B 1 281 ? 0.744 -17.031 2.559 1 88 281 GLN B CA 1
ATOM 5403 C C . GLN B 1 281 ? 0.536 -17.297 1.071 1 88 281 GLN B C 1
ATOM 5405 O O . GLN B 1 281 ? 0.124 -16.406 0.324 1 88 281 GLN B O 1
ATOM 5410 N N . LEU B 1 282 ? 0.848 -18.531 0.724 1 92.69 282 LEU B N 1
ATOM 5411 C CA . LEU B 1 282 ? 0.55 -18.953 -0.643 1 92.69 282 LEU B CA 1
ATOM 5412 C C . LEU B 1 282 ? -0.949 -18.891 -0.917 1 92.69 282 LEU B C 1
ATOM 5414 O O . LEU B 1 282 ? -1.758 -19.234 -0.054 1 92.69 282 LEU B O 1
ATOM 5418 N N . ASP B 1 283 ? -1.29 -18.375 -2.172 1 92.31 283 ASP B N 1
ATOM 5419 C CA . ASP B 1 283 ? -2.721 -18.234 -2.426 1 92.31 283 ASP B CA 1
ATOM 5420 C C . ASP B 1 283 ? -3.023 -18.312 -3.92 1 92.31 283 ASP B C 1
ATOM 5422 O O . ASP B 1 283 ? -4.148 -18.047 -4.348 1 92.31 283 ASP B O 1
ATOM 5426 N N . HIS B 1 284 ? -2.023 -18.672 -4.691 1 95.56 284 HIS B N 1
ATOM 5427 C CA . HIS B 1 284 ? -2.219 -18.625 -6.137 1 95.56 284 HIS B CA 1
ATOM 5428 C C . HIS B 1 284 ? -1.294 -19.609 -6.848 1 95.56 284 HIS B C 1
ATOM 5430 O O . HIS B 1 284 ? -0.112 -19.719 -6.512 1 95.56 284 HIS B O 1
ATOM 5436 N N . GLY B 1 285 ? -1.863 -20.422 -7.762 1 96.69 285 GLY B N 1
ATOM 5437 C CA . GLY B 1 285 ? -1.087 -21.312 -8.609 1 96.69 285 GLY B CA 1
ATOM 5438 C C . GLY B 1 285 ? -0.763 -20.719 -9.961 1 96.69 285 GLY B C 1
ATOM 5439 O O . GLY B 1 285 ? -1.642 -20.172 -10.633 1 96.69 285 GLY B O 1
ATOM 5440 N N . VAL B 1 286 ? 0.488 -20.797 -10.344 1 98.44 286 VAL B N 1
ATOM 5441 C CA . VAL B 1 286 ? 0.935 -20.219 -11.609 1 98.44 286 VAL B CA 1
ATOM 5442 C C . VAL B 1 286 ? 2.004 -21.109 -12.234 1 98.44 286 VAL B C 1
ATOM 5444 O O . VAL B 1 286 ? 2.326 -22.172 -11.703 1 98.44 286 VAL B O 1
ATOM 5447 N N . LEU B 1 287 ? 2.418 -20.688 -13.43 1 98.88 287 LEU B N 1
ATOM 5448 C CA . LEU B 1 287 ? 3.398 -21.469 -14.164 1 98.88 287 LEU B CA 1
ATOM 5449 C C . LEU B 1 287 ? 4.703 -20.703 -14.328 1 98.88 287 LEU B C 1
ATOM 5451 O O . LEU B 1 287 ? 4.723 -19.625 -14.914 1 98.88 287 LEU B O 1
ATOM 5455 N N . LEU B 1 288 ? 5.75 -21.25 -13.734 1 98.88 288 LEU B N 1
ATOM 5456 C CA . LEU B 1 288 ? 7.094 -20.719 -13.93 1 98.88 288 LEU B CA 1
ATOM 5457 C C . LEU B 1 288 ? 7.672 -21.172 -15.266 1 98.88 288 LEU B C 1
ATOM 5459 O O . LEU B 1 288 ? 7.859 -22.359 -15.492 1 98.88 288 LEU B O 1
ATOM 5463 N N . VAL B 1 289 ? 8.055 -20.172 -16.188 1 98.94 289 VAL B N 1
ATOM 5464 C CA . VAL B 1 289 ? 8.359 -20.578 -17.562 1 98.94 289 VAL B CA 1
ATOM 5465 C C . VAL B 1 289 ? 9.797 -20.203 -17.906 1 98.94 289 VAL B C 1
ATOM 5467 O O . VAL B 1 289 ? 10.312 -20.594 -18.953 1 98.94 289 VAL B O 1
ATOM 5470 N N . GLY B 1 290 ? 10.438 -19.453 -17.031 1 98.88 290 GLY B N 1
ATOM 5471 C CA . GLY B 1 290 ? 11.805 -19.062 -17.328 1 98.88 290 GLY B CA 1
ATOM 5472 C C . GLY B 1 290 ? 12.414 -18.172 -16.266 1 98.88 290 GLY B C 1
ATOM 5473 O O . GLY B 1 290 ? 11.797 -17.938 -15.227 1 98.88 290 GLY B O 1
ATOM 5474 N N . TYR B 1 291 ? 13.641 -17.828 -16.453 1 98.81 291 TYR B N 1
ATOM 5475 C CA . TYR B 1 291 ? 14.391 -16.906 -15.609 1 98.81 291 TYR B CA 1
ATOM 5476 C C . TYR B 1 291 ? 15.516 -16.25 -16.406 1 98.81 291 TYR B C 1
ATOM 5478 O O . TYR B 1 291 ? 15.844 -16.672 -17.5 1 98.81 291 TYR B O 1
ATOM 5486 N N . ASN B 1 292 ? 15.961 -15.133 -15.922 1 98.69 292 ASN B N 1
ATOM 5487 C CA . ASN B 1 292 ? 17.125 -14.445 -16.469 1 98.69 292 ASN B CA 1
ATOM 5488 C C . ASN B 1 292 ? 18.031 -13.922 -15.367 1 98.69 292 ASN B C 1
ATOM 5490 O O . ASN B 1 292 ? 17.797 -12.852 -14.805 1 98.69 292 ASN B O 1
ATOM 5494 N N . ASP B 1 293 ? 19.141 -14.57 -15.148 1 97.81 293 ASP B N 1
ATOM 5495 C CA . ASP B 1 293 ? 20.094 -14.219 -14.102 1 97.81 293 ASP B CA 1
ATOM 5496 C C . ASP B 1 293 ? 21.078 -13.156 -14.594 1 97.81 293 ASP B C 1
ATOM 5498 O O . ASP B 1 293 ? 21.797 -12.555 -13.797 1 97.81 293 ASP B O 1
ATOM 5502 N N . SER B 1 294 ? 21.078 -12.906 -15.859 1 97.12 294 SER B N 1
ATOM 5503 C CA . SER B 1 294 ? 22.016 -11.969 -16.438 1 97.12 294 SER B CA 1
ATOM 5504 C C . SER B 1 294 ? 21.469 -10.547 -16.438 1 97.12 294 SER B C 1
ATOM 5506 O O . SER B 1 294 ? 22.172 -9.594 -16.797 1 97.12 294 SER B O 1
ATOM 5508 N N . ALA B 1 295 ? 20.25 -10.453 -16.109 1 97.38 295 ALA B N 1
ATOM 5509 C CA . ALA B 1 295 ? 19.641 -9.133 -16.047 1 97.38 295 ALA B CA 1
ATOM 5510 C C . ALA B 1 295 ? 20.172 -8.336 -14.867 1 97.38 295 ALA B C 1
ATOM 5512 O O . ALA B 1 295 ? 20.75 -8.898 -13.945 1 97.38 295 ALA B O 1
ATOM 5513 N N . ALA B 1 296 ? 20.031 -6.957 -14.891 1 96.75 296 ALA B N 1
ATOM 5514 C CA . ALA B 1 296 ? 20.453 -6.105 -13.781 1 96.75 296 ALA B CA 1
ATOM 5515 C C . ALA B 1 296 ? 19.812 -6.559 -12.469 1 96.75 296 ALA B C 1
ATOM 5517 O O . ALA B 1 296 ? 20.469 -6.555 -11.422 1 96.75 296 ALA B O 1
ATOM 5518 N N . VAL B 1 297 ? 18.531 -6.852 -12.586 1 97.88 297 VAL B N 1
ATOM 5519 C CA . VAL B 1 297 ? 17.812 -7.535 -11.516 1 97.88 297 VAL B CA 1
ATOM 5520 C C . VAL B 1 297 ? 17.406 -8.93 -11.984 1 97.88 297 VAL B C 1
ATOM 5522 O O . VAL B 1 297 ? 16.469 -9.07 -12.789 1 97.88 297 VAL B O 1
ATOM 5525 N N . PRO B 1 298 ? 18.125 -9.977 -11.469 1 98.56 298 PRO B N 1
ATOM 5526 C CA . PRO B 1 298 ? 17.688 -11.328 -11.852 1 98.56 298 PRO B CA 1
ATOM 5527 C C . PRO B 1 298 ? 16.219 -11.578 -11.57 1 98.56 298 PRO B C 1
ATOM 5529 O O . PRO B 1 298 ? 15.688 -11.141 -10.539 1 98.56 298 PRO B O 1
ATOM 5532 N N . TYR B 1 299 ? 15.547 -12.289 -12.539 1 98.88 299 TYR B N 1
ATOM 5533 C CA . TYR B 1 299 ? 14.109 -12.422 -12.352 1 98.88 299 TYR B CA 1
ATOM 5534 C C . TYR B 1 299 ? 13.609 -13.766 -12.867 1 98.88 299 TYR B C 1
ATOM 5536 O O . TYR B 1 299 ? 14.273 -14.398 -13.695 1 98.88 299 TYR B O 1
ATOM 5544 N N . TRP B 1 300 ? 12.469 -14.195 -12.289 1 98.88 300 TRP B N 1
ATOM 5545 C CA . TRP B 1 300 ? 11.625 -15.273 -12.797 1 98.88 300 TRP B CA 1
ATOM 5546 C C . TRP B 1 300 ? 10.617 -14.742 -13.812 1 98.88 300 TRP B C 1
ATOM 5548 O O . TRP B 1 300 ? 10.172 -13.594 -13.711 1 98.88 300 TRP B O 1
ATOM 5558 N N . ILE B 1 301 ? 10.242 -15.57 -14.773 1 98.94 301 ILE B N 1
ATOM 5559 C CA . ILE B 1 301 ? 9.125 -15.305 -15.672 1 98.94 301 ILE B CA 1
ATOM 5560 C C . ILE B 1 301 ? 7.961 -16.234 -15.344 1 98.94 301 ILE B C 1
ATOM 5562 O O . ILE B 1 301 ? 8.117 -17.453 -15.352 1 98.94 301 ILE B O 1
ATOM 5566 N N . ILE B 1 302 ? 6.812 -15.625 -15.078 1 98.94 302 ILE B N 1
ATOM 5567 C CA . ILE B 1 302 ? 5.668 -16.406 -14.617 1 98.94 302 ILE B CA 1
ATOM 5568 C C . ILE B 1 302 ? 4.477 -16.172 -15.547 1 98.94 302 ILE B C 1
ATOM 5570 O O . ILE B 1 302 ? 4.129 -15.016 -15.836 1 98.94 302 ILE B O 1
ATOM 5574 N N . LYS B 1 303 ? 3.869 -17.219 -16.016 1 98.94 303 LYS B N 1
ATOM 5575 C CA . LYS B 1 303 ? 2.617 -17.156 -16.766 1 98.94 303 LYS B CA 1
ATOM 5576 C C . LYS B 1 303 ? 1.414 -17.219 -15.828 1 98.94 303 LYS B C 1
ATOM 5578 O O . LYS B 1 303 ? 1.286 -18.141 -15.039 1 98.94 303 LYS B O 1
ATOM 5583 N N . ASN B 1 304 ? 0.621 -16.219 -15.93 1 98.06 304 ASN B N 1
ATOM 5584 C CA . ASN B 1 304 ? -0.612 -16.156 -15.148 1 98.06 304 ASN B CA 1
ATOM 5585 C C . ASN B 1 304 ? -1.823 -16.562 -15.984 1 98.06 304 ASN B C 1
ATOM 5587 O O . ASN B 1 304 ? -1.679 -16.984 -17.125 1 98.06 304 ASN B O 1
ATOM 5591 N N . SER B 1 305 ? -3.004 -16.547 -15.289 1 97.94 305 SER B N 1
ATOM 5592 C CA . SER B 1 305 ? -4.227 -16.969 -15.969 1 97.94 305 SER B CA 1
ATOM 5593 C C . SER B 1 305 ? -5.305 -15.891 -15.867 1 97.94 305 SER B C 1
ATOM 5595 O O . SER B 1 305 ? -6.484 -16.203 -15.688 1 97.94 305 SER B O 1
ATOM 5597 N N . TRP B 1 306 ? -4.859 -14.617 -15.914 1 96.94 306 TRP B N 1
ATOM 5598 C CA . TRP B 1 306 ? -5.766 -13.477 -15.812 1 96.94 306 TRP B CA 1
ATOM 5599 C C . TRP B 1 306 ? -5.828 -12.711 -17.125 1 96.94 306 TRP B C 1
ATOM 5601 O O . TRP B 1 306 ? -5.801 -11.477 -17.125 1 96.94 306 TRP B O 1
ATOM 5611 N N . THR B 1 307 ? -5.801 -13.406 -18.25 1 96.69 307 THR B N 1
ATOM 5612 C CA . THR B 1 307 ? -5.867 -12.859 -19.594 1 96.69 307 THR B CA 1
ATOM 5613 C C . THR B 1 307 ? -4.598 -12.086 -19.938 1 96.69 307 THR B C 1
ATOM 5615 O O . THR B 1 307 ? -3.736 -11.898 -19.078 1 96.69 307 THR B O 1
ATOM 5618 N N . THR B 1 308 ? -4.523 -11.625 -21.188 1 98 308 THR B N 1
ATOM 5619 C CA . THR B 1 308 ? -3.381 -10.852 -21.641 1 98 308 THR B CA 1
ATOM 5620 C C . THR B 1 308 ? -3.531 -9.383 -21.266 1 98 308 THR B C 1
ATOM 5622 O O . THR B 1 308 ? -2.6 -8.594 -21.422 1 98 308 THR B O 1
ATOM 5625 N N . GLN B 1 309 ? -4.629 -9.008 -20.672 1 96.56 309 GLN B N 1
ATOM 5626 C CA . GLN B 1 309 ? -4.883 -7.621 -20.297 1 96.56 309 GLN B CA 1
ATOM 5627 C C . GLN B 1 309 ? -4.219 -7.285 -18.953 1 96.56 309 GLN B C 1
ATOM 5629 O O . GLN B 1 309 ? -4.137 -6.113 -18.578 1 96.56 309 GLN B O 1
ATOM 5634 N N . TRP B 1 310 ? -3.75 -8.219 -18.312 1 97.44 310 TRP B N 1
ATOM 5635 C CA . TRP B 1 310 ? -3.086 -8.016 -17.031 1 97.44 310 TRP B CA 1
ATOM 5636 C C . TRP B 1 310 ? -1.579 -8.203 -17.156 1 97.44 310 TRP B C 1
ATOM 5638 O O . TRP B 1 310 ? -1.118 -9.07 -17.922 1 97.44 310 TRP B O 1
ATOM 5648 N N . GLY B 1 311 ? -0.852 -7.457 -16.391 1 98.31 311 GLY B N 1
ATOM 5649 C CA . GLY B 1 311 ? 0.594 -7.609 -16.359 1 98.31 311 GLY B CA 1
ATOM 5650 C C . GLY B 1 311 ? 1.244 -7.395 -17.719 1 98.31 311 GLY B C 1
ATOM 5651 O O . GLY B 1 311 ? 0.864 -6.484 -18.453 1 98.31 311 GLY B O 1
ATOM 5652 N N . GLU B 1 312 ? 2.279 -8.156 -17.906 1 98.62 312 GLU B N 1
ATOM 5653 C CA . GLU B 1 312 ? 2.949 -8.141 -19.203 1 98.62 312 GLU B CA 1
ATOM 5654 C C . GLU B 1 312 ? 2.324 -9.156 -20.156 1 98.62 312 GLU B C 1
ATOM 5656 O O . GLU B 1 312 ? 2.871 -10.242 -20.359 1 98.62 312 GLU B O 1
ATOM 5661 N N . GLU B 1 313 ? 1.136 -8.734 -20.656 1 98.31 313 GLU B N 1
ATOM 5662 C CA . GLU B 1 313 ? 0.386 -9.617 -21.531 1 98.31 313 GLU B CA 1
ATOM 5663 C C . GLU B 1 313 ? 0.117 -10.969 -20.875 1 98.31 313 GLU B C 1
ATOM 5665 O O . GLU B 1 313 ? 0.34 -12.016 -21.469 1 98.31 313 GLU B O 1
ATOM 5670 N N . GLY B 1 314 ? -0.118 -10.945 -19.625 1 98.75 314 GLY B N 1
ATOM 5671 C CA . GLY B 1 314 ? -0.49 -12.133 -18.875 1 98.75 314 GLY B CA 1
ATOM 5672 C C . GLY B 1 314 ? 0.657 -12.727 -18.078 1 98.75 314 GLY B C 1
ATOM 5673 O O . GLY B 1 314 ? 0.493 -13.742 -17.406 1 98.75 314 GLY B O 1
ATOM 5674 N N . TYR B 1 315 ? 1.812 -12.062 -18.109 1 98.88 315 TYR B N 1
ATOM 5675 C CA . TYR B 1 315 ? 2.99 -12.547 -17.406 1 98.88 315 TYR B CA 1
ATOM 5676 C C . TYR B 1 315 ? 3.428 -11.547 -16.328 1 98.88 315 TYR B C 1
ATOM 5678 O O . TYR B 1 315 ? 3.023 -10.383 -16.359 1 98.88 315 TYR B O 1
ATOM 5686 N N . ILE B 1 316 ? 4.188 -12.023 -15.43 1 98.88 316 ILE B N 1
ATOM 5687 C CA . ILE B 1 316 ? 4.824 -11.188 -14.414 1 98.88 316 ILE B CA 1
ATOM 5688 C C . ILE B 1 316 ? 6.27 -11.633 -14.211 1 98.88 316 ILE B C 1
ATOM 5690 O O . ILE B 1 316 ? 6.582 -12.82 -14.312 1 98.88 316 ILE B O 1
ATOM 5694 N N . ARG B 1 317 ? 7.148 -10.695 -13.992 1 98.88 317 ARG B N 1
ATOM 5695 C CA . ARG B 1 317 ? 8.523 -10.961 -13.57 1 98.88 317 ARG B CA 1
ATOM 5696 C C . ARG B 1 317 ? 8.727 -10.609 -12.102 1 98.88 317 ARG B C 1
ATOM 5698 O O . ARG B 1 317 ? 8.312 -9.539 -11.648 1 98.88 317 ARG B O 1
ATOM 5705 N N . ILE B 1 318 ? 9.211 -11.555 -11.344 1 98.81 318 ILE B N 1
ATOM 5706 C CA . ILE B 1 318 ? 9.547 -11.297 -9.945 1 98.81 318 ILE B CA 1
ATOM 5707 C C . ILE B 1 318 ? 11.031 -11.562 -9.711 1 98.81 318 ILE B C 1
ATOM 5709 O O . ILE B 1 318 ? 11.625 -12.422 -10.367 1 98.81 318 ILE B O 1
ATOM 5713 N N . ALA B 1 319 ? 11.594 -10.844 -8.828 1 98.69 319 ALA B N 1
ATOM 5714 C CA . ALA B 1 319 ? 13.023 -10.984 -8.555 1 98.69 319 ALA B CA 1
ATOM 5715 C C . ALA B 1 319 ? 13.359 -12.414 -8.125 1 98.69 319 ALA B C 1
ATOM 5717 O O . ALA B 1 319 ? 12.617 -13.023 -7.348 1 98.69 319 ALA B O 1
ATOM 5718 N N . LYS B 1 320 ? 14.398 -12.891 -8.648 1 98.56 320 LYS B N 1
ATOM 5719 C CA . LYS B 1 320 ? 14.891 -14.227 -8.344 1 98.56 320 LYS B CA 1
ATOM 5720 C C . LYS B 1 320 ? 15.992 -14.172 -7.281 1 98.56 320 LYS B C 1
ATOM 5722 O O . LYS B 1 320 ? 16.859 -13.297 -7.316 1 98.56 320 LYS B O 1
ATOM 5727 N N . GLY B 1 321 ? 15.93 -15.102 -6.34 1 97.25 321 GLY B N 1
ATOM 5728 C CA . GLY B 1 321 ? 17.016 -15.242 -5.379 1 97.25 321 GLY B CA 1
ATOM 5729 C C . GLY B 1 321 ? 16.625 -14.812 -3.977 1 97.25 321 GLY B C 1
ATOM 5730 O O . GLY B 1 321 ? 17.344 -15.094 -3.014 1 97.25 321 GLY B O 1
ATOM 5731 N N . LEU B 1 322 ? 15.477 -14.281 -3.779 1 94.69 322 LEU B N 1
ATOM 5732 C CA . LEU B 1 322 ? 15.086 -13.773 -2.471 1 94.69 322 LEU B CA 1
ATOM 5733 C C . LEU B 1 322 ? 13.719 -14.312 -2.064 1 94.69 322 LEU B C 1
ATOM 5735 O O . LEU B 1 322 ? 13.078 -13.766 -1.168 1 94.69 322 LEU B O 1
ATOM 5739 N N . ASN B 1 323 ? 13.289 -15.352 -2.775 1 97.88 323 ASN B N 1
ATOM 5740 C CA . ASN B 1 323 ? 12 -15.992 -2.527 1 97.88 323 ASN B CA 1
ATOM 5741 C C . ASN B 1 323 ? 10.852 -14.984 -2.559 1 97.88 323 ASN B C 1
ATOM 5743 O O . ASN B 1 323 ? 9.969 -15.023 -1.704 1 97.88 323 ASN B O 1
ATOM 5747 N N . GLN B 1 324 ? 10.945 -14.039 -3.518 1 97.88 324 GLN B N 1
ATOM 5748 C CA . GLN B 1 324 ? 9.852 -13.094 -3.703 1 97.88 324 GLN B CA 1
ATOM 5749 C C . GLN B 1 324 ? 8.531 -13.82 -3.943 1 97.88 324 GLN B C 1
ATOM 5751 O O . GLN B 1 324 ? 8.484 -14.812 -4.672 1 97.88 324 GLN B O 1
ATOM 5756 N N . CYS B 1 325 ? 7.461 -13.359 -3.25 1 97 325 CYS B N 1
ATOM 5757 C CA . CYS B 1 325 ? 6.098 -13.867 -3.342 1 97 325 CYS B CA 1
ATOM 5758 C C . CYS B 1 325 ? 6.035 -15.336 -2.914 1 97 325 CYS B C 1
ATOM 5760 O O . CYS B 1 325 ? 5.148 -16.078 -3.342 1 97 325 CYS B O 1
ATOM 5762 N N . LEU B 1 326 ? 7.023 -15.852 -2.283 1 96.25 326 LEU B N 1
ATOM 5763 C CA . LEU B 1 326 ? 7.094 -17.203 -1.734 1 96.25 326 LEU B CA 1
ATOM 5764 C C . LEU B 1 326 ? 7.188 -18.234 -2.85 1 96.25 326 LEU B C 1
ATOM 5766 O O . LEU B 1 326 ? 6.652 -19.344 -2.727 1 96.25 326 LEU B O 1
ATOM 5770 N N . VAL B 1 327 ? 7.883 -17.922 -3.863 1 97.94 327 VAL B N 1
ATOM 5771 C CA . VAL B 1 327 ? 7.836 -18.656 -5.121 1 97.94 327 VAL B CA 1
ATOM 5772 C C . VAL B 1 327 ? 8.477 -20.031 -4.934 1 97.94 327 VAL B C 1
ATOM 5774 O O . VAL B 1 327 ? 8.148 -20.984 -5.645 1 97.94 327 VAL B O 1
ATOM 5777 N N . LYS B 1 328 ? 9.383 -20.172 -3.984 1 97.25 328 LYS B N 1
ATOM 5778 C CA . LYS B 1 328 ? 10.094 -21.453 -3.904 1 97.25 328 LYS B CA 1
ATOM 5779 C C . LYS B 1 328 ? 9.359 -22.438 -3.01 1 97.25 328 LYS B C 1
ATOM 5781 O O . LYS B 1 328 ? 9.727 -23.609 -2.936 1 97.25 328 LYS B O 1
ATOM 5786 N N . GLU B 1 329 ? 8.273 -22 -2.359 1 95 329 GLU B N 1
ATOM 5787 C CA . GLU B 1 329 ? 7.699 -22.75 -1.241 1 95 329 GLU B CA 1
ATOM 5788 C C . GLU B 1 329 ? 6.926 -23.969 -1.73 1 95 329 GLU B C 1
ATOM 5790 O O . GLU B 1 329 ? 6.781 -24.953 -1 1 95 329 GLU B O 1
ATOM 5795 N N . GLU B 1 330 ? 6.344 -23.922 -2.844 1 94.81 330 GLU B N 1
ATOM 5796 C CA . GLU B 1 330 ? 5.57 -25.016 -3.432 1 94.81 330 GLU B CA 1
ATOM 5797 C C . GLU B 1 330 ? 5.789 -25.094 -4.941 1 94.81 330 GLU B C 1
ATOM 5799 O O . GLU B 1 330 ? 5.238 -24.281 -5.695 1 94.81 330 GLU B O 1
ATOM 5804 N N . ALA B 1 331 ? 6.613 -26.031 -5.332 1 97.12 331 ALA B N 1
ATOM 5805 C CA . ALA B 1 331 ? 6.938 -26.266 -6.738 1 97.12 331 ALA B CA 1
ATOM 5806 C C . ALA B 1 331 ? 6.812 -27.734 -7.09 1 97.12 331 ALA B C 1
ATOM 5808 O O . ALA B 1 331 ? 7.254 -28.609 -6.332 1 97.12 331 ALA B O 1
ATOM 5809 N N . SER B 1 332 ? 6.121 -28.031 -8.227 1 97.19 332 SER B N 1
ATOM 5810 C CA . SER B 1 332 ? 5.926 -29.406 -8.672 1 97.19 332 SER B CA 1
ATOM 5811 C C . SER B 1 332 ? 5.816 -29.484 -10.195 1 97.19 332 SER B C 1
ATOM 5813 O O . SER B 1 332 ? 5.676 -28.453 -10.867 1 97.19 332 SER B O 1
ATOM 5815 N N . SER B 1 333 ? 5.992 -30.656 -10.711 1 97.88 333 SER B N 1
ATOM 5816 C CA . SER B 1 333 ? 5.914 -30.891 -12.148 1 97.88 333 SER B CA 1
ATOM 5817 C C . SER B 1 333 ? 5.441 -32.312 -12.461 1 97.88 333 SER B C 1
ATOM 5819 O O . SER B 1 333 ? 5.715 -33.219 -11.703 1 97.88 333 SER B O 1
ATOM 5821 N N . ALA B 1 334 ? 4.688 -32.375 -13.547 1 96.62 334 ALA B N 1
ATOM 5822 C CA . ALA B 1 334 ? 4.422 -33.688 -14.109 1 96.62 334 ALA B CA 1
ATOM 5823 C C . ALA B 1 334 ? 5.707 -34.344 -14.609 1 96.62 334 ALA B C 1
ATOM 5825 O O . ALA B 1 334 ? 6.648 -33.656 -15.008 1 96.62 334 ALA B O 1
ATOM 5826 N N . ALA B 1 335 ? 5.887 -35.625 -14.336 1 85.94 335 ALA B N 1
ATOM 5827 C CA . ALA B 1 335 ? 7.066 -36.375 -14.773 1 85.94 335 ALA B CA 1
ATOM 5828 C C . ALA B 1 335 ? 6.809 -37.062 -16.094 1 85.94 335 ALA B C 1
ATOM 5830 O O . ALA B 1 335 ? 5.699 -37.531 -16.359 1 85.94 335 ALA B O 1
ATOM 5831 N N . LYS B 1 336 ? 7.793 -36.781 -17.016 1 63.94 336 LYS B N 1
ATOM 5832 C CA . LYS B 1 336 ? 7.781 -37.469 -18.312 1 63.94 336 LYS B CA 1
ATOM 5833 C C . LYS B 1 336 ? 7.867 -38.969 -18.156 1 63.94 336 LYS B C 1
ATOM 5835 O O . LYS B 1 336 ? 8.414 -39.469 -17.172 1 63.94 336 LYS B O 1
ATOM 5840 N N . HIS B 1 337 ? 6.988 -39.719 -18.766 1 51.97 337 HIS B N 1
ATOM 5841 C CA . HIS B 1 337 ? 7.293 -41.125 -18.875 1 51.97 337 HIS B CA 1
ATOM 5842 C C . HIS B 1 337 ? 8.773 -41.375 -19.156 1 51.97 337 HIS B C 1
ATOM 5844 O O . HIS B 1 337 ? 9.328 -40.812 -20.109 1 51.97 337 HIS B O 1
ATOM 5850 N N . GLY B 1 338 ? 9.594 -41.094 -18.25 1 40.78 338 GLY B N 1
ATOM 5851 C CA . GLY B 1 338 ? 10.961 -41.438 -18.609 1 40.78 338 GLY B CA 1
ATOM 5852 C C . GLY B 1 338 ? 11.055 -42.656 -19.5 1 40.78 338 GLY B C 1
ATOM 5853 O O . GLY B 1 338 ? 10.406 -43.688 -19.219 1 40.78 338 GLY B O 1
ATOM 5854 N N . PHE B 1 339 ? 11.211 -42.5 -20.719 1 38.19 339 PHE B N 1
ATOM 5855 C CA . PHE B 1 339 ? 11.836 -43.531 -21.516 1 38.19 339 PHE B CA 1
ATOM 5856 C C . PHE B 1 339 ? 12.844 -44.312 -20.703 1 38.19 339 PHE B C 1
ATOM 5858 O O . PHE B 1 339 ? 13.516 -45.219 -21.219 1 38.19 339 PHE B O 1
ATOM 5865 N N . PHE B 1 340 ? 13.078 -43.938 -19.562 1 37.19 340 PHE B N 1
ATOM 5866 C CA . PHE B 1 340 ? 14.133 -44.562 -18.75 1 37.19 340 PHE B CA 1
ATOM 5867 C C . PHE B 1 340 ? 13.695 -45.938 -18.281 1 37.19 340 PHE B C 1
ATOM 5869 O O . PHE B 1 340 ? 14.516 -46.844 -18.219 1 37.19 340 PHE B O 1
ATOM 5876 N N . ARG B 1 341 ? 12.523 -46.125 -17.922 1 39.53 341 ARG B N 1
ATOM 5877 C CA . ARG B 1 341 ? 12.156 -47.5 -17.594 1 39.53 341 ARG B CA 1
ATOM 5878 C C . ARG B 1 341 ? 12.211 -48.375 -18.844 1 39.53 341 ARG B C 1
ATOM 5880 O O . ARG B 1 341 ? 12.664 -49.531 -18.781 1 39.53 341 ARG B O 1
ATOM 5887 N N . ILE B 1 342 ? 11.734 -47.812 -19.875 1 38.72 342 ILE B N 1
ATOM 5888 C CA . ILE B 1 342 ? 11.828 -48.625 -21.078 1 38.72 342 ILE B CA 1
ATOM 5889 C C . ILE B 1 342 ? 13.273 -48.688 -21.562 1 38.72 342 ILE B C 1
ATOM 5891 O O . ILE B 1 342 ? 13.766 -49.719 -22.016 1 38.72 342 ILE B O 1
ATOM 5895 N N . PHE B 1 343 ? 13.969 -47.594 -21.344 1 39.72 343 PHE B N 1
ATOM 5896 C CA . PHE B 1 343 ? 15.383 -47.594 -21.688 1 39.72 343 PHE B CA 1
ATOM 5897 C C . PHE B 1 343 ? 16.172 -48.469 -20.703 1 39.72 343 PHE B C 1
ATOM 5899 O O . PHE B 1 343 ? 17.047 -49.219 -21.109 1 39.72 343 PHE B O 1
ATOM 5906 N N . SER B 1 344 ? 15.852 -48.375 -19.516 1 39.75 344 SER B N 1
ATOM 5907 C CA . SER B 1 344 ? 16.469 -49.281 -18.562 1 39.75 344 SER B CA 1
ATOM 5908 C C . SER B 1 344 ? 16 -50.719 -18.797 1 39.75 344 SER B C 1
ATOM 5910 O O . SER B 1 344 ? 16.797 -51.656 -18.703 1 39.75 344 SER B O 1
ATOM 5912 N N . ILE B 1 345 ? 14.797 -50.844 -19.125 1 44.94 345 ILE B N 1
ATOM 5913 C CA . ILE B 1 345 ? 14.297 -52.156 -19.422 1 44.94 345 ILE B CA 1
ATOM 5914 C C . ILE B 1 345 ? 14.828 -52.625 -20.781 1 44.94 345 ILE B C 1
ATOM 5916 O O . ILE B 1 345 ? 15.258 -53.781 -20.938 1 44.94 345 ILE B O 1
ATOM 5920 N N . VAL B 1 346 ? 14.898 -51.688 -21.719 1 46.81 346 VAL B N 1
ATOM 5921 C CA . VAL B 1 346 ? 15.445 -52 -23.031 1 46.81 346 VAL B CA 1
ATOM 5922 C C . VAL B 1 346 ? 16.969 -52.188 -22.922 1 46.81 346 VAL B C 1
ATOM 5924 O O . VAL B 1 346 ? 17.531 -53.125 -23.5 1 46.81 346 VAL B O 1
ATOM 5927 N N . VAL B 1 347 ? 17.609 -51.375 -22.109 1 49.53 347 VAL B N 1
ATOM 5928 C CA . VAL B 1 347 ? 19.047 -51.531 -21.875 1 49.53 347 VAL B CA 1
ATOM 5929 C C . VAL B 1 347 ? 19.297 -52.812 -21.094 1 49.53 347 VAL B C 1
ATOM 5931 O O . VAL B 1 347 ? 20.219 -53.562 -21.422 1 49.53 347 VAL B O 1
ATOM 5934 N N . VAL B 1 348 ? 18.422 -53.062 -20.188 1 52.34 348 VAL B N 1
ATOM 5935 C CA . VAL B 1 348 ? 18.547 -54.312 -19.422 1 52.34 348 VAL B CA 1
ATOM 5936 C C . VAL B 1 348 ? 18.188 -55.5 -20.312 1 52.34 348 VAL B C 1
ATOM 5938 O O . VAL B 1 348 ? 18.875 -56.531 -20.281 1 52.34 348 VAL B O 1
ATOM 5941 N N . LEU B 1 349 ? 17.25 -55.281 -21.156 1 52.06 349 LEU B N 1
ATOM 5942 C CA . LEU B 1 349 ? 16.859 -56.375 -22.078 1 52.06 349 LEU B CA 1
ATOM 5943 C C . LEU B 1 349 ? 17.906 -56.562 -23.156 1 52.06 349 LEU B C 1
ATOM 5945 O O . LEU B 1 349 ? 18.25 -57.719 -23.484 1 52.06 349 LEU B O 1
ATOM 5949 N N . VAL B 1 350 ? 18.516 -55.469 -23.609 1 53.09 350 VAL B N 1
ATOM 5950 C CA . VAL B 1 350 ? 19.594 -55.562 -24.594 1 53.09 350 VAL B CA 1
ATOM 5951 C C . VAL B 1 350 ? 20.844 -56.156 -23.938 1 53.09 350 VAL B C 1
ATOM 5953 O O . VAL B 1 350 ? 21.5 -57.031 -24.531 1 53.09 350 VAL B O 1
ATOM 5956 N N . LEU B 1 351 ? 21.031 -55.75 -22.703 1 55.94 351 LEU B N 1
ATOM 5957 C CA . LEU B 1 351 ? 22.156 -56.312 -21.969 1 55.94 351 LEU B CA 1
ATOM 5958 C C . LEU B 1 351 ? 21.953 -57.781 -21.641 1 55.94 351 LEU B C 1
ATOM 5960 O O . LEU B 1 351 ? 22.875 -58.594 -21.75 1 55.94 351 LEU B O 1
ATOM 5964 N N . VAL B 1 352 ? 20.766 -58.125 -21.297 1 55.47 352 VAL B N 1
ATOM 5965 C CA . VAL B 1 352 ? 20.438 -59.531 -21 1 55.47 352 VAL B CA 1
ATOM 5966 C C . VAL B 1 352 ? 20.516 -60.375 -22.281 1 55.47 352 VAL B C 1
ATOM 5968 O O . VAL B 1 352 ? 21.062 -61.469 -22.266 1 55.47 352 VAL B O 1
ATOM 5971 N N . PHE B 1 353 ? 20.047 -59.781 -23.359 1 54.09 353 PHE B N 1
ATOM 5972 C CA . PHE B 1 353 ? 20.125 -60.469 -24.641 1 54.09 353 PHE B CA 1
ATOM 5973 C C . PHE B 1 353 ? 21.562 -60.594 -25.109 1 54.09 353 PHE B C 1
ATOM 5975 O O . PHE B 1 353 ? 21.938 -61.625 -25.688 1 54.09 353 PHE B O 1
ATOM 5982 N N . CYS B 1 354 ? 22.359 -59.531 -24.75 1 52.19 354 CYS B N 1
ATOM 5983 C CA . CYS B 1 354 ? 23.781 -59.531 -25.094 1 52.19 354 CYS B CA 1
ATOM 5984 C C . CYS B 1 354 ? 24.531 -60.594 -24.266 1 52.19 354 CYS B C 1
ATOM 5986 O O . CYS B 1 354 ? 25.359 -61.312 -24.781 1 52.19 354 CYS B O 1
ATOM 5988 N N . VAL B 1 355 ? 24.203 -60.625 -22.984 1 55.97 355 VAL B N 1
ATOM 5989 C CA . VAL B 1 355 ? 24.859 -61.531 -22.078 1 55.97 355 VAL B CA 1
ATOM 5990 C C . VAL B 1 355 ? 24.391 -62.969 -22.375 1 55.97 355 VAL B C 1
ATOM 5992 O O . VAL B 1 355 ? 25.188 -63.906 -22.406 1 55.97 355 VAL B O 1
ATOM 5995 N N . CYS B 1 356 ? 23.094 -63.094 -22.641 1 51.69 356 CYS B N 1
ATOM 5996 C CA . CYS B 1 356 ? 22.562 -64.438 -22.969 1 51.69 356 CYS B CA 1
ATOM 5997 C C . CYS B 1 356 ? 23.109 -64.938 -24.297 1 51.69 356 CYS B C 1
ATOM 5999 O O . CYS B 1 356 ? 23.391 -66.125 -24.453 1 51.69 356 CYS B O 1
ATOM 6001 N N . GLY B 1 357 ? 23.281 -64 -25.219 1 48.03 357 GLY B N 1
ATOM 6002 C CA . GLY B 1 357 ? 23.891 -64.375 -26.484 1 48.03 357 GLY B CA 1
ATOM 6003 C C . GLY B 1 357 ? 25.328 -64.812 -26.328 1 48.03 357 GLY B C 1
ATOM 6004 O O . GLY B 1 357 ? 25.734 -65.812 -26.969 1 48.03 357 GLY B O 1
ATOM 6005 N N . VAL B 1 358 ? 26.078 -64.188 -25.391 1 53.34 358 VAL B N 1
ATOM 6006 C CA . VAL B 1 358 ? 27.453 -64.562 -25.125 1 53.34 358 VAL B CA 1
ATOM 6007 C C . VAL B 1 358 ? 27.484 -65.938 -24.406 1 53.34 358 VAL B C 1
ATOM 6009 O O . VAL B 1 358 ? 28.312 -66.812 -24.719 1 53.34 358 VAL B O 1
ATOM 6012 N N . PHE B 1 359 ? 26.609 -66.125 -23.469 1 52.94 359 PHE B N 1
ATOM 6013 C CA . PHE B 1 359 ? 26.547 -67.375 -22.734 1 52.94 359 PHE B CA 1
ATOM 6014 C C . PHE B 1 359 ? 26.141 -68.562 -23.641 1 52.94 359 PHE B C 1
ATOM 6016 O O . PHE B 1 359 ? 26.703 -69.625 -23.531 1 52.94 359 PHE B O 1
ATOM 6023 N N . PHE B 1 360 ? 25.156 -68.375 -24.5 1 51.22 360 PHE B N 1
ATOM 6024 C CA . PHE B 1 360 ? 24.734 -69.438 -25.453 1 51.22 360 PHE B CA 1
ATOM 6025 C C . PHE B 1 360 ? 25.875 -69.75 -26.406 1 51.22 360 PHE B C 1
ATOM 6027 O O . PHE B 1 360 ? 26.062 -70.938 -26.734 1 51.22 360 PHE B O 1
ATOM 6034 N N . CYS B 1 361 ? 26.609 -68.75 -26.766 1 45.5 361 CYS B N 1
ATOM 6035 C CA . CYS B 1 361 ? 27.766 -69 -27.641 1 45.5 361 CYS B CA 1
ATOM 6036 C C . CYS B 1 361 ? 28.844 -69.75 -26.906 1 45.5 361 CYS B C 1
ATOM 6038 O O . CYS B 1 361 ? 29.547 -70.562 -27.5 1 45.5 361 CYS B O 1
ATOM 6040 N N . PHE B 1 362 ? 29.047 -69.438 -25.625 1 52 362 PHE B N 1
ATOM 6041 C CA . PHE B 1 362 ? 30.047 -70.062 -24.828 1 52 362 PHE B CA 1
ATOM 6042 C C . PHE B 1 362 ? 29.703 -71.562 -24.656 1 52 362 PHE B C 1
ATOM 6044 O O . PHE B 1 362 ? 30.594 -72.438 -24.656 1 52 362 PHE B O 1
ATOM 6051 N N . PHE B 1 363 ? 28.484 -71.875 -24.297 1 52.78 363 PHE B N 1
ATOM 6052 C CA . PHE B 1 363 ? 28.156 -73.25 -23.953 1 52.78 363 PHE B CA 1
ATOM 6053 C C . PHE B 1 363 ? 28.047 -74.125 -25.219 1 52.78 363 PHE B C 1
ATOM 6055 O O . PHE B 1 363 ? 28.281 -75.312 -25.172 1 52.78 363 PHE B O 1
ATOM 6062 N N . PHE B 1 364 ? 27.484 -73.562 -26.25 1 49.03 364 PHE B N 1
ATOM 6063 C CA . PHE B 1 364 ? 27.25 -74.5 -27.344 1 49.03 364 PHE B CA 1
ATOM 6064 C C . PHE B 1 364 ? 28.453 -74.562 -28.281 1 49.03 364 PHE B C 1
ATOM 6066 O O . PHE B 1 364 ? 28.547 -75.438 -29.125 1 49.03 364 PHE B O 1
ATOM 6073 N N . PHE B 1 365 ? 29.109 -73.438 -28.609 1 45.84 365 PHE B N 1
ATOM 6074 C CA . PHE B 1 365 ? 30.094 -73.562 -29.656 1 45.84 365 PHE B CA 1
ATOM 6075 C C . PHE B 1 365 ? 31.469 -73.875 -29.062 1 45.84 365 PHE B C 1
ATOM 6077 O O . PHE B 1 365 ? 31.969 -73.125 -28.234 1 45.84 365 PHE B O 1
ATOM 6084 N N . PHE B 1 366 ? 31.797 -75.188 -28.859 1 47.62 366 PHE B N 1
ATOM 6085 C CA . PHE B 1 366 ? 33.031 -75.812 -28.359 1 47.62 366 PHE B CA 1
ATOM 6086 C C . PHE B 1 366 ? 34.25 -75.188 -29.016 1 47.62 366 PHE B C 1
ATOM 6088 O O . PHE B 1 366 ? 35.375 -75.375 -28.531 1 47.62 366 PHE B O 1
ATOM 6095 N N . ASP B 1 367 ? 34.281 -75.062 -30.422 1 49.12 367 ASP B N 1
ATOM 6096 C CA . ASP B 1 367 ? 35.531 -74.75 -31.109 1 49.12 367 ASP B CA 1
ATOM 6097 C C . ASP B 1 367 ? 35.875 -73.312 -30.984 1 49.12 367 ASP B C 1
ATOM 6099 O O . ASP B 1 367 ? 35 -72.438 -30.969 1 49.12 367 ASP B O 1
ATOM 6103 N N . VAL B 1 368 ? 37.156 -72.812 -30.469 1 55.66 368 VAL B N 1
ATOM 6104 C CA . VAL B 1 368 ? 37.75 -71.562 -30.125 1 55.66 368 VAL B CA 1
ATOM 6105 C C . VAL B 1 368 ? 37.438 -70.5 -31.203 1 55.66 368 VAL B C 1
ATOM 6107 O O . VAL B 1 368 ? 37.156 -69.375 -30.891 1 55.66 368 VAL B O 1
ATOM 6110 N N . PHE B 1 369 ? 37.438 -70.938 -32.531 1 55.56 369 PHE B N 1
ATOM 6111 C CA . PHE B 1 369 ? 37.25 -70 -33.625 1 55.56 369 PHE B CA 1
ATOM 6112 C C . PHE B 1 369 ? 35.812 -69.5 -33.688 1 55.56 369 PHE B C 1
ATOM 6114 O O . PHE B 1 369 ? 35.594 -68.312 -33.906 1 55.56 369 PHE B O 1
ATOM 6121 N N . TYR B 1 370 ? 34.844 -70.438 -33.531 1 54.06 370 TYR B N 1
ATOM 6122 C CA . TYR B 1 370 ? 33.406 -70.062 -33.594 1 54.06 370 TYR B CA 1
ATOM 6123 C C . TYR B 1 370 ? 33 -69.312 -32.344 1 54.06 370 TYR B C 1
ATOM 6125 O O . TYR B 1 370 ? 32.062 -68.5 -32.375 1 54.06 370 TYR B O 1
ATOM 6133 N N . PHE B 1 371 ? 33.844 -69.438 -31.188 1 54.94 371 PHE B N 1
ATOM 6134 C CA . PHE B 1 371 ? 33.656 -68.688 -29.969 1 54.94 371 PHE B CA 1
ATOM 6135 C C . PHE B 1 371 ? 34 -67.188 -30.203 1 54.94 371 PHE B C 1
ATOM 6137 O O . PHE B 1 371 ? 33.25 -66.312 -29.812 1 54.94 371 PHE B O 1
ATOM 6144 N N . LEU B 1 372 ? 35.188 -67 -30.891 1 59.47 372 LEU B N 1
ATOM 6145 C CA . LEU B 1 372 ? 35.656 -65.625 -31.188 1 59.47 372 LEU B CA 1
ATOM 6146 C C . LEU B 1 372 ? 34.719 -64.938 -32.219 1 59.47 372 LEU B C 1
ATOM 6148 O O . LEU B 1 372 ? 34.438 -63.75 -32.094 1 59.47 372 LEU B O 1
ATOM 6152 N N . LEU B 1 373 ? 34.188 -65.75 -33.188 1 60.38 373 LEU B N 1
ATOM 6153 C CA . LEU B 1 373 ? 33.25 -65.25 -34.188 1 60.38 373 LEU B CA 1
ATOM 6154 C C . LEU B 1 373 ? 31.906 -64.938 -33.562 1 60.38 373 LEU B C 1
ATOM 6156 O O . LEU B 1 373 ? 31.25 -63.969 -33.906 1 60.38 373 LEU B O 1
ATOM 6160 N N . GLY B 1 374 ? 31.516 -65.812 -32.562 1 53.06 374 GLY B N 1
ATOM 6161 C CA . GLY B 1 374 ? 30.266 -65.625 -31.844 1 53.06 374 GLY B CA 1
ATOM 6162 C C . GLY B 1 374 ? 30.312 -64.375 -30.922 1 53.06 374 GLY B C 1
ATOM 6163 O O . GLY B 1 374 ? 29.328 -63.625 -30.844 1 53.06 374 GLY B O 1
ATOM 6164 N N . ILE B 1 375 ? 31.5 -64.25 -30.281 1 60.44 375 ILE B N 1
ATOM 6165 C CA . ILE B 1 375 ? 31.719 -63.031 -29.453 1 60.44 375 ILE B CA 1
ATOM 6166 C C . ILE B 1 375 ? 31.703 -61.781 -30.344 1 60.44 375 ILE B C 1
ATOM 6168 O O . ILE B 1 375 ? 31.078 -60.781 -30 1 60.44 375 ILE B O 1
ATOM 6172 N N . PHE B 1 376 ? 32.344 -61.938 -31.531 1 60.06 376 PHE B N 1
ATOM 6173 C CA . PHE B 1 376 ? 32.406 -60.812 -32.469 1 60.06 376 PHE B CA 1
ATOM 6174 C C . PHE B 1 376 ? 31 -60.531 -33.031 1 60.06 376 PHE B C 1
ATOM 6176 O O . PHE B 1 376 ? 30.594 -59.375 -33.125 1 60.06 376 PHE B O 1
ATOM 6183 N N . LEU B 1 377 ? 30.234 -61.531 -33.312 1 58.81 377 LEU B N 1
ATOM 6184 C CA . LEU B 1 377 ? 28.906 -61.344 -33.906 1 58.81 377 LEU B CA 1
ATOM 6185 C C . LEU B 1 377 ? 27.922 -60.875 -32.812 1 58.81 377 LEU B C 1
ATOM 6187 O O . LEU B 1 377 ? 27.047 -60.062 -33.094 1 58.81 377 LEU B O 1
ATOM 6191 N N . SER B 1 378 ? 28.094 -61.438 -31.578 1 54.47 378 SER B N 1
ATOM 6192 C CA . SER B 1 378 ? 27.266 -60.969 -30.469 1 54.47 378 SER B CA 1
ATOM 6193 C C . SER B 1 378 ? 27.578 -59.531 -30.078 1 54.47 378 SER B C 1
ATOM 6195 O O . SER B 1 378 ? 26.672 -58.75 -29.828 1 54.47 378 SER B O 1
ATOM 6197 N N . LEU B 1 379 ? 28.891 -59.25 -30.062 1 58.84 379 LEU B N 1
ATOM 6198 C CA . LEU B 1 379 ? 29.297 -57.875 -29.812 1 58.84 379 LEU B CA 1
ATOM 6199 C C . LEU B 1 379 ? 28.875 -56.969 -30.953 1 58.84 379 LEU B C 1
ATOM 6201 O O . LEU B 1 379 ? 28.438 -55.844 -30.734 1 58.84 379 LEU B O 1
ATOM 6205 N N . PHE B 1 380 ? 28.969 -57.469 -32.219 1 58.69 380 PHE B N 1
ATOM 6206 C CA . PHE B 1 380 ? 28.531 -56.75 -33.375 1 58.69 380 PHE B CA 1
ATOM 6207 C C . PHE B 1 380 ? 27.016 -56.562 -33.375 1 58.69 380 PHE B C 1
ATOM 6209 O O . PHE B 1 380 ? 26.516 -55.438 -33.656 1 58.69 380 PHE B O 1
ATOM 6216 N N . LEU B 1 381 ? 26.281 -57.531 -33.031 1 56.25 381 LEU B N 1
ATOM 6217 C CA . LEU B 1 381 ? 24.828 -57.438 -32.969 1 56.25 381 LEU B CA 1
ATOM 6218 C C . LEU B 1 381 ? 24.391 -56.562 -31.812 1 56.25 381 LEU B C 1
ATOM 6220 O O . LEU B 1 381 ? 23.438 -55.781 -31.922 1 56.25 381 LEU B O 1
ATOM 6224 N N . CYS B 1 382 ? 25.125 -56.719 -30.703 1 54.91 382 CYS B N 1
ATOM 6225 C CA . CYS B 1 382 ? 24.859 -55.844 -29.547 1 54.91 382 CYS B CA 1
ATOM 6226 C C . CYS B 1 382 ? 25.172 -54.406 -29.891 1 54.91 382 CYS B C 1
ATOM 6228 O O . CYS B 1 382 ? 24.391 -53.5 -29.547 1 54.91 382 CYS B O 1
ATOM 6230 N N . VAL B 1 383 ? 26.344 -54.188 -30.531 1 57.91 383 VAL B N 1
ATOM 6231 C CA . VAL B 1 383 ? 26.703 -52.844 -30.953 1 57.91 383 VAL B CA 1
ATOM 6232 C C . VAL B 1 383 ? 25.75 -52.375 -32.062 1 57.91 383 VAL B C 1
ATOM 6234 O O . VAL B 1 383 ? 25.297 -51.219 -32.062 1 57.91 383 VAL B O 1
ATOM 6237 N N . PHE B 1 384 ? 25.359 -53.281 -32.906 1 56.75 384 PHE B N 1
ATOM 6238 C CA . PHE B 1 384 ? 24.469 -52.938 -34.031 1 56.75 384 PHE B CA 1
ATOM 6239 C C . PHE B 1 384 ? 23.062 -52.656 -33.531 1 56.75 384 PHE B C 1
ATOM 6241 O O . PHE B 1 384 ? 22.438 -51.688 -33.938 1 56.75 384 PHE B O 1
ATOM 6248 N N . VAL B 1 385 ? 22.547 -53.438 -32.625 1 54.78 385 VAL B N 1
ATOM 6249 C CA . VAL B 1 385 ? 21.219 -53.25 -32.062 1 54.78 385 VAL B CA 1
ATOM 6250 C C . VAL B 1 385 ? 21.234 -52 -31.172 1 54.78 385 VAL B C 1
ATOM 6252 O O . VAL B 1 385 ? 20.281 -51.219 -31.203 1 54.78 385 VAL B O 1
ATOM 6255 N N . SER B 1 386 ? 22.344 -51.844 -30.453 1 51.19 386 SER B N 1
ATOM 6256 C CA . SER B 1 386 ? 22.484 -50.625 -29.625 1 51.19 386 SER B CA 1
ATOM 6257 C C . SER B 1 386 ? 22.562 -49.375 -30.484 1 51.19 386 SER B C 1
ATOM 6259 O O . SER B 1 386 ? 21.922 -48.375 -30.172 1 51.19 386 SER B O 1
ATOM 6261 N N . VAL B 1 387 ? 23.297 -49.469 -31.547 1 55.06 387 VAL B N 1
ATOM 6262 C CA . VAL B 1 387 ? 23.406 -48.344 -32.469 1 55.06 387 VAL B CA 1
ATOM 6263 C C . VAL B 1 387 ? 22.078 -48.125 -33.188 1 55.06 387 VAL B C 1
ATOM 6265 O O . VAL B 1 387 ? 21.609 -47 -33.375 1 55.06 387 VAL B O 1
ATOM 6268 N N . TRP B 1 388 ? 21.469 -49.188 -33.531 1 54.72 388 TRP B N 1
ATOM 6269 C CA . TRP B 1 388 ? 20.188 -49.094 -34.25 1 54.72 388 TRP B CA 1
ATOM 6270 C C . TRP B 1 388 ? 19.094 -48.625 -33.312 1 54.72 388 TRP B C 1
ATOM 6272 O O . TRP B 1 388 ? 18.25 -47.812 -33.688 1 54.72 388 TRP B O 1
ATOM 6282 N N . VAL B 1 389 ? 19.016 -49.094 -32.094 1 51.47 389 VAL B N 1
ATOM 6283 C CA . VAL B 1 389 ? 18.062 -48.594 -31.094 1 51.47 389 VAL B CA 1
ATOM 6284 C C . VAL B 1 389 ? 18.375 -47.156 -30.766 1 51.47 389 VAL B C 1
ATOM 6286 O O . VAL B 1 389 ? 17.453 -46.312 -30.656 1 51.47 389 VAL B O 1
ATOM 6289 N N . CYS B 1 390 ? 19.688 -46.875 -30.562 1 48.66 390 CYS B N 1
ATOM 6290 C CA . CYS B 1 390 ? 20.078 -45.469 -30.406 1 48.66 390 CYS B CA 1
ATOM 6291 C C . CYS B 1 390 ? 19.703 -44.656 -31.625 1 48.66 390 CYS B C 1
ATOM 6293 O O . CYS B 1 390 ? 19.219 -43.531 -31.516 1 48.66 390 CYS B O 1
ATOM 6295 N N . TRP B 1 391 ? 20.016 -45.219 -32.844 1 50.66 391 TRP B N 1
ATOM 6296 C CA . TRP B 1 391 ? 19.609 -44.594 -34.062 1 50.66 391 TRP B CA 1
ATOM 6297 C C . TRP B 1 391 ? 18.094 -44.469 -34.156 1 50.66 391 TRP B C 1
ATOM 6299 O O . TRP B 1 391 ? 17.562 -43.438 -34.531 1 50.66 391 TRP B O 1
ATOM 6309 N N . LEU B 1 392 ? 17.406 -45.5 -33.781 1 48.47 392 LEU B N 1
ATOM 6310 C CA . LEU B 1 392 ? 15.953 -45.469 -33.812 1 48.47 392 LEU B CA 1
ATOM 6311 C C . LEU B 1 392 ? 15.422 -44.531 -32.75 1 48.47 392 LEU B C 1
ATOM 6313 O O . LEU B 1 392 ? 14.492 -43.75 -33 1 48.47 392 LEU B O 1
ATOM 6317 N N . LEU B 1 393 ? 16.016 -44.594 -31.609 1 45.75 393 LEU B N 1
ATOM 6318 C CA . LEU B 1 393 ? 15.625 -43.656 -30.562 1 45.75 393 LEU B CA 1
ATOM 6319 C C . LEU B 1 393 ? 16.031 -42.25 -30.938 1 45.75 393 LEU B C 1
ATOM 6321 O O . LEU B 1 393 ? 15.266 -41.281 -30.719 1 45.75 393 LEU B O 1
ATOM 6325 N N . CYS B 1 394 ? 17.297 -42.094 -31.375 1 43.09 394 CYS B N 1
ATOM 6326 C CA . CYS B 1 394 ? 17.703 -40.812 -31.922 1 43.09 394 CYS B CA 1
ATOM 6327 C C . CYS B 1 394 ? 16.812 -40.406 -33.094 1 43.09 394 CYS B C 1
ATOM 6329 O O . CYS B 1 394 ? 16.469 -39.25 -33.25 1 43.09 394 CYS B O 1
ATOM 6331 N N . PHE B 1 395 ? 16.531 -41.312 -34 1 45.06 395 PHE B N 1
ATOM 6332 C CA . PHE B 1 395 ? 15.602 -41.062 -35.094 1 45.06 395 PHE B CA 1
ATOM 6333 C C . PHE B 1 395 ? 14.219 -40.688 -34.531 1 45.06 395 PHE B C 1
ATOM 6335 O O . PHE B 1 395 ? 13.555 -39.812 -35.062 1 45.06 395 PHE B O 1
ATOM 6342 N N . LEU B 1 396 ? 13.734 -41.438 -33.594 1 41.16 396 LEU B N 1
ATOM 6343 C CA . LEU B 1 396 ? 12.445 -41.094 -33.031 1 41.16 396 LEU B CA 1
ATOM 6344 C C . LEU B 1 396 ? 12.531 -39.812 -32.188 1 41.16 396 LEU B C 1
ATOM 6346 O O . LEU B 1 396 ? 11.547 -39.094 -32.062 1 41.16 396 LEU B O 1
ATOM 6350 N N . CYS B 1 397 ? 13.555 -39.719 -31.359 1 38.38 397 CYS B N 1
ATOM 6351 C CA . CYS B 1 397 ? 13.727 -38.5 -30.625 1 38.38 397 CYS B CA 1
ATOM 6352 C C . CYS B 1 397 ? 14.266 -37.375 -31.531 1 38.38 397 CYS B C 1
ATOM 6354 O O . CYS B 1 397 ? 14.508 -36.25 -31.078 1 38.38 397 CYS B O 1
ATOM 6356 N N . ARG B 1 398 ? 13.758 -37.156 -32.781 1 39.88 398 ARG B N 1
ATOM 6357 C CA . ARG B 1 398 ? 13.984 -36.188 -33.844 1 39.88 398 ARG B CA 1
ATOM 6358 C C . ARG B 1 398 ? 15.234 -35.344 -33.562 1 39.88 398 ARG B C 1
ATOM 6360 O O . ARG B 1 398 ? 15.398 -34.25 -34.125 1 39.88 398 ARG B O 1
ATOM 6367 N N . THR B 1 399 ? 15.992 -35.594 -32.469 1 35.66 399 THR B N 1
ATOM 6368 C CA . THR B 1 399 ? 17.125 -34.688 -32.312 1 35.66 399 THR B CA 1
ATOM 6369 C C . THR B 1 399 ? 18.266 -35.062 -33.25 1 35.66 399 THR B C 1
ATOM 6371 O O . THR B 1 399 ? 18.781 -36.156 -33.188 1 35.66 399 THR B O 1
ATOM 6374 N N . ALA B 1 400 ? 18.312 -34.5 -34.469 1 34.75 400 ALA B N 1
ATOM 6375 C CA . ALA B 1 400 ? 19.172 -34.656 -35.625 1 34.75 400 ALA B CA 1
ATOM 6376 C C . ALA B 1 400 ? 20.641 -34.5 -35.25 1 34.75 400 ALA B C 1
ATOM 6378 O O . ALA B 1 400 ? 21.531 -35.031 -35.906 1 34.75 400 ALA B O 1
ATOM 6379 N N . PHE B 1 401 ? 20.938 -33.656 -34.25 1 35.09 401 PHE B N 1
ATOM 6380 C CA . PHE B 1 401 ? 22.297 -33.125 -34.25 1 35.09 401 PHE B CA 1
ATOM 6381 C C . PHE B 1 401 ? 23.281 -34.156 -33.75 1 35.09 401 PHE B C 1
ATOM 6383 O O . PHE B 1 401 ? 24.484 -34.094 -34.031 1 35.09 401 PHE B O 1
ATOM 6390 N N . VAL B 1 402 ? 22.844 -35.062 -32.969 1 34.41 402 VAL B N 1
ATOM 6391 C CA . VAL B 1 402 ? 23.891 -35.844 -32.312 1 34.41 402 VAL B CA 1
ATOM 6392 C C . VAL B 1 402 ? 24.453 -36.875 -33.281 1 34.41 402 VAL B C 1
ATOM 6394 O O . VAL B 1 402 ? 25.391 -37.594 -32.938 1 34.41 402 VAL B O 1
ATOM 6397 N N . MET B 1 403 ? 23.891 -37 -34.469 1 33.59 403 MET B N 1
ATOM 6398 C CA . MET B 1 403 ? 24.391 -38.062 -35.344 1 33.59 403 MET B CA 1
ATOM 6399 C C . MET B 1 403 ? 25.781 -37.75 -35.844 1 33.59 403 MET B C 1
ATOM 6401 O O . MET B 1 403 ? 26.516 -38.656 -36.281 1 33.59 403 MET B O 1
ATOM 6405 N N . ILE B 1 404 ? 26.031 -36.406 -35.969 1 35.16 404 ILE B N 1
ATOM 6406 C CA . ILE B 1 404 ? 27.219 -36.094 -36.75 1 35.16 404 ILE B CA 1
ATOM 6407 C C . ILE B 1 404 ? 28.469 -36.438 -35.906 1 35.16 404 ILE B C 1
ATOM 6409 O O . ILE B 1 404 ? 29.453 -36.938 -36.438 1 35.16 404 ILE B O 1
ATOM 6413 N N . ILE B 1 405 ? 28.344 -36.312 -34.594 1 34.34 405 ILE B N 1
ATOM 6414 C CA . ILE B 1 405 ? 29.594 -36.344 -33.844 1 34.34 405 ILE B CA 1
ATOM 6415 C C . ILE B 1 405 ? 30.078 -37.781 -33.719 1 34.34 405 ILE B C 1
ATOM 6417 O O . ILE B 1 405 ? 31.266 -38.062 -33.812 1 34.34 405 ILE B O 1
ATOM 6421 N N . PHE B 1 406 ? 29.094 -38.688 -33.594 1 33.94 406 PHE B N 1
ATOM 6422 C CA . PHE B 1 406 ? 29.578 -40.031 -33.344 1 33.94 406 PHE B CA 1
ATOM 6423 C C . PHE B 1 406 ? 30.172 -40.656 -34.594 1 33.94 406 PHE B C 1
ATOM 6425 O O . PHE B 1 406 ? 30.969 -41.594 -34.531 1 33.94 406 PHE B O 1
ATOM 6432 N N . PHE B 1 407 ? 29.656 -40.125 -35.75 1 34.66 407 PHE B N 1
ATOM 6433 C CA . PHE B 1 407 ? 30.281 -40.656 -36.969 1 34.66 407 PHE B CA 1
ATOM 6434 C C . PHE B 1 407 ? 31.75 -40.281 -37.031 1 34.66 407 PHE B C 1
ATOM 6436 O O . PHE B 1 407 ? 32.594 -41.062 -37.5 1 34.66 407 PHE B O 1
ATOM 6443 N N . PHE B 1 408 ? 32.031 -39.062 -36.438 1 35.94 408 PHE B N 1
ATOM 6444 C CA . PHE B 1 408 ? 33.438 -38.625 -36.562 1 35.94 408 PHE B CA 1
ATOM 6445 C C . PHE B 1 408 ? 34.312 -39.406 -35.625 1 35.94 408 PHE B C 1
ATOM 6447 O O . PHE B 1 408 ? 35.469 -39.75 -35.969 1 35.94 408 PHE B O 1
ATOM 6454 N N . PHE B 1 409 ? 33.781 -39.719 -34.469 1 35.25 409 PHE B N 1
ATOM 6455 C CA . PHE B 1 409 ? 34.688 -40.375 -33.562 1 35.25 409 PHE B CA 1
ATOM 6456 C C . PHE B 1 409 ? 34.938 -41.812 -33.969 1 35.25 409 PHE B C 1
ATOM 6458 O O . PHE B 1 409 ? 36.031 -42.375 -33.719 1 35.25 409 PHE B O 1
ATOM 6465 N N . PHE B 1 410 ? 33.906 -42.438 -34.5 1 34.44 410 PHE B N 1
ATOM 6466 C CA . PHE B 1 410 ? 34.156 -43.812 -34.875 1 34.44 410 PHE B CA 1
ATOM 6467 C C . PHE B 1 410 ? 35.125 -43.906 -36.031 1 34.44 410 PHE B C 1
ATOM 6469 O O . PHE B 1 410 ? 35.969 -44.812 -36.062 1 34.44 410 PHE B O 1
ATOM 6476 N N . PHE B 1 411 ? 35 -42.906 -36.938 1 35.22 411 PHE B N 1
ATOM 6477 C CA . PHE B 1 411 ? 35.938 -43 -38.031 1 35.22 411 PHE B CA 1
ATOM 6478 C C . PHE B 1 411 ? 37.375 -42.781 -37.531 1 35.22 411 PHE B C 1
ATOM 6480 O O . PHE B 1 411 ? 38.312 -43.312 -38.125 1 35.22 411 PHE B O 1
ATOM 6487 N N . PHE B 1 412 ? 37.5 -41.844 -36.562 1 36.41 412 PHE B N 1
ATOM 6488 C CA . PHE B 1 412 ? 38.875 -41.594 -36.156 1 36.41 412 PHE B CA 1
ATOM 6489 C C . PHE B 1 412 ? 39.438 -42.812 -35.406 1 36.41 412 PHE B C 1
ATOM 6491 O O . PHE B 1 412 ? 40.656 -43.031 -35.438 1 36.41 412 PHE B O 1
ATOM 6498 N N . TRP B 1 413 ? 38.531 -43.375 -34.625 1 33.09 413 TRP B N 1
ATOM 6499 C CA . TRP B 1 413 ? 39.156 -44.438 -33.844 1 33.09 413 TRP B CA 1
ATOM 6500 C C . TRP B 1 413 ? 39.562 -45.594 -34.75 1 33.09 413 TRP B C 1
ATOM 6502 O O . TRP B 1 413 ? 40.594 -46.219 -34.562 1 33.09 413 TRP B O 1
ATOM 6512 N N . VAL B 1 414 ? 38.625 -45.875 -35.656 1 34 414 VAL B N 1
ATOM 6513 C CA . VAL B 1 414 ? 39.031 -47.062 -36.438 1 34 414 VAL B CA 1
ATOM 6514 C C . VAL B 1 414 ? 40.25 -46.719 -37.312 1 34 414 VAL B C 1
ATOM 6516 O O . VAL B 1 414 ? 40.969 -47.625 -37.75 1 34 414 VAL B O 1
ATOM 6519 N N . GLY B 1 415 ? 40.281 -45.375 -37.719 1 32.38 415 GLY B N 1
ATOM 6520 C CA . GLY B 1 415 ? 41.281 -45.156 -38.75 1 32.38 415 GLY B CA 1
ATOM 6521 C C . GLY B 1 415 ? 42.688 -45.188 -38.219 1 32.38 415 GLY B C 1
ATOM 6522 O O . GLY B 1 415 ? 43.625 -44.906 -38.938 1 32.38 415 GLY B O 1
ATOM 6523 N N . GLY B 1 416 ? 42.812 -45 -36.906 1 30.2 416 GLY B N 1
ATOM 6524 C CA . GLY B 1 416 ? 44.188 -44.844 -36.5 1 30.2 416 GLY B CA 1
ATOM 6525 C C . GLY B 1 416 ? 45.031 -46.094 -36.75 1 30.2 416 GLY B C 1
ATOM 6526 O O . GLY B 1 416 ? 45.406 -46.781 -35.812 1 30.2 416 GLY B O 1
ATOM 6527 N N . GLY B 1 417 ? 44.531 -46.969 -37.656 1 27.5 417 GLY B N 1
ATOM 6528 C CA . GLY B 1 417 ? 45.469 -48.031 -37.938 1 27.5 417 GLY B CA 1
ATOM 6529 C C . GLY B 1 417 ? 46.812 -47.531 -38.344 1 27.5 417 GLY B C 1
ATOM 6530 O O . GLY B 1 417 ? 46.938 -46.75 -39.312 1 27.5 417 GLY B O 1
ATOM 6531 N N . TYR B 1 418 ? 47.688 -47.188 -37.375 1 25.77 418 TYR B N 1
ATOM 6532 C CA . TYR B 1 418 ? 49.125 -46.906 -37.469 1 25.77 418 TYR B CA 1
ATOM 6533 C C . TYR B 1 418 ? 49.781 -47.875 -38.469 1 25.77 418 TYR B C 1
ATOM 6535 O O . TYR B 1 418 ? 49.562 -49.094 -38.406 1 25.77 418 TYR B O 1
ATOM 6543 N N . PHE B 1 419 ? 49.875 -47.469 -39.781 1 24.06 419 PHE B N 1
ATOM 6544 C CA . PHE B 1 419 ? 50.781 -48.031 -40.812 1 24.06 419 PHE B CA 1
ATOM 6545 C C . PHE B 1 419 ? 52.156 -48.312 -40.219 1 24.06 419 PHE B C 1
ATOM 6547 O O . PHE B 1 419 ? 52.875 -47.375 -39.844 1 24.06 419 PHE B O 1
ATOM 6554 N N . CYS B 1 420 ? 52.281 -49.188 -39.188 1 20.48 420 CYS B N 1
ATOM 6555 C CA . CYS B 1 420 ? 53.594 -49.688 -38.812 1 20.48 420 CYS B CA 1
ATOM 6556 C C . CYS B 1 420 ? 54.438 -50.031 -40.031 1 20.48 420 CYS B C 1
ATOM 6558 O O . CYS B 1 420 ? 54.094 -50.969 -40.781 1 20.48 420 CYS B O 1
ATOM 6560 N N . ARG B 1 421 ? 54.875 -48.969 -40.781 1 21.31 421 ARG B N 1
ATOM 6561 C CA . ARG B 1 421 ? 55.875 -49.031 -41.844 1 21.31 421 ARG B CA 1
ATOM 6562 C C . ARG B 1 421 ? 57.062 -49.875 -41.438 1 21.31 421 ARG B C 1
ATOM 6564 O O . ARG B 1 421 ? 57.719 -49.562 -40.438 1 21.31 421 ARG B O 1
ATOM 6571 N N . CYS B 1 422 ? 56.906 -51.25 -41.438 1 21.61 422 CYS B N 1
ATOM 6572 C CA . CYS B 1 422 ? 58.031 -52.156 -41.469 1 21.61 422 CYS B CA 1
ATOM 6573 C C . CYS B 1 422 ? 59.094 -51.688 -42.438 1 21.61 422 CYS B C 1
ATOM 6575 O O . CYS B 1 422 ? 58.875 -51.625 -43.656 1 21.61 422 CYS B O 1
ATOM 6577 N N . GLU B 1 423 ? 59.656 -50.5 -42.188 1 22.12 423 GLU B N 1
ATOM 6578 C CA . GLU B 1 423 ? 60.844 -50.094 -42.938 1 22.12 423 GLU B CA 1
ATOM 6579 C C . GLU B 1 423 ? 61.875 -51.25 -43 1 22.12 423 GLU B C 1
ATOM 6581 O O . GLU B 1 423 ? 62.281 -51.781 -41.938 1 22.12 423 GLU B O 1
ATOM 6586 N N . VAL B 1 424 ? 61.75 -52.156 -44 1 22.27 424 VAL B N 1
ATOM 6587 C CA . VAL B 1 424 ? 62.75 -53.031 -44.531 1 22.27 424 VAL B CA 1
ATOM 6588 C C . VAL B 1 424 ? 64.062 -52.25 -44.844 1 22.27 424 VAL B C 1
ATOM 6590 O O . VAL B 1 424 ? 64 -51.312 -45.656 1 22.27 424 VAL B O 1
ATOM 6593 N N . GLN B 1 425 ? 64.688 -51.812 -43.844 1 20.09 425 GLN B N 1
ATOM 6594 C CA . GLN B 1 425 ? 66.125 -51.406 -44.031 1 20.09 425 GLN B CA 1
ATOM 6595 C C . GLN B 1 425 ? 66.875 -52.469 -44.781 1 20.09 425 GLN B C 1
ATOM 6597 O O . GLN B 1 425 ? 67 -53.594 -44.344 1 20.09 425 GLN B O 1
ATOM 6602 N N . ALA B 1 426 ? 66.75 -52.625 -46.188 1 19.88 426 ALA B N 1
ATOM 6603 C CA . ALA B 1 426 ? 68.062 -52.75 -46.875 1 19.88 426 ALA B CA 1
ATOM 6604 C C . ALA B 1 426 ? 68.75 -51.406 -46.969 1 19.88 426 ALA B C 1
ATOM 6606 O O . ALA B 1 426 ? 68.125 -50.344 -47.125 1 19.88 426 ALA B O 1
#

Organism: Trypanosoma cruzi (strain CL Brener) (NCBI:txid353153)

InterPro domains:
  IPR000169 Cysteine peptidase, cysteine active site [PS00139] (141-152)
  IPR000668 Peptidase C1A, papain C-terminal [PF00112] (124-334)
  IPR000668 Peptidase C1A, papain C-terminal [PR00705] (141-156)
  IPR000668 Peptidase C1A, papain C-terminal [PR00705] (284-294)
  IPR000668 Peptidase C1A, papain C-terminal [PR00705] (299-305)
  IPR000668 Peptidase C1A, papain C-terminal [SM00645] (123-335)
  IPR013128 Peptidase C1A [PTHR12411] (29-327)
  IPR013201 Cathepsin propeptide inhibitor domain (I29) [PF08246] (38-94)
  IPR013201 Cathepsin propeptide inhibitor domain (I29) [SM00848] (38-94)
  IPR025660 Cysteine peptidase, histidine active site [PS00639] (282-292)
  IPR025661 Cysteine peptidase, asparagine active site [PS00640] (299-318)
  IPR038765 Papain-like cysteine peptidase superfamily [SSF54001] (30-332)
  IPR039417 Papain-like cysteine endopeptidase [cd02248] (124-334)

Solvent-accessible surface area (backbone atoms only — not comparable to full-atom values): 43860 Å² total; per-residue (Å²): 135,64,75,67,62,57,52,52,50,49,49,52,53,51,52,56,59,58,68,58,50,61,37,60,40,47,54,37,42,56,46,42,50,49,53,49,51,49,50,51,47,29,62,75,65,68,62,80,65,95,41,71,67,53,43,53,50,31,49,54,31,29,51,50,40,50,51,49,12,51,42,48,28,59,33,12,85,57,26,42,44,40,90,33,89,50,33,58,45,48,70,68,54,46,42,61,29,54,26,34,15,32,55,44,40,37,27,56,72,70,50,91,78,77,50,54,90,60,71,70,68,85,59,71,60,57,44,54,38,62,83,69,62,43,56,78,80,63,43,67,39,55,45,12,10,34,36,19,35,49,8,36,45,53,23,44,31,23,44,44,24,74,72,73,43,74,78,48,67,57,27,39,30,54,46,38,32,53,38,77,89,42,47,23,40,57,9,33,42,41,66,57,52,50,48,40,29,35,73,74,43,77,11,47,36,40,17,22,87,56,38,56,73,75,31,40,85,44,46,62,60,79,59,75,84,77,86,56,46,74,63,45,73,39,71,44,63,46,36,46,51,75,35,60,64,35,47,50,27,44,33,68,75,70,38,50,33,22,25,32,23,22,56,76,63,47,69,28,39,44,36,55,37,40,70,60,51,68,61,88,56,48,28,36,36,25,27,38,40,32,36,32,60,77,45,99,68,28,25,35,34,31,43,42,46,65,27,52,77,27,36,54,58,13,26,50,33,35,34,53,87,72,55,45,25,45,42,33,75,40,35,32,36,67,32,70,69,56,60,49,60,55,41,48,46,45,48,46,46,50,48,46,50,40,50,49,46,46,50,52,33,58,72,66,40,80,53,71,67,58,32,55,50,39,48,48,46,40,50,45,46,43,50,46,48,50,48,45,48,47,45,46,44,37,58,68,59,68,55,68,71,68,60,59,58,58,56,53,52,55,52,55,63,68,59,68,68,78,78,79,75,76,74,77,76,125,137,63,76,68,62,54,51,52,50,49,49,49,52,50,51,56,58,57,68,58,51,60,37,59,41,48,54,35,41,58,46,42,50,50,52,49,52,48,50,50,48,29,62,77,66,68,62,80,65,96,40,71,66,53,43,54,50,30,50,53,29,30,52,51,38,51,51,49,12,51,42,49,29,61,33,12,84,57,28,42,43,40,89,31,91,50,34,59,44,46,70,67,54,46,40,63,28,54,28,32,15,32,55,42,39,36,26,56,72,70,48,91,78,78,50,54,90,59,72,71,68,84,58,70,60,56,44,54,38,63,84,70,61,44,54,78,79,64,42,66,40,56,46,12,10,35,36,19,35,49,9,36,44,52,24,43,30,23,43,42,22,75,72,74,42,75,76,47,68,57,26,40,31,54,46,37,31,54,37,78,90,42,46,22,39,58,8,33,43,40,67,58,52,49,48,40,29,36,73,73,41,77,13,48,36,39,16,23,87,56,38,56,72,75,31,40,82,44,46,63,60,79,59,75,85,75,88,55,45,74,62,44,73,38,72,45,62,47,36,48,50,75,34,61,64,36,47,50,27,45,34,68,75,69,38,50,32,21,26,31,23,23,57,75,61,46,67,29,39,44,36,55,37,39,70,60,50,69,60,87,55,46,27,37,36,26,27,38,41,33,36,33,60,78,44,98,69,28,25,35,34,32,44,42,47,65,28,53,78,26,36,54,59,14,25,50,32,34,33,53,86,72,53,44,26,45,42,32,74,40,35,32,37,64,31,70,69,56,60,49,61,55,42,48,46,45,48,46,46,50,46,48,50,40,50,50,47,46,51,53,31,59,71,65,40,82,55,72,66,58,32,55,49,39,47,48,48,38,49,45,47,41,50,46,48,50,48,45,49,46,45,47,45,37,59,68,59,66,53,69,71,68,59,60,57,56,55,51,51,52,51,52,62,67,57,63,63,74,78,76,73,75,74,75,80,125

Radius of gyration: 41.92 Å; Cα contacts (8 Å, |Δi|>4): 1557; chains: 2; bounding box: 104×156×78 Å

pLDDT: mean 80.24, std 23.74, range [19.33, 98.94]

Sequence (852 aa):
MSGWARALLLAAVLVVMACLVPAATASLHAEETLTSQFAEFKQKHGRVYESAAEEAFRLSVFRENLFLARLHAAANPHATFGVTPFSDLTREEFRSRYHNGAAHFAAAQERARVPVKVEVVGAPAAVDWRARGAVTAVKDQGQCGSCWAFSAIGNVECQWFLAGHPLTNLSEQMLVSCDKTDSGCSGGLMNNAFEWIVQENNGAVYTEDSYPYASGEGISPPCTTSGHTVGATITGHVELPQDEAQIAAWLAVNGPVAVAVDASSWMTYTGGVMTSCVSEQLDHGVLLVGYNDSAAVPYWIIKNSWTTQWGEEGYIRIAKGLNQCLVKEEASSAAKHGFFRIFSIVVVLVLVFCVCGVFFCFFFFFDVFYFLLGIFLSLFLCVFVSVWVCWLLCFLCRTAFVMIIFFFFFFFWVGGGYFCRCEVQAMSGWARALLLAAVLVVMACLVPAATASLHAEETLTSQFAEFKQKHGRVYESAAEEAFRLSVFRENLFLARLHAAANPHATFGVTPFSDLTREEFRSRYHNGAAHFAAAQERARVPVKVEVVGAPAAVDWRARGAVTAVKDQGQCGSCWAFSAIGNVECQWFLAGHPLTNLSEQMLVSCDKTDSGCSGGLMNNAFEWIVQENNGAVYTEDSYPYASGEGISPPCTTSGHTVGATITGHVELPQDEAQIAAWLAVNGPVAVAVDASSWMTYTGGVMTSCVSEQLDHGVLLVGYNDSAAVPYWIIKNSWTTQWGEEGYIRIAKGLNQCLVKEEASSAAKHGFFRIFSIVVVLVLVFCVCGVFFCFFFFFDVFYFLLGIFLSLFLCVFVSVWVCWLLCFLCRTAFVMIIFFFFFFFWVGGGYFCRCEVQA

Foldseek 3Di:
DDPVVVVVVVVVVVVVVVVVPPVCVVCVVVVVVLVVVVVVLCVVLVDDDPDPVLVVLLSVQLVVLQVLQVVLCVVFVFFHFADFNCSSPHLVLVCQQAQLAQVQQVVVLPDDADFDDFDLPPQDQKDFCVVVVLFDAAAALARFNLLLLVLLQRQQLSLQVLLPDDRAAFESLQCLAPQPVAPRRNHHHNQSSCVCCQPPVVQFTFGCVQPPDDCNVHDRDHHDDPRTHTDGGFNFKGWHALDLSRVSRCCRPRFKKKWWFQCSSFSGTAEGEREADPEDGTGGIWIFGMWHNPDPFTWTKIAARRALRGHPGRIHIYGGDPCHRVGSSTIMHGDDPPVVVVVVVVVVVLVCQLVVQLVVLVPPVPDPVSNVVSNVVSVVVSVVVVVVVCVVVCVSVVVPPVVVPVVVVVVVVVPPPPPPPPPPPD/DDPVVVVVVVVVVVVVVVVVPPVCVVCVVVVVVLVVVVVVLCVVLVDDDPDPVLSVLLSVQLVVLQVLQVVLCVVFVFFHFADFNCSSPHLVLCCQQAQLAQVQQVVVLVDDADFDDFDLPPQDQKDFCVVVVLFDAAAALARFNLLLLVLLQRQQLSLQVVLPDDRAAFESLQCLAPQPVAPRRNHHHSQSSQVCCQPVVVQFTFGCVQPPDDCNVHDRDHHDDPRTHGPGGFNFKGWHALDLSRVSRCCRVRFKKKWWFQCSSFSGTAEGEREADPEDGTGGIWIFGMWHNPDPFTWTKIAGRRALRGHPGRIHIYGGDPCHRVGSSTIMHGDDPPVCVVVVVVVVVLVCQLVVQLVVLVPPVPDPVSNVVSNVVSVVVSVVVVVVVVVVVCVSVVPPPVVVVVVVVVVVVVPPPPPPPPPPPD

Secondary structure (DSSP, 8-state):
--HHHHHHHHHHHHHHHHHTHHHHHHHHHHHHHHHHHHHHHHHHHT---SSHHHHHHHHHHHHHHHHHHHHHHHH-TTEEE---TTTTS-HHHHHHHH-TTHHHHHHHHHS---PPP---SS--SEEETTTTT-SPPP-B-TTSS-HHHHHHHHHHHHHHHHTTS----B-HHHHHHH-SSS-GGG---HHHHHHHHHHHSTTEEEBTTTS----TTS--PPP--TT--EEEE--EEEEPPS-HHHHHHHHHHH--EEEEE--TT-TTEEEEEE-----SS--EEEEEEEEETTSSS-EEEEE-SB-TTSTBTTEEEEETTTTGGGTTSSEEEEEP--HHHHHHHHHHHHHHHHHHHHHHHHHH--SHHHHHHHHHHHHHHHHHHHHHHHHHHHHHTT--THHHHHHHHHHHHHT-----------/--HHHHHHHHHHHHHHHHHTHHHHHHHHHHHHHHHHHHHHHHHHHT---SSHHHHHHHHHHHHHHHHHHHHHHHH-TTEEE---TTTTS-HHHHHHHH-TTHHHHHHHHHS---PPP---SS--SEEETTTTT-SPPP-B-TTSS-HHHHHHHHHHHHHHHHTTS----B-HHHHHHH-SSS-GGG---HHHHHHHHHHHSTTEEEBTTTS----TTS--PPP--TT--EEEE--EEEEPPS-HHHHHHHHHHH--EEEEE--TT-TTEEEEEE-----SS--EEEEEEEEETTSSS-EEEEE-SB-TTSTBTTEEEEETTTTGGGTTSSEEEEEP--HHHHHHHHHHHHHHHHHHHHHHHHHH--SHHHHHHHHHHHHHHHHHHHHHHHHHHHHHTT--THHHHHHHHHHHHHH-----------

Nearest PDB structures (foldseek):
  7avm-assembly1_A  TM=9.772E-01  e=1.526E-46  Trypanosoma brucei rhodesiense
  1aim-assembly1_A  TM=9.982E-01  e=7.159E-41  Trypanosoma cruzi
  4w5c-assembly4_D  TM=9.974E-01  e=5.313E-41  Trypanosoma cruzi
  4xui-assembly1_A  TM=9.981E-01  e=2.223E-40  Trypanosoma cruzi
  3hd3-assembly2_B  TM=9.984E-01  e=4.546E-40  Trypanosoma cruzi